Protein 7LV8 (pdb70)

Foldseek 3Di:
DQPQDDPPDDWDDPVVLVVVVVVVVDPDDDPVSSRVSRNVVSVVVVQQVVQLVVVCVVVVHDDRDQVSSCVSCCVVVHDDPDRDDPCPPPPPGPPDD/DPDPPAFQQDDPDDDPVVVVVSVVPGDDADDDLVVLVVVVVVVVCVPDNPDDDDPVNSVVVRVVVRVVVVVLVVQLCVQCVVVVHRDRDPVSSVVSVVVVPD/DCQVVVQVVCCVPPVPDGDDPVRSVVVVVVVVVVVVQLVVQLVVPDDPPDDDRDLVSSLVSVLVVQDDPRNVVVNVVSVVVVVVVVVPD/DDDPDAPCVVLVHDQHLVVQVCVVCVVPPDPDDDSVVSVVVRVVCRVVVVQLCVQLCVQCVVVVHDDRDLVSSVVSQVVDPVSCVPCVVDDGPD/DQPQDDPPDDWDDPVVLVVVVVVVPDDDDDPPSSRVSRNVVSVVVVQQVVQLVVQCVVVVHDDRDQVSSCCSQCVVVHDDDQRDDPCAPPPDHPPDD/DPDDDDFAFDDDCDDDVVVVVRNVVGDDADDDLVVQVVVVQVVCCVPDPDDDDDPVNSRVVRVVVVVVVVVLVVQLCVVCVVVVHRDRDPVSSVVSVVVVPD/DCLPVVQVVCCVPPVPDHDDPVRSVVVVVVVVVVVVQLVVLLVVPDDPPDDDGDLVSSLVSLLVVDDDPRNVVSNVVSVVVVVVVVVVD/DDPPDAPCVVLVHPQHLVVQVCCVCVVPDDPDDDPVVSSVSRVVVRVVVVVLCVQLCVQCVVVVHRDRDLVSSVVSQVVDPVNCVVCVVPDSPD

Structure (mmCIF, N/CA/C/O backbone):
data_7LV8
#
_entry.id   7LV8
#
_cell.length_a   1.00
_cell.length_b   1.00
_cell.length_c   1.00
_cell.angle_alpha   90.00
_cell.angle_beta   90.00
_cell.angle_gamma   90.00
#
_symmetry.space_group_name_H-M   'P 1'
#
loop_
_entity.id
_entity.type
_entity.pdbx_description
1 polymer 'Histone doublet Delta-Gamma (Delta)'
2 polymer 'Histone doublet Delta-Gamma (Gamma)'
3 polymer 'Histone doublet Beta-Alpha (Beta)'
4 polymer 'Histone doublet Beta-Alpha (Alpha)'
5 polymer 'DNA (123-MER)'
6 polymer 'DNA (123-MER)'
#
loop_
_atom_site.group_PDB
_atom_site.id
_atom_site.type_symbol
_atom_site.label_atom_id
_atom_site.label_alt_id
_atom_site.label_comp_id
_atom_site.label_asym_id
_atom_site.label_entity_id
_atom_site.label_seq_id
_atom_site.pdbx_PDB_ins_code
_atom_site.Cartn_x
_atom_site.Cartn_y
_atom_site.Cartn_z
_atom_site.occupancy
_atom_site.B_iso_or_equiv
_atom_site.auth_seq_id
_atom_site.auth_comp_id
_atom_site.auth_asym_id
_atom_site.auth_atom_id
_atom_site.pdbx_PDB_model_num
ATOM 1 N N . LEU A 1 1 ? 128.017 132.053 123.226 1.00 98.55 16 LEU B N 1
ATOM 2 C CA . LEU A 1 1 ? 128.612 130.766 122.887 1.00 98.55 16 LEU B CA 1
ATOM 3 C C . LEU A 1 1 ? 127.557 129.783 122.396 1.00 98.55 16 LEU B C 1
ATOM 4 O O . LEU A 1 1 ? 127.473 129.496 121.202 1.00 98.55 16 LEU B O 1
ATOM 9 N N . ALA A 1 2 ? 126.760 129.264 123.331 1.00 106.86 17 ALA B N 1
ATOM 10 C CA . ALA A 1 2 ? 125.754 128.267 122.978 1.00 106.86 17 ALA B CA 1
ATOM 11 C C . ALA A 1 2 ? 124.623 128.880 122.161 1.00 106.86 17 ALA B C 1
ATOM 12 O O . ALA A 1 2 ? 124.238 128.344 121.115 1.00 106.86 17 ALA B O 1
ATOM 14 N N . ASP A 1 3 ? 124.083 130.009 122.615 1.00 109.09 18 ASP B N 1
ATOM 15 C CA . ASP A 1 3 ? 122.905 130.616 122.007 1.00 109.09 18 ASP B CA 1
ATOM 16 C C . ASP A 1 3 ? 123.105 132.106 121.765 1.00 109.09 18 ASP B C 1
ATOM 17 O O . ASP A 1 3 ? 122.160 132.898 121.831 1.00 109.09 18 ASP B O 1
ATOM 22 N N . HIS A 1 4 ? 124.335 132.513 121.465 1.00 102.64 19 HIS B N 1
ATOM 23 C CA . HIS A 1 4 ? 124.596 133.905 121.126 1.00 102.64 19 HIS B CA 1
ATOM 24 C C . HIS A 1 4 ? 124.466 134.185 119.636 1.00 102.64 19 HIS B C 1
ATOM 25 O O . HIS A 1 4 ? 124.617 135.339 119.220 1.00 102.64 19 HIS B O 1
ATOM 32 N N . VAL A 1 5 ? 124.194 133.165 118.830 1.00 105.20 20 VAL B N 1
ATOM 33 C CA . VAL A 1 5 ? 123.952 133.339 117.403 1.00 105.20 20 VAL B CA 1
ATOM 34 C C . VAL A 1 5 ? 122.445 133.333 117.162 1.00 105.20 20 VAL B C 1
ATOM 35 O O . VAL A 1 5 ? 121.700 132.591 117.815 1.00 105.20 20 VAL B O 1
ATOM 39 N N . SER A 1 6 ? 121.985 134.208 116.272 1.00 111.63 21 SER B N 1
ATOM 40 C CA . SER A 1 6 ? 120.574 134.324 115.938 1.00 111.63 21 SER B CA 1
ATOM 41 C C . SER A 1 6 ? 120.406 134.328 114.426 1.00 111.63 21 SER B C 1
ATOM 42 O O . SER A 1 6 ? 121.223 134.907 113.702 1.00 111.63 21 SER B O 1
ATOM 45 N N . VAL A 1 7 ? 119.341 133.681 113.953 1.00 113.58 22 VAL B N 1
ATOM 46 C CA . VAL A 1 7 ? 119.099 133.579 112.520 1.00 113.58 22 VAL B CA 1
ATOM 47 C C . VAL A 1 7 ? 118.585 134.913 111.997 1.00 113.58 22 VAL B C 1
ATOM 48 O O . VAL A 1 7 ? 117.575 135.442 112.479 1.00 113.58 22 VAL B O 1
ATOM 52 N N . GLY A 1 8 ? 119.280 135.463 111.004 1.00 112.91 23 GLY B N 1
ATOM 53 C CA . GLY A 1 8 ? 118.916 136.748 110.441 1.00 112.91 23 GLY B CA 1
ATOM 54 C C . GLY A 1 8 ? 120.089 137.703 110.375 1.00 112.91 23 GLY B C 1
ATOM 55 O O . GLY A 1 8 ? 120.006 138.763 109.747 1.00 112.91 23 GLY B O 1
ATOM 56 N N . GLU A 1 9 ? 121.189 137.333 111.024 1.00 112.72 24 GLU B N 1
ATOM 57 C CA . GLU A 1 9 ? 122.383 138.159 111.096 1.00 112.72 24 GLU B CA 1
ATOM 58 C C . GLU A 1 9 ? 123.537 137.469 110.382 1.00 112.72 24 GLU B C 1
ATOM 59 O O . GLU A 1 9 ? 123.640 136.238 110.379 1.00 112.72 24 GLU B O 1
ATOM 65 N N . THR A 1 10 ? 124.402 138.275 109.769 1.00 108.62 25 THR B N 1
ATOM 66 C CA . THR A 1 10 ? 125.588 137.740 109.115 1.00 108.62 25 THR B CA 1
ATOM 67 C C . THR A 1 10 ? 126.571 137.214 110.153 1.00 108.62 25 THR B C 1
ATOM 68 O O . THR A 1 10 ? 126.783 137.830 111.200 1.00 108.62 25 THR B O 1
ATOM 72 N N . GLN A 1 11 ? 127.175 136.065 109.857 1.00 103.15 26 GLN B N 1
ATOM 73 C CA . GLN A 1 11 ? 128.048 135.378 110.796 1.00 103.15 26 GLN B CA 1
ATOM 74 C C . GLN A 1 11 ? 129.340 134.965 110.101 1.00 103.15 26 GLN B C 1
ATOM 75 O O . GLN A 1 11 ? 129.500 135.124 108.888 1.00 103.15 26 GLN B O 1
ATOM 81 N N . ILE A 1 12 ? 130.261 134.432 110.895 1.00 100.02 27 ILE B N 1
ATOM 82 C CA . ILE A 1 12 ? 131.568 133.982 110.397 1.00 100.02 27 ILE B CA 1
ATOM 83 C C . ILE A 1 12 ? 131.373 132.766 109.497 1.00 100.02 27 ILE B C 1
ATOM 84 O O . ILE A 1 12 ? 130.601 131.858 109.854 1.00 100.02 27 ILE B O 1
ATOM 89 N N . PRO A 1 13 ? 132.017 132.708 108.330 1.00 103.49 28 PRO B N 1
ATOM 90 C CA . PRO A 1 13 ? 131.868 131.536 107.457 1.00 103.49 28 PRO B CA 1
ATOM 91 C C . PRO A 1 13 ? 132.476 130.284 108.071 1.00 103.49 28 PRO B C 1
ATOM 92 O O . PRO A 1 13 ? 133.357 130.350 108.931 1.00 103.49 28 PRO B O 1
ATOM 96 N N . LYS A 1 14 ? 131.983 129.129 107.610 1.00 102.46 29 LYS B N 1
ATOM 97 C CA . LYS A 1 14 ? 132.343 127.853 108.225 1.00 102.46 29 LYS B CA 1
ATOM 98 C C . LYS A 1 14 ? 133.815 127.508 108.002 1.00 102.46 29 LYS B C 1
ATOM 99 O O . LYS A 1 14 ? 134.469 126.959 108.896 1.00 102.46 29 LYS B O 1
ATOM 105 N N . ALA A 1 15 ? 134.360 127.821 106.824 1.00 105.63 30 ALA B N 1
ATOM 106 C CA . ALA A 1 15 ? 135.775 127.539 106.593 1.00 105.63 30 ALA B CA 1
ATOM 107 C C . ALA A 1 15 ? 136.673 128.443 107.425 1.00 105.63 30 ALA B C 1
ATOM 108 O O . ALA A 1 15 ? 137.787 128.048 107.786 1.00 105.63 30 ALA B O 1
ATOM 110 N N . SER A 1 16 ? 136.212 129.656 107.738 1.00 99.41 31 SER B N 1
ATOM 111 C CA . SER A 1 16 ? 136.981 130.532 108.615 1.00 99.41 31 SER B CA 1
ATOM 112 C C . SER A 1 16 ? 136.935 130.045 110.057 1.00 99.41 31 SER B C 1
ATOM 113 O O . SER A 1 16 ? 137.836 130.345 110.849 1.00 99.41 31 SER B O 1
ATOM 116 N N . THR A 1 17 ? 135.883 129.308 110.424 1.00 96.02 32 THR B N 1
ATOM 117 C CA . THR A 1 17 ? 135.814 128.758 111.773 1.00 96.02 32 THR B CA 1
ATOM 118 C C . THR A 1 17 ? 136.836 127.644 111.940 1.00 96.02 32 THR B C 1
ATOM 119 O O . THR A 1 17 ? 137.408 127.464 113.021 1.00 96.02 32 THR B O 1
ATOM 123 N N . GLN A 1 18 ? 137.069 126.882 110.868 1.00 98.39 33 GLN B N 1
ATOM 124 C CA . GLN A 1 18 ? 138.023 125.780 110.910 1.00 98.39 33 GLN B CA 1
ATOM 125 C C . GLN A 1 18 ? 139.458 126.288 110.914 1.00 98.39 33 GLN B C 1
ATOM 126 O O . GLN A 1 18 ? 140.344 125.658 111.503 1.00 98.39 33 GLN B O 1
ATOM 132 N N . HIS A 1 19 ? 139.710 127.420 110.250 1.00 97.81 34 HIS B N 1
ATOM 133 C CA . HIS A 1 19 ? 141.055 127.987 110.229 1.00 97.81 34 HIS B CA 1
ATOM 134 C C . HIS A 1 19 ? 141.458 128.504 111.604 1.00 97.81 34 HIS B C 1
ATOM 135 O O . HIS A 1 19 ? 142.651 128.586 111.920 1.00 97.81 34 HIS B O 1
ATOM 142 N N . LEU A 1 20 ? 140.474 128.875 112.428 1.00 90.51 35 LEU B N 1
ATOM 143 C CA . LEU A 1 20 ? 140.761 129.281 113.800 1.00 90.51 35 LEU B CA 1
ATOM 144 C C . LEU A 1 20 ? 141.279 128.108 114.620 1.00 90.51 35 LEU B C 1
ATOM 145 O O . LEU A 1 20 ? 142.129 128.281 115.501 1.00 90.51 35 LEU B O 1
ATOM 150 N N . LEU A 1 21 ? 140.775 126.905 114.343 1.00 91.82 36 LEU B N 1
ATOM 151 C CA . LEU A 1 21 ? 141.228 125.725 115.068 1.00 91.82 36 LEU B CA 1
ATOM 152 C C . LEU A 1 21 ? 142.619 125.301 114.617 1.00 91.82 36 LEU B C 1
ATOM 153 O O . LEU A 1 21 ? 143.386 124.728 115.400 1.00 91.82 36 LEU B O 1
ATOM 158 N N . ARG A 1 22 ? 142.959 125.565 113.353 1.00 96.45 37 ARG B N 1
ATOM 159 C CA . ARG A 1 22 ? 144.276 125.197 112.844 1.00 96.45 37 ARG B CA 1
ATOM 160 C C . ARG A 1 22 ? 145.369 126.065 113.452 1.00 96.45 37 ARG B C 1
ATOM 161 O O . ARG A 1 22 ? 146.486 125.592 113.692 1.00 96.45 37 ARG B O 1
ATOM 169 N N . LYS A 1 23 ? 145.069 127.340 113.705 1.00 88.64 38 LYS B N 1
ATOM 170 C CA . LYS A 1 23 ? 146.047 128.217 114.336 1.00 88.64 38 LYS B CA 1
ATOM 171 C C . LYS A 1 23 ? 146.241 127.889 115.811 1.00 88.64 38 LYS B C 1
ATOM 172 O O . LYS A 1 23 ? 147.273 128.252 116.385 1.00 88.64 38 LYS B O 1
ATOM 178 N N . ALA A 1 24 ? 145.281 127.208 116.431 1.00 85.04 39 ALA B N 1
ATOM 179 C CA . ALA A 1 24 ? 145.407 126.760 117.810 1.00 85.04 39 ALA B CA 1
ATOM 180 C C . ALA A 1 24 ? 146.126 125.424 117.933 1.00 85.04 39 ALA B C 1
ATOM 181 O O . ALA A 1 24 ? 146.356 124.963 119.056 1.00 85.04 39 ALA B O 1
ATOM 183 N N . GLY A 1 25 ? 146.482 124.794 116.817 1.00 93.19 40 GLY B N 1
ATOM 184 C CA . GLY A 1 25 ? 147.195 123.536 116.843 1.00 93.19 40 GLY B CA 1
ATOM 185 C C . GLY A 1 25 ? 146.336 122.296 116.934 1.00 93.19 40 GLY B C 1
ATOM 186 O O . GLY A 1 25 ? 146.867 121.219 117.228 1.00 93.19 40 GLY B O 1
ATOM 187 N N . SER A 1 26 ? 145.032 122.405 116.692 1.00 94.72 41 SER B N 1
ATOM 188 C CA . SER A 1 26 ? 144.135 121.260 116.764 1.00 94.72 41 SER B CA 1
ATOM 189 C C . SER A 1 26 ? 144.242 120.438 115.486 1.00 94.72 41 SER B C 1
ATOM 190 O O . SER A 1 26 ? 144.144 120.981 114.381 1.00 94.72 41 SER B O 1
ATOM 193 N N . LEU A 1 27 ? 144.440 119.128 115.643 1.00 99.72 42 LEU B N 1
ATOM 194 C CA . LEU A 1 27 ? 144.610 118.261 114.483 1.00 99.72 42 LEU B CA 1
ATOM 195 C C . LEU A 1 27 ? 143.277 117.739 113.959 1.00 99.72 42 LEU B C 1
ATOM 196 O O . LEU A 1 27 ? 143.165 117.406 112.776 1.00 99.72 42 LEU B O 1
ATOM 201 N N . SER A 1 28 ? 142.266 117.641 114.818 1.00 105.49 43 SER B N 1
ATOM 202 C CA . SER A 1 28 ? 140.957 117.137 114.429 1.00 105.49 43 SER B CA 1
ATOM 203 C C . SER A 1 28 ? 139.877 118.053 114.986 1.00 105.49 43 SER B C 1
ATOM 204 O O . SER A 1 28 ? 139.977 118.514 116.128 1.00 105.49 43 SER B O 1
ATOM 207 N N . ALA A 1 29 ? 138.849 118.310 114.181 1.00 108.84 44 ALA B N 1
ATOM 208 C CA . ALA A 1 29 ? 137.775 119.225 114.542 1.00 108.84 44 ALA B CA 1
ATOM 209 C C . ALA A 1 29 ? 136.435 118.522 114.400 1.00 108.84 44 ALA B C 1
ATOM 210 O O . ALA A 1 29 ? 136.212 117.798 113.425 1.00 108.84 44 ALA B O 1
ATOM 212 N N . ALA A 1 30 ? 135.548 118.737 115.367 1.00 107.09 45 ALA B N 1
ATOM 213 C CA . ALA A 1 30 ? 134.211 118.174 115.285 1.00 107.09 45 ALA B CA 1
ATOM 214 C C . ALA A 1 30 ? 133.327 119.019 114.371 1.00 107.09 45 ALA B C 1
ATOM 215 O O . ALA A 1 30 ? 133.601 120.192 114.103 1.00 107.09 45 ALA B O 1
ATOM 217 N N . GLY A 1 31 ? 132.250 118.401 113.887 1.00 107.57 46 GLY B N 1
ATOM 218 C CA . GLY A 1 31 ? 131.328 119.077 112.995 1.00 107.57 46 GLY B CA 1
ATOM 219 C C . GLY A 1 31 ? 130.351 120.014 113.665 1.00 107.57 46 GLY B C 1
ATOM 220 O O . GLY A 1 31 ? 129.699 120.804 112.976 1.00 107.57 46 GLY B O 1
ATOM 221 N N . ASP A 1 32 ? 130.233 119.948 114.991 1.00 105.23 47 ASP B N 1
ATOM 222 C CA . ASP A 1 32 ? 129.380 120.848 115.752 1.00 105.23 47 ASP B CA 1
ATOM 223 C C . ASP A 1 32 ? 130.168 121.997 116.367 1.00 105.23 47 ASP B C 1
ATOM 224 O O . ASP A 1 32 ? 129.645 122.714 117.225 1.00 105.23 47 ASP B O 1
ATOM 229 N N . THR A 1 33 ? 131.418 122.179 115.945 1.00 102.16 48 THR B N 1
ATOM 230 C CA . THR A 1 33 ? 132.295 123.189 116.517 1.00 102.16 48 THR B CA 1
ATOM 231 C C . THR A 1 33 ? 132.021 124.578 115.946 1.00 102.16 48 THR B C 1
ATOM 232 O O . THR A 1 33 ? 132.399 125.582 116.562 1.00 102.16 48 THR B O 1
ATOM 236 N N . GLU A 1 34 ? 131.313 124.658 114.817 1.00 99.99 49 GLU B N 1
ATOM 237 C CA . GLU A 1 34 ? 131.056 125.950 114.187 1.00 99.99 49 GLU B CA 1
ATOM 238 C C . GLU A 1 34 ? 130.100 126.802 115.015 1.00 99.99 49 GLU B C 1
ATOM 239 O O . GLU A 1 34 ? 130.089 128.031 114.889 1.00 99.99 49 GLU B O 1
ATOM 245 N N . VAL A 1 35 ? 129.289 126.173 115.867 1.00 96.04 50 VAL B N 1
ATOM 246 C CA . VAL A 1 35 ? 128.306 126.929 116.647 1.00 96.04 50 VAL B CA 1
ATOM 247 C C . VAL A 1 35 ? 128.935 127.673 117.826 1.00 96.04 50 VAL B C 1
ATOM 248 O O . VAL A 1 35 ? 128.642 128.868 117.992 1.00 96.04 50 VAL B O 1
ATOM 252 N N . PRO A 1 36 ? 129.785 127.057 118.675 1.00 92.85 51 PRO B N 1
ATOM 253 C CA . PRO A 1 36 ? 130.425 127.877 119.721 1.00 92.85 51 PRO B CA 1
ATOM 254 C C . PRO A 1 36 ? 131.437 128.873 119.185 1.00 92.85 51 PRO B C 1
ATOM 255 O O . PRO A 1 36 ? 131.691 129.894 119.836 1.00 92.85 51 PRO B O 1
ATOM 259 N N . ILE A 1 37 ? 132.043 128.596 118.028 1.00 91.08 52 ILE B N 1
ATOM 260 C CA . ILE A 1 37 ? 132.998 129.536 117.448 1.00 91.08 52 ILE B CA 1
ATOM 261 C C . ILE A 1 37 ? 132.275 130.796 116.990 1.00 91.08 52 ILE B C 1
ATOM 262 O O . ILE A 1 37 ? 132.700 131.922 117.280 1.00 91.08 52 ILE B O 1
ATOM 267 N N . ARG A 1 38 ? 131.153 130.614 116.284 1.00 95.97 53 ARG B N 1
ATOM 268 C CA . ARG A 1 38 ? 130.380 131.745 115.786 1.00 95.97 53 ARG B CA 1
ATOM 269 C C . ARG A 1 38 ? 129.810 132.564 116.933 1.00 95.97 53 ARG B C 1
ATOM 270 O O . ARG A 1 38 ? 129.669 133.784 116.819 1.00 95.97 53 ARG B O 1
ATOM 278 N N . GLY A 1 39 ? 129.459 131.906 118.038 1.00 89.52 54 GLY B N 1
ATOM 279 C CA . GLY A 1 39 ? 128.960 132.634 119.192 1.00 89.52 54 GLY B CA 1
ATOM 280 C C . GLY A 1 39 ? 130.021 133.488 119.859 1.00 89.52 54 GLY B C 1
ATOM 281 O O . GLY A 1 39 ? 129.757 134.627 120.248 1.00 89.52 54 GLY B O 1
ATOM 282 N N . PHE A 1 40 ? 131.240 132.956 119.989 1.00 83.56 55 PHE B N 1
ATOM 283 C CA . PHE A 1 40 ? 132.273 133.652 120.751 1.00 83.56 55 PHE B CA 1
ATOM 284 C C . PHE A 1 40 ? 132.817 134.857 119.996 1.00 83.56 55 PHE B C 1
ATOM 285 O O . PHE A 1 40 ? 133.128 135.886 120.607 1.00 83.56 55 PHE B O 1
ATOM 293 N N . VAL A 1 41 ? 132.969 134.741 118.675 1.00 81.22 56 VAL B N 1
ATOM 294 C CA . VAL A 1 41 ? 133.381 135.888 117.872 1.00 81.22 56 VAL B CA 1
ATOM 295 C C . VAL A 1 41 ? 132.286 136.947 117.883 1.00 81.22 56 VAL B C 1
ATOM 296 O O . VAL A 1 41 ? 132.559 138.153 117.947 1.00 81.22 56 VAL B O 1
ATOM 300 N N . HIS A 1 42 ? 131.027 136.506 117.854 1.00 85.62 57 HIS B N 1
ATOM 301 C CA . HIS A 1 42 ? 129.899 137.427 117.926 1.00 85.62 57 HIS B CA 1
ATOM 302 C C . HIS A 1 42 ? 129.795 138.063 119.307 1.00 85.62 57 HIS B C 1
ATOM 303 O O . HIS A 1 42 ? 129.376 139.219 119.438 1.00 85.62 57 HIS B O 1
ATOM 310 N N . MET A 1 43 ? 130.156 137.316 120.353 1.00 84.74 58 MET B N 1
ATOM 311 C CA . MET A 1 43 ? 130.081 137.844 121.712 1.00 84.74 58 MET B CA 1
ATOM 312 C C . MET A 1 43 ? 131.178 138.867 121.969 1.00 84.74 58 MET B C 1
ATOM 313 O O . MET A 1 43 ? 130.943 139.899 122.608 1.00 84.74 58 MET B O 1
ATOM 318 N N . LYS A 1 44 ? 132.393 138.591 121.488 1.00 82.01 59 LYS B N 1
ATOM 319 C CA . LYS A 1 44 ? 133.509 139.498 121.734 1.00 82.01 59 LYS B CA 1
ATOM 320 C C . LYS A 1 44 ? 133.356 140.789 120.942 1.00 82.01 59 LYS B C 1
ATOM 321 O O . LYS A 1 44 ? 133.766 141.861 121.402 1.00 82.01 59 LYS B O 1
ATOM 327 N N . LEU A 1 45 ? 132.770 140.708 119.745 1.00 80.42 60 LEU B N 1
ATOM 328 C CA . LEU A 1 45 ? 132.534 141.918 118.965 1.00 80.42 60 LEU B CA 1
ATOM 329 C C . LEU A 1 45 ? 131.368 142.717 119.537 1.00 80.42 60 LEU B C 1
ATOM 330 O O . LEU A 1 45 ? 131.370 143.952 119.485 1.00 80.42 60 LEU B O 1
ATOM 335 N N . HIS A 1 46 ? 130.363 142.029 120.089 1.00 82.83 61 HIS B N 1
ATOM 336 C CA . HIS A 1 46 ? 129.282 142.720 120.787 1.00 82.83 61 HIS B CA 1
ATOM 337 C C . HIS A 1 46 ? 129.791 143.434 122.030 1.00 82.83 61 HIS B C 1
ATOM 338 O O . HIS A 1 46 ? 129.328 144.531 122.358 1.00 82.83 61 HIS B O 1
ATOM 345 N N . LYS A 1 47 ? 130.735 142.819 122.743 1.00 79.64 62 LYS B N 1
ATOM 346 C CA . LYS A 1 47 ? 131.325 143.471 123.906 1.00 79.64 62 LYS B CA 1
ATOM 347 C C . LYS A 1 47 ? 132.188 144.655 123.488 1.00 79.64 62 LYS B C 1
ATOM 348 O O . LYS A 1 47 ? 132.151 145.715 124.119 1.00 79.64 62 LYS B O 1
ATOM 354 N N . LEU A 1 48 ? 132.969 144.492 122.416 1.00 82.91 63 LEU B N 1
ATOM 355 C CA . LEU A 1 48 ? 133.890 145.545 121.996 1.00 82.91 63 LEU B CA 1
ATOM 356 C C . LEU A 1 48 ? 133.150 146.758 121.444 1.00 82.91 63 LEU B C 1
ATOM 357 O O . LEU A 1 48 ? 133.545 147.902 121.699 1.00 82.91 63 LEU B O 1
ATOM 362 N N . VAL A 1 49 ? 132.084 146.529 120.674 1.00 81.48 64 VAL B N 1
ATOM 363 C CA . VAL A 1 49 ? 131.337 147.635 120.082 1.00 81.48 64 VAL B CA 1
ATOM 364 C C . VAL A 1 49 ? 130.565 148.399 121.154 1.00 81.48 64 VAL B C 1
ATOM 365 O O . VAL A 1 49 ? 130.506 149.636 121.131 1.00 81.48 64 VAL B O 1
ATOM 369 N N . GLN A 1 50 ? 129.992 147.680 122.126 1.00 87.13 65 GLN B N 1
ATOM 370 C CA . GLN A 1 50 ? 129.168 148.313 123.156 1.00 87.13 65 GLN B CA 1
ATOM 371 C C . GLN A 1 50 ? 129.987 149.256 124.032 1.00 87.13 65 GLN B C 1
ATOM 372 O O . GLN A 1 50 ? 129.522 150.344 124.392 1.00 87.13 65 GLN B O 1
ATOM 378 N N . LYS A 1 51 ? 131.209 148.855 124.389 1.00 86.49 66 LYS B N 1
ATOM 379 C CA . LYS A 1 51 ? 132.081 149.749 125.147 1.00 86.49 66 LYS B CA 1
ATOM 380 C C . LYS A 1 51 ? 132.548 150.918 124.289 1.00 86.49 66 LYS B C 1
ATOM 381 O O . LYS A 1 51 ? 132.698 152.041 124.785 1.00 86.49 66 LYS B O 1
ATOM 387 N N . SER A 1 52 ? 132.787 150.673 122.999 1.00 88.48 67 SER B N 1
ATOM 388 C CA . SER A 1 52 ? 133.334 151.715 122.135 1.00 88.48 67 SER B CA 1
ATOM 389 C C . SER A 1 52 ? 132.277 152.745 121.750 1.00 88.48 67 SER B C 1
ATOM 390 O O . SER A 1 52 ? 132.606 153.912 121.511 1.00 88.48 67 SER B O 1
ATOM 393 N N . LEU A 1 53 ? 131.009 152.330 121.660 1.00 90.05 68 LEU B N 1
ATOM 394 C CA . LEU A 1 53 ? 129.951 153.262 121.278 1.00 90.05 68 LEU B CA 1
ATOM 395 C C . LEU A 1 53 ? 129.720 154.323 122.347 1.00 90.05 68 LEU B C 1
ATOM 396 O O . LEU A 1 53 ? 129.516 155.499 122.026 1.00 90.05 68 LEU B O 1
ATOM 401 N N . LEU A 1 54 ? 129.747 153.931 123.623 1.00 90.75 69 LEU B N 1
ATOM 402 C CA . LEU A 1 54 ? 129.536 154.909 124.685 1.00 90.75 69 LEU B CA 1
ATOM 403 C C . LEU A 1 54 ? 130.770 155.778 124.889 1.00 90.75 69 LEU B C 1
ATOM 404 O O . LEU A 1 54 ? 130.685 156.862 125.477 1.00 90.75 69 LEU B O 1
ATOM 409 N N . ALA A 1 55 ? 131.929 155.322 124.410 1.00 90.15 70 ALA B N 1
ATOM 410 C CA . ALA A 1 55 ? 133.086 156.207 124.342 1.00 90.15 70 ALA B CA 1
ATOM 411 C C . ALA A 1 55 ? 132.906 157.249 123.247 1.00 90.15 70 ALA B C 1
ATOM 412 O O . ALA A 1 55 ? 133.427 158.365 123.346 1.00 90.15 70 ALA B O 1
ATOM 414 N N . MET A 1 56 ? 132.173 156.895 122.188 1.00 96.83 71 MET B N 1
ATOM 415 C CA . MET A 1 56 ? 131.898 157.844 121.115 1.00 96.83 71 MET B CA 1
ATOM 416 C C . MET A 1 56 ? 130.826 158.847 121.524 1.00 96.83 71 MET B C 1
ATOM 417 O O . MET A 1 56 ? 130.895 160.024 121.151 1.00 96.83 71 MET B O 1
ATOM 422 N N . GLN A 1 57 ? 129.823 158.393 122.284 1.00 94.69 72 GLN B N 1
ATOM 423 C CA . GLN A 1 57 ? 128.721 159.265 122.682 1.00 94.69 72 GLN B CA 1
ATOM 424 C C . GLN A 1 57 ? 129.194 160.378 123.607 1.00 94.69 72 GLN B C 1
ATOM 425 O O . GLN A 1 57 ? 128.720 161.517 123.515 1.00 94.69 72 GLN B O 1
ATOM 431 N N . LEU A 1 58 ? 130.123 160.065 124.513 1.00 94.34 73 LEU B N 1
ATOM 432 C CA . LEU A 1 58 ? 130.608 161.065 125.456 1.00 94.34 73 LEU B CA 1
ATOM 433 C C . LEU A 1 58 ? 131.476 162.112 124.768 1.00 94.34 73 LEU B C 1
ATOM 434 O O . LEU A 1 58 ? 131.510 163.270 125.201 1.00 94.34 73 LEU B O 1
ATOM 439 N N . ALA A 1 59 ? 132.162 161.738 123.691 1.00 96.52 74 ALA B N 1
ATOM 440 C CA . ALA A 1 59 ? 132.991 162.667 122.936 1.00 96.52 74 ALA B CA 1
ATOM 441 C C . ALA A 1 59 ? 132.218 163.407 121.852 1.00 96.52 74 ALA B C 1
ATOM 442 O O . ALA A 1 59 ? 132.817 164.223 121.142 1.00 96.52 74 ALA B O 1
ATOM 444 N N . LYS A 1 60 ? 130.915 163.131 121.714 1.00 104.59 75 LYS B N 1
ATOM 445 C CA . LYS A 1 60 ? 130.021 163.801 120.760 1.00 104.59 75 LYS B CA 1
ATOM 446 C C . LYS A 1 60 ? 130.503 163.655 119.317 1.00 104.59 75 LYS B C 1
ATOM 447 O O . LYS A 1 60 ? 130.565 164.627 118.563 1.00 104.59 75 LYS B O 1
ATOM 453 N N . ARG A 1 61 ? 130.847 162.431 118.931 1.00 108.83 76 ARG B N 1
ATOM 454 C CA . ARG A 1 61 ? 131.233 162.113 117.566 1.00 108.83 76 ARG B CA 1
ATOM 455 C C . ARG A 1 61 ? 130.243 161.116 116.975 1.00 108.83 76 ARG B C 1
ATOM 456 O O . ARG A 1 61 ? 129.385 160.567 117.670 1.00 108.83 76 ARG B O 1
ATOM 464 N N . LYS A 1 62 ? 130.367 160.888 115.667 1.00 112.53 77 LYS B N 1
ATOM 465 C CA . LYS A 1 62 ? 129.507 159.947 114.964 1.00 112.53 77 LYS B CA 1
ATOM 466 C C . LYS A 1 62 ? 130.262 158.825 114.269 1.00 112.53 77 LYS B C 1
ATOM 467 O O . LYS A 1 62 ? 129.619 157.918 113.728 1.00 112.53 77 LYS B O 1
ATOM 473 N N . THR A 1 63 ? 131.593 158.850 114.266 1.00 109.52 78 THR B N 1
ATOM 474 C CA . THR A 1 63 ? 132.402 157.796 113.671 1.00 109.52 78 THR B CA 1
ATOM 475 C C . THR A 1 63 ? 133.256 157.164 114.758 1.00 109.52 78 THR B C 1
ATOM 476 O O . THR A 1 63 ? 133.871 157.875 115.559 1.00 109.52 78 THR B O 1
ATOM 480 N N . ILE A 1 64 ? 133.294 155.835 114.787 1.00 103.66 79 ILE B N 1
ATOM 481 C CA . ILE A 1 64 ? 134.148 155.132 115.738 1.00 103.66 79 ILE B CA 1
ATOM 482 C C . ILE A 1 64 ? 135.586 155.228 115.238 1.00 103.66 79 ILE B C 1
ATOM 483 O O . ILE A 1 64 ? 135.943 154.623 114.223 1.00 103.66 79 ILE B O 1
ATOM 488 N N . MET A 1 65 ? 136.408 156.000 115.939 1.00 107.78 80 MET B N 1
ATOM 489 C CA . MET A 1 65 ? 137.808 156.152 115.585 1.00 107.78 80 MET B CA 1
ATOM 490 C C . MET A 1 65 ? 138.650 155.104 116.307 1.00 107.78 80 MET B C 1
ATOM 491 O O . MET A 1 65 ? 138.141 154.261 117.049 1.00 107.78 80 MET B O 1
ATOM 496 N N . LYS A 1 66 ? 139.963 155.163 116.078 1.00 102.58 81 LYS B N 1
ATOM 497 C CA . LYS A 1 66 ? 140.855 154.190 116.699 1.00 102.58 81 LYS B CA 1
ATOM 498 C C . LYS A 1 66 ? 141.051 154.473 118.183 1.00 102.58 81 LYS B C 1
ATOM 499 O O . LYS A 1 66 ? 141.430 153.572 118.940 1.00 102.58 81 LYS B O 1
ATOM 505 N N . SER A 1 67 ? 140.809 155.712 118.617 1.00 100.25 82 SER B N 1
ATOM 506 C CA . SER A 1 67 ? 140.957 156.037 120.031 1.00 100.25 82 SER B CA 1
ATOM 507 C C . SER A 1 67 ? 139.807 155.467 120.852 1.00 100.25 82 SER B C 1
ATOM 508 O O . SER A 1 67 ? 139.994 155.097 122.017 1.00 100.25 82 SER B O 1
ATOM 511 N N . ASP A 1 68 ? 138.610 155.398 120.264 1.00 100.63 83 ASP B N 1
ATOM 512 C CA . ASP A 1 68 ? 137.460 154.854 120.981 1.00 100.63 83 ASP B CA 1
ATOM 513 C C . ASP A 1 68 ? 137.602 153.353 121.201 1.00 100.63 83 ASP B C 1
ATOM 514 O O . ASP A 1 68 ? 137.218 152.834 122.256 1.00 100.63 83 ASP B O 1
ATOM 519 N N . VAL A 1 69 ? 138.142 152.639 120.211 1.00 92.58 84 VAL B N 1
ATOM 520 C CA . VAL A 1 69 ? 138.388 151.209 120.369 1.00 92.58 84 VAL B CA 1
ATOM 521 C C . VAL A 1 69 ? 139.513 150.973 121.372 1.00 92.58 84 VAL B C 1
ATOM 522 O O . VAL A 1 69 ? 139.451 150.045 122.190 1.00 92.58 84 VAL B O 1
ATOM 526 N N . LYS A 1 70 ? 140.545 151.823 121.338 1.00 95.23 85 LYS B N 1
ATOM 527 C CA . LYS A 1 70 ? 141.668 151.691 122.263 1.00 95.23 85 LYS B CA 1
ATOM 528 C C . LYS A 1 70 ? 141.232 151.913 123.707 1.00 95.23 85 LYS B C 1
ATOM 529 O O . LYS A 1 70 ? 141.675 151.198 124.614 1.00 95.23 85 LYS B O 1
ATOM 535 N N . LYS A 1 71 ? 140.358 152.895 123.941 1.00 93.55 86 LYS B N 1
ATOM 536 C CA . LYS A 1 71 ? 139.815 153.095 125.280 1.00 93.55 86 LYS B CA 1
ATOM 537 C C . LYS A 1 71 ? 138.876 151.965 125.677 1.00 93.55 86 LYS B C 1
ATOM 538 O O . LYS A 1 71 ? 138.759 151.647 126.866 1.00 93.55 86 LYS B O 1
ATOM 544 N N . ALA A 1 72 ? 138.195 151.356 124.705 1.00 92.62 87 ALA B N 1
ATOM 545 C CA . ALA A 1 72 ? 137.394 150.175 125.000 1.00 92.62 87 ALA B CA 1
ATOM 546 C C . ALA A 1 72 ? 138.272 148.971 125.309 1.00 92.62 87 ALA B C 1
ATOM 547 O O . ALA A 1 72 ? 137.878 148.107 126.098 1.00 92.62 87 ALA B O 1
ATOM 549 N N . ALA A 1 73 ? 139.457 148.893 124.697 1.00 89.21 88 ALA B N 1
ATOM 550 C CA . ALA A 1 73 ? 140.358 147.776 124.960 1.00 89.21 88 ALA B CA 1
ATOM 551 C C . ALA A 1 73 ? 140.960 147.849 126.356 1.00 89.21 88 ALA B C 1
ATOM 552 O O . ALA A 1 73 ? 141.071 146.822 127.034 1.00 89.21 88 ALA B O 1
ATOM 554 N N . GLU A 1 74 ? 141.353 149.040 126.803 1.00 91.31 89 GLU B N 1
ATOM 555 C CA . GLU A 1 74 ? 141.923 149.206 128.132 1.00 91.31 89 GLU B CA 1
ATOM 556 C C . GLU A 1 74 ? 140.869 149.225 129.231 1.00 91.31 89 GLU B C 1
ATOM 557 O O . GLU A 1 74 ? 141.225 149.125 130.411 1.00 91.31 89 GLU B O 1
ATOM 563 N N . LEU A 1 75 ? 139.588 149.350 128.878 1.00 89.45 90 LEU B N 1
ATOM 564 C CA . LEU A 1 75 ? 138.529 149.278 129.876 1.00 89.45 90 LEU B CA 1
ATOM 565 C C . LEU A 1 75 ? 138.279 147.846 130.335 1.00 89.45 90 LEU B C 1
ATOM 566 O O . LEU A 1 75 ? 137.839 147.639 131.471 1.00 89.45 90 LEU B O 1
ATOM 571 N N . MET A 1 76 ? 138.569 146.858 129.491 1.00 87.69 91 MET B N 1
ATOM 572 C CA . MET A 1 76 ? 138.496 145.452 129.867 1.00 87.69 91 MET B CA 1
ATOM 573 C C . MET A 1 76 ? 139.796 144.942 130.477 1.00 87.69 91 MET B C 1
ATOM 574 O O . MET A 1 76 ? 139.940 143.726 130.653 1.00 87.69 91 MET B O 1
ATOM 579 N N . HIS A 1 77 ? 140.734 145.845 130.789 1.00 89.77 92 HIS B N 1
ATOM 580 C CA . HIS A 1 77 ? 142.052 145.515 131.342 1.00 89.77 92 HIS B CA 1
ATOM 581 C C . HIS A 1 77 ? 142.818 144.557 130.432 1.00 89.77 92 HIS B C 1
ATOM 582 O O . HIS A 1 77 ? 143.494 143.635 130.894 1.00 89.77 92 HIS B O 1
ATOM 589 N N . LEU A 1 78 ? 142.706 144.775 129.124 1.00 87.28 93 LEU B N 1
ATOM 590 C CA . LEU A 1 78 ? 143.401 143.966 128.123 1.00 87.28 93 LEU B CA 1
ATOM 591 C C . LEU A 1 78 ? 144.346 144.862 127.337 1.00 87.28 93 LEU B C 1
ATOM 592 O O . LEU A 1 78 ? 143.893 145.665 126.501 1.00 87.28 93 LEU B O 1
ATOM 597 N N . PRO A 1 79 ? 145.654 144.790 127.584 1.00 88.30 94 PRO B N 1
ATOM 598 C CA . PRO A 1 79 ? 146.593 145.639 126.841 1.00 88.30 94 PRO B CA 1
ATOM 599 C C . PRO A 1 79 ? 146.706 145.206 125.386 1.00 88.30 94 PRO B C 1
ATOM 600 O O . PRO A 1 79 ? 146.713 144.015 125.071 1.00 88.30 94 PRO B O 1
ATOM 604 N N . VAL A 1 80 ? 146.797 146.193 124.497 1.00 89.25 95 VAL B N 1
ATOM 605 C CA . VAL A 1 80 ? 146.885 145.960 123.060 1.00 89.25 95 VAL B CA 1
ATOM 606 C C . VAL A 1 80 ? 148.124 146.672 122.538 1.00 89.25 95 VAL B C 1
ATOM 607 O O . VAL A 1 80 ? 148.223 147.901 122.634 1.00 89.25 95 VAL B O 1
ATOM 611 N N . PHE A 1 81 ? 149.061 145.907 121.982 1.00 92.10 96 PHE B N 1
ATOM 612 C CA . PHE A 1 81 ? 150.268 146.464 121.387 1.00 92.10 96 PHE B CA 1
ATOM 613 C C . PHE A 1 81 ? 150.149 146.671 119.885 1.00 92.10 96 PHE B C 1
ATOM 614 O O . PHE A 1 81 ? 151.118 147.104 119.255 1.00 92.10 96 PHE B O 1
ATOM 622 N N . ALA A 1 82 ? 148.993 146.374 119.297 1.00 93.79 97 ALA B N 1
ATOM 623 C CA . ALA A 1 82 ? 148.771 146.539 117.862 1.00 93.79 97 ALA B CA 1
ATOM 624 C C . ALA A 1 82 ? 148.015 147.845 117.644 1.00 93.79 97 ALA B C 1
ATOM 625 O O . ALA A 1 82 ? 146.785 147.885 117.727 1.00 93.79 97 ALA B O 1
ATOM 627 N N . ILE A 1 83 ? 148.752 148.911 117.365 1.00 94.25 98 ILE B N 1
ATOM 628 C CA . ILE A 1 83 ? 148.185 150.227 117.109 1.00 94.25 98 ILE B CA 1
ATOM 629 C C . ILE A 1 83 ? 148.386 150.556 115.636 1.00 94.25 98 ILE B C 1
ATOM 630 O O . ILE A 1 83 ? 149.506 150.819 115.194 1.00 94.25 98 ILE B O 1
ATOM 635 N N . PRO A 1 84 ? 147.319 150.543 114.837 1.00 100.89 99 PRO B N 1
ATOM 636 C CA . PRO A 1 84 ? 147.456 150.831 113.400 1.00 100.89 99 PRO B CA 1
ATOM 637 C C . PRO A 1 84 ? 147.670 152.317 113.151 1.00 100.89 99 PRO B C 1
ATOM 638 O O . PRO A 1 84 ? 146.811 153.145 113.460 1.00 100.89 99 PRO B O 1
ATOM 642 N N . THR A 1 85 ? 148.829 152.652 112.595 1.00 109.14 100 THR B N 1
ATOM 643 C CA . THR A 1 85 ? 149.150 154.012 112.200 1.00 109.14 100 THR B CA 1
ATOM 644 C C . THR A 1 85 ? 148.878 154.186 110.707 1.00 109.14 100 THR B C 1
ATOM 645 O O . THR A 1 85 ? 148.287 153.321 110.053 1.00 109.14 100 THR B O 1
ATOM 649 N N . LYS A 1 86 ? 149.311 155.320 110.154 1.00 116.96 101 LYS B N 1
ATOM 650 C CA . LYS A 1 86 ? 149.114 155.604 108.736 1.00 116.96 101 LYS B CA 1
ATOM 651 C C . LYS A 1 86 ? 150.002 154.763 107.828 1.00 116.96 101 LYS B C 1
ATOM 652 O O . LYS A 1 86 ? 149.744 154.711 106.620 1.00 116.96 101 LYS B O 1
ATOM 658 N N . ASP A 1 87 ? 151.031 154.110 108.366 1.00 116.76 102 ASP B N 1
ATOM 659 C CA . ASP A 1 87 ? 151.927 153.278 107.579 1.00 116.76 102 ASP B CA 1
ATOM 660 C C . ASP A 1 87 ? 151.458 151.826 107.542 1.00 116.76 102 ASP B C 1
ATOM 661 O O . ASP A 1 87 ? 152.134 150.977 106.949 1.00 116.76 102 ASP B O 1
ATOM 666 N N . SER A 1 88 ? 150.306 151.526 108.139 1.00 117.73 103 SER B N 1
ATOM 667 C CA . SER A 1 88 ? 149.789 150.164 108.160 1.00 117.73 103 SER B CA 1
ATOM 668 C C . SER A 1 88 ? 149.398 149.703 106.760 1.00 117.73 103 SER B C 1
ATOM 669 O O . SER A 1 88 ? 149.064 150.506 105.884 1.00 117.73 103 SER B O 1
ATOM 672 N N . GLY A 1 89 ? 149.438 148.389 106.558 1.00 115.92 104 GLY B N 1
ATOM 673 C CA . GLY A 1 89 ? 149.159 147.807 105.265 1.00 115.92 104 GLY B CA 1
ATOM 674 C C . GLY A 1 89 ? 150.360 147.641 104.364 1.00 115.92 104 GLY B C 1
ATOM 675 O O . GLY A 1 89 ? 150.185 147.540 103.142 1.00 115.92 104 GLY B O 1
ATOM 676 N N . ALA A 1 90 ? 151.573 147.611 104.919 1.00 121.34 105 ALA B N 1
ATOM 677 C CA . ALA A 1 90 ? 152.763 147.677 104.080 1.00 121.34 105 ALA B CA 1
ATOM 678 C C . ALA A 1 90 ? 153.071 146.332 103.428 1.00 121.34 105 ALA B C 1
ATOM 679 O O . ALA A 1 90 ? 152.918 146.172 102.212 1.00 121.34 105 ALA B O 1
ATOM 681 N N . LYS A 1 91 ? 153.458 145.339 104.227 1.00 114.65 106 LYS B N 1
ATOM 682 C CA . LYS A 1 91 ? 153.883 144.047 103.687 1.00 114.65 106 LYS B CA 1
ATOM 683 C C . LYS A 1 91 ? 153.876 143.032 104.819 1.00 114.65 106 LYS B C 1
ATOM 684 O O . LYS A 1 91 ? 154.668 143.153 105.758 1.00 114.65 106 LYS B O 1
ATOM 690 N N . GLY A 1 92 ? 153.010 142.029 104.715 1.00 116.01 107 GLY B N 1
ATOM 691 C CA . GLY A 1 92 ? 152.922 141.018 105.762 1.00 116.01 107 GLY B CA 1
ATOM 692 C C . GLY A 1 92 ? 152.474 141.578 107.091 1.00 116.01 107 GLY B C 1
ATOM 693 O O . GLY A 1 92 ? 152.903 141.102 108.149 1.00 116.01 107 GLY B O 1
ATOM 694 N N . SER A 1 93 ? 151.620 142.598 107.059 1.00 109.98 108 SER B N 1
ATOM 695 C CA . SER A 1 93 ? 151.202 143.262 108.281 1.00 109.98 108 SER B CA 1
ATOM 696 C C . SER A 1 93 ? 150.223 142.390 109.058 1.00 109.98 108 SER B C 1
ATOM 697 O O . SER A 1 93 ? 149.597 141.471 108.523 1.00 109.98 108 SER B O 1
ATOM 700 N N . VAL A 1 94 ? 150.099 142.696 110.349 1.00 100.08 109 VAL B N 1
ATOM 701 C CA . VAL A 1 94 ? 149.245 141.906 111.227 1.00 100.08 109 VAL B CA 1
ATOM 702 C C . VAL A 1 94 ? 147.789 142.331 111.109 1.00 100.08 109 VAL B C 1
ATOM 703 O O . VAL A 1 94 ? 146.893 141.651 111.624 1.00 100.08 109 VAL B O 1
ATOM 707 N N . PHE A 1 95 ? 147.526 143.456 110.454 1.00 100.26 110 PHE B N 1
ATOM 708 C CA . PHE A 1 95 ? 146.171 143.960 110.281 1.00 100.26 110 PHE B CA 1
ATOM 709 C C . PHE A 1 95 ? 145.540 143.538 108.960 1.00 100.26 110 PHE B C 1
ATOM 710 O O . PHE A 1 95 ? 144.417 143.957 108.666 1.00 100.26 110 PHE B O 1
ATOM 718 N N . LEU A 1 96 ? 146.230 142.729 108.161 1.00 103.73 111 LEU B N 1
ATOM 719 C CA . LEU A 1 96 ? 145.698 142.290 106.881 1.00 103.73 111 LEU B CA 1
ATOM 720 C C . LEU A 1 96 ? 144.988 140.946 107.020 1.00 103.73 111 LEU B C 1
ATOM 721 O O . LEU A 1 96 ? 145.063 140.269 108.048 1.00 103.73 111 LEU B O 1
ATOM 726 N N . SER A 1 97 ? 144.292 140.561 105.956 1.00 107.82 112 SER B N 1
ATOM 727 C CA . SER A 1 97 ? 143.578 139.297 105.889 1.00 107.82 112 SER B CA 1
ATOM 728 C C . SER A 1 97 ? 144.297 138.342 104.945 1.00 107.82 112 SER B C 1
ATOM 729 O O . SER A 1 97 ? 145.285 138.695 104.296 1.00 107.82 112 SER B O 1
ATOM 732 N N . CYS B 2 1 ? 143.789 137.107 104.886 1.00 114.52 113 CYS A N 1
ATOM 733 C CA . CYS B 2 1 ? 144.376 136.092 104.018 1.00 114.52 113 CYS A CA 1
ATOM 734 C C . CYS B 2 1 ? 144.226 136.427 102.540 1.00 114.52 113 CYS A C 1
ATOM 735 O O . CYS B 2 1 ? 145.173 136.226 101.773 1.00 114.52 113 CYS A O 1
ATOM 738 N N . ARG B 2 2 ? 143.067 136.935 102.127 1.00 120.00 114 ARG A N 1
ATOM 739 C CA . ARG B 2 2 ? 142.824 137.277 100.734 1.00 120.00 114 ARG A CA 1
ATOM 740 C C . ARG B 2 2 ? 143.287 138.682 100.385 1.00 120.00 114 ARG A C 1
ATOM 741 O O . ARG B 2 2 ? 143.170 139.087 99.223 1.00 120.00 114 ARG A O 1
ATOM 749 N N . GLN B 2 3 ? 143.802 139.434 101.354 1.00 118.75 115 GLN A N 1
ATOM 750 C CA . GLN B 2 3 ? 144.266 140.789 101.105 1.00 118.75 115 GLN A CA 1
ATOM 751 C C . GLN B 2 3 ? 145.545 140.763 100.274 1.00 118.75 115 GLN A C 1
ATOM 752 O O . GLN B 2 3 ? 146.379 139.863 100.404 1.00 118.75 115 GLN A O 1
ATOM 758 N N . LYS B 2 4 ? 145.687 141.758 99.402 1.00 117.53 116 LYS A N 1
ATOM 759 C CA . LYS B 2 4 ? 146.868 141.857 98.557 1.00 117.53 116 LYS A CA 1
ATOM 760 C C . LYS B 2 4 ? 148.096 142.199 99.395 1.00 117.53 116 LYS A C 1
ATOM 761 O O . LYS B 2 4 ? 148.021 142.970 100.357 1.00 117.53 116 LYS A O 1
ATOM 767 N N . GLY B 2 5 ? 149.231 141.591 99.021 1.00 115.33 117 GLY A N 1
ATOM 768 C CA . GLY B 2 5 ? 150.528 141.775 99.683 1.00 115.33 117 GLY A CA 1
ATOM 769 C C . GLY B 2 5 ? 150.467 141.394 101.161 1.00 115.33 117 GLY A C 1
ATOM 770 O O . GLY B 2 5 ? 150.887 142.152 102.037 1.00 115.33 117 GLY A O 1
ATOM 771 N N . ALA B 2 6 ? 149.936 140.208 101.438 1.00 114.36 118 ALA A N 1
ATOM 772 C CA . ALA B 2 6 ? 149.869 139.667 102.786 1.00 114.36 118 ALA A CA 1
ATOM 773 C C . ALA B 2 6 ? 150.646 138.360 102.861 1.00 114.36 118 ALA A C 1
ATOM 774 O O . ALA B 2 6 ? 150.692 137.589 101.898 1.00 114.36 118 ALA A O 1
ATOM 776 N N . GLY B 2 7 ? 151.259 138.117 104.016 1.00 116.31 119 GLY A N 1
ATOM 777 C CA . GLY B 2 7 ? 152.004 136.893 104.229 1.00 116.31 119 GLY A CA 1
ATOM 778 C C . GLY B 2 7 ? 151.108 135.723 104.576 1.00 116.31 119 GLY A C 1
ATOM 779 O O . GLY B 2 7 ? 151.084 135.270 105.723 1.00 116.31 119 GLY A O 1
ATOM 780 N N . SER B 2 8 ? 150.361 135.228 103.586 1.00 118.41 120 SER A N 1
ATOM 781 C CA . SER B 2 8 ? 149.404 134.155 103.843 1.00 118.41 120 SER A CA 1
ATOM 782 C C . SER B 2 8 ? 150.105 132.818 104.045 1.00 118.41 120 SER A C 1
ATOM 783 O O . SER B 2 8 ? 149.675 132.007 104.874 1.00 118.41 120 SER A O 1
ATOM 786 N N . ALA B 2 9 ? 151.150 132.551 103.251 1.00 123.47 121 ALA A N 1
ATOM 787 C CA . ALA B 2 9 ? 151.994 131.355 103.308 1.00 123.47 121 ALA A CA 1
ATOM 788 C C . ALA B 2 9 ? 151.236 130.058 103.029 1.00 123.47 121 ALA A C 1
ATOM 789 O O . ALA B 2 9 ? 151.774 128.967 103.240 1.00 123.47 121 ALA A O 1
ATOM 791 N N . GLY B 2 10 ? 149.994 130.159 102.562 1.00 129.36 122 GLY A N 1
ATOM 792 C CA . GLY B 2 10 ? 149.268 128.967 102.160 1.00 129.36 122 GLY A CA 1
ATOM 793 C C . GLY B 2 10 ? 149.112 128.909 100.651 1.00 129.36 122 GLY A C 1
ATOM 794 O O . GLY B 2 10 ? 148.897 129.927 99.989 1.00 129.36 122 GLY A O 1
ATOM 795 N N . THR B 2 11 ? 149.217 127.703 100.103 1.00 131.92 123 THR A N 1
ATOM 796 C CA . THR B 2 11 ? 149.183 127.490 98.657 1.00 131.92 123 THR A CA 1
ATOM 797 C C . THR B 2 11 ? 147.976 126.621 98.274 1.00 131.92 123 THR A C 1
ATOM 798 O O . THR B 2 11 ? 148.076 125.408 98.080 1.00 131.92 123 THR A O 1
ATOM 800 N N . GLY B 2 12 ? 146.825 127.275 98.135 1.00 132.83 124 GLY A N 1
ATOM 801 C CA . GLY B 2 12 ? 145.629 126.592 97.667 1.00 132.83 124 GLY A CA 1
ATOM 802 C C . GLY B 2 12 ? 145.102 125.592 98.674 1.00 132.83 124 GLY A C 1
ATOM 803 O O . GLY B 2 12 ? 145.096 125.837 99.886 1.00 132.83 124 GLY A O 1
ATOM 804 N N . SER B 2 13 ? 144.647 124.447 98.170 1.00 133.00 125 SER A N 1
ATOM 805 C CA . SER B 2 13 ? 144.119 123.407 99.040 1.00 133.00 125 SER A CA 1
ATOM 806 C C . SER B 2 13 ? 145.253 122.667 99.738 1.00 133.00 125 SER A C 1
ATOM 807 O O . SER B 2 13 ? 146.243 122.277 99.113 1.00 133.00 125 SER A O 1
ATOM 809 N N . GLU B 2 14 ? 145.100 122.474 101.045 1.00 128.35 126 GLU A N 1
ATOM 810 C CA . GLU B 2 14 ? 146.093 121.767 101.840 1.00 128.35 126 GLU A CA 1
ATOM 811 C C . GLU B 2 14 ? 145.375 120.775 102.740 1.00 128.35 126 GLU A C 1
ATOM 812 O O . GLU B 2 14 ? 144.179 120.909 103.013 1.00 128.35 126 GLU A O 1
ATOM 814 N N . THR B 2 15 ? 146.122 119.774 103.197 1.00 123.15 127 THR A N 1
ATOM 815 C CA . THR B 2 15 ? 145.583 118.792 104.123 1.00 123.15 127 THR A CA 1
ATOM 816 C C . THR B 2 15 ? 145.515 119.384 105.530 1.00 123.15 127 THR A C 1
ATOM 817 O O . THR B 2 15 ? 145.916 120.524 105.777 1.00 123.15 127 THR A O 1
ATOM 821 N N . ASN B 2 16 ? 144.999 118.591 106.471 1.00 117.07 128 ASN A N 1
ATOM 822 C CA . ASN B 2 16 ? 144.817 119.083 107.833 1.00 117.07 128 ASN A CA 1
ATOM 823 C C . ASN B 2 16 ? 146.158 119.188 108.554 1.00 117.07 128 ASN A C 1
ATOM 824 O O . ASN B 2 16 ? 146.397 120.148 109.295 1.00 117.07 128 ASN A O 1
ATOM 829 N N . SER B 2 17 ? 147.050 118.217 108.336 1.00 121.24 129 SER A N 1
ATOM 830 C CA . SER B 2 17 ? 148.361 118.249 108.980 1.00 121.24 129 SER A CA 1
ATOM 831 C C . SER B 2 17 ? 149.213 119.401 108.458 1.00 121.24 129 SER A C 1
ATOM 832 O O . SER B 2 17 ? 149.909 120.067 109.233 1.00 121.24 129 SER A O 1
ATOM 835 N N . GLN B 2 18 ? 149.174 119.651 107.147 1.00 121.55 130 GLN A N 1
ATOM 836 C CA . GLN B 2 18 ? 149.945 120.750 106.578 1.00 121.55 130 GLN A CA 1
ATOM 837 C C . GLN B 2 18 ? 149.338 122.111 106.889 1.00 121.55 130 GLN A C 1
ATOM 838 O O . GLN B 2 18 ? 150.037 123.124 106.779 1.00 121.55 130 GLN A O 1
ATOM 844 N N . GLU B 2 19 ? 148.060 122.161 107.270 1.00 116.33 131 GLU A N 1
ATOM 845 C CA . GLU B 2 19 ? 147.438 123.442 107.590 1.00 116.33 131 GLU A CA 1
ATOM 846 C C . GLU B 2 19 ? 147.911 123.963 108.941 1.00 116.33 131 GLU A C 1
ATOM 847 O O . GLU B 2 19 ? 147.940 125.179 109.167 1.00 116.33 131 GLU A O 1
ATOM 853 N N . VAL B 2 20 ? 148.277 123.060 109.854 1.00 111.25 132 VAL A N 1
ATOM 854 C CA . VAL B 2 20 ? 148.758 123.476 111.170 1.00 111.25 132 VAL A CA 1
ATOM 855 C C . VAL B 2 20 ? 150.127 124.135 111.051 1.00 111.25 132 VAL A C 1
ATOM 856 O O . VAL B 2 20 ? 150.397 125.167 111.678 1.00 111.25 132 VAL A O 1
ATOM 860 N N . ARG B 2 21 ? 151.012 123.547 110.243 1.00 113.89 133 ARG A N 1
ATOM 861 C CA . ARG B 2 21 ? 152.345 124.114 110.064 1.00 113.89 133 ARG A CA 1
ATOM 862 C C . ARG B 2 21 ? 152.296 125.407 109.259 1.00 113.89 133 ARG A C 1
ATOM 863 O O . ARG B 2 21 ? 153.096 126.320 109.493 1.00 113.89 133 ARG A O 1
ATOM 871 N N . SER B 2 22 ? 151.370 125.500 108.302 1.00 112.63 134 SER A N 1
ATOM 872 C CA . SER B 2 22 ? 151.258 126.708 107.491 1.00 112.63 134 SER A CA 1
ATOM 873 C C . SER B 2 22 ? 150.700 127.870 108.304 1.00 112.63 134 SER A C 1
ATOM 874 O O . SER B 2 22 ? 151.144 129.014 108.155 1.00 112.63 134 SER A O 1
ATOM 877 N N . GLN B 2 23 ? 149.722 127.598 109.171 1.00 110.63 135 GLN A N 1
ATOM 878 C CA . GLN B 2 23 ? 149.113 128.665 109.957 1.00 110.63 135 GLN A CA 1
ATOM 879 C C . GLN B 2 23 ? 149.995 129.111 111.116 1.00 110.63 135 GLN A C 1
ATOM 880 O O . GLN B 2 23 ? 149.771 130.195 111.665 1.00 110.63 135 GLN A O 1
ATOM 886 N N . MET B 2 24 ? 150.984 128.310 111.499 1.00 111.27 136 MET A N 1
ATOM 887 C CA . MET B 2 24 ? 151.953 128.705 112.512 1.00 111.27 136 MET A CA 1
ATOM 888 C C . MET B 2 24 ? 153.082 129.550 111.940 1.00 111.27 136 MET A C 1
ATOM 889 O O . MET B 2 24 ? 153.934 130.021 112.700 1.00 111.27 136 MET A O 1
ATOM 894 N N . ARG B 2 25 ? 153.108 129.748 110.622 1.00 107.48 137 ARG A N 1
ATOM 895 C CA . ARG B 2 25 ? 154.149 130.523 109.963 1.00 107.48 137 ARG A CA 1
ATOM 896 C C . ARG B 2 25 ? 153.654 131.867 109.448 1.00 107.48 137 ARG A C 1
ATOM 897 O O . ARG B 2 25 ? 154.474 132.760 109.204 1.00 107.48 137 ARG A O 1
ATOM 905 N N . SER B 2 26 ? 152.346 132.036 109.290 1.00 110.03 138 SER A N 1
ATOM 906 C CA . SER B 2 26 ? 151.749 133.249 108.754 1.00 110.03 138 SER A CA 1
ATOM 907 C C . SER B 2 26 ? 151.410 134.213 109.887 1.00 110.03 138 SER A C 1
ATOM 908 O O . SER B 2 26 ? 151.373 133.846 111.064 1.00 110.03 138 SER A O 1
ATOM 911 N N . THR B 2 27 ? 151.160 135.471 109.513 1.00 106.31 139 THR A N 1
ATOM 912 C CA . THR B 2 27 ? 150.820 136.512 110.471 1.00 106.31 139 THR A CA 1
ATOM 913 C C . THR B 2 27 ? 149.529 137.249 110.137 1.00 106.31 139 THR A C 1
ATOM 914 O O . THR B 2 27 ? 149.108 138.105 110.922 1.00 106.31 139 THR A O 1
ATOM 918 N N . CYS B 2 28 ? 148.894 136.948 109.010 1.00 103.40 140 CYS A N 1
ATOM 919 C CA . CYS B 2 28 ? 147.693 137.661 108.602 1.00 103.40 140 CYS A CA 1
ATOM 920 C C . CYS B 2 28 ? 146.464 137.121 109.324 1.00 103.40 140 CYS A C 1
ATOM 921 O O . CYS B 2 28 ? 146.432 135.972 109.772 1.00 103.40 140 CYS A O 1
ATOM 924 N N . LEU B 2 29 ? 145.446 137.971 109.436 1.00 97.74 141 LEU A N 1
ATOM 925 C CA . LEU B 2 29 ? 144.193 137.566 110.055 1.00 97.74 141 LEU A CA 1
ATOM 926 C C . LEU B 2 29 ? 143.397 136.684 109.100 1.00 97.74 141 LEU A C 1
ATOM 927 O O . LEU B 2 29 ? 143.607 136.698 107.885 1.00 97.74 141 LEU A O 1
ATOM 932 N N . ILE B 2 30 ? 142.477 135.901 109.660 1.00 94.33 142 ILE A N 1
ATOM 933 C CA . ILE B 2 30 ? 141.842 134.814 108.926 1.00 94.33 142 ILE A CA 1
ATOM 934 C C . ILE B 2 30 ? 140.330 134.982 108.820 1.00 94.33 142 ILE A C 1
ATOM 935 O O . ILE B 2 30 ? 139.631 134.028 108.463 1.00 94.33 142 ILE A O 1
ATOM 940 N N . ILE B 2 31 ? 139.803 136.161 109.114 1.00 90.19 143 ILE A N 1
ATOM 941 C CA . ILE B 2 31 ? 138.410 136.503 108.824 1.00 90.19 143 ILE A CA 1
ATOM 942 C C . ILE B 2 31 ? 138.400 137.599 107.767 1.00 90.19 143 ILE A C 1
ATOM 943 O O . ILE B 2 31 ? 139.163 138.568 107.894 1.00 90.19 143 ILE A O 1
ATOM 948 N N . PRO B 2 32 ? 137.595 137.473 106.707 1.00 96.66 144 PRO A N 1
ATOM 949 C CA . PRO B 2 32 ? 137.592 138.487 105.644 1.00 96.66 144 PRO A CA 1
ATOM 950 C C . PRO B 2 32 ? 137.136 139.853 106.141 1.00 96.66 144 PRO A C 1
ATOM 951 O O . PRO B 2 32 ? 136.305 139.963 107.044 1.00 96.66 144 PRO A O 1
ATOM 955 N N . LYS B 2 33 ? 137.705 140.899 105.535 1.00 102.61 145 LYS A N 1
ATOM 956 C CA . LYS B 2 33 ? 137.479 142.262 106.007 1.00 102.61 145 LYS A CA 1
ATOM 957 C C . LYS B 2 33 ? 136.057 142.732 105.725 1.00 102.61 145 LYS A C 1
ATOM 958 O O . LYS B 2 33 ? 135.484 143.490 106.516 1.00 102.61 145 LYS A O 1
ATOM 964 N N . GLU B 2 34 ? 135.479 142.312 104.596 1.00 107.75 146 GLU A N 1
ATOM 965 C CA . GLU B 2 34 ? 134.142 142.771 104.231 1.00 107.75 146 GLU A CA 1
ATOM 966 C C . GLU B 2 34 ? 133.085 142.209 105.174 1.00 107.75 146 GLU A C 1
ATOM 967 O O . GLU B 2 34 ? 132.166 142.923 105.590 1.00 107.75 146 GLU A O 1
ATOM 973 N N . ARG B 2 35 ? 133.198 140.926 105.523 1.00 103.96 147 ARG A N 1
ATOM 974 C CA . ARG B 2 35 ? 132.210 140.331 106.414 1.00 103.96 147 ARG A CA 1
ATOM 975 C C . ARG B 2 35 ? 132.419 140.767 107.857 1.00 103.96 147 ARG A C 1
ATOM 976 O O . ARG B 2 35 ? 131.478 140.723 108.656 1.00 103.96 147 ARG A O 1
ATOM 984 N N . PHE B 2 36 ? 133.631 141.197 108.211 1.00 93.47 148 PHE A N 1
ATOM 985 C CA . PHE B 2 36 ? 133.837 141.741 109.548 1.00 93.47 148 PHE A CA 1
ATOM 986 C C . PHE B 2 36 ? 133.279 143.153 109.660 1.00 93.47 148 PHE A C 1
ATOM 987 O O . PHE B 2 36 ? 132.775 143.542 110.719 1.00 93.47 148 PHE A O 1
ATOM 995 N N . ARG B 2 37 ? 133.372 143.939 108.584 1.00 98.09 149 ARG A N 1
ATOM 996 C CA . ARG B 2 37 ? 132.752 145.261 108.582 1.00 98.09 149 ARG A CA 1
ATOM 997 C C . ARG B 2 37 ? 131.233 145.154 108.611 1.00 98.09 149 ARG A C 1
ATOM 998 O O . ARG B 2 37 ? 130.559 145.954 109.273 1.00 98.09 149 ARG A O 1
ATOM 1006 N N . THR B 2 38 ? 130.680 144.172 107.892 1.00 96.07 150 THR A N 1
ATOM 1007 C CA . THR B 2 38 ? 129.235 143.962 107.880 1.00 96.07 150 THR A CA 1
ATOM 1008 C C . THR B 2 38 ? 128.721 143.587 109.265 1.00 96.07 150 THR A C 1
ATOM 1009 O O . THR B 2 38 ? 127.676 144.082 109.703 1.00 96.07 150 THR A O 1
ATOM 1013 N N . MET B 2 39 ? 129.453 142.727 109.978 1.00 97.23 151 MET A N 1
ATOM 1014 C CA . MET B 2 39 ? 129.073 142.402 111.349 1.00 97.23 151 MET A CA 1
ATOM 1015 C C . MET B 2 39 ? 129.268 143.592 112.277 1.00 97.23 151 MET A C 1
ATOM 1016 O O . MET B 2 39 ? 128.475 143.798 113.199 1.00 97.23 151 MET A O 1
ATOM 1021 N N . ALA B 2 40 ? 130.316 144.388 112.050 1.00 95.13 152 ALA A N 1
ATOM 1022 C CA . ALA B 2 40 ? 130.618 145.496 112.954 1.00 95.13 152 ALA A CA 1
ATOM 1023 C C . ALA B 2 40 ? 129.552 146.582 112.876 1.00 95.13 152 ALA A C 1
ATOM 1024 O O . ALA B 2 40 ? 129.190 147.188 113.891 1.00 95.13 152 ALA A O 1
ATOM 1026 N N . LYS B 2 41 ? 129.035 146.842 111.674 1.00 95.97 153 LYS A N 1
ATOM 1027 C CA . LYS B 2 41 ? 127.987 147.845 111.528 1.00 95.97 153 LYS A CA 1
ATOM 1028 C C . LYS B 2 41 ? 126.636 147.314 111.992 1.00 95.97 153 LYS A C 1
ATOM 1029 O O . LYS B 2 41 ? 125.779 148.086 112.436 1.00 95.97 153 LYS A O 1
ATOM 1035 N N . GLU B 2 42 ? 126.423 145.999 111.885 1.00 98.71 154 GLU A N 1
ATOM 1036 C CA . GLU B 2 42 ? 125.115 145.432 112.205 1.00 98.71 154 GLU A CA 1
ATOM 1037 C C . GLU B 2 42 ? 124.830 145.477 113.703 1.00 98.71 154 GLU A C 1
ATOM 1038 O O . GLU B 2 42 ? 123.712 145.808 114.117 1.00 98.71 154 GLU A O 1
ATOM 1044 N N . ILE B 2 43 ? 125.821 145.137 114.530 1.00 95.61 155 ILE A N 1
ATOM 1045 C CA . ILE B 2 43 ? 125.633 145.206 115.978 1.00 95.61 155 ILE A CA 1
ATOM 1046 C C . ILE B 2 43 ? 125.533 146.652 116.440 1.00 95.61 155 ILE A C 1
ATOM 1047 O O . ILE B 2 43 ? 124.765 146.970 117.356 1.00 95.61 155 ILE A O 1
ATOM 1052 N N . SER B 2 44 ? 126.303 147.551 115.822 1.00 96.09 156 SER A N 1
ATOM 1053 C CA . SER B 2 44 ? 126.225 148.961 116.190 1.00 96.09 156 SER A CA 1
ATOM 1054 C C . SER B 2 44 ? 124.903 149.583 115.761 1.00 96.09 156 SER A C 1
ATOM 1055 O O . SER B 2 44 ? 124.523 150.638 116.279 1.00 96.09 156 SER A O 1
ATOM 1058 N N . LYS B 2 45 ? 124.185 148.944 114.834 1.00 97.38 157 LYS A N 1
ATOM 1059 C CA . LYS B 2 45 ? 122.881 149.448 114.421 1.00 97.38 157 LYS A CA 1
ATOM 1060 C C . LYS B 2 45 ? 121.824 149.224 115.497 1.00 97.38 157 LYS A C 1
ATOM 1061 O O . LYS B 2 45 ? 120.806 149.926 115.520 1.00 97.38 157 LYS A O 1
ATOM 1067 N N . LYS B 2 46 ? 122.044 148.260 116.395 1.00 97.21 158 LYS A N 1
ATOM 1068 C CA . LYS B 2 46 ? 121.064 147.993 117.443 1.00 97.21 158 LYS A CA 1
ATOM 1069 C C . LYS B 2 46 ? 121.102 149.045 118.545 1.00 97.21 158 LYS A C 1
ATOM 1070 O O . LYS B 2 46 ? 120.114 149.211 119.269 1.00 97.21 158 LYS A O 1
ATOM 1076 N N . GLU B 2 47 ? 122.218 149.756 118.694 1.00 102.44 159 GLU A N 1
ATOM 1077 C CA . GLU B 2 47 ? 122.334 150.805 119.701 1.00 102.44 159 GLU A CA 1
ATOM 1078 C C . GLU B 2 47 ? 122.264 152.207 119.113 1.00 102.44 159 GLU A C 1
ATOM 1079 O O . GLU B 2 47 ? 121.429 153.010 119.540 1.00 102.44 159 GLU A O 1
ATOM 1085 N N . GLY B 2 48 ? 123.116 152.522 118.142 1.00 106.14 160 GLY A N 1
ATOM 1086 C CA . GLY B 2 48 ? 123.097 153.830 117.518 1.00 106.14 160 GLY A CA 1
ATOM 1087 C C . GLY B 2 48 ? 122.935 153.754 116.015 1.00 106.14 160 GLY A C 1
ATOM 1088 O O . GLY B 2 48 ? 123.790 153.198 115.321 1.00 106.14 160 GLY A O 1
ATOM 1089 N N . HIS B 2 49 ? 121.844 154.308 115.498 1.00 113.20 161 HIS A N 1
ATOM 1090 C CA . HIS B 2 49 ? 121.567 154.241 114.072 1.00 113.20 161 HIS A CA 1
ATOM 1091 C C . HIS B 2 49 ? 122.507 155.152 113.291 1.00 113.20 161 HIS A C 1
ATOM 1092 O O . HIS B 2 49 ? 122.833 156.261 113.727 1.00 113.20 161 HIS A O 1
ATOM 1094 N N . ASP B 2 50 ? 122.939 154.657 112.126 1.00 112.13 162 ASP A N 1
ATOM 1095 C CA . ASP B 2 50 ? 123.787 155.383 111.173 1.00 112.13 162 ASP A CA 1
ATOM 1096 C C . ASP B 2 50 ? 125.105 155.826 111.813 1.00 112.13 162 ASP A C 1
ATOM 1097 O O . ASP B 2 50 ? 125.394 157.016 111.955 1.00 112.13 162 ASP A O 1
ATOM 1099 N N . VAL B 2 51 ? 125.906 154.838 112.203 1.00 107.07 163 VAL A N 1
ATOM 1100 C CA . VAL B 2 51 ? 127.232 155.065 112.765 1.00 107.07 163 VAL A CA 1
ATOM 1101 C C . VAL B 2 51 ? 128.270 154.564 111.772 1.00 107.07 163 VAL A C 1
ATOM 1102 O O . VAL B 2 51 ? 128.260 153.386 111.395 1.00 107.07 163 VAL A O 1
ATOM 1106 N N . HIS B 2 52 ? 129.159 155.456 111.350 1.00 111.13 164 HIS A N 1
ATOM 1107 C CA . HIS B 2 52 ? 130.252 155.100 110.460 1.00 111.13 164 HIS A CA 1
ATOM 1108 C C . HIS B 2 52 ? 131.389 154.476 111.259 1.00 111.13 164 HIS A C 1
ATOM 1109 O O . HIS B 2 52 ? 131.618 154.820 112.421 1.00 111.13 164 HIS A O 1
ATOM 1116 N N . ILE B 2 53 ? 132.100 153.546 110.626 1.00 107.02 165 ILE A N 1
ATOM 1117 C CA . ILE B 2 53 ? 133.226 152.857 111.244 1.00 107.02 165 ILE A CA 1
ATOM 1118 C C . ILE B 2 53 ? 134.478 153.168 110.438 1.00 107.02 165 ILE A C 1
ATOM 1119 O O . ILE B 2 53 ? 134.503 152.965 109.219 1.00 107.02 165 ILE A O 1
ATOM 1124 N N . ALA B 2 54 ? 135.511 153.659 111.117 1.00 106.35 166 ALA A N 1
ATOM 1125 C CA . ALA B 2 54 ? 136.770 153.973 110.459 1.00 106.35 166 ALA A CA 1
ATOM 1126 C C . ALA B 2 54 ? 137.537 152.700 110.128 1.00 106.35 166 ALA A C 1
ATOM 1127 O O . ALA B 2 54 ? 137.368 151.662 110.774 1.00 106.35 166 ALA A O 1
ATOM 1129 N N . GLU B 2 55 ? 138.387 152.788 109.102 1.00 106.01 167 GLU A N 1
ATOM 1130 C CA . GLU B 2 55 ? 139.172 151.629 108.689 1.00 106.01 167 GLU A CA 1
ATOM 1131 C C . GLU B 2 55 ? 140.251 151.295 109.712 1.00 106.01 167 GLU A C 1
ATOM 1132 O O . GLU B 2 55 ? 140.619 150.126 109.873 1.00 106.01 167 GLU A O 1
ATOM 1138 N N . ALA B 2 56 ? 140.776 152.309 110.404 1.00 100.85 168 ALA A N 1
ATOM 1139 C CA . ALA B 2 56 ? 141.756 152.057 111.455 1.00 100.85 168 ALA A CA 1
ATOM 1140 C C . ALA B 2 56 ? 141.114 151.369 112.652 1.00 100.85 168 ALA A C 1
ATOM 1141 O O . ALA B 2 56 ? 141.752 150.549 113.323 1.00 100.85 168 ALA A O 1
ATOM 1143 N N . ALA B 2 57 ? 139.853 151.697 112.941 1.00 97.73 169 ALA A N 1
ATOM 1144 C CA . ALA B 2 57 ? 139.158 151.057 114.052 1.00 97.73 169 ALA A CA 1
ATOM 1145 C C . ALA B 2 57 ? 138.822 149.606 113.734 1.00 97.73 169 ALA A C 1
ATOM 1146 O O . ALA B 2 57 ? 138.790 148.760 114.634 1.00 97.73 169 ALA A O 1
ATOM 1148 N N . LEU B 2 58 ? 138.560 149.302 112.459 1.00 95.69 170 LEU A N 1
ATOM 1149 C CA . LEU B 2 58 ? 138.228 147.933 112.072 1.00 95.69 170 LEU A CA 1
ATOM 1150 C C . LEU B 2 58 ? 139.420 147.001 112.241 1.00 95.69 170 LEU A C 1
ATOM 1151 O O . LEU B 2 58 ? 139.254 145.828 112.595 1.00 95.69 170 LEU A O 1
ATOM 1156 N N . ASP B 2 59 ? 140.629 147.500 111.975 1.00 96.59 171 ASP A N 1
ATOM 1157 C CA . ASP B 2 59 ? 141.820 146.667 112.105 1.00 96.59 171 ASP A CA 1
ATOM 1158 C C . ASP B 2 59 ? 142.108 146.337 113.564 1.00 96.59 171 ASP A C 1
ATOM 1159 O O . ASP B 2 59 ? 142.485 145.208 113.893 1.00 96.59 171 ASP A O 1
ATOM 1164 N N . MET B 2 60 ? 141.931 147.312 114.458 1.00 92.33 172 MET A N 1
ATOM 1165 C CA . MET B 2 60 ? 142.163 147.056 115.876 1.00 92.33 172 MET A CA 1
ATOM 1166 C C . MET B 2 60 ? 141.066 146.179 116.470 1.00 92.33 172 MET A C 1
ATOM 1167 O O . MET B 2 60 ? 141.321 145.397 117.392 1.00 92.33 172 MET A O 1
ATOM 1172 N N . LEU B 2 61 ? 139.836 146.307 115.964 1.00 88.38 173 LEU A N 1
ATOM 1173 C CA . LEU B 2 61 ?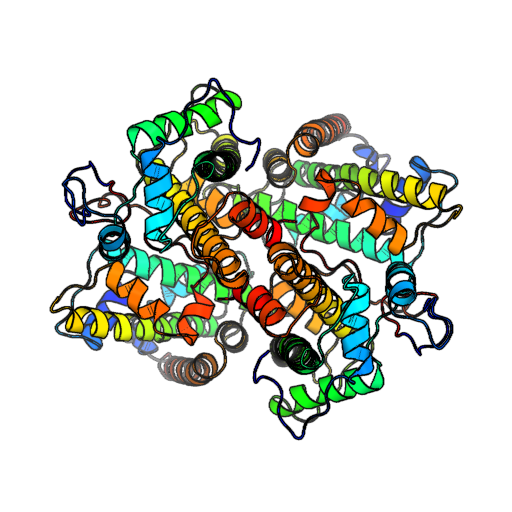 138.752 145.450 116.434 1.00 88.38 173 LEU A CA 1
ATOM 1174 C C . LEU B 2 61 ? 138.977 143.999 116.031 1.00 88.38 173 LEU A C 1
ATOM 1175 O O . LEU B 2 61 ? 138.673 143.082 116.800 1.00 88.38 173 LEU A O 1
ATOM 1180 N N . GLN B 2 62 ? 139.508 143.770 114.829 1.00 87.84 174 GLN A N 1
ATOM 1181 C CA . GLN B 2 62 ? 139.682 142.401 114.355 1.00 87.84 174 GLN A CA 1
ATOM 1182 C C . GLN B 2 62 ? 140.864 141.723 115.039 1.00 87.84 174 GLN A C 1
ATOM 1183 O O . GLN B 2 62 ? 140.830 140.514 115.290 1.00 87.84 174 GLN A O 1
ATOM 1189 N N . VAL B 2 63 ? 141.912 142.489 115.355 1.00 83.28 175 VAL A N 1
ATOM 1190 C CA . VAL B 2 63 ? 143.103 141.920 115.987 1.00 83.28 175 VAL A CA 1
ATOM 1191 C C . VAL B 2 63 ? 142.780 141.434 117.399 1.00 83.28 175 VAL A C 1
ATOM 1192 O O . VAL B 2 63 ? 143.236 140.366 117.827 1.00 83.28 175 VAL A O 1
ATOM 1196 N N . ILE B 2 64 ? 141.961 142.197 118.129 1.00 82.98 176 ILE A N 1
ATOM 1197 C CA . ILE B 2 64 ? 141.566 141.805 119.483 1.00 82.98 176 ILE A CA 1
ATOM 1198 C C . ILE B 2 64 ? 140.711 140.541 119.444 1.00 82.98 176 ILE A C 1
ATOM 1199 O O . ILE B 2 64 ? 140.858 139.644 120.283 1.00 82.98 176 ILE A O 1
ATOM 1204 N N . VAL B 2 65 ? 139.816 140.447 118.456 1.00 83.91 177 VAL A N 1
ATOM 1205 C CA . VAL B 2 65 ? 138.943 139.281 118.335 1.00 83.91 177 VAL A CA 1
ATOM 1206 C C . VAL B 2 65 ? 139.747 138.033 117.975 1.00 83.91 177 VAL A C 1
ATOM 1207 O O . VAL B 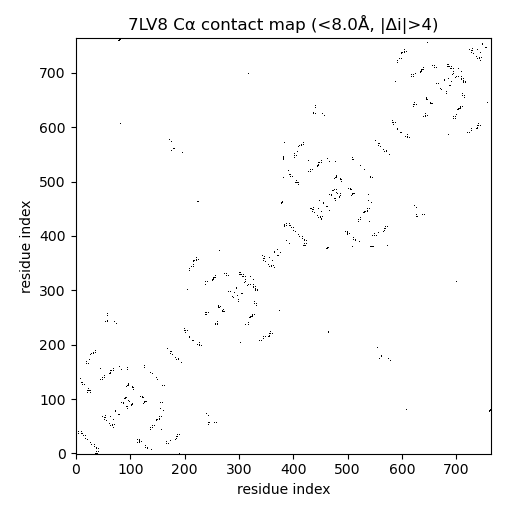2 65 ? 139.509 136.949 118.525 1.00 83.91 177 VAL A O 1
ATOM 1211 N N . GLU B 2 66 ? 140.718 138.164 117.061 1.00 86.53 178 GLU A N 1
ATOM 1212 C CA . GLU B 2 66 ? 141.534 137.015 116.663 1.00 86.53 178 GLU A CA 1
ATOM 1213 C C . GLU B 2 66 ? 142.354 136.477 117.830 1.00 86.53 178 GLU A C 1
ATOM 1214 O O . GLU B 2 66 ? 142.428 135.260 118.036 1.00 86.53 178 GLU A O 1
ATOM 1220 N N . SER B 2 67 ? 142.980 137.371 118.601 1.00 84.79 179 SER A N 1
ATOM 1221 C CA . SER B 2 67 ? 143.849 136.935 119.691 1.00 84.79 179 SER A CA 1
ATOM 1222 C C . SER B 2 67 ? 143.048 136.341 120.841 1.00 84.79 179 SER A C 1
ATOM 1223 O O . SER B 2 67 ? 143.523 135.433 121.530 1.00 84.79 179 SER A O 1
ATOM 1226 N N . CYS B 2 68 ? 141.836 136.850 121.075 1.00 86.20 180 CYS A N 1
ATOM 1227 C CA . CYS B 2 68 ? 141.010 136.305 122.147 1.00 86.20 180 CYS A CA 1
ATOM 1228 C C . CYS B 2 68 ? 140.395 134.968 121.750 1.00 86.20 180 CYS A C 1
ATOM 1229 O O . CYS B 2 68 ? 140.211 134.087 122.598 1.00 86.20 180 CYS A O 1
ATOM 1232 N N . THR B 2 69 ? 140.059 134.801 120.468 1.00 80.73 181 THR A N 1
ATOM 1233 C CA . THR B 2 69 ? 139.469 133.543 120.020 1.00 80.73 181 THR A CA 1
ATOM 1234 C C . THR B 2 69 ? 140.507 132.427 119.987 1.00 80.73 181 THR A C 1
ATOM 1235 O O . THR B 2 69 ? 140.225 131.295 120.396 1.00 80.73 181 THR A O 1
ATOM 1239 N N . VAL B 2 70 ? 141.716 132.731 119.509 1.00 77.48 182 VAL A N 1
ATOM 1240 C CA . VAL B 2 70 ? 142.780 131.732 119.452 1.00 77.48 182 VAL A CA 1
ATOM 1241 C C . VAL B 2 70 ? 143.213 131.330 120.859 1.00 77.48 182 VAL A C 1
ATOM 1242 O O . VAL B 2 70 ? 143.492 130.153 121.126 1.00 77.48 182 VAL A O 1
ATOM 1246 N N . ARG B 2 71 ? 143.238 132.292 121.788 1.00 78.77 183 ARG A N 1
ATOM 1247 C CA . ARG B 2 71 ? 143.602 131.995 123.173 1.00 78.77 183 ARG A CA 1
ATOM 1248 C C . ARG B 2 71 ? 142.588 131.067 123.833 1.00 78.77 183 ARG A C 1
ATOM 1249 O O . ARG B 2 71 ? 142.958 130.200 124.633 1.00 78.77 183 ARG A O 1
ATOM 1257 N N . LEU B 2 72 ? 141.302 131.251 123.525 1.00 79.20 184 LEU A N 1
ATOM 1258 C CA . LEU B 2 72 ? 140.274 130.348 124.032 1.00 79.20 184 LEU A CA 1
ATOM 1259 C C . LEU B 2 72 ? 140.445 128.943 123.467 1.00 79.20 184 LEU A C 1
ATOM 1260 O O . LEU B 2 72 ? 140.296 127.954 124.192 1.00 79.20 184 LEU A O 1
ATOM 1265 N N . LEU B 2 73 ? 140.767 128.837 122.176 1.00 78.47 185 LEU A N 1
ATOM 1266 C CA . LEU B 2 73 ? 140.854 127.531 121.531 1.00 78.47 185 LEU A CA 1
ATOM 1267 C C . LEU B 2 73 ? 142.104 126.784 121.960 1.00 78.47 185 LEU A C 1
ATOM 1268 O O . LEU B 2 73 ? 142.099 125.550 122.041 1.00 78.47 185 LEU A O 1
ATOM 1273 N N . GLU B 2 74 ? 143.192 127.513 122.216 1.00 85.43 186 GLU A N 1
ATOM 1274 C CA . GLU B 2 74 ? 144.376 126.885 122.793 1.00 85.43 186 GLU A CA 1
ATOM 1275 C C . GLU B 2 74 ? 144.075 126.346 124.187 1.00 85.43 186 GLU A C 1
ATOM 1276 O O . GLU B 2 74 ? 144.592 125.295 124.587 1.00 85.43 186 GLU A O 1
ATOM 1282 N N . LYS B 2 75 ? 143.231 127.054 124.938 1.00 83.79 187 LYS A N 1
ATOM 1283 C CA . LYS B 2 75 ? 142.755 126.535 126.213 1.00 83.79 187 LYS A CA 1
ATOM 1284 C C . LYS B 2 75 ? 141.774 125.386 126.013 1.00 83.79 187 LYS A C 1
ATOM 1285 O O . LYS B 2 75 ? 141.721 124.458 126.828 1.00 83.79 187 LYS A O 1
ATOM 1291 N N . ALA B 2 76 ? 140.987 125.430 124.935 1.00 83.33 188 ALA A N 1
ATOM 1292 C CA . ALA B 2 76 ? 140.040 124.353 124.668 1.00 83.33 188 ALA A CA 1
ATOM 1293 C C . ALA B 2 76 ? 140.756 123.090 124.211 1.00 83.33 188 ALA A C 1
ATOM 1294 O O . ALA B 2 76 ? 140.242 121.979 124.385 1.00 83.33 188 ALA A O 1
ATOM 1296 N N . LEU B 2 77 ? 141.938 123.241 123.610 1.00 84.17 189 LEU A N 1
ATOM 1297 C CA . LEU B 2 77 ? 142.712 122.077 123.193 1.00 84.17 189 LEU A CA 1
ATOM 1298 C C . LEU B 2 77 ? 143.316 121.359 124.395 1.00 84.17 189 LEU A C 1
ATOM 1299 O O . LEU B 2 77 ? 143.512 120.138 124.366 1.00 84.17 189 LEU A O 1
ATOM 1304 N N . VAL B 2 78 ? 143.619 122.105 125.462 1.00 84.05 190 VAL A N 1
ATOM 1305 C CA . VAL B 2 78 ? 144.215 121.513 126.658 1.00 84.05 190 VAL A CA 1
ATOM 1306 C C . VAL B 2 78 ? 143.220 120.595 127.358 1.00 84.05 190 VAL A C 1
ATOM 1307 O O . VAL B 2 78 ? 143.578 119.502 127.816 1.00 84.05 190 VAL A O 1
ATOM 1311 N N . ILE B 2 79 ? 141.954 121.017 127.441 1.00 84.15 191 ILE A N 1
ATOM 1312 C CA . ILE B 2 79 ? 140.917 120.187 128.054 1.00 84.15 191 ILE A CA 1
ATOM 1313 C C . ILE B 2 79 ? 140.693 118.921 127.234 1.00 84.15 191 ILE A C 1
ATOM 1314 O O . ILE B 2 79 ? 140.499 117.830 127.788 1.00 84.15 191 ILE A O 1
ATOM 1319 N N . THR B 2 80 ? 140.731 119.045 125.904 1.00 89.99 192 THR A N 1
ATOM 1320 C CA . THR B 2 80 ? 140.608 117.877 125.037 1.00 89.99 192 THR A CA 1
ATOM 1321 C C . THR B 2 80 ? 141.771 116.911 125.238 1.00 89.99 192 THR A C 1
ATOM 1322 O O . THR B 2 80 ? 141.569 115.694 125.331 1.00 89.99 192 THR A O 1
ATOM 1326 N N . TYR B 2 81 ? 142.994 117.436 125.335 1.00 88.62 193 TYR A N 1
ATOM 1327 C CA . TYR B 2 81 ? 144.152 116.572 125.538 1.00 88.62 193 TYR A CA 1
ATOM 1328 C C . TYR B 2 81 ? 144.203 116.020 126.958 1.00 88.62 193 TYR A C 1
ATOM 1329 O O . TYR B 2 81 ? 144.813 114.971 127.190 1.00 88.62 193 TYR A O 1
ATOM 1338 N N . SER B 2 82 ? 143.573 116.706 127.916 1.00 86.27 194 SER A N 1
ATOM 1339 C CA . SER B 2 82 ? 143.548 116.206 129.286 1.00 86.27 194 SER A CA 1
ATOM 1340 C C . SER B 2 82 ? 142.560 115.059 129.451 1.00 86.27 194 SER A C 1
ATOM 1341 O O . SER B 2 82 ? 142.669 114.283 130.407 1.00 86.27 194 SER A O 1
ATOM 1344 N N . GLY B 2 83 ? 141.596 114.937 128.543 1.00 93.99 195 GLY A N 1
ATOM 1345 C CA . GLY B 2 83 ? 140.615 113.873 128.619 1.00 93.99 195 GLY A CA 1
ATOM 1346 C C . GLY B 2 83 ? 140.982 112.670 127.777 1.00 93.99 195 GLY A C 1
ATOM 1347 O O . GLY B 2 83 ? 140.123 111.834 127.479 1.00 93.99 195 GLY A O 1
ATOM 1348 N N . LYS B 2 84 ? 142.262 112.588 127.393 1.00 102.03 196 LYS A N 1
ATOM 1349 C CA . LYS B 2 84 ? 142.811 111.514 126.558 1.00 102.03 196 LYS A CA 1
ATOM 1350 C C . LYS B 2 84 ? 142.075 111.387 125.226 1.00 102.03 196 LYS A C 1
ATOM 1351 O O . LYS B 2 84 ? 141.829 110.280 124.743 1.00 102.03 196 LYS A O 1
ATOM 1357 N N . ARG B 2 85 ? 141.722 112.521 124.626 1.00 101.08 197 ARG A N 1
ATOM 1358 C CA . ARG B 2 85 ? 141.055 112.557 123.334 1.00 101.08 197 ARG A CA 1
ATOM 1359 C C . ARG B 2 85 ? 141.796 113.514 122.413 1.00 101.08 197 ARG A C 1
ATOM 1360 O O . ARG B 2 85 ? 142.467 114.444 122.868 1.00 101.08 197 ARG A O 1
ATOM 1368 N N . THR B 2 86 ? 141.674 113.274 121.109 1.00 106.08 198 THR A N 1
ATOM 1369 C CA . THR B 2 86 ? 142.343 114.088 120.104 1.00 106.08 198 THR A CA 1
ATOM 1370 C C . THR B 2 86 ? 141.380 114.895 119.245 1.00 106.08 198 THR A C 1
ATOM 1371 O O . THR B 2 86 ? 141.812 115.489 118.252 1.00 106.08 198 THR A O 1
ATOM 1375 N N . ARG B 2 87 ? 140.096 114.935 119.592 1.00 107.58 199 ARG A N 1
ATOM 1376 C CA . ARG B 2 87 ? 139.089 115.640 118.804 1.00 107.58 199 ARG A CA 1
ATOM 1377 C C . ARG B 2 87 ? 138.443 116.708 119.675 1.00 107.58 199 ARG A C 1
ATOM 1378 O O . ARG B 2 87 ? 137.812 116.390 120.689 1.00 107.58 199 ARG A O 1
ATOM 1386 N N . VAL B 2 88 ? 138.591 117.971 119.276 1.00 95.98 200 VAL A N 1
ATOM 1387 C CA . VAL B 2 88 ? 137.965 119.066 120.006 1.00 95.98 200 VAL A CA 1
ATOM 1388 C C . VAL B 2 88 ? 136.481 119.105 119.674 1.00 95.98 200 VAL A C 1
ATOM 1389 O O . VAL B 2 88 ? 136.092 119.192 118.503 1.00 95.98 200 VAL A O 1
ATOM 1393 N N . THR B 2 89 ? 135.644 119.049 120.705 1.00 98.83 201 THR A N 1
ATOM 1394 C CA . THR B 2 89 ? 134.198 119.032 120.545 1.00 98.83 201 THR A CA 1
ATOM 1395 C C . THR B 2 89 ? 133.604 120.350 121.026 1.00 98.83 201 THR A C 1
ATOM 1396 O O . THR B 2 89 ? 134.316 121.264 121.449 1.00 98.83 201 THR A O 1
ATOM 1400 N N . SER B 2 90 ? 132.274 120.438 120.950 1.00 99.16 202 SER A N 1
ATOM 1401 C CA . SER B 2 90 ? 131.585 121.650 121.379 1.00 99.16 202 SER A CA 1
ATOM 1402 C C . SER B 2 90 ? 131.610 121.794 122.895 1.00 99.16 202 SER A C 1
ATOM 1403 O O . SER B 2 90 ? 131.592 122.914 123.420 1.00 99.16 202 SER A O 1
ATOM 1406 N N . LYS B 2 91 ? 131.637 120.670 123.615 1.00 99.01 203 LYS A N 1
ATOM 1407 C CA . LYS B 2 91 ? 131.666 120.723 125.073 1.00 99.01 203 LYS A CA 1
ATOM 1408 C C . LYS B 2 91 ? 133.003 121.248 125.580 1.00 99.01 203 LYS A C 1
ATOM 1409 O O . LYS B 2 91 ? 133.061 121.921 126.616 1.00 99.01 203 LYS A O 1
ATOM 1415 N N . ASP B 2 92 ? 134.089 120.952 124.860 1.00 94.63 204 ASP A N 1
ATOM 1416 C CA . ASP B 2 92 ? 135.419 121.374 125.291 1.00 94.63 204 ASP A CA 1
ATOM 1417 C C . ASP B 2 92 ? 135.573 122.890 125.223 1.00 94.63 204 ASP A C 1
ATOM 1418 O O . ASP B 2 92 ? 136.187 123.502 126.105 1.00 94.63 204 ASP A O 1
ATOM 1423 N N . ILE B 2 93 ? 135.033 123.511 124.173 1.00 91.12 205 ILE A N 1
ATOM 1424 C CA . ILE B 2 93 ? 135.127 124.962 124.039 1.00 91.12 205 ILE A CA 1
ATOM 1425 C C . ILE B 2 93 ? 134.251 125.655 125.077 1.00 91.12 205 ILE A C 1
ATOM 1426 O O . ILE B 2 93 ? 134.654 126.659 125.678 1.00 91.12 205 ILE A O 1
ATOM 1431 N N . GLU B 2 94 ? 133.048 125.124 125.315 1.00 97.58 206 GLU A N 1
ATOM 1432 C CA . GLU B 2 94 ? 132.160 125.712 126.314 1.00 97.58 206 GLU A CA 1
ATOM 1433 C C . GLU B 2 94 ? 132.719 125.543 127.722 1.00 97.58 206 GLU A C 1
ATOM 1434 O O . GLU B 2 94 ? 132.508 126.400 128.588 1.00 97.58 206 GLU A O 1
ATOM 1440 N N . THR B 2 95 ? 133.424 124.436 127.973 1.00 88.99 207 THR A N 1
ATOM 1441 C CA . THR B 2 95 ? 134.095 124.258 129.257 1.00 88.99 207 THR A CA 1
ATOM 1442 C C . THR B 2 95 ? 135.241 125.251 129.420 1.00 88.99 207 THR A C 1
ATOM 1443 O O . THR B 2 95 ? 135.450 125.793 130.513 1.00 88.99 207 THR A O 1
ATOM 1447 N N . ALA B 2 96 ? 135.983 125.511 128.340 1.00 88.54 208 ALA A N 1
ATOM 1448 C CA . ALA B 2 96 ? 137.098 126.451 128.406 1.00 88.54 208 ALA A CA 1
ATOM 1449 C C . ALA B 2 96 ? 136.613 127.875 128.644 1.00 88.54 208 ALA A C 1
ATOM 1450 O O . ALA B 2 96 ? 137.270 128.652 129.348 1.00 88.54 208 ALA A O 1
ATOM 1452 N N . PHE B 2 97 ? 135.472 128.241 128.058 1.00 88.17 209 PHE A N 1
ATOM 1453 C CA . PHE B 2 97 ? 134.905 129.562 128.310 1.00 88.17 209 PHE A CA 1
ATOM 1454 C C . PHE B 2 97 ? 134.367 129.671 129.730 1.00 88.17 209 PHE A C 1
ATOM 1455 O O . PHE B 2 97 ? 134.481 130.727 130.364 1.00 88.17 209 PHE A O 1
ATOM 1463 N N . MET B 2 98 ? 133.769 128.594 130.243 1.00 88.07 210 MET A N 1
ATOM 1464 C CA . MET B 2 98 ? 133.197 128.614 131.583 1.00 88.07 210 MET A CA 1
ATOM 1465 C C . MET B 2 98 ? 134.268 128.654 132.667 1.00 88.07 210 MET A C 1
ATOM 1466 O O . MET B 2 98 ? 134.039 129.246 133.727 1.00 88.07 210 MET A O 1
ATOM 1471 N N . LEU B 2 99 ? 135.440 128.073 132.413 1.00 84.97 211 LEU A N 1
ATOM 1472 C CA . LEU B 2 99 ? 136.509 128.020 133.402 1.00 84.97 211 LEU A CA 1
ATOM 1473 C C . LEU B 2 99 ? 137.162 129.372 133.663 1.00 84.97 211 LEU A C 1
ATOM 1474 O O . LEU B 2 99 ? 137.877 129.508 134.661 1.00 84.97 211 LEU A O 1
ATOM 1479 N N . GLU B 2 100 ? 136.943 130.369 132.807 1.00 90.78 212 GLU A N 1
ATOM 1480 C CA . GLU B 2 100 ? 137.460 131.709 133.054 1.00 90.78 212 GLU A CA 1
ATOM 1481 C C . GLU B 2 100 ? 136.384 132.751 133.319 1.00 90.78 212 GLU A C 1
ATOM 1482 O O . GLU B 2 100 ? 136.687 133.762 133.964 1.00 90.78 212 GLU A O 1
ATOM 1488 N N . HIS B 2 101 ? 135.149 132.545 132.863 1.00 88.78 213 HIS A N 1
ATOM 1489 C CA . HIS B 2 101 ? 134.049 133.490 133.060 1.00 88.78 213 HIS A CA 1
ATOM 1490 C C . HIS B 2 101 ? 132.854 132.704 133.592 1.00 88.78 213 HIS A C 1
ATOM 1491 O O . HIS B 2 101 ? 132.042 132.195 132.816 1.00 88.78 213 HIS A O 1
ATOM 1498 N N . GLY B 2 102 ? 132.747 132.608 134.913 1.00 85.59 214 GLY A N 1
ATOM 1499 C CA . GLY B 2 102 ? 131.639 131.902 135.530 1.00 85.59 214 GLY A CA 1
ATOM 1500 C C . GLY B 2 102 ? 131.994 131.230 136.842 1.00 85.59 214 GLY A C 1
ATOM 1501 O O . GLY B 2 102 ? 131.120 130.716 137.540 1.00 85.59 214 GLY A O 1
ATOM 1502 N N . ASN C 3 16 ? 133.424 155.089 154.384 1.00 86.71 16 ASN D N 1
ATOM 1503 C CA . ASN C 3 16 ? 132.444 154.062 154.729 1.00 86.71 16 ASN D CA 1
ATOM 1504 C C . ASN C 3 16 ? 130.990 154.453 154.435 1.00 86.71 16 ASN D C 1
ATOM 1505 O O . ASN C 3 16 ? 130.653 155.630 154.376 1.00 86.71 16 ASN D O 1
ATOM 1510 N N . PHE C 3 17 ? 130.142 153.451 154.204 1.00 81.00 17 PHE D N 1
ATOM 1511 C CA . PHE C 3 17 ? 128.735 153.667 153.884 1.00 81.00 17 PHE D CA 1
ATOM 1512 C C . PHE C 3 17 ? 127.799 152.936 154.838 1.00 81.00 17 PHE D C 1
ATOM 1513 O O . PHE C 3 17 ? 126.751 152.443 154.411 1.00 81.00 17 PHE D O 1
ATOM 1521 N N . ARG C 3 18 ? 128.148 152.862 156.123 1.00 85.40 18 ARG D N 1
ATOM 1522 C CA . ARG C 3 18 ? 127.413 151.994 157.038 1.00 85.40 18 ARG D CA 1
ATOM 1523 C C . ARG C 3 18 ? 126.019 152.537 157.331 1.00 85.40 18 ARG D C 1
ATOM 1524 O O . ARG C 3 18 ? 125.042 151.781 157.352 1.00 85.40 18 ARG D O 1
ATOM 1532 N N . LEU C 3 19 ? 125.906 153.847 157.555 1.00 91.67 19 LEU D N 1
ATOM 1533 C CA . LEU C 3 19 ? 124.610 154.415 157.912 1.00 91.67 19 LEU D CA 1
ATOM 1534 C C . LEU C 3 19 ? 123.691 154.517 156.701 1.00 91.67 19 LEU D C 1
ATOM 1535 O O . LEU C 3 19 ? 122.463 154.481 156.840 1.00 91.67 19 LEU D O 1
ATOM 1540 N N . GLY C 3 20 ? 124.265 154.661 155.505 1.00 92.00 20 GLY D N 1
ATOM 1541 C CA . GLY C 3 20 ? 123.447 154.679 154.303 1.00 92.00 20 GLY D CA 1
ATOM 1542 C C . GLY C 3 20 ? 122.818 153.333 154.001 1.00 92.00 20 GLY D C 1
ATOM 1543 O O . GLY C 3 20 ? 121.664 153.258 153.572 1.00 92.00 20 GLY D O 1
ATOM 1544 N N . LEU C 3 21 ? 123.569 152.252 154.219 1.00 87.70 21 LEU D N 1
ATOM 1545 C CA . LEU C 3 21 ? 123.059 150.916 153.922 1.00 87.70 21 LEU D CA 1
ATOM 1546 C C . LEU C 3 21 ? 122.000 150.484 154.925 1.00 87.70 21 LEU D C 1
ATOM 1547 O O . LEU C 3 21 ? 121.048 149.781 154.568 1.00 87.70 21 LEU D O 1
ATOM 1552 N N . ARG C 3 22 ? 122.155 150.883 156.189 1.00 92.55 22 ARG D N 1
ATOM 1553 C CA . ARG C 3 22 ? 121.211 150.465 157.221 1.00 92.55 22 ARG D CA 1
ATOM 1554 C C . ARG C 3 22 ? 119.856 151.138 157.031 1.00 92.55 22 ARG D C 1
ATOM 1555 O O . ARG C 3 22 ? 118.810 150.539 157.311 1.00 92.55 22 ARG D O 1
ATOM 1563 N N . ASN C 3 23 ? 119.857 152.380 156.539 1.00 95.10 23 ASN D N 1
ATOM 1564 C CA . ASN C 3 23 ? 118.603 153.093 156.316 1.00 95.10 23 ASN D CA 1
ATOM 1565 C C . ASN C 3 23 ? 117.790 152.459 155.193 1.00 95.10 23 ASN D C 1
ATOM 1566 O O . ASN C 3 23 ? 116.557 152.400 155.270 1.00 95.10 23 ASN D O 1
ATOM 1571 N N . MET C 3 24 ? 118.458 151.992 154.134 1.00 95.68 24 MET D N 1
ATOM 1572 C CA . MET C 3 24 ? 117.737 151.337 153.046 1.00 95.68 24 MET D CA 1
ATOM 1573 C C . MET C 3 24 ? 117.180 149.990 153.481 1.00 95.68 24 MET D C 1
ATOM 1574 O O . MET C 3 24 ? 116.117 149.570 153.009 1.00 95.68 24 MET D O 1
ATOM 1579 N N . LEU C 3 25 ? 117.892 149.291 154.367 1.00 92.99 25 LEU D N 1
ATOM 1580 C CA . LEU C 3 25 ? 117.375 148.031 154.889 1.00 92.99 25 LEU D CA 1
ATOM 1581 C C . LEU C 3 25 ? 116.119 148.260 155.719 1.00 92.99 25 LEU D C 1
ATOM 1582 O O . LEU C 3 25 ? 115.181 147.458 155.670 1.00 92.99 25 LEU D O 1
ATOM 1587 N N . ALA C 3 26 ? 116.078 149.361 156.474 1.00 95.87 26 ALA D N 1
ATOM 1588 C CA . ALA C 3 26 ? 114.877 149.695 157.232 1.00 95.87 26 ALA D CA 1
ATOM 1589 C C . ALA C 3 26 ? 113.719 150.050 156.307 1.00 95.87 26 ALA D C 1
ATOM 1590 O O . ALA C 3 26 ? 112.557 149.767 156.618 1.00 95.87 26 ALA D O 1
ATOM 1592 N N . GLN C 3 27 ? 114.016 150.674 155.165 1.00 98.37 27 GLN D N 1
ATOM 1593 C CA . GLN C 3 27 ? 112.959 151.038 154.226 1.00 98.37 27 GLN D CA 1
ATOM 1594 C C . GLN C 3 27 ? 112.453 149.822 153.456 1.00 98.37 27 GLN D C 1
ATOM 1595 O O . GLN C 3 27 ? 111.246 149.690 153.218 1.00 98.37 27 GLN D O 1
ATOM 1601 N N . ILE C 3 28 ? 113.352 148.924 153.065 1.00 96.33 28 ILE D N 1
ATOM 1602 C CA . ILE C 3 28 ? 112.973 147.764 152.260 1.00 96.33 28 ILE D CA 1
ATOM 1603 C C . ILE C 3 28 ? 112.450 146.628 153.130 1.00 96.33 28 ILE D C 1
ATOM 1604 O O . ILE C 3 28 ? 111.364 146.095 152.887 1.00 96.33 28 ILE D O 1
ATOM 1609 N N . HIS C 3 29 ? 113.202 146.239 154.156 1.00 99.66 29 HIS D N 1
ATOM 1610 C CA . HIS C 3 29 ? 112.823 145.127 155.028 1.00 99.66 29 HIS D CA 1
ATOM 1611 C C . HIS C 3 29 ? 112.718 145.624 156.463 1.00 99.66 29 HIS D C 1
ATOM 1612 O O . HIS C 3 29 ? 113.711 145.582 157.210 1.00 99.66 29 HIS D O 1
ATOM 1619 N N . PRO C 3 30 ? 111.543 146.096 156.893 1.00 99.85 30 PRO D N 1
ATOM 1620 C CA . PRO C 3 30 ? 111.428 146.681 158.242 1.00 99.85 30 PRO D CA 1
ATOM 1621 C C . PRO C 3 30 ? 111.658 145.696 159.377 1.00 99.85 30 PRO D C 1
ATOM 1622 O O . PRO C 3 30 ? 111.981 146.123 160.493 1.00 99.85 30 PRO D O 1
ATOM 1626 N N . ASP C 3 31 ? 111.502 144.396 159.136 1.00 105.64 31 ASP D N 1
ATOM 1627 C CA . ASP C 3 31 ? 111.663 143.387 160.173 1.00 105.64 31 ASP D CA 1
ATOM 1628 C C . ASP C 3 31 ? 112.981 142.621 160.081 1.00 105.64 31 ASP D C 1
ATOM 1629 O O . ASP C 3 31 ? 113.136 141.597 160.754 1.00 105.64 31 ASP D O 1
ATOM 1634 N N . ILE C 3 32 ? 113.928 143.087 159.270 1.00 98.68 32 ILE D N 1
ATOM 1635 C CA . ILE C 3 32 ? 115.204 142.410 159.071 1.00 98.68 32 ILE D CA 1
ATOM 1636 C C . ILE C 3 32 ? 116.330 143.373 159.420 1.00 98.68 32 ILE D C 1
ATOM 1637 O O . ILE C 3 32 ? 116.394 144.484 158.881 1.00 98.68 32 ILE D O 1
ATOM 1642 N N . SER C 3 33 ? 117.214 142.946 160.318 1.00 99.45 33 SER D N 1
ATOM 1643 C CA . SER C 3 33 ? 118.393 143.710 160.689 1.00 99.45 33 SER D CA 1
ATOM 1644 C C . SER C 3 33 ? 119.621 143.139 159.983 1.00 99.45 33 SER D C 1
ATOM 1645 O O . SER C 3 33 ? 119.532 142.211 159.176 1.00 99.45 33 SER D O 1
ATOM 1648 N N . VAL C 3 34 ? 120.786 143.702 160.295 1.00 92.10 34 VAL D N 1
ATOM 1649 C CA . VAL C 3 34 ? 122.038 143.313 159.656 1.00 92.10 34 VAL D CA 1
ATOM 1650 C C . VAL C 3 34 ? 123.113 143.161 160.727 1.00 92.10 34 VAL D C 1
ATOM 1651 O O . VAL C 3 34 ? 123.169 143.938 161.686 1.00 92.10 34 VAL D O 1
ATOM 1655 N N . GLN C 3 35 ? 123.935 142.123 160.589 1.00 93.52 35 GLN D N 1
ATOM 1656 C CA . GLN C 3 35 ? 125.083 141.946 161.464 1.00 93.52 35 GLN D CA 1
ATOM 1657 C C . GLN C 3 35 ? 126.129 143.021 161.186 1.00 93.52 35 GLN D C 1
ATOM 1658 O O . GLN C 3 35 ? 126.197 143.591 160.094 1.00 93.52 35 GLN D O 1
ATOM 1664 N N . THR C 3 36 ? 126.947 143.305 162.204 1.00 94.33 36 THR D N 1
ATOM 1665 C CA . THR C 3 36 ? 128.007 144.299 162.048 1.00 94.33 36 THR D CA 1
ATOM 1666 C C . THR C 3 36 ? 129.072 143.821 161.067 1.00 94.33 36 THR D C 1
ATOM 1667 O O . THR C 3 36 ? 129.583 144.609 160.261 1.00 94.33 36 THR D O 1
ATOM 1671 N N . GLU C 3 37 ? 129.415 142.531 161.116 1.00 91.89 37 GLU D N 1
ATOM 1672 C CA . GLU C 3 37 ? 130.364 141.979 160.154 1.00 91.89 37 GLU D CA 1
ATOM 1673 C C . GLU C 3 37 ? 129.783 141.977 158.745 1.00 91.89 37 GLU D C 1
ATOM 1674 O O . GLU C 3 37 ? 130.495 142.246 157.770 1.00 91.89 37 GLU D O 1
ATOM 1680 N N . ALA C 3 38 ? 128.487 141.682 158.618 1.00 87.85 38 ALA D N 1
ATOM 1681 C CA . ALA C 3 38 ? 127.850 141.698 157.305 1.00 87.85 38 ALA D CA 1
ATOM 1682 C C . ALA C 3 38 ? 127.699 143.119 156.779 1.00 87.85 38 ALA D C 1
ATOM 1683 O O . ALA C 3 38 ? 127.718 143.344 155.563 1.00 87.85 38 ALA D O 1
ATOM 1685 N N . LEU C 3 39 ? 127.537 144.093 157.679 1.00 83.55 39 LEU D N 1
ATOM 1686 C CA . LEU C 3 39 ? 127.418 145.483 157.249 1.00 83.55 39 LEU D CA 1
ATOM 1687 C C . LEU C 3 39 ? 128.750 146.018 156.740 1.00 83.55 39 LEU D C 1
ATOM 1688 O O . LEU C 3 39 ? 128.785 146.854 155.829 1.00 83.55 39 LEU D O 1
ATOM 1693 N N . SER C 3 40 ? 129.859 145.550 157.318 1.00 86.10 40 SER D N 1
ATOM 1694 C CA . SER C 3 40 ? 131.174 145.979 156.853 1.00 86.10 40 SER D CA 1
ATOM 1695 C C . SER C 3 40 ? 131.478 145.428 155.466 1.00 86.10 40 SER D C 1
ATOM 1696 O O . SER C 3 40 ? 132.133 146.094 154.656 1.00 86.10 40 SER D O 1
ATOM 1699 N N . GLU C 3 41 ? 131.017 144.208 155.177 1.00 85.91 41 GLU D N 1
ATOM 1700 C CA . GLU C 3 41 ? 131.215 143.641 153.847 1.00 85.91 41 GLU D CA 1
ATOM 1701 C C . GLU C 3 41 ? 130.354 144.353 152.812 1.00 85.91 41 GLU D C 1
ATOM 1702 O O . GLU C 3 41 ? 130.776 144.538 151.665 1.00 85.91 41 GLU D O 1
ATOM 1708 N N . LEU C 3 42 ? 129.138 144.750 153.196 1.00 82.17 42 LEU D N 1
ATOM 1709 C CA . LEU C 3 42 ? 128.281 145.502 152.285 1.00 82.17 42 LEU D CA 1
ATOM 1710 C C . LEU C 3 42 ? 128.836 146.897 152.027 1.00 82.17 42 LEU D C 1
ATOM 1711 O O . LEU C 3 42 ? 128.742 147.410 150.905 1.00 82.17 42 LEU D O 1
ATOM 1716 N N . SER C 3 43 ? 129.403 147.534 153.055 1.00 81.43 43 SER D N 1
ATOM 1717 C CA . SER C 3 43 ? 130.019 148.844 152.865 1.00 81.43 43 SER D CA 1
ATOM 1718 C C . SER C 3 43 ? 131.276 148.740 152.015 1.00 81.43 43 SER D C 1
ATOM 1719 O O . SER C 3 43 ? 131.595 149.655 151.249 1.00 81.43 43 SER D O 1
ATOM 1722 N N . ASN C 3 44 ? 132.004 147.630 152.142 1.00 83.78 44 ASN D N 1
ATOM 1723 C CA . ASN C 3 44 ? 133.201 147.431 151.335 1.00 83.78 44 ASN D CA 1
ATOM 1724 C C . ASN C 3 44 ? 132.840 147.166 149.880 1.00 83.78 44 ASN D C 1
ATOM 1725 O O . ASN C 3 44 ? 133.603 147.510 148.969 1.00 83.78 44 ASN D O 1
ATOM 1730 N N . ILE C 3 45 ? 131.683 146.542 149.644 1.00 80.68 45 ILE D N 1
ATOM 1731 C CA . ILE C 3 45 ? 131.170 146.403 148.284 1.00 80.68 45 ILE D CA 1
ATOM 1732 C C . ILE C 3 45 ? 130.790 147.767 147.725 1.00 80.68 45 ILE D C 1
ATOM 1733 O O . ILE C 3 45 ? 131.098 148.092 146.572 1.00 80.68 45 ILE D O 1
ATOM 1738 N N . ALA C 3 46 ? 130.140 148.596 148.547 1.00 82.25 46 ALA D N 1
ATOM 1739 C CA . ALA C 3 46 ? 129.671 149.902 148.091 1.00 82.25 46 ALA D CA 1
ATOM 1740 C C . ALA C 3 46 ? 130.831 150.841 147.783 1.00 82.25 46 ALA D C 1
ATOM 1741 O O . ALA C 3 46 ? 130.745 151.659 146.859 1.00 82.25 46 ALA D O 1
ATOM 1743 N N . VAL C 3 47 ? 131.918 150.750 148.552 1.00 81.63 47 VAL D N 1
ATOM 1744 C CA . VAL C 3 47 ? 133.095 151.571 148.275 1.00 81.63 47 VAL D CA 1
ATOM 1745 C C . VAL C 3 47 ? 133.757 151.131 146.974 1.00 81.63 47 VAL D C 1
ATOM 1746 O O . VAL C 3 47 ? 134.090 151.960 146.117 1.00 81.63 47 VAL D O 1
ATOM 1750 N N . PHE C 3 48 ? 133.934 149.821 146.795 1.00 87.04 48 PHE D N 1
ATOM 1751 C CA . PHE C 3 48 ? 134.588 149.321 145.590 1.00 87.04 48 PHE D CA 1
ATOM 1752 C C . PHE C 3 48 ? 133.691 149.438 144.364 1.00 87.04 48 PHE D C 1
ATOM 1753 O O . PHE C 3 48 ? 134.197 149.487 143.237 1.00 87.04 48 PHE D O 1
ATOM 1761 N N . LEU C 3 49 ? 132.369 149.474 144.554 1.00 81.74 49 LEU D N 1
ATOM 1762 C CA . LEU C 3 49 ? 131.475 149.745 143.432 1.00 81.74 49 LEU D CA 1
ATOM 1763 C C . LEU C 3 49 ? 131.653 151.167 142.919 1.00 81.74 49 LEU D C 1
ATOM 1764 O O . LEU C 3 49 ? 131.609 151.408 141.708 1.00 81.74 49 LEU D O 1
ATOM 1769 N N . GLY C 3 50 ? 131.851 152.122 143.828 1.00 88.43 50 GLY D N 1
ATOM 1770 C CA . GLY C 3 50 ? 132.090 153.490 143.402 1.00 88.43 50 GLY D CA 1
ATOM 1771 C C . GLY C 3 50 ? 133.461 153.675 142.782 1.00 88.43 50 GLY D C 1
ATOM 1772 O O . GLY C 3 50 ? 133.673 154.589 141.982 1.00 88.43 50 GLY D O 1
ATOM 1773 N N . LYS C 3 51 ? 134.413 152.812 143.144 1.00 87.42 51 LYS D N 1
ATOM 1774 C CA . LYS C 3 51 ? 135.758 152.928 142.593 1.00 87.42 51 LYS D CA 1
ATOM 1775 C C . LYS C 3 51 ? 135.821 152.409 141.161 1.00 87.42 51 LYS D C 1
ATOM 1776 O O . LYS C 3 51 ? 136.507 152.991 140.314 1.00 87.42 51 LYS D O 1
ATOM 1782 N N . LYS C 3 52 ? 135.115 151.312 140.873 1.00 82.91 52 LYS D N 1
ATOM 1783 C CA . LYS C 3 52 ? 135.121 150.764 139.519 1.00 82.91 52 LYS D CA 1
ATOM 1784 C C . LYS C 3 52 ? 134.376 151.673 138.550 1.00 82.91 52 LYS D C 1
ATOM 1785 O O . LYS C 3 52 ? 134.749 151.776 137.375 1.00 82.91 52 LYS D O 1
ATOM 1791 N N . ILE C 3 53 ? 133.315 152.331 139.020 1.00 84.35 53 ILE D N 1
ATOM 1792 C CA . ILE C 3 53 ? 132.597 153.293 138.188 1.00 84.35 53 ILE D CA 1
ATOM 1793 C C . ILE C 3 53 ? 133.455 154.531 137.948 1.00 84.35 53 ILE D C 1
ATOM 1794 O O . ILE C 3 53 ? 133.466 155.094 136.846 1.00 84.35 53 ILE D O 1
ATOM 1799 N N . SER C 3 54 ? 134.203 154.958 138.971 1.00 87.40 54 SER D N 1
ATOM 1800 C CA . SER C 3 54 ? 135.071 156.125 138.832 1.00 87.40 54 SER D CA 1
ATOM 1801 C C . SER C 3 54 ? 136.195 155.875 137.833 1.00 87.40 54 SER D C 1
ATOM 1802 O O . SER C 3 54 ? 136.572 156.778 137.077 1.00 87.40 54 SER D O 1
ATOM 1805 N N . HIS C 3 55 ? 136.754 154.661 137.825 1.00 89.58 55 HIS D N 1
ATOM 1806 C CA . HIS C 3 55 ? 137.743 154.308 136.810 1.00 89.58 55 HIS D CA 1
ATOM 1807 C C . HIS C 3 55 ? 137.123 154.283 135.419 1.00 89.58 55 HIS D C 1
ATOM 1808 O O . HIS C 3 55 ? 137.771 154.664 134.437 1.00 89.58 55 HIS D O 1
ATOM 1815 N N . GLY C 3 56 ? 135.875 153.823 135.315 1.00 91.32 56 GLY D N 1
ATOM 1816 C CA . GLY C 3 56 ? 135.196 153.829 134.029 1.00 91.32 56 GLY D CA 1
ATOM 1817 C C . GLY C 3 56 ? 134.901 155.229 133.524 1.00 91.32 56 GLY D C 1
ATOM 1818 O O . GLY C 3 56 ? 134.953 155.487 132.320 1.00 91.32 56 GLY D O 1
ATOM 1819 N N . ALA C 3 57 ? 134.574 156.148 134.437 1.00 92.73 57 ALA D N 1
ATOM 1820 C CA . ALA C 3 57 ? 134.270 157.519 134.038 1.00 92.73 57 ALA D CA 1
ATOM 1821 C C . ALA C 3 57 ? 135.507 158.234 133.507 1.00 92.73 57 ALA D C 1
ATOM 1822 O O . ALA C 3 57 ? 135.420 159.010 132.549 1.00 92.73 57 ALA D O 1
ATOM 1824 N N . VAL C 3 58 ? 136.665 157.995 134.126 1.00 92.47 58 VAL D N 1
ATOM 1825 C CA . VAL C 3 58 ? 137.902 158.622 133.669 1.00 92.47 58 VAL D CA 1
ATOM 1826 C C . VAL C 3 58 ? 138.347 158.037 132.333 1.00 92.47 58 VAL D C 1
ATOM 1827 O O . VAL C 3 58 ? 138.810 158.771 131.449 1.00 92.47 58 VAL D O 1
ATOM 1831 N N . THR C 3 59 ? 138.201 156.719 132.155 1.00 91.66 59 THR D N 1
ATOM 1832 C CA . THR C 3 59 ? 138.679 156.060 130.941 1.00 91.66 59 THR D CA 1
ATOM 1833 C C . THR C 3 59 ? 137.897 156.505 129.709 1.00 91.66 59 THR D C 1
ATOM 1834 O O . THR C 3 59 ? 138.492 156.804 128.667 1.00 91.66 59 THR D O 1
ATOM 1838 N N . LEU C 3 60 ? 136.568 156.569 129.808 1.00 90.74 60 LEU D N 1
ATOM 1839 C CA . LEU C 3 60 ? 135.759 157.024 128.682 1.00 90.74 60 LEU D CA 1
ATOM 1840 C C . LEU C 3 60 ? 135.854 158.526 128.456 1.00 90.74 60 LEU D C 1
ATOM 1841 O O . LEU C 3 60 ? 135.467 159.000 127.382 1.00 90.74 60 LEU D O 1
ATOM 1846 N N . LEU C 3 61 ? 136.345 159.277 129.435 1.00 102.94 61 LEU D N 1
ATOM 1847 C CA . LEU C 3 61 ? 136.489 160.716 129.280 1.00 102.94 61 LEU D CA 1
ATOM 1848 C C . LEU C 3 61 ? 137.578 161.026 128.257 1.00 102.94 61 LEU D C 1
ATOM 1849 O O . LEU C 3 61 ? 138.642 160.390 128.281 1.00 102.94 61 LEU D O 1
ATOM 1854 N N . PRO C 3 62 ? 137.351 161.963 127.339 1.00 112.66 62 PRO D N 1
ATOM 1855 C CA . PRO C 3 62 ? 138.401 162.338 126.385 1.00 112.66 62 PRO D CA 1
ATOM 1856 C C . PRO C 3 62 ? 139.576 163.014 127.077 1.00 112.66 62 PRO D C 1
ATOM 1857 O O . PRO C 3 62 ? 139.444 163.636 128.133 1.00 112.66 62 PRO D O 1
ATOM 1861 N N . GLU C 3 63 ? 140.751 162.868 126.454 1.00 122.71 63 GLU D N 1
ATOM 1862 C CA . GLU C 3 63 ? 141.987 163.349 127.066 1.00 122.71 63 GLU D CA 1
ATOM 1863 C C . GLU C 3 63 ? 142.045 164.872 127.096 1.00 122.71 63 GLU D C 1
ATOM 1864 O O . GLU C 3 63 ? 142.747 165.456 127.930 1.00 122.71 63 GLU D O 1
ATOM 1870 N N . GLY C 3 64 ? 141.317 165.532 126.199 1.00 122.50 64 GLY D N 1
ATOM 1871 C CA . GLY C 3 64 ? 141.308 166.981 126.165 1.00 122.50 64 GLY D CA 1
ATOM 1872 C C . GLY C 3 64 ? 140.244 167.604 127.046 1.00 122.50 64 GLY D C 1
ATOM 1873 O O . GLY C 3 64 ? 139.784 168.718 126.779 1.00 122.50 64 GLY D O 1
ATOM 1874 N N . THR C 3 65 ? 139.846 166.896 128.101 1.00 123.07 65 THR D N 1
ATOM 1875 C CA . THR C 3 65 ? 138.853 167.395 129.041 1.00 123.07 65 THR D CA 1
ATOM 1876 C C . THR C 3 65 ? 139.358 167.160 130.456 1.00 123.07 65 THR D C 1
ATOM 1877 O O . THR C 3 65 ? 140.150 166.250 130.711 1.00 123.07 65 THR D O 1
ATOM 1881 N N . LYS C 3 66 ? 138.883 167.995 131.381 1.00 124.59 66 LYS D N 1
ATOM 1882 C CA . LYS C 3 66 ? 139.309 167.900 132.769 1.00 124.59 66 LYS D CA 1
ATOM 1883 C C . LYS C 3 66 ? 138.162 167.918 133.769 1.00 124.59 66 LYS D C 1
ATOM 1884 O O . LYS C 3 66 ? 138.408 168.181 134.950 1.00 124.59 66 LYS D O 1
ATOM 1890 N N . THR C 3 67 ? 136.925 167.667 133.344 1.00 117.84 67 THR D N 1
ATOM 1891 C CA . THR C 3 67 ? 135.773 167.627 134.236 1.00 117.84 67 THR D CA 1
ATOM 1892 C C . THR C 3 67 ? 134.987 166.347 133.994 1.00 117.84 67 THR D C 1
ATOM 1893 O O . THR C 3 67 ? 134.789 165.947 132.843 1.00 117.84 67 THR D O 1
ATOM 1897 N N . ILE C 3 68 ? 134.538 165.714 135.075 1.00 103.61 68 ILE D N 1
ATOM 1898 C CA . ILE C 3 68 ? 133.610 164.592 135.000 1.00 103.61 68 ILE D CA 1
ATOM 1899 C C . ILE C 3 68 ? 132.199 165.131 135.171 1.00 103.61 68 ILE D C 1
ATOM 1900 O O . ILE C 3 68 ? 131.819 165.558 136.268 1.00 103.61 68 ILE D O 1
ATOM 1905 N N . LYS C 3 69 ? 131.423 165.108 134.096 1.00 100.35 69 LYS D N 1
ATOM 1906 C CA . LYS C 3 69 ? 130.043 165.563 134.119 1.00 100.35 69 LYS D CA 1
ATOM 1907 C C . LYS C 3 69 ? 129.133 164.425 134.560 1.00 100.35 69 LYS D C 1
ATOM 1908 O O . LYS C 3 69 ? 129.579 163.308 134.834 1.00 100.35 69 LYS D O 1
ATOM 1914 N N . SER C 3 70 ? 127.836 164.727 134.635 1.00 93.48 70 SER D N 1
ATOM 1915 C CA . SER C 3 70 ? 126.864 163.700 134.993 1.00 93.48 70 SER D CA 1
ATOM 1916 C C . SER C 3 70 ? 126.681 162.690 133.870 1.00 93.48 70 SER D C 1
ATOM 1917 O O . SER C 3 70 ? 126.319 161.537 134.126 1.00 93.48 70 SER D O 1
ATOM 1920 N N . SER C 3 71 ? 126.929 163.100 132.623 1.00 91.71 71 SER D N 1
ATOM 1921 C CA . SER C 3 71 ? 126.745 162.195 131.493 1.00 91.71 71 SER D CA 1
ATOM 1922 C C . SER C 3 71 ? 127.842 161.139 131.442 1.00 91.71 71 SER D C 1
ATOM 1923 O O . SER C 3 71 ? 127.629 160.039 130.919 1.00 91.71 71 SER D O 1
ATOM 1926 N N . ALA C 3 72 ? 129.028 161.459 131.965 1.00 91.10 72 ALA D N 1
ATOM 1927 C CA . ALA C 3 72 ? 130.121 160.490 131.971 1.00 91.10 72 ALA D CA 1
ATOM 1928 C C . ALA C 3 72 ? 129.840 159.343 132.934 1.00 91.10 72 ALA D C 1
ATOM 1929 O O . ALA C 3 72 ? 130.166 158.187 132.644 1.00 91.10 72 ALA D O 1
ATOM 1931 N N . VAL C 3 73 ? 129.242 159.645 134.088 1.00 89.29 73 VAL D N 1
ATOM 1932 C CA . VAL C 3 73 ? 128.899 158.602 135.050 1.00 89.29 73 VAL D CA 1
ATOM 1933 C C . VAL C 3 73 ? 127.749 157.748 134.523 1.00 89.29 73 VAL D C 1
ATOM 1934 O O . VAL C 3 73 ? 127.650 156.554 134.834 1.00 89.29 73 VAL D O 1
ATOM 1938 N N . LEU C 3 74 ? 126.865 158.346 133.717 1.00 89.99 74 LEU D N 1
ATOM 1939 C CA . LEU C 3 74 ? 125.773 157.596 133.099 1.00 89.99 74 LEU D CA 1
ATOM 1940 C C . LEU C 3 74 ? 126.300 156.513 132.165 1.00 89.99 74 LEU D C 1
ATOM 1941 O O . LEU C 3 74 ? 125.862 155.358 132.222 1.00 89.99 74 LEU D O 1
ATOM 1946 N N . LEU C 3 75 ? 127.246 156.870 131.298 1.00 86.89 75 LEU D N 1
ATOM 1947 C CA . LEU C 3 75 ? 127.735 155.921 130.304 1.00 86.89 75 LEU D CA 1
ATOM 1948 C C . LEU C 3 75 ? 128.706 154.921 130.919 1.00 86.89 75 LEU D C 1
ATOM 1949 O O . LEU C 3 75 ? 128.826 153.789 130.435 1.00 86.89 75 LEU D O 1
ATOM 1954 N N . ALA C 3 76 ? 129.416 155.322 131.977 1.00 91.41 76 ALA D N 1
ATOM 1955 C CA . ALA C 3 76 ? 130.362 154.415 132.620 1.00 91.41 76 ALA D CA 1
ATOM 1956 C C . ALA C 3 76 ? 129.643 153.295 133.360 1.00 91.41 76 ALA D C 1
ATOM 1957 O O . ALA C 3 76 ? 130.128 152.159 133.405 1.00 91.41 76 ALA D O 1
ATOM 1959 N N . ALA C 3 77 ? 128.487 153.598 133.954 1.00 89.72 77 ALA D N 1
ATOM 1960 C CA . ALA C 3 77 ? 127.733 152.570 134.663 1.00 89.72 77 ALA D CA 1
ATOM 1961 C C . ALA C 3 77 ? 127.066 151.604 133.692 1.00 89.72 77 ALA D C 1
ATOM 1962 O O . ALA C 3 77 ? 126.794 150.451 134.043 1.00 89.72 77 ALA D O 1
ATOM 1964 N N . GLY C 3 78 ? 126.788 152.059 132.468 1.00 94.50 78 GLY D N 1
ATOM 1965 C CA . GLY C 3 78 ? 126.178 151.180 131.484 1.00 94.50 78 GLY D CA 1
ATOM 1966 C C . GLY C 3 78 ? 127.118 150.089 131.005 1.00 94.50 78 GLY D C 1
ATOM 1967 O O . GLY C 3 78 ? 126.678 149.016 130.587 1.00 94.50 78 GLY D O 1
ATOM 1968 N N . ASP C 3 79 ? 128.426 150.352 131.048 1.00 96.50 79 ASP D N 1
ATOM 1969 C CA . ASP C 3 79 ? 129.397 149.323 130.691 1.00 96.50 79 ASP D CA 1
ATOM 1970 C C . ASP C 3 79 ? 129.532 148.280 131.793 1.00 96.50 79 ASP D C 1
ATOM 1971 O O . ASP C 3 79 ? 129.633 147.081 131.512 1.00 96.50 79 ASP D O 1
ATOM 1976 N N . LEU C 3 80 ? 129.542 148.719 133.054 1.00 92.42 80 LEU D N 1
ATOM 1977 C CA . LEU C 3 80 ? 129.710 147.785 134.162 1.00 92.42 80 LEU D CA 1
ATOM 1978 C C . LEU C 3 80 ? 128.451 146.955 134.380 1.00 92.42 80 LEU D C 1
ATOM 1979 O O . LEU C 3 80 ? 128.527 145.787 134.780 1.00 92.42 80 LEU D O 1
ATOM 1984 N N . TYR C 3 81 ? 127.287 147.534 134.109 1.00 97.21 81 TYR D N 1
ATOM 1985 C CA . TYR C 3 81 ? 126.002 146.897 134.356 1.00 97.21 81 TYR D CA 1
ATOM 1986 C C . TYR C 3 81 ? 125.384 146.487 133.027 1.00 97.21 81 TYR D C 1
ATOM 1987 O O . TYR C 3 81 ? 124.998 147.345 132.228 1.00 97.21 81 TYR D O 1
ATOM 1996 N N . GLY C 3 82 ? 125.287 145.179 132.795 1.00 105.69 82 GLY D N 1
ATOM 1997 C CA . GLY C 3 82 ? 124.851 144.686 131.509 1.00 105.69 82 GLY D CA 1
ATOM 1998 C C . GLY C 3 82 ? 123.359 144.414 131.427 1.00 105.69 82 GLY D C 1
ATOM 1999 O O . GLY C 3 82 ? 122.739 143.976 132.396 1.00 105.69 82 GLY D O 1
ATOM 2000 N N . LYS C 3 83 ? 122.812 144.687 130.238 1.00 114.39 83 LYS D N 1
ATOM 2001 C CA . LYS C 3 83 ? 121.431 144.390 129.863 1.00 114.39 83 LYS D CA 1
ATOM 2002 C C . LYS C 3 83 ? 120.399 145.002 130.804 1.00 114.39 83 LYS D C 1
ATOM 2003 O O . LYS C 3 83 ? 120.184 146.218 130.791 1.00 114.39 83 LYS D O 1
ATOM 2005 N N . ASP C 3 84 ? 119.745 144.156 131.608 1.00 115.06 84 ASP D N 1
ATOM 2006 C CA . ASP C 3 84 ? 118.607 144.597 132.410 1.00 115.06 84 ASP D CA 1
ATOM 2007 C C . ASP C 3 84 ? 119.028 145.561 133.514 1.00 115.06 84 ASP D C 1
ATOM 2008 O O . ASP C 3 84 ? 118.319 146.533 133.801 1.00 115.06 84 ASP D O 1
ATOM 2013 N N . LEU C 3 85 ? 120.170 145.300 134.157 1.00 103.18 85 LEU D N 1
ATOM 2014 C CA . LEU C 3 85 ? 120.628 146.187 135.223 1.00 103.18 85 LEU D CA 1
ATOM 2015 C C . LEU C 3 85 ? 121.050 147.545 134.677 1.00 103.18 85 LEU D C 1
ATOM 2016 O O . LEU C 3 85 ? 120.795 148.578 135.304 1.00 103.18 85 LEU D O 1
ATOM 2021 N N . GLY C 3 86 ? 121.707 147.561 133.515 1.00 107.91 86 GLY D N 1
ATOM 2022 C CA . GLY C 3 86 ? 122.116 148.826 132.924 1.00 107.91 86 GLY D CA 1
ATOM 2023 C C . GLY C 3 86 ? 120.941 149.672 132.471 1.00 107.91 86 GLY D C 1
ATOM 2024 O O . GLY C 3 86 ? 120.981 150.901 132.557 1.00 107.91 86 GLY D O 1
ATOM 2025 N N . ARG C 3 87 ? 119.885 149.025 131.973 1.00 110.56 87 ARG D N 1
ATOM 2026 C CA . ARG C 3 87 ? 118.702 149.759 131.532 1.00 110.56 87 ARG D CA 1
ATOM 2027 C C . ARG C 3 87 ? 117.947 150.348 132.716 1.00 110.56 87 ARG D C 1
ATOM 2028 O O . ARG C 3 87 ? 117.469 151.487 132.661 1.00 110.56 87 ARG D O 1
ATOM 2036 N N . HIS C 3 88 ? 117.824 149.579 133.799 1.00 107.45 88 HIS D N 1
ATOM 2037 C CA . HIS C 3 88 ? 117.138 150.080 134.985 1.00 107.45 88 HIS D CA 1
ATOM 2038 C C . HIS C 3 88 ? 117.987 151.098 135.733 1.00 107.45 88 HIS D C 1
ATOM 2039 O O . HIS C 3 88 ? 117.456 151.902 136.507 1.00 107.45 88 HIS D O 1
ATOM 2046 N N . ALA C 3 89 ? 119.307 151.066 135.535 1.00 100.22 89 ALA D N 1
ATOM 2047 C CA . ALA C 3 89 ? 120.167 152.039 136.201 1.00 100.22 89 ALA D CA 1
ATOM 2048 C C . ALA C 3 89 ? 119.945 153.441 135.653 1.00 100.22 89 ALA D C 1
ATOM 2049 O O . ALA C 3 89 ? 119.726 154.382 136.424 1.00 100.22 89 ALA D O 1
ATOM 2051 N N . VAL C 3 90 ? 119.940 153.582 134.322 1.00 99.54 90 VAL D N 1
ATOM 2052 C CA . VAL C 3 90 ? 119.952 154.894 133.673 1.00 99.54 90 VAL D CA 1
ATOM 2053 C C . VAL C 3 90 ? 118.671 155.662 133.983 1.00 99.54 90 VAL D C 1
ATOM 2054 O O . VAL C 3 90 ? 118.693 156.886 134.176 1.00 99.54 90 VAL D O 1
ATOM 2058 N N . GLY C 3 91 ? 117.544 154.954 134.074 1.00 99.33 91 GLY D N 1
ATOM 2059 C CA . GLY C 3 91 ? 116.305 155.604 134.470 1.00 99.33 91 GLY D CA 1
ATOM 2060 C C . GLY C 3 91 ? 116.345 156.114 135.898 1.00 99.33 91 GLY D C 1
ATOM 2061 O O . GLY C 3 91 ? 115.769 157.158 136.216 1.00 99.33 91 GLY D O 1
ATOM 2062 N N . GLU C 3 92 ? 117.027 155.381 136.782 1.00 97.00 92 GLU D N 1
ATOM 2063 C CA . GLU C 3 92 ? 117.073 155.777 138.187 1.00 97.00 92 GLU D CA 1
ATOM 2064 C C . GLU C 3 92 ? 118.051 156.924 138.422 1.00 97.00 92 GLU D C 1
ATOM 2065 O O . GLU C 3 92 ? 117.868 157.721 139.351 1.00 97.00 92 GLU D O 1
ATOM 2071 N N . MET C 3 93 ? 119.111 157.012 137.611 1.00 96.52 93 MET D N 1
ATOM 2072 C CA . MET C 3 93 ? 120.062 158.110 137.775 1.00 96.52 93 MET D CA 1
ATOM 2073 C C . MET C 3 93 ? 119.450 159.431 137.343 1.00 96.52 93 MET D C 1
ATOM 2074 O O . MET C 3 93 ? 119.558 160.436 138.056 1.00 96.52 93 MET D O 1
ATOM 2079 N N . THR C 3 94 ? 118.816 159.446 136.167 1.00 91.79 94 THR D N 1
ATOM 2080 C CA . THR C 3 94 ? 118.299 160.688 135.603 1.00 91.79 94 THR D CA 1
ATOM 2081 C C . THR C 3 94 ? 117.154 161.237 136.444 1.00 91.79 94 THR D C 1
ATOM 2082 O O . THR C 3 94 ? 117.022 162.456 136.605 1.00 91.79 94 THR D O 1
ATOM 2086 N N . LYS C 3 95 ? 116.326 160.348 136.999 1.00 92.43 95 LYS D N 1
ATOM 2087 C CA . LYS C 3 95 ? 115.262 160.780 137.899 1.00 92.43 95 LYS D CA 1
ATOM 2088 C C . LYS C 3 95 ? 115.833 161.397 139.171 1.00 92.43 95 LYS D C 1
ATOM 2089 O O . LYS C 3 95 ? 115.286 162.372 139.697 1.00 92.43 95 LYS D O 1
ATOM 2095 N N . ALA C 3 96 ? 116.936 160.841 139.677 1.00 94.06 96 ALA D N 1
ATOM 2096 C CA . ALA C 3 96 ? 117.568 161.404 140.865 1.00 94.06 96 ALA D CA 1
ATOM 2097 C C . ALA C 3 96 ? 118.251 162.730 140.555 1.00 94.06 96 ALA D C 1
ATOM 2098 O O . ALA C 3 96 ? 118.285 163.628 141.404 1.00 94.06 96 ALA D O 1
ATOM 2100 N N . VAL C 3 97 ? 118.809 162.869 139.349 1.00 93.32 97 VAL D N 1
ATOM 2101 C CA . VAL C 3 97 ? 119.500 164.104 138.984 1.00 93.32 97 VAL D CA 1
ATOM 2102 C C . VAL C 3 97 ? 118.506 165.247 138.798 1.00 93.32 97 VAL D C 1
ATOM 2103 O O . VAL C 3 97 ? 118.726 166.363 139.288 1.00 93.32 97 VAL D O 1
ATOM 2107 N N . THR C 3 98 ? 117.386 164.986 138.114 1.00 95.46 98 THR D N 1
ATOM 2108 C CA . THR C 3 98 ? 116.431 166.058 137.840 1.00 95.46 98 THR D CA 1
ATOM 2109 C C . THR C 3 98 ? 115.679 166.471 139.102 1.00 95.46 98 THR D C 1
ATOM 2110 O O . THR C 3 98 ? 115.126 167.575 139.169 1.00 95.46 98 THR D O 1
ATOM 2114 N N . ARG C 3 99 ? 115.643 165.598 140.112 1.00 96.88 99 ARG D N 1
ATOM 2115 C CA . ARG C 3 99 ? 115.137 166.009 141.417 1.00 96.88 99 ARG D CA 1
ATOM 2116 C C . ARG C 3 99 ? 116.108 166.966 142.094 1.00 96.88 99 ARG D C 1
ATOM 2117 O O . ARG C 3 99 ? 115.692 167.910 142.776 1.00 96.88 99 ARG D O 1
ATOM 2125 N N . TYR C 3 100 ? 117.410 166.734 141.915 1.00 99.07 100 TYR D N 1
ATOM 2126 C CA . TYR C 3 100 ? 118.416 167.617 142.496 1.00 99.07 100 TYR D CA 1
ATOM 2127 C C . TYR C 3 100 ? 118.475 168.949 141.758 1.00 99.07 100 TYR D C 1
A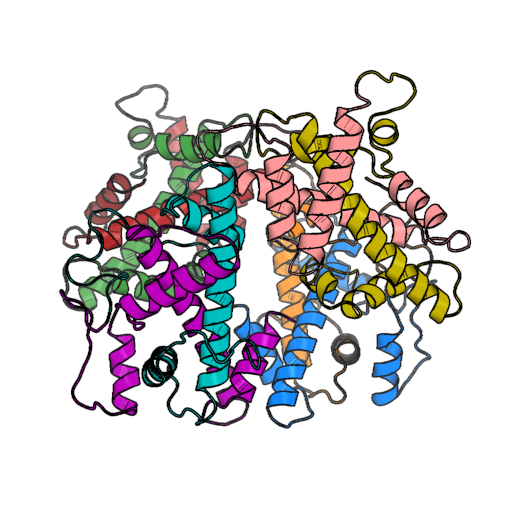TOM 2128 O O . TYR C 3 100 ? 118.822 169.978 142.349 1.00 99.07 100 TYR D O 1
ATOM 2137 N N . GLY C 3 101 ? 118.142 168.949 140.465 1.00 102.95 101 GLY D N 1
ATOM 2138 C CA . GLY C 3 101 ? 118.222 170.165 139.676 1.00 102.95 101 GLY D CA 1
ATOM 2139 C C . GLY C 3 101 ? 117.117 171.164 139.949 1.00 102.95 101 GLY D C 1
ATOM 2140 O O . GLY C 3 101 ? 117.320 172.365 139.744 1.00 102.95 101 GLY D O 1
ATOM 2141 N N . SER C 3 102 ? 115.956 170.700 140.405 1.00 109.98 102 SER D N 1
ATOM 2142 C CA . SER C 3 102 ? 114.822 171.575 140.670 1.00 109.98 102 SER D CA 1
ATOM 2143 C C . SER C 3 102 ? 114.622 171.859 142.152 1.00 109.98 102 SER D C 1
ATOM 2144 O O . SER C 3 102 ? 113.758 172.670 142.500 1.00 109.98 102 SER D O 1
ATOM 2147 N N . ALA C 3 103 ? 115.394 171.218 143.029 1.00 113.22 103 ALA D N 1
ATOM 2148 C CA . ALA C 3 103 ? 115.279 171.434 144.466 1.00 113.22 103 ALA D CA 1
ATOM 2149 C C . ALA C 3 103 ? 116.521 172.081 145.062 1.00 113.22 103 ALA D C 1
ATOM 2150 O O . ALA C 3 103 ? 116.636 172.162 146.291 1.00 113.22 103 ALA D O 1
ATOM 2152 N N . LYS C 3 104 ? 117.455 172.542 144.230 1.00 115.84 104 LYS D N 1
ATOM 2153 C CA . LYS C 3 104 ? 118.669 173.178 144.722 1.00 115.84 104 LYS D CA 1
ATOM 2154 C C . LYS C 3 104 ? 118.482 174.667 144.991 1.00 115.84 104 LYS D C 1
ATOM 2155 O O . LYS C 3 104 ? 119.393 175.304 145.532 1.00 115.84 104 LYS D O 1
ATOM 2161 N N . GLU D 4 1 ? 117.326 175.233 144.630 1.00 123.64 105 GLU C N 1
ATOM 2162 C CA . GLU D 4 1 ? 117.069 176.645 144.905 1.00 123.64 105 GLU C CA 1
ATOM 2163 C C . GLU D 4 1 ? 116.976 176.905 146.403 1.00 123.64 105 GLU C C 1
ATOM 2164 O O . GLU D 4 1 ? 117.598 177.840 146.920 1.00 123.64 105 GLU C O 1
ATOM 2170 N N . SER D 4 2 ? 116.205 176.089 147.115 1.00 122.50 106 SER C N 1
ATOM 2171 C CA . SER D 4 2 ? 116.225 176.077 148.568 1.00 122.50 106 SER C CA 1
ATOM 2172 C C . SER D 4 2 ? 117.116 174.935 149.052 1.00 122.50 106 SER C C 1
ATOM 2173 O O . SER D 4 2 ? 117.592 174.114 148.267 1.00 122.50 106 SER C O 1
ATOM 2176 N N . LYS D 4 3 ? 117.348 174.882 150.364 1.00 123.01 107 LYS C N 1
ATOM 2177 C CA . LYS D 4 3 ? 118.325 173.949 150.914 1.00 123.01 107 LYS C CA 1
ATOM 2178 C C . LYS D 4 3 ? 117.686 172.814 151.709 1.00 123.01 107 LYS C C 1
ATOM 2179 O O . LYS D 4 3 ? 117.954 171.649 151.403 1.00 123.01 107 LYS C O 1
ATOM 2185 N N . GLU D 4 4 ? 116.816 173.122 152.684 1.00 121.75 108 GLU C N 1
ATOM 2186 C CA . GLU D 4 4 ? 116.089 172.197 153.563 1.00 121.75 108 GLU C CA 1
ATOM 2187 C C . GLU D 4 4 ? 116.869 170.957 154.018 1.00 121.75 108 GLU C C 1
ATOM 2188 O O . GLU D 4 4 ? 116.297 169.870 154.153 1.00 121.75 108 GLU C O 1
ATOM 2190 N N . GLY D 4 5 ? 118.154 171.113 154.309 1.00 116.16 109 GLY C N 1
ATOM 2191 C CA . GLY D 4 5 ? 118.947 170.016 154.816 1.00 116.16 109 GLY C CA 1
ATOM 2192 C C . GLY D 4 5 ? 120.133 169.733 153.921 1.00 116.16 109 GLY C C 1
ATOM 2193 O O . GLY D 4 5 ? 120.712 170.632 153.314 1.00 116.16 109 GLY C O 1
ATOM 2194 N N . SER D 4 6 ? 120.491 168.455 153.845 1.00 111.16 110 SER C N 1
ATOM 2195 C CA . SER D 4 6 ? 121.692 168.000 153.159 1.00 111.16 110 SER C CA 1
ATOM 2196 C C . SER D 4 6 ? 121.414 167.721 151.685 1.00 111.16 110 SER C C 1
ATOM 2197 O O . SER D 4 6 ? 120.282 167.813 151.205 1.00 111.16 110 SER C O 1
ATOM 2200 N N . ARG D 4 7 ? 122.485 167.378 150.964 1.00 104.60 111 ARG C N 1
ATOM 2201 C CA . ARG D 4 7 ? 122.377 167.102 149.535 1.00 104.60 111 ARG C CA 1
ATOM 2202 C C . ARG D 4 7 ? 121.619 165.807 149.270 1.00 104.60 111 ARG C C 1
ATOM 2203 O O . ARG D 4 7 ? 120.857 165.708 148.302 1.00 104.60 111 ARG C O 1
ATOM 2211 N N . SER D 4 8 ? 121.833 164.795 150.115 1.00 100.48 112 SER C N 1
ATOM 2212 C CA . SER D 4 8 ? 121.168 163.509 149.922 1.00 100.48 112 SER C CA 1
ATOM 2213 C C . SER D 4 8 ? 119.667 163.627 150.152 1.00 100.48 112 SER C C 1
ATOM 2214 O O . SER D 4 8 ? 118.872 162.923 149.519 1.00 100.48 112 SER C O 1
ATOM 2217 N N . SER D 4 9 ? 119.259 164.514 151.062 1.00 100.52 113 SER C N 1
ATOM 2218 C CA . SER D 4 9 ? 117.835 164.761 151.259 1.00 100.52 113 SER C CA 1
ATOM 2219 C C . SER D 4 9 ? 117.255 165.573 150.108 1.00 100.52 113 SER C C 1
ATOM 2220 O O . SER D 4 9 ? 116.071 165.436 149.778 1.00 100.52 113 SER C O 1
ATOM 2223 N N . LYS D 4 10 ? 118.071 166.435 149.493 1.00 103.20 114 LYS C N 1
ATOM 2224 C CA . LYS D 4 10 ? 117.608 167.215 148.349 1.00 103.20 114 LYS C CA 1
ATOM 2225 C C . LYS D 4 10 ? 117.360 166.330 147.134 1.00 103.20 114 LYS C C 1
ATOM 2226 O O . LYS D 4 10 ? 116.375 166.517 146.411 1.00 103.20 114 LYS C O 1
ATOM 2232 N N . ALA D 4 11 ? 118.243 165.362 146.893 1.00 97.84 115 ALA C N 1
ATOM 2233 C CA . ALA D 4 11 ? 118.091 164.455 145.764 1.00 97.84 115 ALA C CA 1
ATOM 2234 C C . ALA D 4 11 ? 117.240 163.238 146.095 1.00 97.84 115 ALA C C 1
ATOM 2235 O O . ALA D 4 11 ? 117.079 162.370 145.229 1.00 97.84 115 ALA C O 1
ATOM 2237 N N . LYS D 4 12 ? 116.706 163.166 147.320 1.00 93.92 116 LYS C N 1
ATOM 2238 C CA . LYS D 4 12 ? 115.878 162.062 147.809 1.00 93.92 116 LYS C CA 1
ATOM 2239 C C . LYS D 4 12 ? 116.620 160.725 147.714 1.00 93.92 116 LYS C C 1
ATOM 2240 O O . LYS D 4 12 ? 116.142 159.768 147.100 1.00 93.92 116 LYS C O 1
ATOM 2246 N N . LEU D 4 13 ? 117.820 160.671 148.281 1.00 97.91 117 LEU C N 1
ATOM 2247 C CA . LEU D 4 13 ? 118.640 159.471 148.315 1.00 97.91 117 LEU C CA 1
ATOM 2248 C C . LEU D 4 13 ? 119.024 159.145 149.751 1.00 97.91 117 LEU C C 1
ATOM 2249 O O . LEU D 4 13 ? 118.938 159.985 150.651 1.00 97.91 117 LEU C O 1
ATOM 2254 N N . GLN D 4 14 ? 119.456 157.904 149.956 1.00 97.83 118 GLN C N 1
ATOM 2255 C CA . GLN D 4 14 ? 119.846 157.462 151.287 1.00 97.83 118 GLN C CA 1
ATOM 2256 C C . GLN D 4 14 ? 121.354 157.267 151.406 1.00 97.83 118 GLN C C 1
ATOM 2257 O O . GLN D 4 14 ? 121.909 157.388 152.503 1.00 97.83 118 GLN C O 1
ATOM 2263 N N . ILE D 4 15 ? 122.029 156.964 150.298 1.00 94.00 119 ILE C N 1
ATOM 2264 C CA . ILE D 4 15 ? 123.487 157.004 150.266 1.00 94.00 119 ILE C CA 1
ATOM 2265 C C . ILE D 4 15 ? 123.938 158.458 150.249 1.00 94.00 119 ILE C C 1
ATOM 2266 O O . ILE D 4 15 ? 123.399 159.279 149.496 1.00 94.00 119 ILE C O 1
ATOM 2271 N N . SER D 4 16 ? 124.911 158.788 151.100 1.00 95.83 120 SER C N 1
ATOM 2272 C CA . SER D 4 16 ? 125.377 160.164 151.228 1.00 95.83 120 SER C CA 1
ATOM 2273 C C . SER D 4 16 ? 126.050 160.633 149.944 1.00 95.83 120 SER C C 1
ATOM 2274 O O . SER D 4 16 ? 127.012 160.018 149.473 1.00 95.83 120 SER C O 1
ATOM 2277 N N . VAL D 4 17 ? 125.530 161.725 149.377 1.00 95.65 121 VAL C N 1
ATOM 2278 C CA . VAL D 4 17 ? 126.068 162.257 148.129 1.00 95.65 121 VAL C CA 1
ATOM 2279 C C . VAL D 4 17 ? 127.439 162.881 148.357 1.00 95.65 121 VAL C C 1
ATOM 2280 O O . VAL D 4 17 ? 128.352 162.724 147.537 1.00 95.65 121 VAL C O 1
ATOM 2284 N N . ALA D 4 18 ? 127.606 163.594 149.475 1.00 98.67 122 ALA C N 1
ATOM 2285 C CA . ALA D 4 18 ? 128.876 164.256 149.759 1.00 98.67 122 ALA C CA 1
ATOM 2286 C C . ALA D 4 18 ? 129.991 163.254 150.020 1.00 98.67 122 ALA C C 1
ATOM 2287 O O . ALA D 4 18 ? 131.166 163.562 149.793 1.00 98.67 122 ALA C O 1
ATOM 2289 N N . ARG D 4 19 ? 129.648 162.058 150.500 1.00 97.93 123 ARG C N 1
ATOM 2290 C CA . ARG D 4 19 ? 130.663 161.029 150.687 1.00 97.93 123 ARG C CA 1
ATOM 2291 C C . ARG D 4 19 ? 131.106 160.446 149.352 1.00 97.93 123 ARG C C 1
ATOM 2292 O O . ARG D 4 19 ? 132.285 160.121 149.170 1.00 97.93 123 ARG C O 1
ATOM 2300 N N . SER D 4 20 ? 130.174 160.304 148.405 1.00 97.39 124 SER C N 1
ATOM 2301 C CA . SER D 4 20 ? 130.535 159.827 147.074 1.00 97.39 124 SER C CA 1
ATOM 2302 C C . SER D 4 20 ? 131.309 160.880 146.292 1.00 97.39 124 SER C C 1
ATOM 2303 O O . SER D 4 20 ? 132.078 160.535 145.388 1.00 97.39 124 SER C O 1
ATOM 2306 N N . GLU D 4 21 ? 131.109 162.162 146.608 1.00 101.22 125 GLU C N 1
ATOM 2307 C CA . GLU D 4 21 ? 131.924 163.207 145.999 1.00 101.22 125 GLU C CA 1
ATOM 2308 C C . GLU D 4 21 ? 133.363 163.123 146.485 1.00 101.22 125 GLU C C 1
ATOM 2309 O O . GLU D 4 21 ? 134.302 163.410 145.731 1.00 101.22 125 GLU C O 1
ATOM 2315 N N . ARG D 4 22 ? 133.556 162.728 147.746 1.00 99.57 126 ARG C N 1
ATOM 2316 C CA . ARG D 4 22 ? 134.905 162.536 148.267 1.00 99.57 126 ARG C CA 1
ATOM 2317 C C . ARG D 4 22 ? 135.577 161.340 147.602 1.00 99.57 126 ARG C C 1
ATOM 2318 O O . ARG D 4 22 ? 136.807 161.296 147.479 1.00 99.57 126 ARG C O 1
ATOM 2326 N N . LEU D 4 23 ? 134.782 160.361 147.165 1.00 96.10 127 LEU C N 1
ATOM 2327 C CA . LEU D 4 23 ? 135.329 159.223 146.434 1.00 96.10 127 LEU C CA 1
ATOM 2328 C C . LEU D 4 23 ? 135.885 159.651 145.082 1.00 96.10 127 LEU C C 1
ATOM 2329 O O . LEU D 4 23 ? 136.941 159.175 144.657 1.00 96.10 127 LEU C O 1
ATOM 2334 N N . LEU D 4 24 ? 135.179 160.544 144.383 1.00 97.80 128 LEU C N 1
ATOM 2335 C CA . LEU D 4 24 ? 135.631 160.974 143.062 1.00 97.80 128 LEU C CA 1
ATOM 2336 C C . LEU D 4 24 ? 136.824 161.919 143.154 1.00 97.80 128 LEU C C 1
ATOM 2337 O O . LEU D 4 24 ? 137.805 161.766 142.417 1.00 97.80 128 LEU C O 1
ATOM 2342 N N . ARG D 4 25 ? 136.758 162.906 144.051 1.00 107.79 129 ARG C N 1
ATOM 2343 C CA . ARG D 4 25 ? 137.769 163.960 144.062 1.00 107.79 129 ARG C CA 1
ATOM 2344 C C . ARG D 4 25 ? 139.091 163.473 144.645 1.00 107.79 129 ARG C C 1
ATOM 2345 O O . ARG D 4 25 ? 140.161 163.779 144.105 1.00 107.79 129 ARG C O 1
ATOM 2353 N N . GLU D 4 26 ? 139.045 162.711 145.736 1.00 114.39 130 GLU C N 1
ATOM 2354 C CA . GLU D 4 26 ? 140.269 162.213 146.351 1.00 114.39 130 GLU C CA 1
ATOM 2355 C C . GLU D 4 26 ? 140.785 160.938 145.697 1.00 114.39 130 GLU C C 1
ATOM 2356 O O . GLU D 4 26 ? 141.811 160.408 146.138 1.00 114.39 130 GLU C O 1
ATOM 2362 N N . HIS D 4 27 ? 140.097 160.431 144.673 1.00 109.00 131 HIS C N 1
ATOM 2363 C CA . HIS D 4 27 ? 140.632 159.336 143.874 1.00 109.00 131 HIS C CA 1
ATOM 2364 C C . HIS D 4 27 ? 141.876 159.743 143.100 1.00 109.00 131 HIS C C 1
ATOM 2365 O O . HIS D 4 27 ? 142.755 158.905 142.875 1.00 109.00 131 HIS C O 1
ATOM 2372 N N . GLY D 4 28 ? 141.970 161.008 142.694 1.00 119.53 132 GLY C N 1
ATOM 2373 C CA . GLY D 4 28 ? 143.054 161.445 141.841 1.00 119.53 132 GLY C CA 1
ATOM 2374 C C . GLY D 4 28 ? 142.835 161.172 140.373 1.00 119.53 132 GLY C C 1
ATOM 2375 O O . GLY D 4 28 ? 143.701 161.496 139.556 1.00 119.53 132 GLY C O 1
ATOM 2376 N N . GLY D 4 29 ? 141.688 160.591 140.010 1.00 116.80 133 GLY C N 1
ATOM 2377 C CA . GLY D 4 29 ? 141.423 160.265 138.621 1.00 116.80 133 GLY C CA 1
ATOM 2378 C C . GLY D 4 29 ? 141.128 161.455 137.738 1.00 116.80 133 GLY C C 1
ATOM 2379 O O . GLY D 4 29 ? 141.277 161.356 136.516 1.00 116.80 133 GLY C O 1
ATOM 2380 N N . CYS D 4 30 ? 140.715 162.577 138.321 1.00 116.58 134 CYS C N 1
ATOM 2381 C CA . CYS D 4 30 ? 140.417 163.765 137.536 1.00 116.58 134 CYS C CA 1
ATOM 2382 C C . CYS D 4 30 ? 140.647 164.999 138.395 1.00 116.58 134 CYS C C 1
ATOM 2383 O O . CYS D 4 30 ? 140.575 164.946 139.625 1.00 116.58 134 CYS C O 1
ATOM 2386 N N . SER D 4 31 ? 140.929 166.114 137.721 1.00 119.62 135 SER C N 1
ATOM 2387 C CA . SER D 4 31 ? 141.195 167.364 138.424 1.00 119.62 135 SER C CA 1
ATOM 2388 C C . SER D 4 31 ? 139.918 167.992 138.972 1.00 119.62 135 SER C C 1
ATOM 2389 O O . SER D 4 31 ? 139.904 168.480 140.107 1.00 119.62 135 SER C O 1
ATOM 2392 N N . ARG D 4 32 ? 138.842 167.990 138.187 1.00 120.94 136 ARG C N 1
ATOM 2393 C CA . ARG D 4 32 ? 137.603 168.659 138.558 1.00 120.94 136 ARG C CA 1
ATOM 2394 C C . ARG D 4 32 ? 136.437 167.686 138.466 1.00 120.94 136 ARG C C 1
ATOM 2395 O O . ARG D 4 32 ? 136.337 166.911 137.511 1.00 120.94 136 ARG C O 1
ATOM 2403 N N . VAL D 4 33 ? 135.557 167.736 139.463 1.00 112.06 137 VAL C N 1
ATOM 2404 C CA . VAL D 4 33 ? 134.368 166.894 139.527 1.00 112.06 137 VAL C CA 1
ATOM 2405 C C . VAL D 4 33 ? 133.145 167.795 139.604 1.00 112.06 137 VAL C C 1
ATOM 2406 O O . VAL D 4 33 ? 133.059 168.657 140.486 1.00 112.06 137 VAL C O 1
ATOM 2410 N N . SER D 4 34 ? 132.203 167.595 138.686 1.00 109.71 138 SER C N 1
ATOM 2411 C CA . SER D 4 34 ? 130.972 168.367 138.704 1.00 109.71 138 SER C CA 1
ATOM 2412 C C . SER D 4 34 ? 130.052 167.887 139.823 1.00 109.71 138 SER C C 1
ATOM 2413 O O . SER D 4 34 ? 130.147 166.754 140.303 1.00 109.71 138 SER C O 1
ATOM 2416 N N . GLU D 4 35 ? 129.152 168.780 140.245 1.00 108.35 139 GLU C N 1
ATOM 2417 C CA . GLU D 4 35 ? 128.208 168.437 141.304 1.00 108.35 139 GLU C CA 1
ATOM 2418 C C . GLU D 4 35 ? 127.175 167.422 140.835 1.00 108.35 139 GLU C C 1
ATOM 2419 O O . GLU D 4 35 ? 126.697 166.612 141.637 1.00 108.35 139 GLU C O 1
ATOM 2425 N N . GLY D 4 36 ? 126.815 167.450 139.550 1.00 106.42 140 GLY C N 1
ATOM 2426 C CA . GLY D 4 36 ? 125.858 166.485 139.039 1.00 106.42 140 GLY C CA 1
ATOM 2427 C C . GLY D 4 36 ? 126.420 165.082 138.935 1.00 106.42 140 GLY C C 1
ATOM 2428 O O . GLY D 4 36 ? 125.665 164.106 138.960 1.00 106.42 140 GLY C O 1
ATOM 2429 N N . ALA D 4 37 ? 127.744 164.958 138.815 1.00 101.37 141 ALA C N 1
ATOM 2430 C CA . ALA D 4 37 ? 128.358 163.636 138.748 1.00 101.37 141 ALA C CA 1
ATOM 2431 C C . ALA D 4 37 ? 128.356 162.958 140.112 1.00 101.37 141 ALA C C 1
ATOM 2432 O O . ALA D 4 37 ? 128.276 161.727 140.200 1.00 101.37 141 ALA C O 1
ATOM 2434 N N . ALA D 4 38 ? 128.460 163.745 141.185 1.00 100.12 142 ALA C N 1
ATOM 2435 C CA . ALA D 4 38 ? 128.437 163.178 142.530 1.00 100.12 142 ALA C CA 1
ATOM 2436 C C . ALA D 4 38 ? 127.068 162.602 142.866 1.00 100.12 142 ALA C C 1
ATOM 2437 O O . ALA D 4 38 ? 126.968 161.565 143.531 1.00 100.12 142 ALA C O 1
ATOM 2439 N N . VAL D 4 39 ? 126.000 163.271 142.425 1.00 96.27 143 VAL C N 1
ATOM 2440 C CA . VAL D 4 39 ? 124.649 162.768 142.663 1.00 96.27 143 VAL C CA 1
ATOM 2441 C C . VAL D 4 39 ? 124.400 161.505 141.849 1.00 96.27 143 VAL C C 1
ATOM 2442 O O . VAL D 4 39 ? 123.734 160.570 142.312 1.00 96.27 143 VAL C O 1
ATOM 2446 N N . ALA D 4 40 ? 124.933 161.456 140.625 1.00 93.59 144 ALA C N 1
ATOM 2447 C CA . ALA D 4 40 ? 124.738 160.289 139.769 1.00 93.59 144 ALA C CA 1
ATOM 2448 C C . ALA D 4 40 ? 125.444 159.059 140.326 1.00 93.59 144 ALA C C 1
ATOM 2449 O O . ALA D 4 40 ? 124.909 157.946 140.260 1.00 93.59 144 ALA C O 1
ATOM 2451 N N . LEU D 4 41 ? 126.649 159.235 140.875 1.00 93.97 145 LEU C N 1
ATOM 2452 C CA . LEU D 4 41 ? 127.352 158.108 141.482 1.00 93.97 145 LEU C CA 1
ATOM 2453 C C . LEU D 4 41 ? 126.683 157.685 142.784 1.00 93.97 145 LEU C C 1
ATOM 2454 O O . LEU D 4 41 ? 126.719 156.507 143.158 1.00 93.97 145 LEU C O 1
ATOM 2459 N N . ALA D 4 42 ? 126.071 158.637 143.494 1.00 91.61 146 ALA C N 1
ATOM 2460 C CA . ALA D 4 42 ? 125.306 158.291 144.687 1.00 91.61 146 ALA C CA 1
ATOM 2461 C C . ALA D 4 42 ? 124.094 157.441 144.334 1.00 91.61 146 ALA C C 1
ATOM 2462 O O . ALA D 4 42 ? 123.739 156.515 145.072 1.00 91.61 146 ALA C O 1
ATOM 2464 N N . ALA D 4 43 ? 123.443 157.742 143.208 1.00 89.91 147 ALA C N 1
ATOM 2465 C CA . ALA D 4 43 ? 122.320 156.923 142.764 1.00 89.91 147 ALA C CA 1
ATOM 2466 C C . ALA D 4 43 ? 122.799 155.596 142.188 1.00 89.91 147 ALA C C 1
ATOM 2467 O O . ALA D 4 43 ? 122.035 154.626 142.126 1.00 89.91 147 ALA C O 1
ATOM 2469 N N . ALA D 4 44 ? 124.058 155.541 141.746 1.00 92.45 148 ALA C N 1
ATOM 2470 C CA . ALA D 4 44 ? 124.633 154.289 141.262 1.00 92.45 148 ALA C CA 1
ATOM 2471 C C . ALA D 4 44 ? 124.745 153.268 142.385 1.00 92.45 148 ALA C C 1
ATOM 2472 O O . ALA D 4 44 ? 124.330 152.113 142.238 1.00 92.45 148 ALA C O 1
ATOM 2474 N N . ILE D 4 45 ? 125.307 153.685 143.520 1.00 89.54 149 ILE C N 1
ATOM 2475 C CA . ILE D 4 45 ? 125.492 152.784 144.652 1.00 89.54 149 ILE C CA 1
ATOM 2476 C C . ILE D 4 45 ? 124.150 152.452 145.293 1.00 89.54 149 ILE C C 1
ATOM 2477 O O . ILE D 4 45 ? 123.900 151.306 145.685 1.00 89.54 149 ILE C O 1
ATOM 2482 N N . GLU D 4 46 ? 123.257 153.445 145.381 1.00 96.74 150 GLU C N 1
ATOM 2483 C CA . GLU D 4 46 ? 122.011 153.289 146.129 1.00 96.74 150 GLU C CA 1
ATOM 2484 C C . GLU D 4 46 ? 121.090 152.255 145.491 1.00 96.74 150 GLU C C 1
ATOM 2485 O O . GLU D 4 46 ? 120.418 151.495 146.197 1.00 96.74 150 GLU C O 1
ATOM 2491 N N . TYR D 4 47 ? 121.043 152.213 144.159 1.00 97.79 151 TYR C N 1
ATOM 2492 C CA . TYR D 4 47 ? 120.150 151.273 143.489 1.00 97.79 151 TYR C CA 1
ATOM 2493 C C . TYR D 4 47 ? 120.665 149.842 143.587 1.00 97.79 151 TYR C C 1
ATOM 2494 O O . TYR D 4 47 ? 119.888 148.911 143.829 1.00 97.79 151 TYR C O 1
ATOM 2503 N N . PHE D 4 48 ? 121.971 149.645 143.406 1.00 103.18 152 PHE C N 1
ATOM 2504 C CA . PHE D 4 48 ? 122.494 148.288 143.284 1.00 103.18 152 PHE C CA 1
ATOM 2505 C C . PHE D 4 48 ? 122.860 147.700 144.640 1.00 103.18 152 PHE C C 1
ATOM 2506 O O . PHE D 4 48 ? 123.002 146.480 144.771 1.00 103.18 152 PHE C O 1
ATOM 2514 N N . MET D 4 49 ? 123.020 148.545 145.659 1.00 91.86 153 MET C N 1
ATOM 2515 C CA . MET D 4 49 ? 122.997 148.028 147.022 1.00 91.86 153 MET C CA 1
ATOM 2516 C C . MET D 4 49 ? 121.575 147.716 147.459 1.00 91.86 153 MET C C 1
ATOM 2517 O O . MET D 4 49 ? 121.365 146.874 148.340 1.00 91.86 153 MET C O 1
ATOM 2522 N N . GLY D 4 50 ? 120.589 148.390 146.865 1.00 92.35 154 GLY C N 1
ATOM 2523 C CA . GLY D 4 50 ? 119.204 148.025 147.107 1.00 92.35 154 GLY C CA 1
ATOM 2524 C C . GLY D 4 50 ? 118.855 146.664 146.538 1.00 92.35 154 GLY C C 1
ATOM 2525 O O . GLY D 4 50 ? 118.048 145.929 147.114 1.00 92.35 154 GLY C O 1
ATOM 2526 N N . GLU D 4 51 ? 119.450 146.312 145.396 1.00 92.43 155 GLU C N 1
ATOM 2527 C CA . GLU D 4 51 ? 119.200 145.005 144.796 1.00 92.43 155 GLU C CA 1
ATOM 2528 C C . GLU D 4 51 ? 119.835 143.891 145.620 1.00 92.43 155 GLU C C 1
ATOM 2529 O O . GLU D 4 51 ? 119.273 142.797 145.744 1.00 92.43 155 GLU C O 1
ATOM 2535 N N . VAL D 4 52 ? 121.018 144.150 146.182 1.00 87.00 156 VAL C N 1
ATOM 2536 C CA . VAL D 4 52 ? 121.675 143.158 147.029 1.00 87.00 156 VAL C CA 1
ATOM 2537 C C . VAL D 4 52 ? 120.919 142.994 148.342 1.00 87.00 156 VAL C C 1
ATOM 2538 O O . VAL D 4 52 ? 120.704 141.871 148.815 1.00 87.00 156 VAL C O 1
ATOM 2542 N N . LEU D 4 53 ? 120.485 144.109 148.937 1.00 86.73 157 LEU C N 1
ATOM 2543 C CA . LEU D 4 53 ? 119.774 144.054 150.213 1.00 86.73 157 LEU C CA 1
ATOM 2544 C C . LEU D 4 53 ? 118.405 143.400 150.067 1.00 86.73 157 LEU C C 1
ATOM 2545 O O . LEU D 4 53 ? 117.923 142.747 151.001 1.00 86.73 157 LEU C O 1
ATOM 2550 N N . GLU D 4 54 ? 117.758 143.575 148.913 1.00 91.61 158 GLU C N 1
ATOM 2551 C CA . GLU D 4 54 ? 116.458 142.949 148.689 1.00 91.61 158 GLU C CA 1
ATOM 2552 C C . GLU D 4 54 ? 116.591 141.435 148.571 1.00 91.61 158 GLU C C 1
ATOM 2553 O O . GLU D 4 54 ? 115.773 140.683 149.112 1.00 91.61 158 GLU C O 1
ATOM 2559 N N . LEU D 4 55 ? 117.625 140.969 147.867 1.00 93.19 159 LEU C N 1
ATOM 2560 C CA . LEU D 4 55 ? 117.811 139.532 147.697 1.00 93.19 159 LEU C CA 1
ATOM 2561 C C . LEU D 4 55 ? 118.358 138.889 148.966 1.00 93.19 159 LEU C C 1
ATOM 2562 O O . LEU D 4 55 ? 118.021 137.741 149.282 1.00 93.19 159 LEU C O 1
ATOM 2567 N N . ALA D 4 56 ? 119.209 139.608 149.703 1.00 94.22 160 ALA C N 1
ATOM 2568 C CA . ALA D 4 56 ? 119.733 139.072 150.956 1.00 94.22 160 ALA C CA 1
ATOM 2569 C C . ALA D 4 56 ? 118.656 139.026 152.032 1.00 94.22 160 ALA C C 1
ATOM 2570 O O . ALA D 4 56 ? 118.658 138.126 152.879 1.00 94.22 160 ALA C O 1
ATOM 2572 N N . GLY D 4 57 ? 117.739 139.995 152.022 1.00 96.02 161 GLY C N 1
ATOM 2573 C CA . GLY D 4 57 ? 116.643 139.974 152.977 1.00 96.02 161 GLY C CA 1
ATOM 2574 C C . GLY D 4 57 ? 115.687 138.820 152.746 1.00 96.02 161 GLY C C 1
ATOM 2575 O O . GLY D 4 57 ? 115.180 138.220 153.697 1.00 96.02 161 GLY C O 1
ATOM 2576 N N . ASN D 4 58 ? 115.422 138.498 151.478 1.00 98.28 162 ASN C N 1
ATOM 2577 C CA . ASN D 4 58 ? 114.569 137.355 151.167 1.00 98.28 162 ASN C CA 1
ATOM 2578 C C . ASN D 4 58 ? 115.263 136.042 151.508 1.00 98.28 162 ASN C C 1
ATOM 2579 O O . ASN D 4 58 ? 114.612 135.078 151.926 1.00 98.28 162 ASN C O 1
ATOM 2584 N N . ALA D 4 59 ? 116.585 135.984 151.326 1.00 98.10 163 ALA C N 1
ATOM 2585 C CA . ALA D 4 59 ? 117.327 134.773 151.662 1.00 98.10 163 ALA C CA 1
ATOM 2586 C C . ALA D 4 59 ? 117.411 134.577 153.170 1.00 98.10 163 ALA C C 1
ATOM 2587 O O . ALA D 4 59 ? 117.407 133.441 153.657 1.00 98.10 163 ALA C O 1
ATOM 2589 N N . ALA D 4 60 ? 117.498 135.674 153.926 1.00 98.03 164 ALA C N 1
ATOM 2590 C CA . ALA D 4 60 ? 117.547 135.570 155.381 1.00 98.03 164 ALA C CA 1
ATOM 2591 C C . ALA D 4 60 ? 116.202 135.139 155.952 1.00 98.03 164 ALA C C 1
ATOM 2592 O O . ALA D 4 60 ? 116.151 134.391 156.935 1.00 98.03 164 ALA C O 1
ATOM 2594 N N . ARG D 4 61 ? 115.103 135.606 155.355 1.00 100.36 165 ARG C N 1
ATOM 2595 C CA . ARG D 4 61 ? 113.781 135.238 155.851 1.00 100.36 165 ARG C CA 1
ATOM 2596 C C . ARG D 4 61 ? 113.443 133.792 155.510 1.00 100.36 165 ARG C C 1
ATOM 2597 O O . ARG D 4 61 ? 112.679 133.142 156.233 1.00 100.36 165 ARG C O 1
ATOM 2605 N N . ASP D 4 62 ? 113.994 133.276 154.408 1.00 101.30 166 ASP C N 1
ATOM 2606 C CA . ASP D 4 62 ? 113.729 131.892 154.026 1.00 101.30 166 ASP C CA 1
ATOM 2607 C C . ASP D 4 62 ? 114.397 130.908 154.976 1.00 101.30 166 ASP C C 1
ATOM 2608 O O . ASP D 4 62 ? 113.904 129.789 155.156 1.00 101.30 166 ASP C O 1
ATOM 2613 N N . SER D 4 63 ? 115.511 131.301 155.592 1.00 101.62 167 SER C N 1
ATOM 2614 C CA . SER D 4 63 ? 116.213 130.461 156.550 1.00 101.62 167 SER C CA 1
ATOM 2615 C C . SER D 4 63 ? 115.748 130.692 157.983 1.00 101.62 167 SER C C 1
ATOM 2616 O O . SER D 4 63 ? 116.444 130.279 158.919 1.00 101.62 167 SER C O 1
ATOM 2619 N N . LYS D 4 64 ? 114.592 131.345 158.160 1.00 103.92 168 LYS C N 1
ATOM 2620 C CA . LYS D 4 64 ? 113.975 131.602 159.468 1.00 103.92 168 LYS C CA 1
ATOM 2621 C C . LYS D 4 64 ? 114.902 132.389 160.393 1.00 103.92 168 LYS C C 1
ATOM 2622 O O . LYS D 4 64 ? 115.005 132.107 161.589 1.00 103.92 168 LYS C O 1
ATOM 2628 N N . LYS D 4 65 ? 115.585 133.385 159.833 1.00 105.02 169 LYS C N 1
ATOM 2629 C CA . LYS D 4 65 ? 116.456 134.270 160.590 1.00 105.02 169 LYS C CA 1
ATOM 2630 C C . LYS D 4 65 ? 116.030 135.712 160.355 1.00 105.02 169 LYS C C 1
ATOM 2631 O O . LYS D 4 65 ? 115.537 136.061 159.280 1.00 105.02 169 LYS C O 1
ATOM 2637 N N . VAL D 4 66 ? 116.224 136.549 161.373 1.00 103.58 170 VAL C N 1
ATOM 2638 C CA . VAL D 4 66 ? 115.867 137.960 161.300 1.00 103.58 170 VAL C CA 1
ATOM 2639 C C . VAL D 4 66 ? 117.081 138.863 161.190 1.00 103.58 170 VAL C C 1
ATOM 2640 O O . VAL D 4 66 ? 116.929 140.093 161.220 1.00 103.58 170 VAL C O 1
ATOM 2644 N N . ARG D 4 67 ? 118.280 138.302 161.056 1.00 103.58 171 ARG C N 1
ATOM 2645 C CA . ARG D 4 67 ? 119.505 139.083 160.934 1.00 103.58 171 ARG C CA 1
ATOM 2646 C C . ARG D 4 67 ? 120.278 138.591 159.720 1.00 103.58 171 ARG C C 1
ATOM 2647 O O . ARG D 4 67 ? 120.504 137.386 159.574 1.00 103.58 171 ARG C O 1
ATOM 2655 N N . ILE D 4 68 ? 120.683 139.521 158.855 1.00 94.93 172 ILE C N 1
ATOM 2656 C CA . ILE D 4 68 ? 121.414 139.158 157.647 1.00 94.93 172 ILE C CA 1
ATOM 2657 C C . ILE D 4 68 ? 122.866 138.871 158.003 1.00 94.93 172 ILE C C 1
ATOM 2658 O O . ILE D 4 68 ? 123.546 139.698 158.625 1.00 94.93 172 ILE C O 1
ATOM 2663 N N . SER D 4 69 ? 123.346 137.695 157.617 1.00 95.93 173 SER C N 1
ATOM 2664 C CA . SER D 4 69 ? 124.722 137.279 157.845 1.00 95.93 173 SER C CA 1
ATOM 2665 C C . SER D 4 69 ? 125.505 137.368 156.539 1.00 95.93 173 SER C C 1
ATOM 2666 O O . SER D 4 69 ? 124.971 137.739 155.491 1.00 95.93 173 SER C O 1
ATOM 2669 N N . VAL D 4 70 ? 126.792 137.022 156.611 1.00 91.60 174 VAL C N 1
ATOM 2670 C CA . VAL D 4 70 ? 127.638 137.060 155.422 1.00 91.60 174 VAL C CA 1
ATOM 2671 C C . VAL D 4 70 ? 127.304 135.906 154.485 1.00 91.60 174 VAL C C 1
ATOM 2672 O O . VAL D 4 70 ? 127.565 135.975 153.278 1.00 91.60 174 VAL C O 1
ATOM 2676 N N . LYS D 4 71 ? 126.732 134.824 155.020 1.00 89.80 175 LYS C N 1
ATOM 2677 C CA . LYS D 4 71 ? 126.330 133.705 154.174 1.00 89.80 175 LYS C CA 1
ATOM 2678 C C . LYS D 4 71 ? 125.123 134.066 153.319 1.00 89.80 175 LYS C C 1
ATOM 2679 O O . LYS D 4 71 ? 125.015 133.627 152.168 1.00 89.80 175 LYS C O 1
ATOM 2685 N N . HIS D 4 72 ? 124.202 134.862 153.866 1.00 94.47 176 HIS C N 1
ATOM 2686 C CA . HIS D 4 72 ? 123.021 135.261 153.107 1.00 94.47 176 HIS C CA 1
ATOM 2687 C C . HIS D 4 72 ? 123.381 136.242 151.999 1.00 94.47 176 HIS C C 1
ATOM 2688 O O . HIS D 4 72 ? 122.719 136.281 150.956 1.00 94.47 176 HIS C O 1
ATOM 2695 N N . ILE D 4 73 ? 124.420 137.052 152.215 1.00 89.47 177 ILE C N 1
ATOM 2696 C CA . ILE D 4 73 ? 124.895 137.958 151.173 1.00 89.47 177 ILE C CA 1
ATOM 2697 C C . ILE D 4 73 ? 125.506 137.170 150.021 1.00 89.47 177 ILE C C 1
ATOM 2698 O O . ILE D 4 73 ? 125.273 137.475 148.845 1.00 89.47 177 ILE C O 1
ATOM 2703 N N . THR D 4 74 ? 126.296 136.142 150.344 1.00 87.80 178 THR C N 1
ATOM 2704 C CA . THR D 4 74 ? 126.936 135.331 149.313 1.00 87.80 178 THR C CA 1
ATOM 2705 C C . THR D 4 74 ? 125.911 134.522 148.523 1.00 87.80 178 THR C C 1
ATOM 2706 O O . THR D 4 74 ? 126.027 134.385 147.300 1.00 87.80 178 THR C O 1
ATOM 2710 N N . LEU D 4 75 ? 124.894 133.988 149.206 1.00 86.98 179 LEU C N 1
ATOM 2711 C CA . LEU D 4 75 ? 123.867 133.210 148.518 1.00 86.98 179 LEU C CA 1
ATOM 2712 C C . LEU D 4 75 ? 122.997 134.093 147.633 1.00 86.98 179 LEU C C 1
ATOM 2713 O O . LEU D 4 75 ? 122.513 133.648 146.585 1.00 86.98 179 LEU C O 1
ATOM 2718 N N . ALA D 4 76 ? 122.776 135.343 148.042 1.00 86.88 180 ALA C N 1
ATOM 2719 C CA . ALA D 4 76 ? 121.952 136.248 147.246 1.00 86.88 180 ALA C CA 1
ATOM 2720 C C . ALA D 4 76 ? 122.669 136.676 145.972 1.00 86.88 180 ALA C C 1
ATOM 2721 O O . ALA D 4 76 ? 122.045 136.803 144.912 1.00 86.88 180 ALA C O 1
ATOM 2723 N N . ILE D 4 77 ? 123.978 136.918 146.060 1.00 86.66 181 ILE C N 1
ATOM 2724 C CA . ILE D 4 77 ? 124.739 137.355 144.895 1.00 86.66 181 ILE C CA 1
ATOM 2725 C C . ILE D 4 77 ? 124.903 136.212 143.898 1.00 86.66 181 ILE C C 1
ATOM 2726 O O . ILE D 4 77 ? 124.764 136.405 142.684 1.00 86.66 181 ILE C O 1
ATOM 2731 N N . GLN D 4 78 ? 125.176 135.000 144.393 1.00 87.10 182 GLN C N 1
ATOM 2732 C CA . GLN D 4 78 ? 125.387 133.860 143.504 1.00 87.10 182 GLN C CA 1
ATOM 2733 C C . GLN D 4 78 ? 124.108 133.441 142.790 1.00 87.10 182 GLN C C 1
ATOM 2734 O O . GLN D 4 78 ? 124.166 132.975 141.647 1.00 87.10 182 GLN C O 1
ATOM 2740 N N . ASN D 4 79 ? 122.952 133.593 143.436 1.00 90.87 183 ASN C N 1
ATOM 2741 C CA . ASN D 4 79 ? 121.688 133.212 142.818 1.00 90.87 183 ASN C CA 1
ATOM 2742 C C . ASN D 4 79 ? 121.249 134.164 141.714 1.00 90.87 183 ASN C C 1
ATOM 2743 O O . ASN D 4 79 ? 120.365 133.806 140.929 1.00 90.87 183 ASN C O 1
ATOM 2748 N N . ASP D 4 80 ? 121.833 135.355 141.632 1.00 91.87 184 ASP C N 1
ATOM 2749 C CA . ASP D 4 80 ? 121.529 136.312 140.577 1.00 91.87 184 ASP C CA 1
ATOM 2750 C C . ASP D 4 80 ? 122.674 136.327 139.576 1.00 91.87 184 ASP C C 1
ATOM 2751 O O . ASP D 4 80 ? 123.819 136.610 139.941 1.00 91.87 184 ASP C O 1
ATOM 2756 N N . ALA D 4 81 ? 122.362 136.018 138.316 1.00 89.18 185 ALA C N 1
ATOM 2757 C CA . ALA D 4 81 ? 123.399 135.938 137.292 1.00 89.18 185 ALA C CA 1
ATOM 2758 C C . ALA D 4 81 ? 123.936 137.319 136.939 1.00 89.18 185 ALA C C 1
ATOM 2759 O O . ALA D 4 81 ? 125.129 137.480 136.661 1.00 89.18 185 ALA C O 1
ATOM 2761 N N . ALA D 4 82 ? 123.065 138.330 136.939 1.00 90.65 186 ALA C N 1
ATOM 2762 C CA . ALA D 4 82 ? 123.492 139.672 136.558 1.00 90.65 186 ALA C CA 1
ATOM 2763 C C . ALA D 4 82 ? 124.304 140.335 137.664 1.00 90.65 186 ALA C C 1
ATOM 2764 O O . ALA D 4 82 ? 125.215 141.122 137.384 1.00 90.65 186 ALA C O 1
ATOM 2766 N N . LEU D 4 83 ? 123.987 140.037 138.926 1.00 87.00 187 LEU C N 1
ATOM 2767 C CA . LEU D 4 83 ? 124.750 140.606 140.033 1.00 87.00 187 LEU C CA 1
ATOM 2768 C C . LEU D 4 83 ? 126.114 139.941 140.165 1.00 87.00 187 LEU C C 1
ATOM 2769 O O . LEU D 4 83 ? 127.072 140.561 140.641 1.00 87.00 187 LEU C O 1
ATOM 2774 N N . PHE D 4 84 ? 126.218 138.674 139.757 1.00 83.73 188 PHE C N 1
ATOM 2775 C CA . PHE D 4 84 ? 127.475 137.947 139.897 1.00 83.73 188 PHE C CA 1
ATOM 2776 C C . PHE D 4 84 ? 128.521 138.446 138.908 1.00 83.73 188 PHE C C 1
ATOM 2777 O O . PHE D 4 84 ? 129.722 138.314 139.161 1.00 83.73 188 PHE C O 1
ATOM 2785 N N . ALA D 4 85 ? 128.092 139.046 137.795 1.00 83.96 189 ALA C N 1
ATOM 2786 C CA . ALA D 4 85 ? 129.044 139.516 136.792 1.00 83.96 189 ALA C CA 1
ATOM 2787 C C . ALA D 4 85 ? 129.828 140.728 137.283 1.00 83.96 189 ALA C C 1
ATOM 2788 O O . ALA D 4 85 ? 130.900 141.038 136.751 1.00 83.96 189 ALA C O 1
ATOM 2790 N N . VAL D 4 86 ? 129.312 141.428 138.295 1.00 80.88 190 VAL C N 1
ATOM 2791 C CA . VAL D 4 86 ? 129.968 142.647 138.756 1.00 80.88 190 VAL C CA 1
ATOM 2792 C C . VAL D 4 86 ? 130.944 142.349 139.890 1.00 80.88 190 VAL C C 1
ATOM 2793 O O . VAL D 4 86 ? 132.103 142.779 139.856 1.00 80.88 190 VAL C O 1
ATOM 2797 N N . VAL D 4 87 ? 130.499 141.612 140.908 1.00 76.25 191 VAL C N 1
ATOM 2798 C CA . VAL D 4 87 ? 131.290 141.426 142.122 1.00 76.25 191 VAL C CA 1
ATOM 2799 C C . VAL D 4 87 ? 131.704 139.970 142.298 1.00 76.25 191 VAL C C 1
ATOM 2800 O O . VAL D 4 87 ? 132.061 139.544 143.403 1.00 76.25 191 VAL C O 1
ATOM 2804 N N . GLY D 4 88 ? 131.689 139.201 141.211 1.00 81.41 192 GLY C N 1
ATOM 2805 C CA . GLY D 4 88 ? 132.088 137.809 141.278 1.00 81.41 192 GLY C CA 1
ATOM 2806 C C . GLY D 4 88 ? 133.566 137.562 141.442 1.00 81.41 192 GLY C C 1
ATOM 2807 O O . GLY D 4 88 ? 133.961 136.474 141.869 1.00 81.41 192 GLY C O 1
ATOM 2808 N N . LYS D 4 89 ? 134.400 138.546 141.118 1.00 82.14 193 LYS C N 1
ATOM 2809 C CA . LYS D 4 89 ? 135.838 138.455 141.322 1.00 82.14 193 LYS C CA 1
ATOM 2810 C C . LYS D 4 89 ? 136.243 138.774 142.753 1.00 82.14 193 LYS C C 1
ATOM 2811 O O . LYS D 4 89 ? 137.423 138.651 143.094 1.00 82.14 193 LYS C O 1
ATOM 2817 N N . GLY D 4 90 ? 135.294 139.176 143.593 1.00 80.30 194 GLY C N 1
ATOM 2818 C CA . GLY D 4 90 ? 135.600 139.554 144.955 1.00 80.30 194 GLY C CA 1
ATOM 2819 C C . GLY D 4 90 ? 135.755 138.359 145.877 1.00 80.30 194 GLY C C 1
ATOM 2820 O O . GLY D 4 90 ? 135.381 137.238 145.547 1.00 80.30 194 GLY C O 1
ATOM 2821 N N . VAL D 4 91 ? 136.324 138.622 147.051 1.00 77.94 195 VAL C N 1
ATOM 2822 C CA . VAL D 4 91 ? 136.615 137.571 148.020 1.00 77.94 195 VAL C CA 1
ATOM 2823 C C . VAL D 4 91 ? 135.518 137.575 149.082 1.00 77.94 195 VAL C C 1
ATOM 2824 O O . VAL D 4 91 ? 135.340 138.561 149.801 1.00 77.94 195 VAL C O 1
ATOM 2828 N N . PHE D 4 92 ? 134.784 136.469 149.186 1.00 82.41 196 PHE C N 1
ATOM 2829 C CA . PHE D 4 92 ? 133.701 136.311 150.149 1.00 82.41 196 PHE C CA 1
ATOM 2830 C C . PHE D 4 92 ? 133.999 135.133 151.065 1.00 82.41 196 PHE C C 1
ATOM 2831 O O . PHE D 4 92 ? 133.999 133.982 150.613 1.00 82.41 196 PHE C O 1
ATOM 2839 N N . SER D 4 93 ? 134.261 135.430 152.342 1.00 86.00 197 SER C N 1
ATOM 2840 C CA . SER D 4 93 ? 134.308 134.438 153.425 1.00 86.00 197 SER C CA 1
ATOM 2841 C C . SER D 4 93 ? 135.385 133.377 153.204 1.00 86.00 197 SER C C 1
ATOM 2842 O O . SER D 4 93 ? 135.295 132.257 153.711 1.00 86.00 197 SER C O 1
ATOM 2845 N N . GLY D 4 94 ? 136.421 133.733 152.454 1.00 80.89 198 GLY C N 1
ATOM 2846 C CA . GLY D 4 94 ? 137.477 132.792 152.136 1.00 80.89 198 GLY C CA 1
ATOM 2847 C C . GLY D 4 94 ? 137.042 131.724 151.152 1.00 80.89 198 GLY C C 1
ATOM 2848 O O . GLY D 4 94 ? 136.385 130.750 151.520 1.00 80.89 198 GLY C O 1
ATOM 2849 N N . LEU E 1 1 ? 153.816 124.735 142.135 1.00 90.81 16 LEU F N 1
ATOM 2850 C CA . LEU E 1 1 ? 152.811 123.687 142.269 1.00 90.81 16 LEU F CA 1
ATOM 2851 C C . LEU E 1 1 ? 153.460 122.324 142.469 1.00 90.81 16 LEU F C 1
ATOM 2852 O O . LEU E 1 1 ? 153.429 121.770 143.567 1.00 90.81 16 LEU F O 1
ATOM 2857 N N . ALA E 1 2 ? 154.041 121.784 141.396 1.00 98.63 17 ALA F N 1
ATOM 2858 C CA . ALA E 1 2 ? 154.674 120.473 141.483 1.00 98.63 17 ALA F CA 1
ATOM 2859 C C . ALA E 1 2 ? 155.946 120.521 142.320 1.00 98.63 17 ALA F C 1
ATOM 2860 O O . ALA E 1 2 ? 156.200 119.616 143.123 1.00 98.63 17 ALA F O 1
ATOM 2862 N N . ASP E 1 3 ? 156.755 121.567 142.153 1.00 102.58 18 ASP F N 1
ATOM 2863 C CA . ASP E 1 3 ? 158.044 121.673 142.825 1.00 102.58 18 ASP F CA 1
ATOM 2864 C C . ASP E 1 3 ? 158.151 122.935 143.679 1.00 102.58 18 ASP F C 1
ATOM 2865 O O . ASP E 1 3 ? 159.254 123.412 143.952 1.00 102.58 18 ASP F O 1
ATOM 2870 N N . HIS E 1 4 ? 157.017 123.488 144.106 1.00 95.96 19 HIS F N 1
ATOM 2871 C CA . HIS E 1 4 ? 157.039 124.634 145.004 1.00 95.96 19 HIS F CA 1
ATOM 2872 C C . HIS E 1 4 ? 157.079 124.236 146.471 1.00 95.96 19 HIS F C 1
ATOM 2873 O O . HIS E 1 4 ? 157.231 125.109 147.331 1.00 95.96 19 HIS F O 1
ATOM 2880 N N . VAL E 1 5 ? 156.945 122.950 146.774 1.00 97.38 20 VAL F N 1
ATOM 2881 C CA . VAL E 1 5 ? 157.103 122.453 148.134 1.00 97.38 20 VAL F CA 1
ATOM 2882 C C . VAL E 1 5 ? 158.544 121.983 148.313 1.00 97.38 20 VAL F C 1
ATOM 2883 O O . VAL E 1 5 ? 159.137 121.388 147.404 1.00 97.38 20 VAL F O 1
ATOM 2887 N N . SER E 1 6 ? 159.134 122.316 149.457 1.00 100.52 21 SER F N 1
ATOM 2888 C CA . SER E 1 6 ? 160.514 121.965 149.750 1.00 100.52 21 SER F CA 1
ATOM 2889 C C . SER E 1 6 ? 160.609 121.394 151.156 1.00 100.52 21 SER F C 1
ATOM 2890 O O . SER E 1 6 ? 159.865 121.791 152.057 1.00 100.52 21 SER F O 1
ATOM 2893 N N . VAL E 1 7 ? 161.535 120.454 151.336 1.00 102.12 22 VAL F N 1
ATOM 2894 C CA . VAL E 1 7 ? 161.746 119.858 152.649 1.00 102.12 22 VAL F CA 1
ATOM 2895 C C . VAL E 1 7 ? 162.564 120.816 153.508 1.00 102.12 22 VAL F C 1
ATOM 2896 O O . VAL E 1 7 ? 163.471 121.504 153.018 1.00 102.12 22 VAL F O 1
ATOM 2900 N N . GLY E 1 8 ? 162.200 120.920 154.783 1.00 101.41 23 GLY F N 1
ATOM 2901 C CA . GLY E 1 8 ? 162.904 121.798 155.696 1.00 101.41 23 GLY F CA 1
ATOM 2902 C C . GLY E 1 8 ? 162.059 122.949 156.200 1.00 101.41 23 GLY F C 1
ATOM 2903 O O . GLY E 1 8 ? 162.361 123.539 157.241 1.00 101.41 23 GLY F O 1
ATOM 2904 N N . GLU E 1 9 ? 160.997 123.278 155.470 1.00 98.70 24 GLU F N 1
ATOM 2905 C CA . GLU E 1 9 ? 160.111 124.378 155.820 1.00 98.70 24 GLU F CA 1
ATOM 2906 C C . GLU E 1 9 ? 158.716 123.847 156.126 1.00 98.70 24 GLU F C 1
ATOM 2907 O O . GLU E 1 9 ? 158.304 122.811 155.594 1.00 98.70 24 GLU F O 1
ATOM 2913 N N . THR E 1 10 ? 158.004 124.552 157.004 1.00 94.89 25 THR F N 1
ATOM 2914 C CA . THR E 1 10 ? 156.699 124.092 157.460 1.00 94.89 25 THR F CA 1
ATOM 2915 C C . THR E 1 10 ? 155.657 124.220 156.357 1.00 94.89 25 THR F C 1
ATOM 2916 O O . THR E 1 10 ? 155.685 125.160 155.557 1.00 94.89 25 THR F O 1
ATOM 2920 N N . GLN E 1 11 ? 154.731 123.264 156.318 1.00 90.51 26 GLN F N 1
ATOM 2921 C CA . GLN E 1 11 ? 153.677 123.220 155.315 1.00 90.51 26 GLN F CA 1
ATOM 2922 C C . GLN E 1 11 ? 152.338 122.937 155.984 1.00 90.51 26 GLN F C 1
ATOM 2923 O O . GLN E 1 11 ? 152.250 122.744 157.200 1.00 90.51 26 GLN F O 1
ATOM 2929 N N . ILE E 1 12 ? 151.291 122.933 155.167 1.00 90.04 27 ILE F N 1
ATOM 2930 C CA . ILE E 1 12 ? 149.933 122.619 155.631 1.00 90.04 27 ILE F CA 1
ATOM 2931 C C . ILE E 1 12 ? 149.884 121.161 156.073 1.00 90.04 27 ILE F C 1
ATOM 2932 O O . ILE E 1 12 ? 150.538 120.310 155.443 1.00 90.04 27 ILE F O 1
ATOM 2937 N N . PRO E 1 13 ? 149.167 120.824 157.145 1.00 96.53 28 PRO F N 1
ATOM 2938 C CA . PRO E 1 13 ? 148.930 119.410 157.454 1.00 96.53 28 PRO F CA 1
ATOM 2939 C C . PRO E 1 13 ? 148.129 118.721 156.358 1.00 96.53 28 PRO F C 1
ATOM 2940 O O . PRO E 1 13 ? 147.381 119.354 155.610 1.00 96.53 28 PRO F O 1
ATOM 2944 N N . LYS E 1 14 ? 148.318 117.400 156.266 1.00 96.11 29 LYS F N 1
ATOM 2945 C CA . LYS E 1 14 ? 147.732 116.614 155.180 1.00 96.11 29 LYS F CA 1
ATOM 2946 C C . LYS E 1 14 ? 146.208 116.637 155.221 1.00 96.11 29 LYS F C 1
ATOM 2947 O O . LYS E 1 14 ? 145.554 116.679 154.172 1.00 96.11 29 LYS F O 1
ATOM 2953 N N . ALA E 1 15 ? 145.624 116.621 156.421 1.00 101.49 30 ALA F N 1
ATOM 2954 C CA . ALA E 1 15 ? 144.170 116.595 156.537 1.00 101.49 30 ALA F CA 1
ATOM 2955 C C . ALA E 1 15 ? 143.536 117.911 156.104 1.00 101.49 30 ALA F C 1
ATOM 2956 O O . ALA E 1 15 ? 142.411 117.915 155.591 1.00 101.49 30 ALA F O 1
ATOM 2958 N N . SER E 1 16 ? 144.232 119.034 156.299 1.00 92.54 31 SER F N 1
ATOM 2959 C CA . SER E 1 16 ? 143.648 120.327 155.955 1.00 92.54 31 SER F CA 1
ATOM 2960 C C . SER E 1 16 ? 143.627 120.549 154.447 1.00 92.54 31 SER F C 1
ATOM 2961 O O . SER E 1 16 ? 142.824 121.343 153.944 1.00 92.54 31 SER F O 1
ATOM 2964 N N . THR E 1 17 ? 144.508 119.869 153.711 1.00 87.72 32 THR F N 1
ATOM 2965 C CA . THR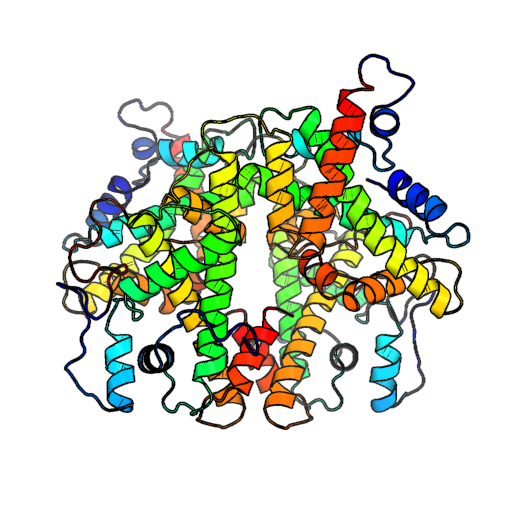 E 1 17 ? 144.456 119.939 152.254 1.00 87.72 32 THR F CA 1
ATOM 2966 C C . THR E 1 17 ? 143.229 119.217 151.716 1.00 87.72 32 THR F C 1
ATOM 2967 O O . THR E 1 17 ? 142.642 119.636 150.712 1.00 87.72 32 THR F O 1
ATOM 2971 N N . GLN E 1 18 ? 142.832 118.122 152.368 1.00 90.36 33 GLN F N 1
ATOM 2972 C CA . GLN E 1 18 ? 141.630 117.408 151.952 1.00 90.36 33 GLN F CA 1
ATOM 2973 C C . GLN E 1 18 ? 140.375 118.200 152.294 1.00 90.36 33 GLN F C 1
ATOM 2974 O O . GLN E 1 18 ? 139.352 118.083 151.609 1.00 90.36 33 GLN F O 1
ATOM 2980 N N . HIS E 1 19 ? 140.432 119.008 153.357 1.00 87.27 34 HIS F N 1
ATOM 2981 C CA . HIS E 1 19 ? 139.303 119.868 153.700 1.00 87.27 34 HIS F CA 1
ATOM 2982 C C . HIS E 1 19 ? 139.096 120.952 152.651 1.00 87.27 34 HIS F C 1
ATOM 2983 O O . HIS E 1 19 ? 137.961 121.376 152.402 1.00 87.27 34 HIS F O 1
ATOM 2990 N N . LEU E 1 20 ? 140.185 121.426 152.038 1.00 80.11 35 LEU F N 1
ATOM 2991 C CA . LEU E 1 20 ? 140.071 122.425 150.980 1.00 80.11 35 LEU F CA 1
ATOM 2992 C C . LEU E 1 20 ? 139.390 121.846 149.747 1.00 80.11 35 LEU F C 1
ATOM 2993 O O . LEU E 1 20 ? 138.707 122.566 149.010 1.00 80.11 35 LEU F O 1
ATOM 2998 N N . LEU E 1 21 ? 139.567 120.546 149.508 1.00 83.75 36 LEU F N 1
ATOM 2999 C CA . LEU E 1 21 ? 138.899 119.902 148.384 1.00 83.75 36 LEU F CA 1
ATOM 3000 C C . LEU E 1 21 ? 137.409 119.736 148.649 1.00 83.75 36 LEU F C 1
ATOM 3001 O O . LEU E 1 21 ? 136.588 119.883 147.736 1.00 83.75 36 LEU F O 1
ATOM 3006 N N . ARG E 1 22 ? 137.042 119.424 149.894 1.00 84.68 37 ARG F N 1
ATOM 3007 C CA . ARG E 1 22 ? 135.640 119.177 150.213 1.00 84.68 37 ARG F CA 1
ATOM 3008 C C . ARG E 1 22 ? 134.833 120.469 150.207 1.00 84.68 37 ARG F C 1
ATOM 3009 O O . ARG E 1 22 ? 133.617 120.446 149.989 1.00 84.68 37 ARG F O 1
ATOM 3017 N N . LYS E 1 23 ? 135.490 121.604 150.455 1.00 75.86 38 LYS F N 1
ATOM 3018 C CA . LYS E 1 23 ? 134.825 122.890 150.295 1.00 75.86 38 LYS F CA 1
ATOM 3019 C C . LYS E 1 23 ? 134.524 123.184 148.832 1.00 75.86 38 LYS F C 1
ATOM 3020 O O . LYS E 1 23 ? 133.559 123.898 148.536 1.00 75.86 38 LYS F O 1
ATOM 3026 N N . ALA E 1 24 ? 135.315 122.636 147.914 1.00 75.47 39 ALA F N 1
ATOM 3027 C CA . ALA E 1 24 ? 135.089 122.794 146.485 1.00 75.47 39 ALA F CA 1
ATOM 3028 C C . ALA E 1 24 ? 134.047 121.829 145.938 1.00 75.47 39 ALA F C 1
ATOM 3029 O O . ALA E 1 24 ? 133.589 122.013 144.805 1.00 75.47 39 ALA F O 1
ATOM 3031 N N . GLY E 1 25 ? 133.659 120.815 146.705 1.00 82.98 40 GLY F N 1
ATOM 3032 C CA . GLY E 1 25 ? 132.638 119.883 146.276 1.00 82.98 40 GLY F CA 1
ATOM 3033 C C . GLY E 1 25 ? 133.136 118.580 145.695 1.00 82.98 40 GLY F C 1
ATOM 3034 O O . GLY E 1 25 ? 132.326 117.813 145.161 1.00 82.98 40 GLY F O 1
ATOM 3035 N N . SER E 1 26 ? 134.434 118.302 145.779 1.00 83.71 41 SER F N 1
ATOM 3036 C CA . SER E 1 26 ? 134.982 117.060 145.252 1.00 83.71 41 SER F CA 1
ATOM 3037 C C . SER E 1 26 ? 134.618 115.893 146.160 1.00 83.71 41 SER F C 1
ATOM 3038 O O . SER E 1 26 ? 134.580 116.036 147.385 1.00 83.71 41 SER F O 1
ATOM 3041 N N . LEU E 1 27 ? 134.343 114.739 145.555 1.00 86.88 42 LEU F N 1
ATOM 3042 C CA . LEU E 1 27 ? 133.974 113.544 146.303 1.00 86.88 42 LEU F CA 1
ATOM 3043 C C . LEU E 1 27 ? 135.156 112.602 146.509 1.00 86.88 42 LEU F C 1
ATOM 3044 O O . LEU E 1 27 ? 135.334 112.060 147.603 1.00 86.88 42 LEU F O 1
ATOM 3049 N N . SER E 1 28 ? 135.957 112.380 145.474 1.00 92.79 43 SER F N 1
ATOM 3050 C CA . SER E 1 28 ? 137.099 111.482 145.557 1.00 92.79 43 SER F CA 1
ATOM 3051 C C . SER E 1 28 ? 138.375 112.255 145.258 1.00 92.79 43 SER F C 1
ATOM 3052 O O . SER E 1 28 ? 138.427 113.027 144.296 1.00 92.79 43 SER F O 1
ATOM 3055 N N . ALA E 1 29 ? 139.397 112.049 146.086 1.00 94.44 44 ALA F N 1
ATOM 3056 C CA . ALA E 1 29 ? 140.679 112.720 145.933 1.00 94.44 44 ALA F CA 1
ATOM 3057 C C . ALA E 1 29 ? 141.796 111.690 145.872 1.00 94.44 44 ALA F C 1
ATOM 3058 O O . ALA E 1 29 ? 141.802 110.721 146.637 1.00 94.44 44 ALA F O 1
ATOM 3060 N N . ALA E 1 30 ? 142.744 111.909 144.966 1.00 93.87 45 ALA F N 1
ATOM 3061 C CA . ALA E 1 30 ? 143.867 110.997 144.826 1.00 93.87 45 ALA F CA 1
ATOM 3062 C C . ALA E 1 30 ? 144.850 111.166 145.982 1.00 93.87 45 ALA F C 1
ATOM 3063 O O . ALA E 1 30 ? 144.824 112.153 146.722 1.00 93.87 45 ALA F O 1
ATOM 3065 N N . GLY E 1 31 ? 145.728 110.174 146.130 1.00 96.12 46 GLY F N 1
ATOM 3066 C CA . GLY E 1 31 ? 146.722 110.201 147.187 1.00 96.12 46 GLY F CA 1
ATOM 3067 C C . GLY E 1 31 ? 147.861 111.168 146.953 1.00 96.12 46 GLY F C 1
ATOM 3068 O O . GLY E 1 31 ? 148.527 111.556 147.919 1.00 96.12 46 GLY F O 1
ATOM 3069 N N . ASP E 1 32 ? 148.102 111.564 145.704 1.00 91.32 47 ASP F N 1
ATOM 3070 C CA . ASP E 1 32 ? 149.151 112.520 145.380 1.00 91.32 47 ASP F CA 1
ATOM 3071 C C . ASP E 1 32 ? 148.504 113.882 145.095 1.00 91.32 47 ASP F C 1
ATOM 3072 O O . ASP E 1 32 ? 148.698 114.470 144.029 1.00 91.32 47 ASP F O 1
ATOM 3077 N N . THR E 1 33 ? 147.568 114.285 145.947 1.00 90.20 48 THR F N 1
ATOM 3078 C CA . THR E 1 33 ? 146.901 115.570 145.817 1.00 90.20 48 THR F CA 1
ATOM 3079 C C . THR E 1 33 ? 147.467 116.601 146.786 1.00 90.20 48 THR F C 1
ATOM 3080 O O . THR E 1 33 ? 147.328 117.808 146.554 1.00 90.20 48 THR F O 1
ATOM 3084 N N . GLU E 1 34 ? 148.142 116.142 147.843 1.00 92.47 49 GLU F N 1
ATOM 3085 C CA . GLU E 1 34 ? 148.679 117.054 148.847 1.00 92.47 49 GLU F CA 1
ATOM 3086 C C . GLU E 1 34 ? 149.811 117.903 148.285 1.00 92.47 49 GLU F C 1
ATOM 3087 O O . GLU E 1 34 ? 149.947 119.078 148.642 1.00 92.47 49 GLU F O 1
ATOM 3093 N N . VAL E 1 35 ? 150.637 117.321 147.412 1.00 87.45 50 VAL F N 1
ATOM 3094 C CA . VAL E 1 35 ? 151.786 118.052 146.867 1.00 87.45 50 VAL F CA 1
ATOM 3095 C C . VAL E 1 35 ? 151.379 119.254 146.011 1.00 87.45 50 VAL F C 1
ATOM 3096 O O . VAL E 1 35 ? 151.954 120.338 146.206 1.00 87.45 50 VAL F O 1
ATOM 3100 N N . PRO E 1 36 ? 150.419 119.154 145.069 1.00 84.39 51 PRO F N 1
ATOM 3101 C CA . PRO E 1 36 ? 150.008 120.387 144.369 1.00 84.39 51 PRO F CA 1
ATOM 3102 C C . PRO E 1 36 ? 149.270 121.384 145.248 1.00 84.39 51 PRO F C 1
ATOM 3103 O O . PRO E 1 36 ? 149.403 122.596 145.037 1.00 84.39 51 PRO F O 1
ATOM 3107 N N . ILE E 1 37 ? 148.487 120.915 146.222 1.00 84.31 52 ILE F N 1
ATOM 3108 C CA . ILE E 1 37 ? 147.723 121.828 147.068 1.00 84.31 52 ILE F CA 1
ATOM 3109 C C . ILE E 1 37 ? 148.651 122.592 148.008 1.00 84.31 52 ILE F C 1
ATOM 3110 O O . ILE E 1 37 ? 148.499 123.803 148.208 1.00 84.31 52 ILE F O 1
ATOM 3115 N N . ARG E 1 38 ? 149.637 121.897 148.585 1.00 86.34 53 ARG F N 1
ATOM 3116 C CA . ARG E 1 38 ? 150.635 122.567 149.415 1.00 86.34 53 ARG F CA 1
ATOM 3117 C C . ARG E 1 38 ? 151.468 123.544 148.596 1.00 86.34 53 ARG F C 1
ATOM 3118 O O . ARG E 1 38 ? 151.908 124.579 149.109 1.00 86.34 53 ARG F O 1
ATOM 3126 N N . GLY E 1 39 ? 151.705 123.223 147.323 1.00 82.01 54 GLY F N 1
ATOM 3127 C CA . GLY E 1 39 ? 152.485 124.110 146.475 1.00 82.01 54 GLY F CA 1
ATOM 3128 C C . GLY E 1 39 ? 151.767 125.407 146.155 1.00 82.01 54 GLY F C 1
ATOM 3129 O O . GLY E 1 39 ? 152.383 126.473 146.099 1.00 82.01 54 GLY F O 1
ATOM 3130 N N . PHE E 1 40 ? 150.452 125.332 145.931 1.00 76.31 55 PHE F N 1
ATOM 3131 C CA . PHE E 1 40 ? 149.710 126.519 145.511 1.00 76.31 55 PHE F CA 1
ATOM 3132 C C . PHE E 1 40 ? 149.552 127.515 146.652 1.00 76.31 55 PHE F C 1
ATOM 3133 O O . PHE E 1 40 ? 149.649 128.729 146.439 1.00 76.31 55 PHE F O 1
ATOM 3141 N N . VAL E 1 41 ? 149.285 127.023 147.864 1.00 75.37 56 VAL F N 1
ATOM 3142 C CA . VAL E 1 41 ? 149.168 127.909 149.020 1.00 75.37 56 VAL F CA 1
ATOM 3143 C C . VAL E 1 41 ? 150.516 128.537 149.344 1.00 75.37 56 VAL F C 1
ATOM 3144 O O . VAL E 1 41 ? 150.605 129.735 149.644 1.00 75.37 56 VAL F O 1
ATOM 3148 N N . HIS E 1 42 ? 151.590 127.746 149.262 1.00 77.83 57 HIS F N 1
ATOM 3149 C CA . HIS E 1 42 ? 152.925 128.280 149.504 1.00 77.83 57 HIS F CA 1
ATOM 3150 C C . HIS E 1 42 ? 153.329 129.277 148.425 1.00 77.83 57 HIS F C 1
ATOM 3151 O O . HIS E 1 42 ? 154.128 130.184 148.679 1.00 77.83 57 HIS F O 1
ATOM 3158 N N . MET E 1 43 ? 152.795 129.122 147.212 1.00 79.57 58 MET F N 1
ATOM 3159 C CA . MET E 1 43 ? 153.027 130.124 146.178 1.00 79.57 58 MET F CA 1
ATOM 3160 C C . MET E 1 43 ? 152.215 131.384 146.442 1.00 79.57 58 MET F C 1
ATOM 3161 O O . MET E 1 43 ? 152.723 132.502 146.293 1.00 79.57 58 MET F O 1
ATOM 3166 N N . LYS E 1 44 ? 150.946 131.222 146.827 1.00 76.68 59 LYS F N 1
ATOM 3167 C CA . LYS E 1 44 ? 150.079 132.377 147.039 1.00 76.68 59 LYS F CA 1
ATOM 3168 C C . LYS E 1 44 ? 150.498 133.164 148.272 1.00 76.68 59 LYS F C 1
ATOM 3169 O O . LYS E 1 44 ? 150.381 134.395 148.301 1.00 76.68 59 LYS F O 1
ATOM 3175 N N . LEU E 1 45 ? 150.981 132.472 149.305 1.00 75.12 60 LEU F N 1
ATOM 3176 C CA . LEU E 1 45 ? 151.495 133.171 150.478 1.00 75.12 60 LEU F CA 1
ATOM 3177 C C . LEU E 1 45 ? 152.816 133.861 150.170 1.00 75.12 60 LEU F C 1
ATOM 3178 O O . LEU E 1 45 ? 153.098 134.940 150.702 1.00 75.12 60 LEU F O 1
ATOM 3183 N N . HIS E 1 46 ? 153.642 133.252 149.315 1.00 78.05 61 HIS F N 1
ATOM 3184 C CA . HIS E 1 46 ? 154.883 133.899 148.898 1.00 78.05 61 HIS F CA 1
ATOM 3185 C C . HIS E 1 46 ? 154.600 135.118 148.032 1.00 78.05 61 HIS F C 1
ATOM 3186 O O . HIS E 1 46 ? 155.341 136.106 148.078 1.00 78.05 61 HIS F O 1
ATOM 3193 N N . LYS E 1 47 ? 153.539 135.061 147.225 1.00 76.28 62 LYS F N 1
ATOM 3194 C CA . LYS E 1 47 ? 153.157 136.214 146.418 1.00 76.28 62 LYS F CA 1
ATOM 3195 C C . LYS E 1 47 ? 152.624 137.343 147.291 1.00 76.28 62 LYS F C 1
ATOM 3196 O O . LYS E 1 47 ? 152.957 138.513 147.080 1.00 76.28 62 LYS F O 1
ATOM 3202 N N . LEU E 1 48 ? 151.797 137.008 148.284 1.00 77.28 63 LEU F N 1
ATOM 3203 C CA . LEU E 1 48 ? 151.162 138.039 149.101 1.00 77.28 63 LEU F CA 1
ATOM 3204 C C . LEU E 1 48 ? 152.155 138.697 150.052 1.00 77.28 63 LEU F C 1
ATOM 3205 O O . LEU E 1 48 ? 152.077 139.906 150.299 1.00 77.28 63 LEU F O 1
ATOM 3210 N N . VAL E 1 49 ? 153.086 137.917 150.604 1.00 78.21 64 VAL F N 1
ATOM 3211 C CA . VAL E 1 49 ? 154.061 138.467 151.542 1.00 78.21 64 VAL F CA 1
ATOM 3212 C C . VAL E 1 49 ? 155.053 139.372 150.818 1.00 78.21 64 VAL F C 1
ATOM 3213 O O . VAL E 1 49 ? 155.425 140.438 151.326 1.00 78.21 64 VAL F O 1
ATOM 3217 N N . GLN E 1 50 ? 155.468 138.981 149.608 1.00 83.94 65 GLN F N 1
ATOM 3218 C CA . GLN E 1 50 ? 156.456 139.753 148.856 1.00 83.94 65 GLN F CA 1
ATOM 3219 C C . GLN E 1 50 ? 155.922 141.131 148.480 1.00 83.94 65 GLN F C 1
ATOM 3220 O O . GLN E 1 50 ? 156.654 142.126 148.526 1.00 83.94 65 GLN F O 1
ATOM 3226 N N . LYS E 1 51 ? 154.644 141.210 148.100 1.00 82.57 66 LYS F N 1
ATOM 3227 C CA . LYS E 1 51 ? 154.032 142.512 147.854 1.00 82.57 66 LYS F CA 1
ATOM 3228 C C . LYS E 1 51 ? 153.859 143.293 149.153 1.00 82.57 66 LYS F C 1
ATOM 3229 O O . LYS E 1 51 ? 154.027 144.517 149.177 1.00 82.57 66 LYS F O 1
ATOM 3235 N N . SER E 1 52 ? 153.516 142.599 150.243 1.00 81.48 67 SER F N 1
ATOM 3236 C CA . SER E 1 52 ? 153.272 143.276 151.514 1.00 81.48 67 SER F CA 1
ATOM 3237 C C . SER E 1 52 ? 154.564 143.784 152.140 1.00 81.48 67 SER F C 1
ATOM 3238 O O . SER E 1 52 ? 154.558 144.804 152.839 1.00 81.48 67 SER F O 1
ATOM 3241 N N . LEU E 1 53 ? 155.674 143.072 151.926 1.00 83.66 68 LEU F N 1
ATOM 3242 C CA . LEU E 1 53 ? 156.951 143.489 152.500 1.00 83.66 68 LEU F CA 1
ATOM 3243 C C . LEU E 1 53 ? 157.425 144.811 151.911 1.00 83.66 68 LEU F C 1
ATOM 3244 O O . LEU E 1 53 ? 157.951 145.666 152.633 1.00 83.66 68 LEU F O 1
ATOM 3249 N N . LEU E 1 54 ? 157.247 145.000 150.602 1.00 85.85 69 LEU F N 1
ATOM 3250 C CA . LEU E 1 54 ? 157.745 146.215 149.967 1.00 85.85 69 LEU F CA 1
ATOM 3251 C C . LEU E 1 54 ? 156.872 147.417 150.307 1.00 85.85 69 LEU F C 1
ATOM 3252 O O . LEU E 1 54 ? 157.360 148.553 150.349 1.00 85.85 69 LEU F O 1
ATOM 3257 N N . ALA E 1 55 ? 155.578 147.191 150.542 1.00 83.91 70 ALA F N 1
ATOM 3258 C CA . ALA E 1 55 ? 154.721 148.270 151.024 1.00 83.91 70 ALA F CA 1
ATOM 3259 C C . ALA E 1 55 ? 155.107 148.685 152.438 1.00 83.91 70 ALA F C 1
ATOM 3260 O O . ALA E 1 55 ? 155.084 149.875 152.774 1.00 83.91 70 ALA F O 1
ATOM 3262 N N . MET E 1 56 ? 155.457 147.712 153.283 1.00 86.23 71 MET F N 1
ATOM 3263 C CA . MET E 1 56 ? 155.917 148.020 154.633 1.00 86.23 71 MET F CA 1
ATOM 3264 C C . MET E 1 56 ? 157.293 148.677 154.615 1.00 86.23 71 MET F C 1
ATOM 3265 O O . MET E 1 56 ? 157.550 149.612 155.382 1.00 86.23 71 MET F O 1
ATOM 3270 N N . GLN E 1 57 ? 158.188 148.196 153.747 1.00 87.22 72 GLN F N 1
ATOM 3271 C CA . GLN E 1 57 ? 159.549 148.721 153.699 1.00 87.22 72 GLN F CA 1
ATOM 3272 C C . GLN E 1 57 ? 159.575 150.159 153.197 1.00 87.22 72 GLN F C 1
ATOM 3273 O O . GLN E 1 57 ? 160.390 150.970 153.652 1.00 87.22 72 GLN F O 1
ATOM 3279 N N . LEU E 1 58 ? 158.683 150.495 152.263 1.00 88.09 73 LEU F N 1
ATOM 3280 C CA . LEU E 1 58 ? 158.681 151.837 151.692 1.00 88.09 73 LEU F CA 1
ATOM 3281 C C . LEU E 1 58 ? 158.131 152.857 152.681 1.00 88.09 73 LEU F C 1
ATOM 3282 O O . LEU E 1 58 ? 158.466 154.044 152.601 1.00 88.09 73 LEU F O 1
ATOM 3287 N N . ALA E 1 59 ? 157.302 152.415 153.624 1.00 88.37 74 ALA F N 1
ATOM 3288 C CA . ALA E 1 59 ? 156.740 153.282 154.650 1.00 88.37 74 ALA F CA 1
ATOM 3289 C C . ALA E 1 59 ? 157.613 153.371 155.894 1.00 88.37 74 ALA F C 1
ATOM 3290 O O . ALA E 1 59 ? 157.187 153.977 156.884 1.00 88.37 74 ALA F O 1
ATOM 3292 N N . LYS E 1 60 ? 158.803 152.760 155.865 1.00 94.77 75 LYS F N 1
ATOM 3293 C CA . LYS E 1 60 ? 159.791 152.793 156.951 1.00 94.77 75 LYS F CA 1
ATOM 3294 C C . LYS E 1 60 ? 159.250 152.206 158.251 1.00 94.77 75 LYS F C 1
ATOM 3295 O O . LYS E 1 60 ? 159.658 152.610 159.342 1.00 94.77 75 LYS F O 1
ATOM 3301 N N . ARG E 1 61 ? 158.335 151.249 158.154 1.00 93.11 76 ARG F N 1
ATOM 3302 C CA . ARG E 1 61 ? 157.833 150.532 159.314 1.00 93.11 76 ARG F CA 1
ATOM 3303 C C . ARG E 1 61 ? 158.539 149.187 159.429 1.00 93.11 76 ARG F C 1
ATOM 3304 O O . ARG E 1 61 ? 159.404 148.841 158.622 1.00 93.11 76 ARG F O 1
ATOM 3312 N N . LYS E 1 62 ? 158.177 148.437 160.469 1.00 100.28 77 LYS F N 1
ATOM 3313 C CA . LYS E 1 62 ? 158.727 147.107 160.694 1.00 100.28 77 LYS F CA 1
ATOM 3314 C C . LYS E 1 62 ? 157.658 146.058 160.960 1.00 100.28 77 LYS F C 1
ATOM 3315 O O . LYS E 1 62 ? 158.003 144.904 161.240 1.00 100.28 77 LYS F O 1
ATOM 3321 N N . THR E 1 63 ? 156.378 146.417 160.883 1.00 98.78 78 THR F N 1
ATOM 3322 C CA . THR E 1 63 ? 155.283 145.492 161.141 1.00 98.78 78 THR F CA 1
ATOM 3323 C C . THR E 1 63 ? 154.299 145.547 159.982 1.00 98.78 78 THR F C 1
ATOM 3324 O O . THR E 1 63 ? 153.855 146.632 159.594 1.00 98.78 78 THR F O 1
ATOM 3328 N N . ILE E 1 64 ? 153.959 144.383 159.436 1.00 95.91 79 ILE F N 1
ATOM 3329 C CA . ILE E 1 64 ? 152.993 144.292 158.345 1.00 95.91 79 ILE F CA 1
ATOM 3330 C C . ILE E 1 64 ? 151.597 144.436 158.940 1.00 95.91 79 ILE F C 1
ATOM 3331 O O . ILE E 1 64 ? 151.093 143.518 159.590 1.00 95.91 79 ILE F O 1
ATOM 3336 N N . MET E 1 65 ? 150.971 145.589 158.724 1.00 98.30 80 MET F N 1
ATOM 3337 C CA . MET E 1 65 ? 149.640 145.841 159.246 1.00 98.30 80 MET F CA 1
ATOM 3338 C C . MET E 1 65 ? 148.593 145.590 158.162 1.00 98.30 80 MET F C 1
ATOM 3339 O O . MET E 1 65 ? 148.890 145.076 157.081 1.00 98.30 80 MET F O 1
ATOM 3344 N N . LYS E 1 66 ? 147.344 145.957 158.457 1.00 91.47 81 LYS F N 1
ATOM 3345 C CA . LYS E 1 66 ? 146.251 145.663 157.535 1.00 91.47 81 LYS F CA 1
ATOM 3346 C C . LYS E 1 66 ? 146.283 146.562 156.305 1.00 91.47 81 LYS F C 1
ATOM 3347 O O . LYS E 1 66 ? 145.726 146.199 155.263 1.00 91.47 81 LYS F O 1
ATOM 3353 N N . SER E 1 67 ? 146.923 147.729 156.399 1.00 89.35 82 SER F N 1
ATOM 3354 C CA . SER E 1 67 ? 146.998 148.617 155.244 1.00 89.35 82 SER F CA 1
ATOM 3355 C C . SER E 1 67 ? 148.008 148.110 154.224 1.00 89.35 82 SER F C 1
ATOM 3356 O O . SER E 1 67 ? 147.852 148.343 153.020 1.00 89.35 82 SER F O 1
ATOM 3359 N N . ASP E 1 68 ? 149.053 147.419 154.686 1.00 93.14 83 ASP F N 1
ATOM 3360 C CA . ASP E 1 68 ? 150.075 146.919 153.773 1.00 93.14 83 ASP F CA 1
ATOM 3361 C C . ASP E 1 68 ? 149.552 145.761 152.932 1.00 93.14 83 ASP F C 1
ATOM 3362 O O . ASP E 1 68 ? 149.851 145.669 151.736 1.00 93.14 83 ASP F O 1
ATOM 3367 N N . VAL E 1 69 ? 148.782 144.859 153.544 1.00 86.60 84 VAL F N 1
ATOM 3368 C CA . VAL E 1 69 ? 148.215 143.740 152.798 1.00 86.60 84 VAL F CA 1
ATOM 3369 C C . VAL E 1 69 ? 147.108 144.228 151.867 1.00 86.60 84 VAL F C 1
ATOM 3370 O O . VAL E 1 69 ? 146.922 143.695 150.766 1.00 86.60 84 VAL F O 1
ATOM 3374 N N . LYS E 1 70 ? 146.364 145.258 152.288 1.00 87.91 85 LYS F N 1
ATOM 3375 C CA . LYS E 1 70 ? 145.302 145.814 151.452 1.00 87.91 85 LYS F CA 1
ATOM 3376 C C . LYS E 1 70 ? 145.862 146.445 150.185 1.00 87.91 85 LYS F C 1
ATOM 3377 O O . LYS E 1 70 ? 145.268 146.324 149.107 1.00 87.91 85 LYS F O 1
ATOM 3383 N N . LYS E 1 71 ? 147.002 147.131 150.296 1.00 88.92 86 LYS F N 1
ATOM 3384 C CA . LYS E 1 71 ? 147.685 147.620 149.104 1.00 88.92 86 LYS F CA 1
ATOM 3385 C C . LYS E 1 71 ? 148.278 146.466 148.308 1.00 88.92 86 LYS F C 1
ATOM 3386 O O . LYS E 1 71 ? 148.423 146.554 147.084 1.00 88.92 86 LYS F O 1
ATOM 3392 N N . ALA E 1 72 ? 148.633 145.377 148.991 1.00 87.17 87 ALA F N 1
ATOM 3393 C CA . ALA E 1 72 ? 149.152 144.201 148.302 1.00 87.17 87 ALA F CA 1
ATOM 3394 C C . ALA E 1 72 ? 148.039 143.426 147.610 1.00 87.17 87 ALA F C 1
ATOM 3395 O O . ALA E 1 72 ? 148.258 142.823 146.553 1.00 87.17 87 ALA F O 1
ATOM 3397 N N . ALA E 1 73 ? 146.840 143.417 148.199 1.00 86.19 88 ALA F N 1
ATOM 3398 C CA . ALA E 1 73 ? 145.748 142.621 147.650 1.00 86.19 88 ALA F CA 1
ATOM 3399 C C . ALA E 1 73 ? 145.217 143.197 146.345 1.00 86.19 88 ALA F C 1
ATOM 3400 O O . ALA E 1 73 ? 145.012 142.452 145.381 1.00 86.19 88 ALA F O 1
ATOM 3402 N N . GLU E 1 74 ? 144.989 144.509 146.288 1.00 89.42 89 GLU F N 1
ATOM 3403 C CA . GLU E 1 74 ? 144.459 145.117 145.076 1.00 89.42 89 GLU F CA 1
ATOM 3404 C C . GLU E 1 74 ? 145.543 145.491 144.073 1.00 89.42 89 GLU F C 1
ATOM 3405 O O . GLU E 1 74 ? 145.213 145.945 142.973 1.00 89.42 89 GLU F O 1
ATOM 3411 N N . LEU E 1 75 ? 146.821 145.303 144.416 1.00 87.13 90 LEU F N 1
ATOM 3412 C CA . LEU E 1 75 ? 147.876 145.435 143.416 1.00 87.13 90 LEU F CA 1
ATOM 3413 C C . LEU E 1 75 ? 147.821 144.284 142.419 1.00 87.13 90 LEU F C 1
ATOM 3414 O O . LEU E 1 75 ? 148.234 144.434 141.263 1.00 87.13 90 LEU F O 1
ATOM 3419 N N . MET E 1 76 ? 147.309 143.130 142.847 1.00 87.69 91 MET F N 1
ATOM 3420 C CA . MET E 1 76 ? 147.111 141.975 141.982 1.00 87.69 91 MET F CA 1
ATOM 3421 C C . MET E 1 76 ? 145.745 141.972 141.306 1.00 87.69 91 MET F C 1
ATOM 3422 O O . MET E 1 76 ? 145.350 140.929 140.768 1.00 87.69 91 MET F O 1
ATOM 3427 N N . HIS E 1 77 ? 145.041 143.109 141.342 1.00 83.22 92 HIS F N 1
ATOM 3428 C CA . HIS E 1 77 ? 143.704 143.273 140.759 1.00 83.22 92 HIS F CA 1
ATOM 3429 C C . HIS E 1 77 ? 142.711 142.266 141.335 1.00 83.22 92 HIS F C 1
ATOM 3430 O O . HIS E 1 77 ? 141.884 141.700 140.619 1.00 83.22 92 HIS F O 1
ATOM 3437 N N . LEU E 1 78 ? 142.796 142.043 142.643 1.00 77.46 93 LEU F N 1
ATOM 3438 C CA . LEU E 1 78 ? 141.897 141.132 143.353 1.00 77.46 93 LEU F CA 1
ATOM 3439 C C . LEU E 1 78 ? 141.112 141.917 144.393 1.00 77.46 93 LEU F C 1
ATOM 3440 O O . LEU E 1 78 ? 141.666 142.281 145.446 1.00 77.46 93 LEU F O 1
ATOM 3445 N N . PRO E 1 79 ? 139.837 142.218 144.145 1.00 78.37 94 PRO F N 1
ATOM 3446 C CA . PRO E 1 79 ? 139.052 142.968 145.133 1.00 78.37 94 PRO F CA 1
ATOM 3447 C C . PRO E 1 79 ? 138.766 142.132 146.371 1.00 78.37 94 PRO F C 1
ATOM 3448 O O . PRO E 1 79 ? 138.395 140.960 146.283 1.00 78.37 94 PRO F O 1
ATOM 3452 N N . VAL E 1 80 ? 138.945 142.750 147.535 1.00 81.63 95 VAL F N 1
ATOM 3453 C CA . VAL E 1 80 ? 138.757 142.093 148.823 1.00 81.63 95 VAL F CA 1
ATOM 3454 C C . VAL E 1 80 ? 137.712 142.876 149.602 1.00 81.63 95 VAL F C 1
ATOM 3455 O O . VAL E 1 80 ? 137.862 144.087 149.808 1.00 81.63 95 VAL F O 1
ATOM 3459 N N . PHE E 1 81 ? 136.657 142.190 150.035 1.00 80.88 96 PHE F N 1
ATOM 3460 C CA . PHE E 1 81 ? 135.606 142.799 150.836 1.00 80.88 96 PHE F CA 1
ATOM 3461 C C . PHE E 1 81 ? 135.616 142.331 152.284 1.00 80.88 96 PHE F C 1
ATOM 3462 O O . PHE E 1 81 ? 134.802 142.809 153.080 1.00 80.88 96 PHE F O 1
ATOM 3470 N N . ALA E 1 82 ? 136.505 141.412 152.644 1.00 85.46 97 ALA F N 1
ATOM 3471 C CA . ALA E 1 82 ? 136.606 140.924 154.018 1.00 85.46 97 ALA F CA 1
ATOM 3472 C C . ALA E 1 82 ? 137.723 141.649 154.766 1.00 85.46 97 ALA F C 1
ATOM 3473 O O . ALA E 1 82 ? 138.719 141.060 155.183 1.00 85.46 97 ALA F O 1
ATOM 3475 N N . ILE E 1 83 ? 137.544 142.956 154.931 1.00 85.81 98 ILE F N 1
ATOM 3476 C CA . ILE E 1 83 ? 138.507 143.781 155.656 1.00 85.81 98 ILE F CA 1
ATOM 3477 C C . ILE E 1 83 ? 138.226 143.665 157.150 1.00 85.81 98 ILE F C 1
ATOM 3478 O O . ILE E 1 83 ? 137.113 143.977 157.596 1.00 85.81 98 ILE F O 1
ATOM 3483 N N . PRO E 1 84 ? 139.191 143.222 157.955 1.00 90.25 99 PRO F N 1
ATOM 3484 C CA . PRO E 1 84 ? 138.939 143.056 159.390 1.00 90.25 99 PRO F CA 1
ATOM 3485 C C . PRO E 1 84 ? 138.944 144.379 160.138 1.00 90.25 99 PRO F C 1
ATOM 3486 O O . PRO E 1 84 ? 139.652 145.323 159.778 1.00 90.25 99 PRO F O 1
ATOM 3490 N N . THR E 1 85 ? 138.138 144.437 161.191 1.00 104.05 100 THR F N 1
ATOM 3491 C CA . THR E 1 85 ? 138.069 145.573 162.098 1.00 104.05 100 THR F CA 1
ATOM 3492 C C . THR E 1 85 ? 138.382 145.097 163.517 1.00 104.05 100 THR F C 1
ATOM 3493 O O . THR E 1 85 ? 138.772 143.948 163.738 1.00 104.05 100 THR F O 1
ATOM 3497 N N . LYS E 1 86 ? 138.205 145.996 164.486 1.00 113.18 101 LYS F N 1
ATOM 3498 C CA . LYS E 1 86 ? 138.442 145.656 165.885 1.00 113.18 101 LYS F CA 1
ATOM 3499 C C . LYS E 1 86 ? 137.356 144.766 166.477 1.00 113.18 101 LYS F C 1
ATOM 3500 O O . LYS E 1 86 ? 137.551 144.233 167.575 1.00 113.18 101 LYS F O 1
ATOM 3506 N N . ASP E 1 87 ? 136.228 144.593 165.789 1.00 113.06 102 ASP F N 1
ATOM 3507 C CA . ASP E 1 87 ? 135.134 143.752 166.257 1.00 113.06 102 ASP F CA 1
ATOM 3508 C C . ASP E 1 87 ? 135.135 142.403 165.539 1.00 113.06 102 ASP F C 1
ATOM 3509 O O . ASP E 1 87 ? 134.193 141.621 165.686 1.00 113.06 102 ASP F O 1
ATOM 3514 N N . SER E 1 88 ? 136.192 142.107 164.786 1.00 110.87 103 SER F N 1
ATOM 3515 C CA . SER E 1 88 ? 136.233 140.904 163.965 1.00 110.87 103 SER F CA 1
ATOM 3516 C C . SER E 1 88 ? 136.351 139.647 164.820 1.00 110.87 103 SER F C 1
ATOM 3517 O O . SER E 1 88 ? 137.021 139.638 165.856 1.00 110.87 103 SER F O 1
ATOM 3520 N N . GLY E 1 89 ? 135.691 138.579 164.374 1.00 113.61 104 GLY F N 1
ATOM 3521 C CA . GLY E 1 89 ? 135.709 137.320 165.090 1.00 113.61 104 GLY F CA 1
ATOM 3522 C C . GLY E 1 89 ? 134.815 137.340 166.310 1.00 113.61 104 GLY F C 1
ATOM 3523 O O . GLY E 1 89 ? 135.286 137.135 167.432 1.00 113.61 104 GLY F O 1
ATOM 3524 N N . ALA E 1 90 ? 133.520 137.589 166.111 1.00 116.80 105 ALA F N 1
ATOM 3525 C CA . ALA E 1 90 ? 132.627 137.854 167.244 1.00 116.80 105 ALA F CA 1
ATOM 3526 C C . ALA E 1 90 ? 131.916 136.594 167.731 1.00 116.80 105 ALA F C 1
ATOM 3527 O O . ALA E 1 90 ? 132.184 136.111 168.835 1.00 116.80 105 ALA F O 1
ATOM 3529 N N . LYS E 1 91 ? 131.018 136.041 166.915 1.00 113.24 106 LYS F N 1
ATOM 3530 C CA . LYS E 1 91 ? 130.392 134.760 167.229 1.00 113.24 106 LYS F CA 1
ATOM 3531 C C . LYS E 1 91 ? 130.670 133.719 166.155 1.00 113.24 106 LYS F C 1
ATOM 3532 O O . LYS E 1 91 ? 131.259 132.674 166.447 1.00 113.24 106 LYS F O 1
ATOM 3538 N N . GLY E 1 92 ? 130.261 133.982 164.919 1.00 108.14 107 GLY F N 1
ATOM 3539 C CA . GLY E 1 92 ? 130.690 133.216 163.771 1.00 108.14 107 GLY F CA 1
ATOM 3540 C C . GLY E 1 92 ? 131.101 134.183 162.685 1.00 108.14 107 GLY F C 1
ATOM 3541 O O . GLY E 1 92 ? 130.266 134.934 162.174 1.00 108.14 107 GLY F O 1
ATOM 3542 N N . SER E 1 93 ? 132.374 134.181 162.321 1.00 102.04 108 SER F N 1
ATOM 3543 C CA . SER E 1 93 ? 132.896 135.194 161.424 1.00 102.04 108 SER F CA 1
ATOM 3544 C C . SER E 1 93 ? 133.629 134.551 160.255 1.00 102.04 108 SER F C 1
ATOM 3545 O O . SER E 1 93 ? 133.754 133.328 160.151 1.00 102.04 108 SER F O 1
ATOM 3548 N N . VAL E 1 94 ? 134.121 135.402 159.362 1.00 95.08 109 VAL F N 1
ATOM 3549 C CA . VAL E 1 94 ? 134.874 134.934 158.210 1.00 95.08 109 VAL F CA 1
ATOM 3550 C C . VAL E 1 94 ? 136.362 134.827 158.527 1.00 95.08 109 VAL F C 1
ATOM 3551 O O . VAL E 1 94 ? 137.157 134.479 157.649 1.00 95.08 109 VAL F O 1
ATOM 3555 N N . PHE E 1 95 ? 136.752 135.119 159.764 1.00 94.28 110 PHE F N 1
ATOM 3556 C CA . PHE E 1 95 ? 138.148 135.164 160.171 1.00 94.28 110 PHE F CA 1
ATOM 3557 C C . PHE E 1 95 ? 138.507 134.084 161.182 1.00 94.28 110 PHE F C 1
ATOM 3558 O O . PHE E 1 95 ? 139.692 133.899 161.476 1.00 94.28 110 PHE F O 1
ATOM 3566 N N . LEU E 1 96 ? 137.519 133.375 161.718 1.00 99.15 111 LEU F N 1
ATOM 3567 C CA . LEU E 1 96 ? 137.778 132.345 162.708 1.00 99.15 111 LEU F CA 1
ATOM 3568 C C . LEU E 1 96 ? 138.189 131.041 162.026 1.00 99.15 111 LEU F C 1
ATOM 3569 O O . LEU E 1 96 ? 138.064 130.871 160.810 1.00 99.15 111 LEU F O 1
ATOM 3574 N N . SER E 1 97 ? 138.690 130.111 162.830 1.00 100.38 112 SER F N 1
ATOM 3575 C CA . SER E 1 97 ? 139.098 128.796 162.360 1.00 100.38 112 SER F CA 1
ATOM 3576 C C . SER E 1 97 ? 138.179 127.725 162.932 1.00 100.38 112 SER F C 1
ATOM 3577 O O . SER E 1 97 ? 137.270 128.003 163.718 1.00 100.38 112 SER F O 1
ATOM 3580 N N . CYS F 2 1 ? 138.427 126.481 162.516 1.00 111.44 113 CYS E N 1
ATOM 3581 C CA . CYS F 2 1 ? 137.619 125.363 162.988 1.00 111.44 113 CYS E CA 1
ATOM 3582 C C . CYS F 2 1 ? 137.862 125.048 164.457 1.00 111.44 113 CYS E C 1
ATOM 3583 O O . CYS F 2 1 ? 136.928 124.631 165.151 1.00 111.44 113 CYS E O 1
ATOM 3586 N N . ARG F 2 2 ? 139.086 125.237 164.947 1.00 116.26 114 ARG E N 1
ATOM 3587 C CA . ARG F 2 2 ? 139.429 124.904 166.321 1.00 116.26 114 ARG E CA 1
ATOM 3588 C C . ARG F 2 2 ? 139.369 126.095 167.265 1.00 116.26 114 ARG E C 1
ATOM 3589 O O . ARG F 2 2 ? 139.623 125.927 168.463 1.00 116.26 114 ARG E O 1
ATOM 3597 N N . GLN F 2 3 ? 139.040 127.286 166.771 1.00 113.84 115 GLN E N 1
ATOM 3598 C CA . GLN F 2 3 ? 138.994 128.468 167.615 1.00 113.84 115 GLN E CA 1
ATOM 3599 C C . GLN F 2 3 ? 137.687 128.507 168.403 1.00 113.84 115 GLN E C 1
ATOM 3600 O O . GLN F 2 3 ? 136.839 127.615 168.307 1.00 113.84 115 GLN E O 1
ATOM 3606 N N . LYS F 2 4 ? 137.518 129.563 169.194 1.00 115.73 116 LYS E N 1
ATOM 3607 C CA . LYS F 2 4 ? 136.333 129.722 170.025 1.00 115.73 116 LYS E CA 1
ATOM 3608 C C . LYS F 2 4 ? 135.184 130.266 169.176 1.00 115.73 116 LYS E C 1
ATOM 3609 O O . LYS F 2 4 ? 135.262 130.341 167.947 1.00 115.73 116 LYS E O 1
ATOM 3615 N N . GLY F 2 5 ? 134.095 130.658 169.830 1.00 113.85 117 GLY E N 1
ATOM 3616 C CA . GLY F 2 5 ? 132.941 131.172 169.124 1.00 113.85 117 GLY E CA 1
ATOM 3617 C C . GLY F 2 5 ? 132.152 130.091 168.417 1.00 113.85 117 GLY E C 1
ATOM 3618 O O . GLY F 2 5 ? 131.587 129.204 169.063 1.00 113.85 117 GLY E O 1
ATOM 3619 N N . ALA F 2 6 ? 132.114 130.150 167.090 1.00 110.73 118 ALA E N 1
ATOM 3620 C CA . ALA F 2 6 ? 131.336 129.202 166.303 1.00 110.73 118 ALA E CA 1
ATOM 3621 C C . ALA F 2 6 ? 131.963 129.107 164.914 1.00 110.73 118 ALA E C 1
ATOM 3622 O O . ALA F 2 6 ? 133.092 129.562 164.700 1.00 110.73 118 ALA E O 1
ATOM 3624 N N . GLY F 2 7 ? 131.234 128.516 163.980 1.00 109.35 119 GLY E N 1
ATOM 3625 C CA . GLY F 2 7 ? 131.699 128.325 162.629 1.00 109.35 119 GLY E CA 1
ATOM 3626 C C . GLY F 2 7 ? 131.966 126.889 162.224 1.00 109.35 119 GLY E C 1
ATOM 3627 O O . GLY F 2 7 ? 132.336 126.656 161.067 1.00 109.35 119 GLY E O 1
ATOM 3628 N N . SER F 2 8 ? 131.779 125.927 163.122 1.00 116.05 120 SER E N 1
ATOM 3629 C CA . SER F 2 8 ? 132.012 124.520 162.835 1.00 116.05 120 SER E CA 1
ATOM 3630 C C . SER F 2 8 ? 130.706 123.858 162.420 1.00 116.05 120 SER E C 1
ATOM 3631 O O . SER F 2 8 ? 129.645 124.153 162.977 1.00 116.05 120 SER E O 1
ATOM 3634 N N . ALA F 2 9 ? 130.790 122.964 161.436 1.00 110.95 121 ALA E N 1
ATOM 3635 C CA . ALA F 2 9 ? 129.605 122.297 160.905 1.00 110.95 121 ALA E CA 1
ATOM 3636 C C . ALA F 2 9 ? 129.357 120.955 161.587 1.00 110.95 121 ALA E C 1
ATOM 3637 O O . ALA F 2 9 ? 128.293 120.738 162.177 1.00 110.95 121 ALA E O 1
ATOM 3639 N N . GLY F 2 10 ? 130.327 120.048 161.513 1.00 114.82 122 GLY E N 1
ATOM 3640 C CA . GLY F 2 10 ? 130.166 118.726 162.085 1.00 114.82 122 GLY E CA 1
ATOM 3641 C C . GLY F 2 10 ? 131.481 118.029 162.363 1.00 114.82 122 GLY E C 1
ATOM 3642 O O . GLY F 2 10 ? 132.434 118.150 161.588 1.00 114.82 122 GLY E O 1
ATOM 3643 N N . THR F 2 11 ? 131.544 117.299 163.471 1.00 121.65 123 THR E N 1
ATOM 3644 C CA . THR F 2 11 ? 132.754 116.613 163.892 1.00 121.65 123 THR E CA 1
ATOM 3645 C C . THR F 2 11 ? 132.465 115.138 164.174 1.00 121.65 123 THR E C 1
ATOM 3646 O O . THR F 2 11 ? 131.343 114.652 163.999 1.00 121.65 123 THR E O 1
ATOM 3650 N N . GLY F 2 12 ? 133.491 114.415 164.620 1.00 118.80 124 GLY E N 1
ATOM 3651 C CA . GLY F 2 12 ? 133.333 113.036 165.043 1.00 118.80 124 GLY E CA 1
ATOM 3652 C C . GLY F 2 12 ? 133.533 111.998 163.957 1.00 118.80 124 GLY E C 1
ATOM 3653 O O . GLY F 2 12 ? 132.694 111.105 163.796 1.00 118.80 124 GLY E O 1
ATOM 3654 N N . SER F 2 13 ? 134.651 112.100 163.233 1.00 119.06 125 SER E N 1
ATOM 3655 C CA . SER F 2 13 ? 135.026 111.204 162.130 1.00 119.06 125 SER E CA 1
ATOM 3656 C C . SER F 2 13 ? 133.916 111.129 161.084 1.00 119.06 125 SER E C 1
ATOM 3657 O O . SER F 2 13 ? 133.538 110.062 160.599 1.00 119.06 125 SER E O 1
ATOM 3659 N N . GLU F 2 14 ? 133.402 112.305 160.748 1.00 110.09 126 GLU E N 1
ATOM 3660 C CA . GLU F 2 14 ? 132.251 112.411 159.865 1.00 110.09 126 GLU E CA 1
ATOM 3661 C C . GLU F 2 14 ? 132.634 112.022 158.439 1.00 110.09 126 GLU E C 1
ATOM 3662 O O . GLU F 2 14 ? 133.726 112.341 157.961 1.00 110.09 126 GLU E O 1
ATOM 3664 N N . THR F 2 15 ? 131.731 111.303 157.772 1.00 105.26 127 THR E N 1
ATOM 3665 C CA . THR F 2 15 ? 132.038 110.654 156.505 1.00 105.26 127 THR E CA 1
ATOM 3666 C C . THR F 2 15 ? 132.229 111.671 155.382 1.00 105.26 127 THR E C 1
ATOM 3667 O O . THR F 2 15 ? 131.927 112.860 155.515 1.00 105.26 127 THR E O 1
ATOM 3671 N N . ASN F 2 16 ? 132.744 111.171 154.255 1.00 97.91 128 ASN E N 1
ATOM 3672 C CA . ASN F 2 16 ? 133.183 112.049 153.176 1.00 97.91 128 ASN E CA 1
ATOM 3673 C C . ASN F 2 16 ? 132.001 112.631 152.415 1.00 97.91 128 ASN E C 1
ATOM 3674 O O . ASN F 2 16 ? 132.036 113.794 151.994 1.00 97.91 128 ASN E O 1
ATOM 3679 N N . SER F 2 17 ? 130.962 111.821 152.193 1.00 100.15 129 SER E N 1
ATOM 3680 C CA . SER F 2 17 ? 129.768 112.305 151.508 1.00 100.15 129 SER E CA 1
ATOM 3681 C C . SER F 2 17 ? 129.055 113.366 152.332 1.00 100.15 129 SER E C 1
ATOM 3682 O O . SER F 2 17 ? 128.531 114.343 151.785 1.00 100.15 129 SER E O 1
ATOM 3685 N N . GLN F 2 18 ? 129.021 113.188 153.654 1.00 100.00 130 GLN E N 1
ATOM 3686 C CA . GLN F 2 18 ? 128.470 114.210 154.533 1.00 100.00 130 GLN E CA 1
ATOM 3687 C C . GLN F 2 18 ? 129.369 115.436 154.630 1.00 100.00 130 GLN E C 1
ATOM 3688 O O . GLN F 2 18 ? 128.891 116.508 155.014 1.00 100.00 130 GLN E O 1
ATOM 3694 N N . GLU F 2 19 ? 130.656 115.300 154.297 1.00 97.76 131 GLU E N 1
ATOM 3695 C CA . GLU F 2 19 ? 131.593 116.405 154.475 1.00 97.76 131 GLU E CA 1
ATOM 3696 C C . GLU F 2 19 ? 131.344 117.510 153.455 1.00 97.76 131 GLU E C 1
ATOM 3697 O O . GLU F 2 19 ? 131.506 118.697 153.763 1.00 97.76 131 GLU E O 1
ATOM 3703 N N . VAL F 2 20 ? 130.947 117.138 152.234 1.00 91.29 132 VAL E N 1
ATOM 3704 C CA . VAL F 2 20 ? 130.621 118.134 151.216 1.00 91.29 132 VAL E CA 1
ATOM 3705 C C . VAL F 2 20 ? 129.374 118.911 151.617 1.00 91.29 132 VAL E C 1
ATOM 3706 O O . VAL F 2 20 ? 129.295 120.130 151.424 1.00 91.29 132 VAL E O 1
ATOM 3710 N N . ARG F 2 21 ? 128.386 118.220 152.193 1.00 94.07 133 ARG E N 1
ATOM 3711 C CA . ARG F 2 21 ? 127.164 118.889 152.629 1.00 94.07 133 ARG E CA 1
ATOM 3712 C C . ARG F 2 21 ? 127.424 119.789 153.832 1.00 94.07 133 ARG E C 1
ATOM 3713 O O . ARG F 2 21 ? 126.810 120.854 153.966 1.00 94.07 133 ARG E O 1
ATOM 3721 N N . SER F 2 22 ? 128.325 119.372 154.723 1.00 96.34 134 SER E N 1
ATOM 3722 C CA . SER F 2 22 ? 128.601 120.158 155.921 1.00 96.34 134 SER E CA 1
ATOM 3723 C C . SER F 2 22 ? 129.453 121.382 155.607 1.00 96.34 134 SER E C 1
ATOM 3724 O O . SER F 2 22 ? 129.206 122.467 156.144 1.00 96.34 134 SER E O 1
ATOM 3727 N N . GLN F 2 23 ? 130.457 121.231 154.738 1.00 95.26 135 GLN E N 1
ATOM 3728 C CA . GLN F 2 23 ? 131.400 122.318 154.492 1.00 95.26 135 GLN E CA 1
ATOM 3729 C C . GLN F 2 23 ? 130.785 123.472 153.712 1.00 95.26 135 GLN E C 1
ATOM 3730 O O . GLN F 2 23 ? 131.334 124.578 153.737 1.00 95.26 135 GLN E O 1
ATOM 3736 N N . MET F 2 24 ? 129.668 123.249 153.024 1.00 95.61 136 MET E N 1
ATOM 3737 C CA . MET F 2 24 ? 128.951 124.339 152.375 1.00 95.61 136 MET E CA 1
ATOM 3738 C C . MET F 2 24 ? 128.061 125.108 153.341 1.00 95.61 136 MET E C 1
ATOM 3739 O O . MET F 2 24 ? 127.481 126.127 152.951 1.00 95.61 136 MET E O 1
ATOM 3744 N N . ARG F 2 25 ? 127.946 124.649 154.588 1.00 93.42 137 ARG E N 1
ATOM 3745 C CA . ARG F 2 25 ? 127.121 125.301 155.594 1.00 93.42 137 ARG E CA 1
ATOM 3746 C C . ARG F 2 25 ? 127.924 126.124 156.591 1.00 93.42 137 ARG E C 1
ATOM 3747 O O . ARG F 2 25 ? 127.334 126.931 157.319 1.00 93.42 137 ARG E O 1
ATOM 3755 N N . SER F 2 26 ? 129.239 125.944 156.645 1.00 95.92 138 SER E N 1
ATOM 3756 C CA . SER F 2 26 ? 130.096 126.663 157.576 1.00 95.92 138 SER E CA 1
ATOM 3757 C C . SER F 2 26 ? 130.697 127.896 156.909 1.00 95.92 138 SER E C 1
ATOM 3758 O O . SER F 2 26 ? 130.701 128.038 155.685 1.00 95.92 138 SER E O 1
ATOM 3761 N N . THR F 2 27 ? 131.217 128.800 157.744 1.00 96.49 139 THR E N 1
ATOM 3762 C CA . THR F 2 27 ? 131.782 130.056 157.269 1.00 96.49 139 THR E CA 1
ATOM 3763 C C . THR F 2 27 ? 133.195 130.338 157.761 1.00 96.49 139 THR E C 1
ATOM 3764 O O . THR F 2 27 ? 133.744 131.388 157.409 1.00 96.49 139 THR E O 1
ATOM 3768 N N . CYS F 2 28 ? 133.798 129.455 158.548 1.00 92.84 140 CYS E N 1
ATOM 3769 C CA . CYS F 2 28 ? 135.100 129.722 159.138 1.00 92.84 140 CYS E CA 1
ATOM 3770 C C . CYS F 2 28 ? 136.218 129.199 158.246 1.00 92.84 140 CYS E C 1
ATOM 3771 O O . CYS F 2 28 ? 136.002 128.362 157.367 1.00 92.84 140 CYS E O 1
ATOM 3774 N N . LEU F 2 29 ? 137.423 129.709 158.485 1.00 87.87 141 LEU E N 1
ATOM 3775 C CA . LEU F 2 29 ? 138.596 129.239 157.764 1.00 87.87 141 LEU E CA 1
ATOM 3776 C C . LEU F 2 29 ? 138.982 127.843 158.241 1.00 87.87 141 LEU E C 1
ATOM 3777 O O . LEU F 2 29 ? 138.670 127.435 159.362 1.00 87.87 141 LEU E O 1
ATOM 3782 N N . ILE F 2 30 ? 139.664 127.103 157.369 1.00 82.61 142 ILE E N 1
ATOM 3783 C CA . ILE F 2 30 ? 139.979 125.702 157.611 1.00 82.61 142 ILE E CA 1
ATOM 3784 C C . ILE F 2 30 ? 141.482 125.448 157.637 1.00 82.61 142 ILE E C 1
ATOM 3785 O O . ILE F 2 30 ? 141.916 124.301 157.490 1.00 82.61 142 ILE E O 1
ATOM 3790 N N . ILE F 2 31 ? 142.283 126.484 157.828 1.00 82.12 143 ILE E N 1
ATOM 3791 C CA . ILE F 2 31 ? 143.722 126.352 158.050 1.00 82.12 143 ILE E CA 1
ATOM 3792 C C . ILE F 2 31 ? 144.024 126.870 159.451 1.00 82.12 143 ILE E C 1
ATOM 3793 O O . ILE F 2 31 ? 143.550 127.959 159.805 1.00 82.12 143 ILE E O 1
ATOM 3798 N N . PRO F 2 32 ? 144.758 126.121 160.279 1.00 87.69 144 PRO E N 1
ATOM 3799 C CA . PRO F 2 32 ? 145.015 126.567 161.656 1.00 87.69 144 PRO E CA 1
ATOM 3800 C C . PRO F 2 32 ? 145.826 127.855 161.706 1.00 87.69 144 PRO E C 1
ATOM 3801 O O . PRO F 2 32 ? 146.684 128.106 160.858 1.00 87.69 144 PRO E O 1
ATOM 3805 N N . LYS F 2 33 ? 145.536 128.675 162.720 1.00 93.73 145 LYS E N 1
ATOM 3806 C CA . LYS F 2 33 ? 146.139 130.001 162.808 1.00 93.73 145 LYS E CA 1
ATOM 3807 C C . LYS F 2 33 ? 147.616 129.929 163.172 1.00 93.73 145 LYS E C 1
ATOM 3808 O O . LYS F 2 33 ? 148.429 130.684 162.627 1.00 93.73 145 LYS E O 1
ATOM 3814 N N . GLU F 2 34 ? 147.977 129.044 164.105 1.00 99.12 146 GLU E N 1
ATOM 3815 C CA . GLU F 2 34 ? 149.364 128.948 164.552 1.00 99.12 146 GLU E CA 1
ATOM 3816 C C . GLU F 2 34 ? 150.270 128.443 163.435 1.00 99.12 146 GLU E C 1
ATOM 3817 O O . GLU F 2 34 ? 151.388 128.940 163.252 1.00 99.12 146 GLU E O 1
ATOM 3823 N N . ARG F 2 35 ? 149.799 127.454 162.670 1.00 92.99 147 ARG E N 1
ATOM 3824 C CA . ARG F 2 35 ? 150.578 126.962 161.540 1.00 92.99 147 ARG E CA 1
ATOM 3825 C C . ARG F 2 35 ? 150.646 127.990 160.417 1.00 92.99 147 ARG E C 1
ATOM 3826 O O . ARG F 2 35 ? 151.634 128.033 159.677 1.00 92.99 147 ARG E O 1
ATOM 3834 N N . PHE F 2 36 ? 149.617 128.829 160.281 1.00 83.41 148 PHE E N 1
ATOM 3835 C CA . PHE F 2 36 ? 149.652 129.866 159.257 1.00 83.41 148 PHE E CA 1
ATOM 3836 C C . PHE F 2 36 ? 150.557 131.021 159.669 1.00 83.41 148 PHE E C 1
ATOM 3837 O O . PHE F 2 36 ? 151.203 131.642 158.818 1.00 83.41 148 PHE E O 1
ATOM 3845 N N . ARG F 2 37 ? 150.605 131.335 160.968 1.00 87.21 149 ARG E N 1
ATOM 3846 C CA . ARG F 2 37 ? 151.509 132.380 161.441 1.00 87.21 149 ARG E CA 1
ATOM 3847 C C . ARG F 2 37 ? 152.963 131.943 161.326 1.00 87.21 149 ARG E C 1
ATOM 3848 O O . ARG F 2 37 ? 153.835 132.747 160.975 1.00 87.21 149 ARG E O 1
ATOM 3856 N N . THR F 2 38 ? 153.242 130.672 161.630 1.00 83.62 150 THR E N 1
ATOM 3857 C CA . THR F 2 38 ? 154.585 130.134 161.438 1.00 83.62 150 THR E CA 1
ATOM 3858 C C . THR F 2 38 ? 154.962 130.135 159.961 1.00 83.62 150 THR E C 1
ATOM 3859 O O . THR F 2 38 ? 156.104 130.446 159.602 1.00 83.62 150 THR E O 1
ATOM 3863 N N . MET F 2 39 ? 154.003 129.809 159.091 1.00 86.42 151 MET E N 1
ATOM 3864 C CA . M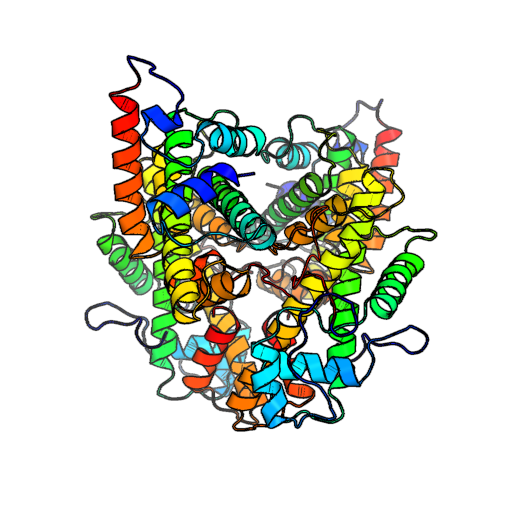ET F 2 39 ? 154.242 129.864 157.652 1.00 86.42 151 MET E CA 1
ATOM 3865 C C . MET F 2 39 ? 154.495 131.289 157.179 1.00 86.42 151 MET E C 1
ATOM 3866 O O . MET F 2 39 ? 155.403 131.529 156.376 1.00 86.42 151 MET E O 1
ATOM 3871 N N . ALA F 2 40 ? 153.702 132.248 157.666 1.00 83.95 152 ALA E N 1
ATOM 3872 C CA . ALA F 2 40 ? 153.787 133.617 157.163 1.00 83.95 152 ALA E CA 1
ATOM 3873 C C . ALA F 2 40 ? 155.086 134.288 157.590 1.00 83.95 152 ALA E C 1
ATOM 3874 O O . ALA F 2 40 ? 155.667 135.078 156.837 1.00 83.95 152 ALA E O 1
ATOM 3876 N N . LYS F 2 41 ? 155.557 133.990 158.801 1.00 85.48 153 LYS E N 1
ATOM 3877 C CA . LYS F 2 41 ? 156.815 134.568 159.259 1.00 85.48 153 LYS E CA 1
ATOM 3878 C C . LYS F 2 41 ? 158.009 133.893 158.594 1.00 85.48 153 LYS E C 1
ATOM 3879 O O . LYS F 2 41 ? 159.091 134.485 158.503 1.00 85.48 153 LYS E O 1
ATOM 3885 N N . GLU F 2 42 ? 157.836 132.654 158.128 1.00 92.03 154 GLU E N 1
ATOM 3886 C CA . GLU F 2 42 ? 158.944 131.938 157.505 1.00 92.03 154 GLU E CA 1
ATOM 3887 C C . GLU F 2 42 ? 159.235 132.463 156.103 1.00 92.03 154 GLU E C 1
ATOM 3888 O O . GLU F 2 42 ? 160.395 132.488 155.675 1.00 92.03 154 GLU E O 1
ATOM 3894 N N . ILE F 2 43 ? 158.196 132.867 155.366 1.00 88.35 155 ILE E N 1
ATOM 3895 C CA . ILE F 2 43 ? 158.407 133.469 154.051 1.00 88.35 155 ILE E CA 1
ATOM 3896 C C . ILE F 2 43 ? 159.093 134.821 154.184 1.00 88.35 155 ILE E C 1
ATOM 3897 O O . ILE F 2 43 ? 159.971 135.168 153.385 1.00 88.35 155 ILE E O 1
ATOM 3902 N N . SER F 2 44 ? 158.702 135.608 155.188 1.00 91.64 156 SER E N 1
ATOM 3903 C CA . SER F 2 44 ? 159.334 136.905 155.400 1.00 91.64 156 SER E CA 1
ATOM 3904 C C . SER F 2 44 ? 160.777 136.760 155.866 1.00 91.64 156 SER E C 1
ATOM 3905 O O . SER F 2 44 ? 161.627 137.575 155.492 1.00 91.64 156 SER E O 1
ATOM 3908 N N . LYS F 2 45 ? 161.073 135.724 156.659 1.00 91.85 157 LYS E N 1
ATOM 3909 C CA . LYS F 2 45 ? 162.419 135.542 157.196 1.00 91.85 157 LYS E CA 1
ATOM 3910 C C . LYS F 2 45 ? 163.433 135.220 156.104 1.00 91.85 157 LYS E C 1
ATOM 3911 O O . LYS F 2 45 ? 164.622 135.523 156.255 1.00 91.85 157 LYS E O 1
ATOM 3917 N N . LYS F 2 46 ? 162.987 134.614 155.000 1.00 93.79 158 LYS E N 1
ATOM 3918 C CA . LYS F 2 46 ? 163.895 134.337 153.892 1.00 93.79 158 LYS E CA 1
ATOM 3919 C C . LYS F 2 46 ? 164.330 135.613 153.183 1.00 93.79 158 LYS E C 1
ATOM 3920 O O . LYS F 2 46 ? 165.411 135.648 152.584 1.00 93.79 158 LYS E O 1
ATOM 3926 N N . GLU F 2 47 ? 163.514 136.662 153.235 1.00 97.08 159 GLU E N 1
ATOM 3927 C CA . GLU F 2 47 ? 163.796 137.913 152.540 1.00 97.08 159 GLU E CA 1
ATOM 3928 C C . GLU F 2 47 ? 164.151 139.061 153.472 1.00 97.08 159 GLU E C 1
ATOM 3929 O O . GLU F 2 47 ? 165.070 139.826 153.171 1.00 97.08 159 GLU E O 1
ATOM 3935 N N . GLY F 2 48 ? 163.452 139.208 154.596 1.00 100.77 160 GLY E N 1
ATOM 3936 C CA . GLY F 2 48 ? 163.783 140.247 155.552 1.00 100.77 160 GLY E CA 1
ATOM 3937 C C . GLY F 2 48 ? 163.628 139.802 156.992 1.00 100.77 160 GLY E C 1
ATOM 3938 O O . GLY F 2 48 ? 162.541 139.401 157.414 1.00 100.77 160 GLY E O 1
ATOM 3939 N N . HIS F 2 49 ? 164.706 139.891 157.764 1.00 107.24 161 HIS E N 1
ATOM 3940 C CA . HIS F 2 49 ? 164.705 139.379 159.125 1.00 107.24 161 HIS E CA 1
ATOM 3941 C C . HIS F 2 49 ? 163.962 140.319 160.067 1.00 107.24 161 HIS E C 1
ATOM 3942 O O . HIS F 2 49 ? 163.884 141.530 159.836 1.00 107.24 161 HIS E O 1
ATOM 3944 N N . ASP F 2 50 ? 163.413 139.734 161.137 1.00 106.20 162 ASP E N 1
ATOM 3945 C CA . ASP F 2 50 ? 162.754 140.441 162.240 1.00 106.20 162 ASP E CA 1
ATOM 3946 C C . ASP F 2 50 ? 161.574 141.282 161.739 1.00 106.20 162 ASP E C 1
ATOM 3947 O O . ASP F 2 50 ? 161.560 142.512 161.819 1.00 106.20 162 ASP E O 1
ATOM 3949 N N . VAL F 2 51 ? 160.579 140.574 161.212 1.00 97.70 163 VAL E N 1
ATOM 3950 C CA . VAL F 2 51 ? 159.344 141.178 160.729 1.00 97.70 163 VAL E CA 1
ATOM 3951 C C . VAL F 2 51 ? 158.199 140.725 161.622 1.00 97.70 163 VAL E C 1
ATOM 3952 O O . VAL F 2 51 ? 157.956 139.521 161.769 1.00 97.70 163 VAL E O 1
ATOM 3956 N N . HIS F 2 52 ? 157.500 141.686 162.216 1.00 99.04 164 HIS E N 1
ATOM 3957 C CA . HIS F 2 52 ? 156.310 141.409 163.002 1.00 99.04 164 HIS E CA 1
ATOM 3958 C C . HIS F 2 52 ? 155.080 141.418 162.103 1.00 99.04 164 HIS E C 1
ATOM 3959 O O . HIS F 2 52 ? 154.984 142.204 161.158 1.00 99.04 164 HIS E O 1
ATOM 3966 N N . ILE F 2 53 ? 154.139 140.527 162.401 1.00 95.53 165 ILE E N 1
ATOM 3967 C CA . ILE F 2 53 ? 152.910 140.391 161.629 1.00 95.53 165 ILE E CA 1
ATOM 3968 C C . ILE F 2 53 ? 151.739 140.758 162.527 1.00 95.53 165 ILE E C 1
ATOM 3969 O O . ILE F 2 53 ? 151.598 140.210 163.626 1.00 95.53 165 ILE E O 1
ATOM 3974 N N . ALA F 2 54 ? 150.906 141.683 162.061 1.00 95.01 166 ALA E N 1
ATOM 3975 C CA . ALA F 2 54 ? 149.739 142.104 162.819 1.00 95.01 166 ALA E CA 1
ATOM 3976 C C . ALA F 2 54 ? 148.683 141.007 162.840 1.00 95.01 166 ALA E C 1
ATOM 3977 O O . ALA F 2 54 ? 148.595 140.181 161.927 1.00 95.01 166 ALA E O 1
ATOM 3979 N N . GLU F 2 55 ? 147.884 140.998 163.910 1.00 93.22 167 GLU E N 1
ATOM 3980 C CA . GLU F 2 55 ? 146.819 140.008 164.030 1.00 93.22 167 GLU E CA 1
ATOM 3981 C C . GLU F 2 55 ? 145.715 140.267 163.011 1.00 93.22 167 GLU E C 1
ATOM 3982 O O . GLU F 2 55 ? 145.106 139.323 162.496 1.00 93.22 167 GLU E O 1
ATOM 3988 N N . ALA F 2 56 ? 145.441 141.539 162.713 1.00 90.36 168 ALA E N 1
ATOM 3989 C CA . ALA F 2 56 ? 144.449 141.859 161.693 1.00 90.36 168 ALA E CA 1
ATOM 3990 C C . ALA F 2 56 ? 144.959 141.511 160.300 1.00 90.36 168 ALA E C 1
ATOM 3991 O O . ALA F 2 56 ? 144.177 141.130 159.422 1.00 90.36 168 ALA E O 1
ATOM 3993 N N . ALA F 2 57 ? 146.268 141.640 160.078 1.00 86.95 169 ALA E N 1
ATOM 3994 C CA . ALA F 2 57 ? 146.831 141.297 158.777 1.00 86.95 169 ALA E CA 1
ATOM 3995 C C . ALA F 2 57 ? 146.860 139.788 158.569 1.00 86.95 169 ALA E C 1
ATOM 3996 O O . ALA F 2 57 ? 146.790 139.312 157.431 1.00 86.95 169 ALA E O 1
ATOM 3998 N N . LEU F 2 58 ? 146.973 139.022 159.657 1.00 86.69 170 LEU E N 1
ATOM 3999 C CA . LEU F 2 58 ? 146.999 137.567 159.546 1.00 86.69 170 LEU E CA 1
ATOM 4000 C C . LEU F 2 58 ? 145.654 137.014 159.094 1.00 86.69 170 LEU E C 1
ATOM 4001 O O . LEU F 2 58 ? 145.601 136.062 158.308 1.00 86.69 170 LEU E O 1
ATOM 4006 N N . ASP F 2 59 ? 144.558 137.585 159.600 1.00 91.71 171 ASP E N 1
ATOM 4007 C CA . ASP F 2 59 ? 143.230 137.098 159.240 1.00 91.71 171 ASP E CA 1
ATOM 4008 C C . ASP F 2 59 ? 142.927 137.350 157.770 1.00 91.71 171 ASP E C 1
ATOM 4009 O O . ASP F 2 59 ? 142.368 136.487 157.085 1.00 91.71 171 ASP E O 1
ATOM 4014 N N . MET F 2 60 ? 143.301 138.525 157.266 1.00 86.61 172 MET E N 1
ATOM 4015 C CA . MET F 2 60 ? 142.932 138.889 155.904 1.00 86.61 172 MET E CA 1
ATOM 4016 C C . MET F 2 60 ? 143.869 138.237 154.890 1.00 86.61 172 MET E C 1
ATOM 4017 O O . MET F 2 60 ? 143.482 137.995 153.740 1.00 86.61 172 MET E O 1
ATOM 4022 N N . LEU F 2 61 ? 145.101 137.921 155.304 1.00 81.07 173 LEU E N 1
ATOM 4023 C CA . LEU F 2 61 ? 145.976 137.100 154.471 1.00 81.07 173 LEU E CA 1
ATOM 4024 C C . LEU F 2 61 ? 145.413 135.697 154.286 1.00 81.07 173 LEU E C 1
ATOM 4025 O O . LEU F 2 61 ? 145.485 135.131 153.190 1.00 81.07 173 LEU E O 1
ATOM 4030 N N . GLN F 2 62 ? 144.846 135.121 155.347 1.00 81.07 174 GLN E N 1
ATOM 4031 C CA . GLN F 2 62 ? 144.343 133.753 155.274 1.00 81.07 174 GLN E CA 1
ATOM 4032 C C . GLN F 2 62 ? 143.057 133.670 154.462 1.00 81.07 174 GLN E C 1
ATOM 4033 O O . GLN F 2 62 ? 142.791 132.653 153.811 1.00 81.07 174 GLN E O 1
ATOM 4039 N N . VAL F 2 63 ? 142.239 134.724 154.501 1.00 75.96 175 VAL E N 1
ATOM 4040 C CA . VAL F 2 63 ? 140.974 134.724 153.772 1.00 75.96 175 VAL E CA 1
ATOM 4041 C C . VAL F 2 63 ? 141.225 134.773 152.268 1.00 75.96 175 VAL E C 1
ATOM 4042 O O . VAL F 2 63 ? 140.547 134.094 151.485 1.00 75.96 175 VAL E O 1
ATOM 4046 N N . ILE F 2 64 ? 142.226 135.549 151.845 1.00 72.03 176 ILE E N 1
ATOM 4047 C CA . ILE F 2 64 ? 142.568 135.644 150.427 1.00 72.03 176 ILE E CA 1
ATOM 4048 C C . ILE F 2 64 ? 143.120 134.315 149.922 1.00 72.03 176 ILE E C 1
ATOM 4049 O O . ILE F 2 64 ? 142.819 133.880 148.803 1.00 72.03 176 ILE E O 1
ATOM 4054 N N . VAL F 2 65 ? 143.916 133.637 150.756 1.00 75.91 177 VAL E N 1
ATOM 4055 C CA . VAL F 2 65 ? 144.586 132.406 150.338 1.00 75.91 177 VAL E CA 1
ATOM 4056 C C . VAL F 2 65 ? 143.580 131.286 150.092 1.00 75.91 177 VAL E C 1
ATOM 4057 O O . VAL F 2 65 ? 143.626 130.615 149.054 1.00 75.91 177 VAL E O 1
ATOM 4061 N N . GLU F 2 66 ? 142.650 131.072 151.028 1.00 80.55 178 GLU E N 1
ATOM 4062 C CA . GLU F 2 66 ? 141.680 129.993 150.858 1.00 80.55 178 GLU E CA 1
ATOM 4063 C C . GLU F 2 66 ? 140.705 130.288 149.725 1.00 80.55 178 GLU E C 1
ATOM 4064 O O . GLU F 2 66 ? 140.287 129.373 149.007 1.00 80.55 178 GLU E O 1
ATOM 4070 N N . SER F 2 67 ? 140.326 131.558 149.553 1.00 75.92 179 SER E N 1
ATOM 4071 C CA . SER F 2 67 ? 139.396 131.913 148.485 1.00 75.92 179 SER E CA 1
ATOM 4072 C C . SER F 2 67 ? 140.022 131.705 147.113 1.00 75.92 179 SER E C 1
ATOM 4073 O O . SER F 2 67 ? 139.321 131.396 146.144 1.00 75.92 179 SER E O 1
ATOM 4076 N N . CYS F 2 68 ? 141.340 131.880 147.008 1.00 76.41 180 CYS E N 1
ATOM 4077 C CA . CYS F 2 68 ? 142.025 131.556 145.762 1.00 76.41 180 CYS E CA 1
ATOM 4078 C C . CYS F 2 68 ? 142.265 130.056 145.639 1.00 76.41 180 CYS E C 1
ATOM 4079 O O . CYS F 2 68 ? 142.271 129.510 144.529 1.00 76.41 180 CYS E O 1
ATOM 4082 N N . THR F 2 69 ? 142.471 129.372 146.768 1.00 71.96 181 THR E N 1
ATOM 4083 C CA . THR F 2 69 ? 142.734 127.936 146.725 1.00 71.96 181 THR E CA 1
ATOM 4084 C C . THR F 2 69 ? 141.467 127.148 146.414 1.00 71.96 181 THR E C 1
ATOM 4085 O O . THR F 2 69 ? 141.503 126.185 145.638 1.00 71.96 181 THR E O 1
ATOM 4089 N N . VAL F 2 70 ? 140.340 127.535 147.015 1.00 71.05 182 VAL E N 1
ATOM 4090 C CA . VAL F 2 70 ? 139.074 126.864 146.735 1.00 71.05 182 VAL E CA 1
ATOM 4091 C C . VAL F 2 70 ? 138.637 127.130 145.298 1.00 71.05 182 VAL E C 1
ATOM 4092 O O . VAL F 2 70 ? 138.117 126.237 144.617 1.00 71.05 182 VAL E O 1
ATOM 4096 N N . ARG F 2 71 ? 138.884 128.347 144.800 1.00 71.65 183 ARG E N 1
ATOM 4097 C CA . ARG F 2 71 ? 138.536 128.681 143.421 1.00 71.65 183 ARG E CA 1
ATOM 4098 C C . ARG F 2 71 ? 139.340 127.852 142.427 1.00 71.65 183 ARG E C 1
ATOM 4099 O O . ARG F 2 71 ? 138.833 127.490 141.359 1.00 71.65 183 ARG E O 1
ATOM 4107 N N . LEU F 2 72 ? 140.598 127.551 142.755 1.00 71.84 184 LEU E N 1
ATOM 4108 C CA . LEU F 2 72 ? 141.392 126.668 141.906 1.00 71.84 184 LEU E CA 1
ATOM 4109 C C . LEU F 2 72 ? 140.860 125.241 141.946 1.00 71.84 184 LEU E C 1
ATOM 4110 O O . LEU F 2 72 ? 140.802 124.562 140.914 1.00 71.84 184 LEU E O 1
ATOM 4115 N N . LEU F 2 73 ? 140.455 124.772 143.129 1.00 71.73 185 LEU E N 1
ATOM 4116 C CA . LEU F 2 73 ? 139.996 123.393 143.261 1.00 71.73 185 LEU E CA 1
ATOM 4117 C C . LEU F 2 73 ? 138.616 123.200 142.643 1.00 71.73 185 LEU E C 1
ATOM 4118 O O . LEU F 2 73 ? 138.284 122.097 142.193 1.00 71.73 185 LEU E O 1
ATOM 4123 N N . GLU F 2 74 ? 137.792 124.252 142.624 1.00 76.75 186 GLU E N 1
ATOM 4124 C CA . GLU F 2 74 ? 136.528 124.181 141.895 1.00 76.75 186 GLU E CA 1
ATOM 4125 C C . GLU F 2 74 ? 136.767 124.083 140.394 1.00 76.75 186 GLU E C 1
ATOM 4126 O O . GLU F 2 74 ? 136.044 123.371 139.688 1.00 76.75 186 GLU E O 1
ATOM 4132 N N . LYS F 2 75 ? 137.774 124.799 139.889 1.00 75.54 187 LYS E N 1
ATOM 4133 C CA . LYS F 2 75 ? 138.121 124.697 138.475 1.00 75.54 187 LYS E CA 1
ATOM 4134 C C . LYS F 2 75 ? 138.753 123.347 138.160 1.00 75.54 187 LYS E C 1
ATOM 4135 O O . LYS F 2 75 ? 138.622 122.839 137.040 1.00 75.54 187 LYS E O 1
ATOM 4141 N N . ALA F 2 76 ? 139.449 122.754 139.132 1.00 75.75 188 ALA E N 1
ATOM 4142 C CA . ALA F 2 76 ? 140.040 121.437 138.919 1.00 75.75 188 ALA E CA 1
ATOM 4143 C C . ALA F 2 76 ? 138.973 120.352 138.885 1.00 75.75 188 ALA E C 1
ATOM 4144 O O . ALA F 2 76 ? 139.152 119.316 138.235 1.00 75.75 188 ALA E O 1
ATOM 4146 N N . LEU F 2 77 ? 137.859 120.570 139.585 1.00 76.89 189 LEU E N 1
ATOM 4147 C CA . LEU F 2 77 ? 136.783 119.584 139.592 1.00 76.89 189 LEU E CA 1
ATOM 4148 C C . LEU F 2 77 ? 136.050 119.559 138.256 1.00 76.89 189 LEU E C 1
ATOM 4149 O O . LEU F 2 77 ? 135.532 118.514 137.842 1.00 76.89 189 LEU E O 1
ATOM 4154 N N . VAL F 2 78 ? 135.998 120.703 137.567 1.00 78.94 190 VAL E N 1
ATOM 4155 C CA . VAL F 2 78 ? 135.302 120.786 136.284 1.00 78.94 190 VAL E CA 1
ATOM 4156 C C . VAL F 2 78 ? 136.022 119.959 135.226 1.00 78.94 190 VAL E C 1
ATOM 4157 O O . VAL F 2 78 ? 135.389 119.240 134.442 1.00 78.94 190 VAL E O 1
ATOM 4161 N N . ILE F 2 79 ? 137.355 120.039 135.193 1.00 79.58 191 ILE E N 1
ATOM 4162 C CA . ILE F 2 79 ? 138.136 119.265 134.230 1.00 79.58 191 ILE E CA 1
ATOM 4163 C C . ILE F 2 79 ? 138.033 117.774 134.534 1.00 79.58 191 ILE E C 1
ATOM 4164 O O . ILE F 2 79 ? 137.998 116.939 133.620 1.00 79.58 191 ILE E O 1
ATOM 4169 N N . THR F 2 80 ? 137.967 117.420 135.821 1.00 83.44 192 THR E N 1
ATOM 4170 C CA . THR F 2 80 ? 137.790 116.023 136.210 1.00 83.44 192 THR E CA 1
ATOM 4171 C C . THR F 2 80 ? 136.455 115.474 135.720 1.00 83.44 192 THR E C 1
ATOM 4172 O O . THR F 2 80 ? 136.393 114.366 135.174 1.00 83.44 192 THR E O 1
ATOM 4176 N N . TYR F 2 81 ? 135.377 116.246 135.881 1.00 88.58 193 TYR E N 1
ATOM 4177 C CA . TYR F 2 81 ? 134.082 115.814 135.364 1.00 88.58 193 TYR E CA 1
ATOM 4178 C C . TYR F 2 81 ? 134.018 115.912 133.845 1.00 88.58 193 TYR E C 1
ATOM 4179 O O . TYR F 2 81 ? 133.198 115.233 133.218 1.00 88.58 193 TYR E O 1
ATOM 4188 N N . SER F 2 82 ? 134.864 116.749 133.239 1.00 85.54 194 SER E N 1
ATOM 4189 C CA . SER F 2 82 ? 134.896 116.835 131.783 1.00 85.54 194 SER E CA 1
ATOM 4190 C C . SER F 2 82 ? 135.548 115.607 131.162 1.00 85.54 194 SER E C 1
ATOM 4191 O O . SER F 2 82 ? 135.297 115.299 129.992 1.00 85.54 194 SER E O 1
ATOM 4194 N N . GLY F 2 83 ? 136.380 114.900 131.922 1.00 93.51 195 GLY E N 1
ATOM 4195 C CA . GLY F 2 83 ? 137.011 113.690 131.436 1.00 93.51 195 GLY E CA 1
ATOM 4196 C C . GLY F 2 83 ? 136.256 112.438 131.829 1.00 93.51 195 GLY E C 1
ATOM 4197 O O . GLY F 2 83 ? 136.811 111.335 131.780 1.00 93.51 195 GLY E O 1
ATOM 4198 N N . LYS F 2 84 ? 134.984 112.612 132.211 1.00 97.46 196 LYS E N 1
ATOM 4199 C CA . LYS F 2 84 ? 134.101 111.532 132.670 1.00 97.46 196 LYS E CA 1
ATOM 4200 C C . LYS F 2 84 ? 134.710 110.760 133.840 1.00 97.46 196 LYS E C 1
ATOM 4201 O O . LYS F 2 84 ? 134.665 109.530 133.889 1.00 97.46 196 LYS E O 1
ATOM 4207 N N . ARG F 2 85 ? 135.286 111.493 134.789 1.00 95.72 197 ARG E N 1
ATOM 4208 C CA . ARG F 2 85 ? 135.880 110.911 135.982 1.00 95.72 197 ARG E CA 1
ATOM 4209 C C . ARG F 2 85 ? 135.343 111.626 137.213 1.00 95.72 197 ARG E C 1
ATOM 4210 O O . ARG F 2 85 ? 134.950 112.794 137.151 1.00 95.72 197 ARG E O 1
ATOM 4218 N N . THR F 2 86 ? 135.319 110.909 138.335 1.00 98.79 198 THR E N 1
ATOM 4219 C CA . THR F 2 86 ? 134.802 111.443 139.587 1.00 98.79 198 THR E CA 1
ATOM 4220 C C . THR F 2 86 ? 135.884 111.674 140.632 1.00 98.79 198 THR E C 1
ATOM 4221 O O . THR F 2 86 ? 135.582 112.205 141.706 1.00 98.79 198 THR E O 1
ATOM 4225 N N . ARG F 2 87 ? 137.128 111.297 140.354 1.00 97.22 199 ARG E N 1
ATOM 4226 C CA . ARG F 2 87 ? 138.221 111.405 141.314 1.00 97.22 199 ARG E CA 1
ATOM 4227 C C . ARG F 2 87 ? 139.194 112.475 140.836 1.00 97.22 199 ARG E C 1
ATOM 4228 O O . ARG F 2 87 ? 139.745 112.374 139.735 1.00 97.22 199 ARG E O 1
ATOM 4236 N N . VAL F 2 88 ? 139.413 113.491 141.670 1.00 86.85 200 VAL E N 1
ATOM 4237 C CA . VAL F 2 88 ? 140.358 114.548 141.333 1.00 86.85 200 VAL E CA 1
ATOM 4238 C C . VAL F 2 88 ? 141.776 114.018 141.486 1.00 86.85 200 VAL E C 1
ATOM 4239 O O . VAL F 2 88 ? 142.169 113.551 142.563 1.00 86.85 200 VAL E O 1
ATOM 4243 N N . THR F 2 89 ? 142.550 114.090 140.410 1.00 88.10 201 THR E N 1
ATOM 4244 C CA . THR F 2 89 ? 143.913 113.583 140.387 1.00 88.10 201 THR E CA 1
ATOM 4245 C C . THR F 2 89 ? 144.898 114.744 140.421 1.00 88.10 201 THR E C 1
ATOM 4246 O O . THR F 2 89 ? 144.516 115.917 140.458 1.00 88.10 201 THR E O 1
ATOM 4250 N N . SER F 2 90 ? 146.187 114.397 140.418 1.00 85.52 202 SER E N 1
ATOM 4251 C CA . SER F 2 90 ? 147.231 115.416 140.446 1.00 85.52 202 SER E CA 1
ATOM 4252 C C . SER F 2 90 ? 147.299 116.178 139.129 1.00 85.52 202 SER E C 1
ATOM 4253 O O . SER F 2 90 ? 147.609 117.374 139.112 1.00 85.52 202 SER E O 1
ATOM 4256 N N . LYS F 2 91 ? 147.017 115.500 138.015 1.00 85.59 203 LYS E N 1
ATOM 4257 C CA . LYS F 2 91 ? 147.132 116.141 136.709 1.00 85.59 203 LYS E CA 1
ATOM 4258 C C . LYS F 2 91 ? 145.992 117.122 136.467 1.00 85.59 203 LYS E C 1
ATOM 4259 O O . LYS F 2 91 ? 146.137 118.070 135.686 1.00 85.59 203 LYS E O 1
ATOM 4265 N N . ASP F 2 92 ? 144.846 116.906 137.117 1.00 87.40 204 ASP E N 1
ATOM 4266 C CA . ASP F 2 92 ? 143.705 117.796 136.924 1.00 87.40 204 ASP E CA 1
ATOM 4267 C C . ASP F 2 92 ? 143.952 119.165 137.548 1.00 87.40 204 ASP E C 1
ATOM 4268 O O . ASP F 2 92 ? 143.554 120.191 136.986 1.00 87.40 204 ASP E O 1
ATOM 4273 N N . ILE F 2 93 ? 144.596 119.200 138.717 1.00 84.85 205 ILE E N 1
ATOM 4274 C CA . ILE F 2 93 ? 144.911 120.474 139.354 1.00 84.85 205 ILE E CA 1
ATOM 4275 C C . ILE F 2 93 ? 145.994 121.209 138.572 1.00 84.85 205 ILE E C 1
ATOM 4276 O O . ILE F 2 93 ? 145.937 122.435 138.408 1.00 84.85 205 ILE E O 1
ATOM 4281 N N . GLU F 2 94 ? 146.987 120.472 138.066 1.00 87.07 206 GLU E N 1
ATOM 4282 C CA . GLU F 2 94 ? 148.039 121.082 137.257 1.00 87.07 206 GLU E CA 1
ATOM 4283 C C . GLU F 2 94 ? 147.480 121.645 135.956 1.00 87.07 206 GLU E C 1
ATOM 4284 O O . GLU F 2 94 ? 147.912 122.706 135.493 1.00 87.07 206 GLU E O 1
ATOM 4290 N N . THR F 2 95 ? 146.526 120.937 135.346 1.00 81.81 207 THR E N 1
ATOM 4291 C CA . THR F 2 95 ? 145.871 121.441 134.143 1.00 81.81 207 THR E CA 1
ATOM 4292 C C . THR F 2 95 ? 145.030 122.676 134.451 1.00 81.81 207 THR E C 1
ATOM 4293 O O . THR F 2 95 ? 145.012 123.635 133.670 1.00 81.81 207 THR E O 1
ATOM 4297 N N . ALA F 2 96 ? 144.344 122.675 135.598 1.00 81.16 208 ALA E N 1
ATOM 4298 C CA . ALA F 2 96 ? 143.500 123.808 135.971 1.00 81.16 208 ALA E CA 1
ATOM 4299 C C . ALA F 2 96 ? 144.324 125.063 136.225 1.00 81.16 208 ALA E C 1
ATOM 4300 O O . ALA F 2 96 ? 143.905 126.171 135.869 1.00 81.16 208 ALA E O 1
ATOM 4302 N N . PHE F 2 97 ? 145.493 124.914 136.850 1.00 79.05 209 PHE E N 1
ATOM 4303 C CA . PHE F 2 97 ? 146.365 126.064 137.058 1.00 79.05 209 PHE E CA 1
ATOM 4304 C C . PHE F 2 97 ? 146.987 126.533 135.748 1.00 79.05 209 PHE E C 1
ATOM 4305 O O . PHE F 2 97 ? 147.171 127.738 135.540 1.00 79.05 209 PHE E O 1
ATOM 4313 N N . MET F 2 98 ? 147.325 125.595 134.860 1.00 82.16 210 MET E N 1
ATOM 4314 C CA . MET F 2 98 ? 147.940 125.945 133.585 1.00 82.16 210 MET E CA 1
ATOM 4315 C C . MET F 2 98 ? 146.981 126.693 132.668 1.00 82.16 210 MET E C 1
ATOM 4316 O O . MET F 2 98 ? 147.428 127.509 131.855 1.00 82.16 210 MET E O 1
ATOM 4321 N N . LEU F 2 99 ? 145.679 126.452 132.798 1.00 82.20 211 LEU E N 1
ATOM 4322 C CA . LEU F 2 99 ? 144.690 127.056 131.917 1.00 82.20 211 LEU E CA 1
ATOM 4323 C C . LEU F 2 99 ? 144.500 128.548 132.155 1.00 82.20 211 LEU E C 1
ATOM 4324 O O . LEU F 2 99 ? 143.956 129.230 131.282 1.00 82.20 211 LEU E O 1
ATOM 4329 N N . GLU F 2 100 ? 144.933 129.077 133.298 1.00 84.74 212 GLU E N 1
ATOM 4330 C CA . GLU F 2 100 ? 144.812 130.503 133.570 1.00 84.74 212 GLU E CA 1
ATOM 4331 C C . GLU F 2 100 ? 146.141 131.239 133.640 1.00 84.74 212 GLU E C 1
ATOM 4332 O O . GLU F 2 100 ? 146.151 132.460 133.448 1.00 84.74 212 GLU E O 1
ATOM 4338 N N . HIS F 2 101 ? 147.255 130.552 133.897 1.00 77.85 213 HIS E N 1
ATOM 4339 C CA . HIS F 2 101 ? 148.581 131.167 133.962 1.00 77.85 213 HIS E CA 1
ATOM 4340 C C . HIS F 2 101 ? 149.523 130.326 133.106 1.00 77.85 213 HIS E C 1
ATOM 4341 O O . HIS F 2 101 ? 150.184 129.414 133.609 1.00 77.85 213 HIS E O 1
ATOM 4348 N N . GLY F 2 102 ? 149.586 130.635 131.815 1.00 72.77 214 GLY E N 1
ATOM 4349 C CA . GLY F 2 102 ? 150.449 129.906 130.904 1.00 72.77 214 GLY E CA 1
ATOM 4350 C C . GLY F 2 102 ? 149.982 129.941 129.462 1.00 72.77 214 GLY E C 1
ATOM 4351 O O . GLY F 2 102 ? 150.724 129.573 128.552 1.00 72.77 214 GLY E O 1
ATOM 4352 N N . ASN G 3 16 ? 155.813 158.487 122.599 1.00 100.38 16 ASN H N 1
ATOM 4353 C CA . ASN G 3 16 ? 156.386 157.294 121.986 1.00 100.38 16 ASN H CA 1
ATOM 4354 C C . ASN G 3 16 ? 157.902 157.232 122.158 1.00 100.38 16 ASN H C 1
ATOM 4355 O O . ASN G 3 16 ? 158.549 158.244 122.419 1.00 100.38 16 ASN H O 1
ATOM 4360 N N . PHE G 3 17 ? 158.462 156.031 122.008 1.00 95.90 17 PHE H N 1
ATOM 4361 C CA . PHE G 3 17 ? 159.891 155.795 122.171 1.00 95.90 17 PHE H CA 1
ATOM 4362 C C . PHE G 3 17 ? 160.527 155.208 120.916 1.00 95.90 17 PHE H C 1
ATOM 4363 O O . PHE G 3 17 ? 161.300 154.249 121.006 1.00 95.90 17 PHE H O 1
ATOM 4371 N N . ARG G 3 18 ? 160.207 155.759 119.742 1.00 102.02 18 ARG H N 1
ATOM 4372 C CA . ARG G 3 18 ? 160.684 155.176 118.491 1.00 102.02 18 ARG H CA 1
ATOM 4373 C C . ARG G 3 18 ? 162.185 155.371 118.316 1.00 102.02 18 ARG H C 1
ATOM 4374 O O . ARG G 3 18 ? 162.905 154.429 117.967 1.00 102.02 18 ARG H O 1
ATOM 4382 N N . LEU G 3 19 ? 162.677 156.590 118.548 1.00 103.58 19 LEU H N 1
ATOM 4383 C CA . LEU G 3 19 ? 164.089 156.869 118.303 1.00 103.58 19 LEU H CA 1
ATOM 4384 C C . LEU G 3 19 ? 164.973 156.249 119.378 1.00 103.58 19 LEU H C 1
ATOM 4385 O O . LEU G 3 19 ? 166.087 155.797 119.088 1.00 103.58 19 LEU H O 1
ATOM 4390 N N . GLY G 3 20 ? 164.494 156.220 120.623 1.00 100.88 20 GLY H N 1
ATOM 4391 C CA . GLY G 3 20 ? 165.280 155.632 121.696 1.00 100.88 20 GLY H CA 1
ATOM 4392 C C . GLY G 3 20 ? 165.464 154.135 121.542 1.00 100.88 20 GLY H C 1
ATOM 4393 O O . GLY G 3 20 ? 166.541 153.601 121.816 1.00 100.88 20 GLY H O 1
ATOM 4394 N N . LEU G 3 21 ? 164.416 153.437 121.099 1.00 97.75 21 LEU H N 1
ATOM 4395 C CA . LEU G 3 21 ? 164.507 151.988 120.943 1.00 97.75 21 LEU H CA 1
ATOM 4396 C C . LEU G 3 21 ? 165.311 151.608 119.706 1.00 97.75 21 LEU H C 1
ATOM 4397 O O . LEU G 3 21 ? 165.931 150.539 119.666 1.00 97.75 21 LEU H O 1
ATOM 4402 N N . ARG G 3 22 ? 165.305 152.463 118.679 1.00 98.92 22 ARG H N 1
ATOM 4403 C CA . ARG G 3 22 ? 166.122 152.197 117.499 1.00 98.92 22 ARG H CA 1
ATOM 4404 C C . ARG G 3 22 ? 167.606 152.346 117.808 1.00 98.92 22 ARG H C 1
ATOM 4405 O O . ARG G 3 22 ? 168.436 151.592 117.286 1.00 98.92 22 ARG H O 1
ATOM 4413 N N . ASN G 3 23 ? 167.960 153.316 118.657 1.00 100.94 23 ASN H N 1
ATOM 4414 C CA . ASN G 3 23 ? 169.363 153.531 118.997 1.00 100.94 23 ASN H CA 1
ATOM 4415 C C . ASN G 3 23 ? 169.900 152.403 119.869 1.00 100.94 23 ASN H C 1
ATOM 4416 O O . ASN G 3 23 ? 171.100 152.108 119.843 1.00 100.94 23 ASN H O 1
ATOM 4421 N N . MET G 3 24 ? 169.028 151.773 120.660 1.00 102.93 24 MET H N 1
ATOM 4422 C CA . MET G 3 24 ? 169.443 150.622 121.453 1.00 102.93 24 MET H CA 1
ATOM 4423 C C . MET G 3 24 ? 169.803 149.436 120.571 1.00 102.93 24 MET H C 1
ATOM 4424 O O . MET G 3 24 ? 170.746 148.695 120.871 1.00 102.93 24 MET H O 1
ATOM 4429 N N . LEU G 3 25 ? 169.049 149.231 119.488 1.00 99.59 25 LEU H N 1
ATOM 4430 C CA . LEU G 3 25 ? 169.308 148.100 118.604 1.00 99.59 25 LEU H CA 1
ATOM 4431 C C . LEU G 3 25 ? 170.646 148.253 117.894 1.00 99.59 25 LEU H C 1
ATOM 4432 O O . LEU G 3 25 ? 171.324 147.259 117.612 1.00 99.59 25 LEU H O 1
ATOM 4437 N N . ALA G 3 26 ? 171.049 149.494 117.611 1.00 102.05 26 ALA H N 1
ATOM 4438 C CA . ALA G 3 26 ? 172.352 149.730 116.998 1.00 102.05 26 ALA H CA 1
ATOM 4439 C C . ALA G 3 26 ? 173.485 149.420 117.970 1.00 102.05 26 ALA H C 1
ATOM 4440 O O . ALA G 3 26 ? 174.559 148.967 117.557 1.00 102.05 26 ALA H O 1
ATOM 4442 N N . GLN G 3 27 ? 173.267 149.660 119.265 1.00 104.14 27 GLN H N 1
ATOM 4443 C CA . GLN G 3 27 ? 174.305 149.378 120.252 1.00 104.14 27 GLN H CA 1
ATOM 4444 C C . GLN G 3 27 ? 174.458 147.880 120.491 1.00 104.14 27 GLN H C 1
ATOM 4445 O O . GLN G 3 27 ? 175.577 147.388 120.673 1.00 104.14 27 GLN H O 1
ATOM 4451 N N . ILE G 3 28 ? 173.350 147.141 120.500 1.00 102.58 28 ILE H N 1
ATOM 4452 C CA . ILE G 3 28 ? 173.412 145.710 120.787 1.00 102.58 28 ILE H CA 1
ATOM 4453 C C . ILE G 3 28 ? 173.814 144.926 119.543 1.00 102.58 28 ILE H C 1
ATOM 4454 O O . ILE G 3 28 ? 174.841 144.238 119.527 1.00 102.58 28 ILE H O 1
ATOM 4459 N N . HIS G 3 29 ? 173.015 145.020 118.484 1.00 102.89 29 HIS H N 1
ATOM 4460 C CA . HIS G 3 29 ? 173.280 144.307 117.234 1.00 102.89 29 HIS H CA 1
ATOM 4461 C C . HIS G 3 29 ? 173.524 145.313 116.119 1.00 102.89 29 HIS H C 1
ATOM 4462 O O . HIS G 3 29 ? 172.561 145.834 115.528 1.00 102.89 29 HIS H O 1
ATOM 4469 N N . PRO G 3 30 ? 174.784 145.610 115.786 1.00 107.47 30 PRO H N 1
ATOM 4470 C CA . PRO G 3 30 ? 175.057 146.668 114.796 1.00 107.47 30 PRO H CA 1
ATOM 4471 C C . PRO G 3 30 ? 174.600 146.343 113.383 1.00 107.47 30 PRO H C 1
ATOM 4472 O O . PRO G 3 30 ? 174.438 147.264 112.573 1.00 107.47 30 PRO H O 1
ATOM 4476 N N . ASP G 3 31 ? 174.383 145.069 113.057 1.00 111.02 31 ASP H N 1
ATOM 4477 C CA . ASP G 3 31 ? 174.040 144.655 111.702 1.00 111.02 31 ASP H CA 1
ATOM 4478 C C . ASP G 3 31 ? 172.588 144.199 111.578 1.00 111.02 31 ASP H C 1
ATOM 4479 O O . ASP G 3 31 ? 172.244 143.457 110.654 1.00 111.02 31 ASP H O 1
ATOM 4484 N N . ILE G 3 32 ? 171.726 144.630 112.495 1.00 105.08 32 ILE H N 1
ATOM 4485 C CA . ILE G 3 32 ? 170.329 144.213 112.517 1.00 105.08 32 ILE H CA 1
ATOM 4486 C C . ILE G 3 32 ? 169.445 145.452 112.493 1.00 105.08 32 ILE H C 1
ATOM 4487 O O . ILE G 3 32 ? 169.600 146.348 113.330 1.00 105.08 32 ILE H O 1
ATOM 4492 N N . SER G 3 33 ? 168.520 145.501 111.536 1.00 110.24 33 SER H N 1
ATOM 4493 C CA . SER G 3 33 ? 167.538 146.567 111.438 1.00 110.24 33 SER H CA 1
ATOM 4494 C C . SER G 3 33 ? 166.211 146.102 112.036 1.00 110.24 33 SER H C 1
ATOM 4495 O O . SER G 3 33 ? 166.090 144.992 112.559 1.00 110.24 33 SER H O 1
ATOM 4498 N N . VAL G 3 34 ? 165.200 146.963 111.954 1.00 106.01 34 VAL H N 1
ATOM 4499 C CA . VAL G 3 34 ? 163.897 146.691 112.550 1.00 106.01 34 VAL H CA 1
ATOM 4500 C C . VAL G 3 34 ? 162.806 147.149 111.587 1.00 106.01 34 VAL H C 1
ATOM 4501 O O . VAL G 3 34 ? 162.939 148.182 110.922 1.00 106.01 34 VAL H O 1
ATOM 4505 N N . GLN G 3 35 ? 161.749 146.345 111.474 1.00 109.70 35 GLN H N 1
ATOM 4506 C CA . GLN G 3 35 ? 160.563 146.739 110.728 1.00 109.70 35 GLN H CA 1
ATOM 4507 C C . GLN G 3 35 ? 159.913 147.958 111.372 1.00 109.70 35 GLN H C 1
ATOM 4508 O O . GLN G 3 35 ? 159.962 148.143 112.591 1.00 109.70 35 GLN H O 1
ATOM 4514 N N . THR G 3 36 ? 159.313 148.806 110.531 1.00 109.01 36 THR H N 1
ATOM 4515 C CA . THR G 3 36 ? 158.609 149.982 111.038 1.00 109.01 36 THR H CA 1
ATOM 4516 C C . THR G 3 36 ? 157.400 149.578 111.872 1.00 109.01 36 THR H C 1
ATOM 4517 O O . THR G 3 36 ? 157.097 150.209 112.892 1.00 109.01 36 THR H O 1
ATOM 4521 N N . GLU G 3 37 ? 156.702 148.520 111.455 1.00 109.18 37 GLU H N 1
ATOM 4522 C CA . GLU G 3 37 ? 155.586 148.005 112.240 1.00 109.18 37 GLU H CA 1
ATOM 4523 C C . GLU G 3 37 ? 156.074 147.383 113.541 1.00 109.18 37 GLU H C 1
ATOM 4524 O O . GLU G 3 37 ? 155.395 147.462 114.572 1.00 109.18 37 GLU H O 1
ATOM 4530 N N . ALA G 3 38 ? 157.249 146.749 113.508 1.00 103.70 38 ALA H N 1
ATOM 4531 C CA . ALA G 3 38 ? 157.821 146.173 114.719 1.00 103.70 38 ALA H CA 1
ATOM 4532 C C . ALA G 3 38 ? 158.271 147.259 115.688 1.00 103.70 38 ALA H C 1
ATOM 4533 O O . ALA G 3 38 ? 158.233 147.066 116.908 1.00 103.70 38 ALA H O 1
ATOM 4535 N N . LEU G 3 39 ? 158.711 148.404 115.161 1.00 99.86 39 LEU H N 1
ATOM 4536 C CA . LEU G 3 39 ? 159.136 149.503 116.022 1.00 99.86 39 LEU H CA 1
ATOM 4537 C C . LEU G 3 39 ? 157.953 150.122 116.755 1.00 99.86 39 LEU H C 1
ATOM 4538 O O . LEU G 3 39 ? 158.085 150.556 117.906 1.00 99.86 39 LEU H O 1
ATOM 4543 N N . SER G 3 40 ? 156.791 150.182 116.100 1.00 101.36 40 SER H N 1
ATOM 4544 C CA . SER G 3 40 ? 155.604 150.732 116.747 1.00 101.36 40 SER H CA 1
ATOM 4545 C C . SER G 3 40 ? 155.098 149.812 117.850 1.00 101.36 40 SER H C 1
ATOM 4546 O O . SER G 3 40 ? 154.595 150.282 118.878 1.00 101.36 40 SER H O 1
ATOM 4549 N N . GLU G 3 41 ? 155.210 148.495 117.653 1.00 100.56 41 GLU H N 1
ATOM 4550 C CA . GLU G 3 41 ? 154.808 147.558 118.696 1.00 100.56 41 GLU H CA 1
ATOM 4551 C C . GLU G 3 41 ? 155.753 147.619 119.889 1.00 100.56 41 GLU H C 1
ATOM 4552 O O . GLU G 3 41 ? 155.314 147.526 121.041 1.00 100.56 41 GLU H O 1
ATOM 4558 N N . LEU G 3 42 ? 157.055 147.772 119.633 1.00 94.60 42 LEU H N 1
ATOM 4559 C CA . LEU G 3 42 ? 158.018 147.881 120.725 1.00 94.60 42 LEU H CA 1
ATOM 4560 C C . LEU G 3 42 ? 157.840 149.184 121.494 1.00 94.60 42 LEU H C 1
ATOM 4561 O O . LEU G 3 42 ? 158.075 149.231 122.707 1.00 94.60 42 LEU H O 1
ATOM 4566 N N . SER G 3 43 ? 157.439 150.253 120.803 1.00 94.21 43 SER H N 1
ATOM 4567 C CA . SER G 3 43 ? 157.148 151.509 121.486 1.00 94.21 43 SER H CA 1
ATOM 4568 C C . SER G 3 43 ? 155.917 151.380 122.374 1.00 94.21 43 SER H C 1
ATOM 4569 O O . SER G 3 43 ? 155.871 151.952 123.469 1.00 94.21 43 SER H O 1
ATOM 4572 N N . ASN G 3 44 ? 154.908 150.633 121.919 1.00 96.68 44 ASN H N 1
ATOM 4573 C CA . ASN G 3 44 ? 153.699 150.458 122.719 1.00 96.68 44 ASN H CA 1
ATOM 4574 C C . ASN G 3 44 ? 153.947 149.534 123.905 1.00 96.68 44 ASN H C 1
ATOM 4575 O O . ASN G 3 44 ? 153.212 149.580 124.899 1.00 96.68 44 ASN H O 1
ATOM 4580 N N . ILE G 3 45 ? 154.964 148.676 123.813 1.00 92.60 45 ILE H N 1
ATOM 4581 C CA . ILE G 3 45 ? 155.403 147.925 124.986 1.00 92.60 45 ILE H CA 1
ATOM 4582 C C . ILE G 3 45 ? 156.003 148.873 126.016 1.00 92.60 45 ILE H C 1
ATOM 4583 O O . ILE G 3 45 ? 155.755 148.746 127.221 1.00 92.60 45 ILE H O 1
ATOM 4588 N N . ALA G 3 46 ? 156.776 149.859 125.551 1.00 94.08 46 ALA H N 1
ATOM 4589 C CA . ALA G 3 46 ? 157.448 150.789 126.456 1.00 94.08 46 ALA H CA 1
ATOM 4590 C C . ALA G 3 46 ? 156.454 151.690 127.176 1.00 94.08 46 ALA H C 1
ATOM 4591 O O . ALA G 3 46 ? 156.636 152.012 128.356 1.00 94.08 46 ALA H O 1
ATOM 4593 N N . VAL G 3 47 ? 155.407 152.125 126.474 1.00 92.47 47 VAL H N 1
ATOM 4594 C CA . VAL G 3 47 ? 154.376 152.943 127.107 1.00 92.47 47 VAL H CA 1
ATOM 4595 C C . VAL G 3 47 ? 153.613 152.127 128.142 1.00 92.47 47 VAL H C 1
ATOM 4596 O O . VAL G 3 47 ? 153.365 152.591 129.262 1.00 92.47 47 VAL H O 1
ATOM 4600 N N . PHE G 3 48 ? 153.252 150.890 127.796 1.00 95.76 48 PHE H N 1
ATOM 4601 C CA . PHE G 3 48 ? 152.477 150.065 128.716 1.00 95.76 48 PHE H CA 1
ATOM 4602 C C . PHE G 3 48 ? 153.333 149.521 129.852 1.00 95.76 48 PHE H C 1
ATOM 4603 O O . PHE G 3 48 ? 152.805 149.215 130.927 1.00 95.76 48 PHE H O 1
ATOM 4611 N N . LEU G 3 49 ? 154.645 149.384 129.642 1.00 91.21 49 LEU H N 1
ATOM 4612 C CA . LEU G 3 49 ? 155.530 149.069 130.759 1.00 91.21 49 LEU H CA 1
ATOM 4613 C C . LEU G 3 49 ? 155.668 150.263 131.691 1.00 91.21 49 LEU H C 1
ATOM 4614 O O . LEU G 3 49 ? 155.795 150.100 132.910 1.00 91.21 49 LEU H O 1
ATOM 4619 N N . GLY G 3 50 ? 155.662 151.473 131.130 1.00 93.45 50 GLY H N 1
ATOM 4620 C CA . GLY G 3 50 ? 155.675 152.665 131.960 1.00 93.45 50 GLY H CA 1
ATOM 4621 C C . GLY G 3 50 ? 154.395 152.838 132.753 1.00 93.45 50 GLY H C 1
ATOM 4622 O O . GLY G 3 50 ? 154.416 153.335 133.880 1.00 93.45 50 GLY H O 1
ATOM 4623 N N . LYS G 3 51 ? 153.262 152.437 132.172 1.00 94.63 51 LYS H N 1
ATOM 4624 C CA . LYS G 3 51 ? 151.981 152.582 132.858 1.00 94.63 51 LYS H CA 1
ATOM 4625 C C . LYS G 3 51 ? 151.864 151.613 134.028 1.00 94.63 51 LYS H C 1
ATOM 4626 O O . LYS G 3 51 ? 151.330 151.963 135.085 1.00 94.63 51 LYS H O 1
ATOM 4632 N N . LYS G 3 52 ? 152.355 150.383 133.854 1.00 91.98 52 LYS H N 1
ATOM 4633 C CA . LYS G 3 52 ? 152.209 149.377 134.902 1.00 91.98 52 LYS H CA 1
ATOM 4634 C C . LYS G 3 52 ? 153.126 149.665 136.085 1.00 91.98 52 LYS H C 1
ATOM 4635 O O . LYS G 3 52 ? 152.753 149.429 137.240 1.00 91.98 52 LYS H O 1
ATOM 4641 N N . ILE G 3 53 ? 154.336 150.161 135.817 1.00 90.35 53 ILE H N 1
ATOM 4642 C CA . ILE G 3 53 ? 155.261 150.492 136.898 1.00 90.35 53 ILE H CA 1
ATOM 4643 C C . ILE G 3 53 ? 154.777 151.725 137.654 1.00 90.35 53 ILE H C 1
ATOM 4644 O O . ILE G 3 53 ? 154.803 151.763 138.891 1.00 90.35 53 ILE H O 1
ATOM 4649 N N . SER G 3 54 ? 154.313 152.744 136.923 1.00 94.24 54 SER H N 1
ATOM 4650 C CA . SER G 3 54 ? 153.834 153.969 137.560 1.00 94.24 54 SER H CA 1
ATOM 4651 C C . SER G 3 54 ? 152.577 153.719 138.384 1.00 94.24 54 SER H C 1
ATOM 4652 O O . SER G 3 54 ? 152.421 154.281 139.474 1.00 94.24 54 SER H O 1
ATOM 4655 N N . HIS G 3 55 ? 151.665 152.886 137.876 1.00 94.16 55 HIS H N 1
ATOM 4656 C CA . HIS G 3 55 ? 150.478 152.536 138.649 1.00 94.16 55 HIS H CA 1
ATOM 4657 C C . HIS G 3 55 ? 150.842 151.673 139.849 1.00 94.16 55 HIS H C 1
ATOM 4658 O O . HIS G 3 55 ? 150.199 151.756 140.902 1.00 94.16 55 HIS H O 1
ATOM 4665 N N . GLY G 3 56 ? 151.864 150.828 139.704 1.00 92.86 56 GLY H N 1
ATOM 4666 C CA . GLY G 3 56 ? 152.358 150.077 140.846 1.00 92.86 56 GLY H CA 1
ATOM 4667 C C . GLY G 3 56 ? 153.015 150.963 141.887 1.00 92.86 56 GLY H C 1
ATOM 4668 O O . GLY G 3 56 ? 152.932 150.693 143.087 1.00 92.86 56 GLY H O 1
ATOM 4669 N N . ALA G 3 57 ? 153.685 152.028 141.441 1.00 94.58 57 ALA H N 1
ATOM 4670 C CA . ALA G 3 57 ? 154.347 152.932 142.377 1.00 94.58 57 ALA H CA 1
ATOM 4671 C C . ALA G 3 57 ? 153.337 153.782 143.136 1.00 94.58 57 ALA H C 1
ATOM 4672 O O . ALA G 3 57 ? 153.555 154.118 144.306 1.00 94.58 57 ALA H O 1
ATOM 4674 N N . VAL G 3 58 ? 152.231 154.150 142.484 1.00 95.79 58 VAL H N 1
ATOM 4675 C CA . VAL G 3 58 ? 151.184 154.919 143.154 1.00 95.79 58 VAL H CA 1
ATOM 4676 C C . VAL G 3 58 ? 150.492 154.064 144.209 1.00 95.79 58 VAL H C 1
ATOM 4677 O O . VAL G 3 58 ? 150.187 154.534 145.314 1.00 95.79 58 VAL H O 1
ATOM 4681 N N . THR G 3 59 ? 150.256 152.787 143.891 1.00 91.40 59 THR H N 1
ATOM 4682 C CA . THR G 3 59 ? 149.617 151.868 144.830 1.00 91.40 59 THR H CA 1
ATOM 4683 C C . THR G 3 59 ? 150.474 151.646 146.073 1.00 91.40 59 THR H C 1
ATOM 4684 O O . THR G 3 59 ? 149.966 151.685 147.200 1.00 91.40 59 THR H O 1
ATOM 4688 N N . LEU G 3 60 ? 151.782 151.451 145.893 1.00 92.56 60 LEU H N 1
ATOM 4689 C CA . LEU G 3 60 ? 152.659 151.122 147.010 1.00 92.56 60 LEU H CA 1
ATOM 4690 C C . LEU G 3 60 ? 152.954 152.309 147.919 1.00 92.56 60 LEU H C 1
ATOM 4691 O O . LEU G 3 60 ? 153.528 152.114 148.996 1.00 92.56 60 LEU H O 1
ATOM 4696 N N . LEU G 3 61 ? 152.593 153.522 147.515 1.00 104.45 61 LEU H N 1
ATOM 4697 C CA . LEU G 3 61 ? 152.815 154.689 148.355 1.00 104.45 61 LEU H CA 1
ATOM 4698 C C . LEU G 3 61 ? 151.879 154.659 149.561 1.00 104.45 61 LEU H C 1
ATOM 4699 O O . LEU G 3 61 ? 150.740 154.187 149.444 1.00 104.45 61 LEU H O 1
ATOM 4704 N N . PRO G 3 62 ? 152.315 155.143 150.724 1.00 112.62 62 PRO H N 1
ATOM 4705 C CA . PRO G 3 62 ? 151.391 155.288 151.853 1.00 112.62 62 PRO H CA 1
ATOM 4706 C C . PRO G 3 62 ? 150.393 156.407 151.601 1.00 112.62 62 PRO H C 1
ATOM 4707 O O . PRO G 3 62 ? 150.569 157.238 150.707 1.00 112.62 62 PRO H O 1
ATOM 4711 N N . GLU G 3 63 ? 149.328 156.418 152.406 1.00 118.39 63 GLU H N 1
ATOM 4712 C CA . GLU G 3 63 ? 148.302 157.445 152.259 1.00 118.39 63 GLU H CA 1
ATOM 4713 C C . GLU G 3 63 ? 148.821 158.815 152.681 1.00 118.39 63 GLU H C 1
ATOM 4714 O O . GLU G 3 63 ? 148.370 159.843 152.162 1.00 118.39 63 GLU H O 1
ATOM 4720 N N . GLY G 3 64 ? 149.756 158.849 153.634 1.00 121.98 64 GLY H N 1
ATOM 4721 C CA . GLY G 3 64 ? 150.302 160.122 154.082 1.00 121.98 64 GLY H CA 1
ATOM 4722 C C . GLY G 3 64 ? 151.129 160.827 153.023 1.00 121.98 64 GLY H C 1
ATOM 4723 O O . GLY G 3 64 ? 150.995 162.036 152.821 1.00 121.98 64 GLY H O 1
ATOM 4724 N N . THR G 3 65 ? 151.992 160.086 152.334 1.0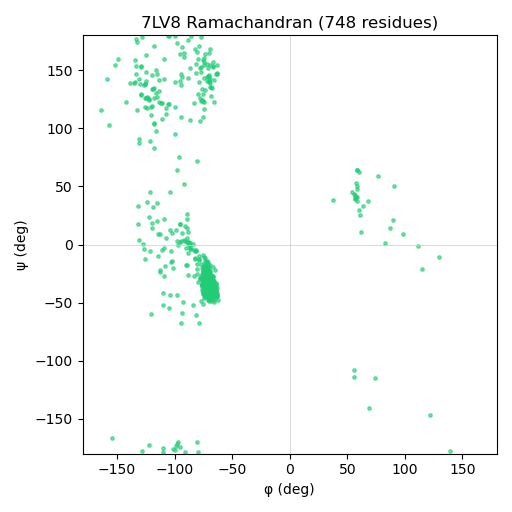0 124.52 65 THR H N 1
ATOM 4725 C CA . THR G 3 65 ? 152.862 160.687 151.333 1.00 124.52 65 THR H CA 1
ATOM 4726 C C . THR G 3 65 ? 152.099 160.950 150.039 1.00 124.52 65 THR H C 1
ATOM 4727 O O . THR G 3 65 ? 151.131 160.260 149.710 1.00 124.52 65 THR H O 1
ATOM 4731 N N . LYS G 3 66 ? 152.551 161.965 149.299 1.00 124.87 66 LYS H N 1
ATOM 4732 C CA . LYS G 3 66 ? 151.900 162.360 148.057 1.00 124.87 66 LYS H CA 1
ATOM 4733 C C . LYS G 3 66 ? 152.820 162.400 146.846 1.00 124.87 66 LYS H C 1
ATOM 4734 O O . LYS G 3 66 ? 152.313 162.492 145.722 1.00 124.87 66 LYS H O 1
ATOM 4740 N N . THR G 3 67 ? 154.135 162.340 147.023 1.00 119.65 67 THR H N 1
ATOM 4741 C CA . THR G 3 67 ? 155.066 162.384 145.906 1.00 119.65 67 THR H CA 1
ATOM 4742 C C . THR G 3 67 ? 155.721 161.023 145.700 1.00 119.65 67 THR H C 1
ATOM 4743 O O . THR G 3 67 ? 155.737 160.176 146.596 1.00 119.65 67 THR H O 1
ATOM 4747 N N . ILE G 3 68 ? 156.249 160.818 144.497 1.00 108.73 68 ILE H N 1
ATOM 4748 C CA . ILE G 3 68 ? 156.913 159.575 144.121 1.00 108.73 68 ILE H CA 1
ATOM 4749 C C . ILE G 3 68 ? 158.407 159.855 144.054 1.00 108.73 68 ILE H C 1
ATOM 4750 O O . ILE G 3 68 ? 158.861 160.667 143.238 1.00 108.73 68 ILE H O 1
ATOM 4755 N N . LYS G 3 69 ? 159.173 159.185 144.907 1.00 108.62 69 LYS H N 1
ATOM 4756 C CA . LYS G 3 69 ? 160.621 159.289 144.896 1.00 108.62 69 LYS H CA 1
ATOM 4757 C C . LYS G 3 69 ? 161.212 158.145 144.076 1.00 108.62 69 LYS H C 1
ATOM 4758 O O . LYS G 3 69 ? 160.498 157.364 143.443 1.00 108.62 69 LYS H O 1
ATOM 4764 N N . SER G 3 70 ? 162.544 158.056 144.083 1.00 101.86 70 SER H N 1
ATOM 4765 C CA . SER G 3 70 ? 163.213 156.974 143.368 1.00 101.86 70 SER H CA 1
ATOM 4766 C C . SER G 3 70 ? 162.979 155.629 144.041 1.00 101.86 70 SER H C 1
ATOM 4767 O O . SER G 3 70 ? 162.968 154.593 143.368 1.00 101.86 70 SER H O 1
ATOM 4770 N N . SER G 3 71 ? 162.787 155.626 145.363 1.00 98.32 71 SER H N 1
ATOM 4771 C CA . SER G 3 71 ? 162.579 154.373 146.082 1.00 98.32 71 SER H CA 1
ATOM 4772 C C . SER G 3 71 ? 161.223 153.760 145.754 1.00 98.32 71 SER H C 1
ATOM 4773 O O . SER G 3 71 ? 161.039 152.543 145.875 1.00 98.32 71 SER H O 1
ATOM 4776 N N . ALA G 3 72 ? 160.257 154.588 145.350 1.00 95.98 72 ALA H N 1
ATOM 4777 C CA . ALA G 3 72 ? 158.947 154.064 144.978 1.00 95.98 72 ALA H CA 1
ATOM 4778 C C . ALA G 3 72 ? 159.008 153.302 143.661 1.00 95.98 72 ALA H C 1
ATOM 4779 O O . ALA G 3 72 ? 158.372 152.253 143.512 1.00 95.98 72 ALA H O 1
ATOM 4781 N N . VAL G 3 73 ? 159.763 153.819 142.690 1.00 94.64 73 VAL H N 1
ATOM 4782 C CA . VAL G 3 73 ? 159.884 153.147 141.400 1.00 94.64 73 VAL H CA 1
ATOM 4783 C C . VAL G 3 73 ? 160.753 151.899 141.525 1.00 94.64 73 VAL H C 1
ATOM 4784 O O . VAL G 3 73 ? 160.538 150.905 140.819 1.00 94.64 73 VAL H O 1
ATOM 4788 N N . LEU G 3 74 ? 161.747 151.932 142.419 1.00 96.20 74 LEU H N 1
ATOM 4789 C CA . LEU G 3 74 ? 162.621 150.777 142.620 1.00 96.20 74 LEU H CA 1
ATOM 4790 C C . LEU G 3 74 ? 161.851 149.582 143.171 1.00 96.20 74 LEU H C 1
ATOM 4791 O O . LEU G 3 74 ? 162.036 148.447 142.718 1.00 96.20 74 LEU H O 1
ATOM 4796 N N . LEU G 3 75 ? 160.981 149.818 144.153 1.00 88.61 75 LEU H N 1
ATOM 4797 C CA . LEU G 3 75 ? 160.227 148.716 144.741 1.00 88.61 75 LEU H CA 1
ATOM 4798 C C . LEU G 3 75 ? 159.086 148.279 143.832 1.00 88.61 75 LEU H C 1
ATOM 4799 O O . LEU G 3 75 ? 158.657 147.121 143.881 1.00 88.61 75 LEU H O 1
ATOM 4804 N N . ALA G 3 76 ? 158.574 149.193 143.004 1.00 92.75 76 ALA H N 1
ATOM 4805 C CA . ALA G 3 76 ? 157.520 148.828 142.063 1.00 92.75 76 ALA H CA 1
ATOM 4806 C C . ALA G 3 76 ? 158.054 147.918 140.966 1.00 92.75 76 ALA H C 1
ATOM 4807 O O . ALA G 3 76 ? 157.342 147.029 140.485 1.00 92.75 76 ALA H O 1
ATOM 4809 N N . ALA G 3 77 ? 159.305 148.129 140.552 1.00 90.33 77 ALA H N 1
ATOM 4810 C CA . ALA G 3 77 ? 159.907 147.262 139.545 1.00 90.33 77 ALA H CA 1
ATOM 4811 C C . ALA G 3 77 ? 160.201 145.879 140.110 1.00 90.33 77 ALA H C 1
ATOM 4812 O O . ALA G 3 77 ? 160.177 144.886 139.376 1.00 90.33 77 ALA H O 1
ATOM 4814 N N . GLY G 3 78 ? 160.493 145.796 141.409 1.00 95.10 78 GLY H N 1
ATOM 4815 C CA . GLY G 3 78 ? 160.734 144.500 142.024 1.00 95.10 78 GLY H CA 1
ATOM 4816 C C . GLY G 3 78 ? 159.486 143.639 142.099 1.00 95.10 78 GLY H C 1
ATOM 4817 O O . GLY G 3 78 ? 159.560 142.413 141.997 1.00 95.10 78 GLY H O 1
ATOM 4818 N N . ASP G 3 79 ? 158.325 144.268 142.294 1.00 96.81 79 ASP H N 1
ATOM 4819 C CA . ASP G 3 79 ? 157.083 143.510 142.404 1.00 96.81 79 ASP H CA 1
ATOM 4820 C C . ASP G 3 79 ? 156.622 142.984 141.050 1.00 96.81 79 ASP H C 1
ATOM 4821 O O . ASP G 3 79 ? 156.179 141.835 140.944 1.00 96.81 79 ASP H O 1
ATOM 4826 N N . LEU G 3 80 ? 156.713 143.811 140.007 1.00 95.25 80 LEU H N 1
ATOM 4827 C CA . LEU G 3 80 ? 156.207 143.411 138.697 1.00 95.25 80 LEU H CA 1
ATOM 4828 C C . LEU G 3 80 ? 157.124 142.386 138.039 1.00 95.25 80 LEU H C 1
ATOM 4829 O O . LEU G 3 80 ? 156.661 141.509 137.300 1.00 95.25 80 LEU H O 1
ATOM 4834 N N . TYR G 3 81 ? 158.420 142.463 138.317 1.00 99.07 81 TYR H N 1
ATOM 4835 C CA . TYR G 3 81 ? 159.426 141.636 137.664 1.00 99.07 81 TYR H CA 1
ATOM 4836 C C . TYR G 3 81 ? 159.885 140.559 138.636 1.00 99.07 81 TYR H C 1
ATOM 4837 O O . TYR G 3 81 ? 160.398 140.870 139.715 1.00 99.07 81 TYR H O 1
ATOM 4846 N N . GLY G 3 82 ? 159.710 139.298 138.250 1.00 109.69 82 GLY H N 1
ATOM 4847 C CA . GLY G 3 82 ? 159.909 138.207 139.178 1.00 109.69 82 GLY H CA 1
ATOM 4848 C C . GLY G 3 82 ? 161.298 137.594 139.130 1.00 109.69 82 GLY H C 1
ATOM 4849 O O . GLY G 3 82 ? 161.926 137.519 138.075 1.00 109.69 82 GLY H O 1
ATOM 4850 N N . LYS G 3 83 ? 161.745 137.154 140.311 1.00 112.59 83 LYS H N 1
ATOM 4851 C CA . LYS G 3 83 ? 162.977 136.394 140.514 1.00 112.59 83 LYS H CA 1
ATOM 4852 C C . LYS G 3 83 ? 164.223 137.084 139.968 1.00 112.59 83 LYS H C 1
ATOM 4853 O O . LYS G 3 83 ? 164.627 138.137 140.471 1.00 112.59 83 LYS H O 1
ATOM 4855 N N . ASP G 3 84 ? 164.841 136.482 138.946 1.00 117.18 84 ASP H N 1
ATOM 4856 C CA . ASP G 3 84 ? 166.142 136.948 138.472 1.00 117.18 84 ASP H CA 1
ATOM 4857 C C . ASP G 3 84 ? 166.042 138.303 137.782 1.00 117.18 84 ASP H C 1
ATOM 4858 O O . ASP G 3 84 ? 166.986 139.100 137.837 1.00 117.18 84 ASP H O 1
ATOM 4863 N N . LEU G 3 85 ? 164.920 138.576 137.114 1.00 107.62 85 LEU H N 1
ATOM 4864 C CA . LEU G 3 85 ? 164.756 139.870 136.458 1.00 107.62 85 LEU H CA 1
ATOM 4865 C C . LEU G 3 85 ? 164.601 140.993 137.476 1.00 107.62 85 LEU H C 1
ATOM 4866 O O . LEU G 3 85 ? 165.100 142.104 137.264 1.00 107.62 85 LEU H O 1
ATOM 4871 N N . GLY G 3 86 ? 163.903 140.723 138.581 1.00 112.10 86 GLY H N 1
ATOM 4872 C CA . GLY G 3 86 ? 163.693 141.754 139.586 1.00 112.10 86 GLY H CA 1
ATOM 4873 C C . GLY G 3 86 ? 164.969 142.156 140.301 1.00 112.10 86 GLY H C 1
ATOM 4874 O O . GLY G 3 86 ? 165.175 143.333 140.606 1.00 112.10 86 GLY H O 1
ATOM 4875 N N . ARG G 3 87 ? 165.836 141.182 140.588 1.00 111.64 87 ARG H N 1
ATOM 4876 C CA . ARG G 3 87 ? 167.091 141.480 141.271 1.00 111.64 87 ARG H CA 1
ATOM 4877 C C . ARG G 3 87 ? 168.038 142.262 140.368 1.00 111.64 87 ARG H C 1
ATOM 4878 O O . ARG G 3 87 ? 168.738 143.174 140.822 1.00 111.64 87 ARG H O 1
ATOM 4886 N N . HIS G 3 88 ? 168.076 141.914 139.080 1.00 110.03 88 HIS H N 1
ATOM 4887 C CA . HIS G 3 88 ? 168.931 142.639 138.145 1.00 110.03 88 HIS H CA 1
ATOM 4888 C C . HIS G 3 88 ? 168.354 144.011 137.818 1.00 110.03 88 HIS H C 1
ATOM 4889 O O . HIS G 3 88 ? 169.086 144.909 137.387 1.00 110.03 88 HIS H O 1
ATOM 4896 N N . ALA G 3 89 ? 167.041 144.182 137.996 1.00 104.56 89 ALA H N 1
ATOM 4897 C CA . ALA G 3 89 ? 166.420 145.482 137.765 1.00 104.56 89 ALA H CA 1
ATOM 4898 C C . ALA G 3 89 ? 166.908 146.516 138.769 1.00 104.56 89 ALA H C 1
ATOM 4899 O O . ALA G 3 89 ? 167.249 147.642 138.392 1.00 104.56 89 ALA H O 1
ATOM 4901 N N . VAL G 3 90 ? 166.960 146.144 140.051 1.00 104.33 90 VAL H N 1
ATOM 4902 C CA . VAL G 3 90 ? 167.333 147.086 141.103 1.00 104.33 90 VAL H CA 1
ATOM 4903 C C . VAL G 3 90 ? 168.791 147.507 140.953 1.00 104.33 90 VAL H C 1
ATOM 4904 O O . VAL G 3 90 ? 169.149 148.661 141.218 1.00 104.33 90 VAL H O 1
ATOM 4908 N N . GLY G 3 91 ? 169.649 146.587 140.507 1.00 104.60 91 GLY H N 1
ATOM 4909 C CA . GLY G 3 91 ? 171.050 146.927 140.305 1.00 104.60 91 GLY H CA 1
ATOM 4910 C C . GLY G 3 91 ? 171.258 147.929 139.185 1.00 104.60 91 GLY H C 1
ATOM 4911 O O . GLY G 3 91 ? 172.107 148.818 139.280 1.00 104.60 91 GLY H O 1
ATOM 4912 N N . GLU G 3 92 ? 170.485 147.796 138.104 1.00 103.16 92 GLU H N 1
ATOM 4913 C CA . GLU G 3 92 ? 170.614 148.728 136.987 1.00 103.16 92 GLU H CA 1
ATOM 4914 C C . GLU G 3 92 ? 169.989 150.079 137.315 1.00 103.16 92 GLU H C 1
ATOM 4915 O O . GLU G 3 92 ? 170.537 151.129 136.958 1.00 103.16 92 GLU H O 1
ATOM 4921 N N . MET G 3 93 ? 168.833 150.072 137.987 1.00 101.32 93 MET H N 1
ATOM 4922 C CA . MET G 3 93 ? 168.158 151.318 138.344 1.00 101.32 93 MET H CA 1
ATOM 4923 C C . MET G 3 93 ? 168.965 152.129 139.351 1.00 101.32 93 MET H C 1
ATOM 4924 O O . MET G 3 93 ? 169.044 153.358 139.243 1.00 101.32 93 MET H O 1
ATOM 4929 N N . THR G 3 94 ? 169.562 151.462 140.344 1.00 102.68 94 THR H N 1
ATOM 4930 C CA . THR G 3 94 ? 170.356 152.171 141.346 1.00 102.68 94 THR H CA 1
ATOM 4931 C C . THR G 3 94 ? 171.622 152.757 140.732 1.00 102.68 94 THR H C 1
ATOM 4932 O O . THR G 3 94 ? 172.026 153.877 141.071 1.00 102.68 94 THR H O 1
ATOM 4936 N N . LYS G 3 95 ? 172.253 152.019 139.815 1.00 105.61 95 LYS H N 1
ATOM 4937 C CA . LYS G 3 95 ? 173.463 152.512 139.163 1.00 105.61 95 LYS H CA 1
ATOM 4938 C C . LYS G 3 95 ? 173.160 15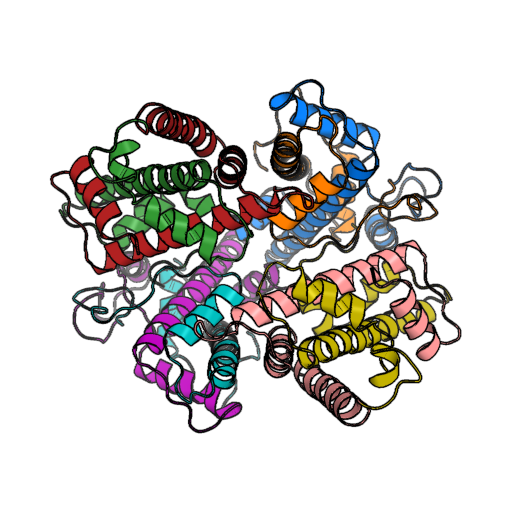3.703 138.260 1.00 105.61 95 LYS H C 1
ATOM 4939 O O . LYS G 3 95 ? 174.007 154.584 138.076 1.00 105.61 95 LYS H O 1
ATOM 4945 N N . ALA G 3 96 ? 171.953 153.748 137.690 1.00 106.10 96 ALA H N 1
ATOM 4946 C CA . ALA G 3 96 ? 171.572 154.888 136.862 1.00 106.10 96 ALA H CA 1
ATOM 4947 C C . ALA G 3 96 ? 171.297 156.124 137.710 1.00 106.10 96 ALA H C 1
ATOM 4948 O O . ALA G 3 96 ? 171.603 157.248 137.296 1.00 106.10 96 ALA H O 1
ATOM 4950 N N . VAL G 3 97 ? 170.709 155.937 138.894 1.00 106.37 97 VAL H N 1
ATOM 4951 C CA . VAL G 3 97 ? 170.413 157.067 139.770 1.00 106.37 97 VAL H CA 1
ATOM 4952 C C . VAL G 3 97 ? 171.698 157.649 140.349 1.00 106.37 97 VAL H C 1
ATOM 4953 O O . VAL G 3 97 ? 171.875 158.874 140.395 1.00 106.37 97 VAL H O 1
ATOM 4957 N N . THR G 3 98 ? 172.621 156.785 140.784 1.00 108.20 98 THR H N 1
ATOM 4958 C CA . THR G 3 98 ? 173.869 157.258 141.378 1.00 108.20 98 THR H CA 1
ATOM 4959 C C . THR G 3 98 ? 174.749 157.957 140.348 1.00 108.20 98 THR H C 1
ATOM 4960 O O . THR G 3 98 ? 175.482 158.894 140.683 1.00 108.20 98 THR H O 1
ATOM 4964 N N . ARG G 3 99 ? 174.701 157.505 139.093 1.00 110.23 99 ARG H N 1
ATOM 4965 C CA . ARG G 3 99 ? 175.404 158.214 138.028 1.00 110.23 99 ARG H CA 1
ATOM 4966 C C . ARG G 3 99 ? 174.774 159.576 137.765 1.00 110.23 99 ARG H C 1
ATOM 4967 O O . ARG G 3 99 ? 175.483 160.555 137.507 1.00 110.23 99 ARG H O 1
ATOM 4975 N N . TYR G 3 100 ? 173.443 159.655 137.822 1.00 112.70 100 TYR H N 1
ATOM 4976 C CA . TYR G 3 100 ? 172.766 160.934 137.632 1.00 112.70 100 TYR H CA 1
ATOM 4977 C C . TYR G 3 100 ? 172.967 161.844 138.838 1.00 112.70 100 TYR H C 1
ATOM 4978 O O . TYR G 3 100 ? 173.014 163.071 138.695 1.00 112.70 100 TYR H O 1
ATOM 4987 N N . GLY G 3 101 ? 173.087 161.264 140.032 1.00 113.82 101 GLY H N 1
ATOM 4988 C CA . GLY G 3 101 ? 173.269 162.058 141.234 1.00 113.82 101 GLY H CA 1
ATOM 4989 C C . GLY G 3 101 ? 174.644 162.673 141.382 1.00 113.82 101 GLY H C 1
ATOM 4990 O O . GLY G 3 101 ? 174.813 163.568 142.217 1.00 113.82 101 GLY H O 1
ATOM 4991 N N . SER G 3 102 ? 175.624 162.219 140.600 1.00 118.52 102 SER H N 1
ATOM 4992 C CA . SER G 3 102 ? 176.963 162.788 140.633 1.00 118.52 102 SER H CA 1
ATOM 4993 C C . SER G 3 102 ? 177.252 163.710 139.459 1.00 118.52 102 SER H C 1
ATOM 4994 O O . SER G 3 102 ? 178.234 164.459 139.507 1.00 118.52 102 SER H O 1
ATOM 4997 N N . ALA G 3 103 ? 176.429 163.674 138.412 1.00 123.32 103 ALA H N 1
ATOM 4998 C CA . ALA G 3 103 ? 176.604 164.520 137.239 1.00 123.32 103 ALA H CA 1
ATOM 4999 C C . ALA G 3 103 ? 175.450 165.503 137.068 1.00 123.32 103 ALA H C 1
ATOM 5000 O O . ALA G 3 103 ? 175.041 165.797 135.942 1.00 123.32 103 ALA H O 1
ATOM 5002 N N . LYS G 3 104 ? 174.905 166.002 138.182 1.00 125.61 104 LYS H N 1
ATOM 5003 C CA . LYS G 3 104 ? 173.836 166.993 138.108 1.00 125.61 104 LYS H CA 1
ATOM 5004 C C . LYS G 3 104 ? 174.340 168.309 137.530 1.00 125.61 104 LYS H C 1
ATOM 5005 O O . LYS G 3 104 ? 173.675 168.919 136.683 1.00 125.61 104 LYS H O 1
ATOM 5011 N N . GLU H 4 1 ? 175.518 168.760 137.963 1.00 135.65 105 GLU G N 1
ATOM 5012 C CA . GLU H 4 1 ? 176.119 169.977 137.416 1.00 135.65 105 GLU G CA 1
ATOM 5013 C C . GLU H 4 1 ? 176.920 169.575 136.172 1.00 135.65 105 GLU G C 1
ATOM 5014 O O . GLU H 4 1 ? 178.129 169.344 136.189 1.00 135.65 105 GLU G O 1
ATOM 5020 N N . SER H 4 2 ? 176.175 169.397 135.080 1.00 136.73 106 SER G N 1
ATOM 5021 C CA . SER H 4 2 ? 176.760 169.058 133.780 1.00 136.73 106 SER G CA 1
ATOM 5022 C C . SER H 4 2 ? 175.747 169.499 132.717 1.00 136.73 106 SER G C 1
ATOM 5023 O O . SER H 4 2 ? 174.745 168.821 132.488 1.00 136.73 106 SER G O 1
ATOM 5026 N N . LYS H 4 3 ? 176.027 170.632 132.081 1.00 144.80 107 LYS G N 1
ATOM 5027 C CA . LYS H 4 3 ? 175.103 171.233 131.129 1.00 144.80 107 LYS G CA 1
ATOM 5028 C C . LYS H 4 3 ? 175.332 170.768 129.697 1.00 144.80 107 LYS G C 1
ATOM 5029 O O . LYS H 4 3 ? 174.647 171.249 128.789 1.00 144.80 107 LYS G O 1
ATOM 5031 N N . GLU H 4 4 ? 176.272 169.848 129.475 1.00 142.87 108 GLU G N 1
ATOM 5032 C CA . GLU H 4 4 ? 176.596 169.373 128.130 1.00 142.87 108 GLU G CA 1
ATOM 5033 C C . GLU H 4 4 ? 175.830 168.080 127.846 1.00 142.87 108 GLU G C 1
ATOM 5034 O O . GLU H 4 4 ? 176.369 166.972 127.861 1.00 142.87 108 GLU G O 1
ATOM 5036 N N . GLY H 4 5 ? 174.538 168.242 127.584 1.00 130.81 109 GLY G N 1
ATOM 5037 C CA . GLY H 4 5 ? 173.671 167.139 127.233 1.00 130.81 109 GLY G CA 1
ATOM 5038 C C . GLY H 4 5 ? 172.316 167.256 127.894 1.00 130.81 109 GLY G C 1
ATOM 5039 O O . GLY H 4 5 ? 172.011 168.216 128.599 1.00 130.81 109 GLY G O 1
ATOM 5040 N N . SER H 4 6 ? 171.493 166.241 127.653 1.00 124.04 110 SER G N 1
ATOM 5041 C CA . SER H 4 6 ? 170.145 166.167 128.193 1.00 124.04 110 SER G CA 1
ATOM 5042 C C . SER H 4 6 ? 170.117 165.284 129.435 1.00 124.04 110 SER G C 1
ATOM 5043 O O . SER H 4 6 ? 171.152 164.849 129.945 1.00 124.04 110 SER G O 1
ATOM 5046 N N . ARG H 4 7 ? 168.902 165.029 129.927 1.00 115.31 111 ARG G N 1
ATOM 5047 C CA . ARG H 4 7 ? 168.732 164.177 131.100 1.00 115.31 111 ARG G CA 1
ATOM 5048 C C . ARG H 4 7 ? 169.118 162.734 130.795 1.00 115.31 111 ARG G C 1
ATOM 5049 O O . ARG H 4 7 ? 169.677 162.034 131.646 1.00 115.31 111 ARG G O 1
ATOM 5057 N N . SER H 4 8 ? 168.812 162.271 129.581 1.00 112.93 112 SER G N 1
ATOM 5058 C CA . SER H 4 8 ? 169.190 160.918 129.184 1.00 112.93 112 SER G CA 1
ATOM 5059 C C . SER H 4 8 ? 170.699 160.801 129.005 1.00 112.93 112 SER G C 1
ATOM 5060 O O . SER H 4 8 ? 171.295 159.762 129.312 1.00 112.93 112 SER G O 1
ATOM 5063 N N . SER H 4 9 ? 171.335 161.862 128.502 1.00 115.18 113 SER G N 1
ATOM 5064 C CA . SER H 4 9 ? 172.781 161.834 128.307 1.00 115.18 113 SER G CA 1
ATOM 5065 C C . SER H 4 9 ? 173.521 161.931 129.635 1.00 115.18 113 SER G C 1
ATOM 5066 O O . SER H 4 9 ? 174.623 161.387 129.779 1.00 115.18 113 SER G O 1
ATOM 5069 N N . LYS H 4 10 ? 172.942 162.635 130.611 1.00 117.71 114 LYS G N 1
ATOM 5070 C CA . LYS H 4 10 ? 173.555 162.717 131.934 1.00 117.71 114 LYS G CA 1
ATOM 5071 C C . LYS H 4 10 ? 173.535 161.366 132.637 1.00 117.71 114 LYS G C 1
ATOM 5072 O O . LYS H 4 10 ? 174.505 160.989 133.304 1.00 117.71 114 LYS G O 1
ATOM 5078 N N . ALA H 4 11 ? 172.437 160.623 132.500 1.00 111.51 115 ALA G N 1
ATOM 5079 C CA . ALA H 4 11 ? 172.325 159.308 133.116 1.00 111.51 115 ALA G CA 1
ATOM 5080 C C . ALA H 4 11 ? 172.835 158.187 132.221 1.00 111.51 115 ALA G C 1
ATOM 5081 O O . ALA H 4 11 ? 172.756 157.022 132.626 1.00 111.51 115 ALA G O 1
ATOM 5083 N N . LYS H 4 12 ? 173.349 158.522 131.030 1.00 107.12 116 LYS G N 1
ATOM 5084 C CA . LYS H 4 12 ? 173.857 157.556 130.047 1.00 107.12 116 LYS G CA 1
ATOM 5085 C C . LYS H 4 12 ? 172.797 156.522 129.672 1.00 107.12 116 LYS G C 1
ATOM 5086 O O . LYS H 4 12 ? 173.077 155.327 129.566 1.00 107.12 116 LYS G O 1
ATOM 5092 N N . LEU H 4 13 ? 171.569 156.989 129.470 1.00 103.42 117 LEU G N 1
ATOM 5093 C CA . LEU H 4 13 ? 170.449 156.138 129.104 1.00 103.42 117 LEU G CA 1
ATOM 5094 C C . LEU H 4 13 ? 169.981 156.481 127.697 1.00 103.42 117 LEU G C 1
ATOM 5095 O O . LEU H 4 13 ? 169.965 157.649 127.299 1.00 103.42 117 LEU G O 1
ATOM 5100 N N . GLN H 4 14 ? 169.605 155.449 126.942 1.00 102.67 118 GLN G N 1
ATOM 5101 C CA . GLN H 4 14 ? 169.082 155.677 125.600 1.00 102.67 118 GLN G CA 1
ATOM 5102 C C . GLN H 4 14 ? 167.599 156.020 125.621 1.00 102.67 118 GLN G C 1
ATOM 5103 O O . GLN H 4 14 ? 167.113 156.705 124.714 1.00 102.67 118 GLN G O 1
ATOM 5109 N N . ILE H 4 15 ? 166.870 155.555 126.635 1.00 101.93 119 ILE G N 1
ATOM 5110 C CA . ILE H 4 15 ? 165.480 155.956 126.811 1.00 101.93 119 ILE G CA 1
ATOM 5111 C C . ILE H 4 15 ? 165.441 157.375 127.359 1.00 101.93 119 ILE G C 1
ATOM 5112 O O . ILE H 4 15 ? 166.118 157.693 128.345 1.00 101.93 119 ILE G O 1
ATOM 5117 N N . SER H 4 16 ? 164.660 158.239 126.712 1.00 104.05 120 SER G N 1
ATOM 5118 C CA . SER H 4 16 ? 164.591 159.638 127.113 1.00 104.05 120 SER G CA 1
ATOM 5119 C C . SER H 4 16 ? 163.907 159.774 128.467 1.00 104.05 120 SER G C 1
ATOM 5120 O O . SER H 4 16 ? 162.809 159.249 128.675 1.00 104.05 120 SER G O 1
ATOM 5123 N N . VAL H 4 17 ? 164.571 160.473 129.390 1.00 104.58 121 VAL G N 1
ATOM 5124 C CA . VAL H 4 17 ? 164.022 160.667 130.728 1.00 104.58 121 VAL G CA 1
ATOM 5125 C C . VAL H 4 17 ? 162.814 161.596 130.683 1.00 104.58 121 VAL G C 1
ATOM 5126 O O . VAL H 4 17 ? 161.858 161.430 131.451 1.00 104.58 121 VAL G O 1
ATOM 5130 N N . ALA H 4 18 ? 162.839 162.586 129.784 1.00 106.98 122 ALA G N 1
ATOM 5131 C CA . ALA H 4 18 ? 161.758 163.565 129.708 1.00 106.98 122 ALA G CA 1
ATOM 5132 C C . ALA H 4 18 ? 160.443 162.924 129.281 1.00 106.98 122 ALA G C 1
ATOM 5133 O O . ALA H 4 18 ? 159.375 163.284 129.790 1.00 106.98 122 ALA G O 1
ATOM 5135 N N . ARG H 4 19 ? 160.496 161.975 128.344 1.00 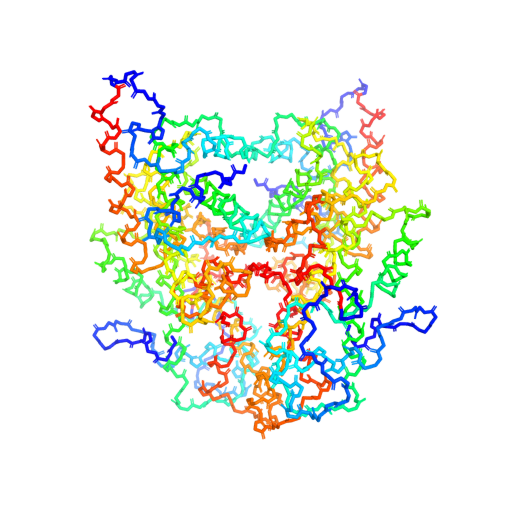107.67 123 ARG G N 1
ATOM 5136 C CA . ARG H 4 19 ? 159.275 161.297 127.921 1.00 107.67 123 ARG G CA 1
ATOM 5137 C C . ARG H 4 19 ? 158.786 160.320 128.983 1.00 107.67 123 ARG G C 1
ATOM 5138 O O . ARG H 4 19 ? 157.576 160.109 129.127 1.00 107.67 123 ARG G O 1
ATOM 5146 N N . SER H 4 20 ? 159.707 159.708 129.731 1.00 105.59 124 SER G N 1
ATOM 5147 C CA . SER H 4 20 ? 159.300 158.807 130.805 1.00 105.59 124 SER G CA 1
ATOM 5148 C C . SER H 4 20 ? 158.705 159.582 131.974 1.00 105.59 124 SER G C 1
ATOM 5149 O O . SER H 4 20 ? 157.808 159.085 132.665 1.00 105.59 124 SER G O 1
ATOM 5152 N N . GLU H 4 21 ? 159.202 160.797 132.219 1.00 106.46 125 GLU G N 1
ATOM 5153 C CA . GLU H 4 21 ? 158.620 161.642 133.256 1.00 106.46 125 GLU G CA 1
ATOM 5154 C C . GLU H 4 21 ? 157.222 162.102 132.865 1.00 106.46 125 GLU G C 1
ATOM 5155 O O . GLU H 4 21 ? 156.343 162.244 133.723 1.00 106.46 125 GLU G O 1
ATOM 5161 N N . ARG H 4 22 ? 157.003 162.344 131.569 1.00 106.69 126 ARG G N 1
ATOM 5162 C CA . ARG H 4 22 ? 155.685 162.751 131.091 1.00 106.69 126 ARG G CA 1
ATOM 5163 C C . ARG H 4 22 ? 154.662 161.638 131.284 1.00 106.69 126 ARG G C 1
ATOM 5164 O O . ARG H 4 22 ? 153.501 161.903 131.619 1.00 106.69 126 ARG G O 1
ATOM 5172 N N . LEU H 4 23 ? 155.076 160.385 131.080 1.00 107.12 127 LEU G N 1
ATOM 5173 C CA . LEU H 4 23 ? 154.191 159.256 131.352 1.00 107.12 127 LEU G CA 1
ATOM 5174 C C . LEU H 4 23 ? 153.872 159.146 132.838 1.00 107.12 127 LEU G C 1
ATOM 5175 O O . LEU H 4 23 ? 152.733 158.854 133.216 1.00 107.12 127 LEU G O 1
ATOM 5180 N N . LEU H 4 24 ? 154.870 159.369 133.694 1.00 104.91 128 LEU G N 1
ATOM 5181 C CA . LEU H 4 24 ? 154.667 159.226 135.133 1.00 104.91 128 LEU G CA 1
ATOM 5182 C C . LEU H 4 24 ? 153.845 160.379 135.700 1.00 104.91 128 LEU G C 1
ATOM 5183 O O . LEU H 4 24 ? 152.926 160.163 136.498 1.00 104.91 128 LEU G O 1
ATOM 5188 N N . ARG H 4 25 ? 154.164 161.613 135.304 1.00 111.14 129 ARG G N 1
ATOM 5189 C CA . ARG H 4 25 ? 153.498 162.774 135.889 1.00 111.14 129 ARG G CA 1
ATOM 5190 C C . ARG H 4 25 ? 152.070 162.920 135.376 1.00 111.14 129 ARG G C 1
ATOM 5191 O O . ARG H 4 25 ? 151.143 163.169 136.156 1.00 111.14 129 ARG G O 1
ATOM 5199 N N . GLU H 4 26 ? 151.869 162.763 134.070 1.00 116.57 130 GLU G N 1
ATOM 5200 C CA . GLU H 4 26 ? 150.554 162.955 133.469 1.00 116.57 130 GLU G CA 1
ATOM 5201 C C . GLU H 4 26 ? 149.715 161.683 133.449 1.00 116.57 130 GLU G C 1
ATOM 5202 O O . GLU H 4 26 ? 148.792 161.580 132.635 1.00 116.57 130 GLU G O 1
ATOM 5208 N N . HIS H 4 27 ? 150.014 160.718 134.319 1.00 112.36 131 HIS G N 1
ATOM 5209 C CA . HIS H 4 27 ? 149.191 159.522 134.437 1.00 112.36 131 HIS G CA 1
ATOM 5210 C C . HIS H 4 27 ? 147.974 159.736 135.325 1.00 112.36 131 HIS G C 1
ATOM 5211 O O . HIS H 4 27 ? 147.133 158.835 135.420 1.00 112.36 131 HIS G O 1
ATOM 5218 N N . GLY H 4 28 ? 147.855 160.896 135.961 1.00 123.77 132 GLY G N 1
ATOM 5219 C CA . GLY H 4 28 ? 146.787 161.130 136.917 1.00 123.77 132 GLY G CA 1
ATOM 5220 C C . GLY H 4 28 ? 146.911 160.298 138.175 1.00 123.77 132 GLY G C 1
ATOM 5221 O O . GLY H 4 28 ? 145.897 159.827 138.705 1.00 123.77 132 GLY G O 1
ATOM 5222 N N . GLY H 4 29 ? 148.133 160.097 138.662 1.00 119.40 133 GLY G N 1
ATOM 5223 C CA . GLY H 4 29 ? 148.345 159.316 139.863 1.00 119.40 133 GLY G CA 1
ATOM 5224 C C . GLY H 4 29 ? 148.642 160.153 141.089 1.00 119.40 133 GLY G C 1
ATOM 5225 O O . GLY H 4 29 ? 148.105 159.894 142.170 1.00 119.40 133 GLY G O 1
ATOM 5226 N N . CYS H 4 30 ? 149.492 161.166 140.935 1.00 123.61 134 CYS G N 1
ATOM 5227 C CA . CYS H 4 30 ? 149.910 161.985 142.063 1.00 123.61 134 CYS G CA 1
ATOM 5228 C C . CYS H 4 30 ? 150.206 163.397 141.581 1.00 123.61 134 CYS G C 1
ATOM 5229 O O . CYS H 4 30 ? 150.440 163.635 140.394 1.00 123.61 134 CYS G O 1
ATOM 5232 N N . SER H 4 31 ? 150.191 164.335 142.529 1.00 126.68 135 SER G N 1
ATOM 5233 C CA . SER H 4 31 ? 150.418 165.738 142.199 1.00 126.68 135 SER G CA 1
ATOM 5234 C C . SER H 4 31 ? 151.888 166.032 141.919 1.00 126.68 135 SER G C 1
ATOM 5235 O O . SER H 4 31 ? 152.204 166.782 140.988 1.00 126.68 135 SER G O 1
ATOM 5238 N N . ARG H 4 32 ? 152.797 165.456 142.703 1.00 127.22 136 ARG G N 1
ATOM 5239 C CA . ARG H 4 32 ? 154.211 165.804 142.654 1.00 127.22 136 ARG G CA 1
ATOM 5240 C C . ARG H 4 32 ? 155.038 164.591 142.254 1.00 127.22 136 ARG G C 1
ATOM 5241 O O . ARG H 4 32 ? 154.831 163.492 142.778 1.00 127.22 136 ARG G O 1
ATOM 5249 N N . VAL H 4 33 ? 155.976 164.798 141.331 1.00 118.49 137 VAL G N 1
ATOM 5250 C CA . VAL H 4 33 ? 156.889 163.761 140.863 1.00 118.49 137 VAL G CA 1
ATOM 5251 C C . VAL H 4 33 ? 158.312 164.275 141.027 1.00 118.49 137 VAL G C 1
ATOM 5252 O O . VAL H 4 33 ? 158.644 165.358 140.532 1.00 118.49 137 VAL G O 1
ATOM 5256 N N . SER H 4 34 ? 159.147 163.501 141.714 1.00 115.01 138 SER G N 1
ATOM 5257 C CA . SER H 4 34 ? 160.514 163.917 141.981 1.00 115.01 138 SER G CA 1
ATOM 5258 C C . SER H 4 34 ? 161.399 163.692 140.756 1.00 115.01 138 SER G C 1
ATOM 5259 O O . SER H 4 34 ? 161.005 163.064 139.771 1.00 115.01 138 SER G O 1
ATOM 5262 N N . GLU H 4 35 ? 162.621 164.225 140.833 1.00 115.65 139 GLU G N 1
ATOM 5263 C CA . GLU H 4 35 ? 163.569 164.080 139.733 1.00 115.65 139 GLU G CA 1
ATOM 5264 C C . GLU H 4 35 ? 164.124 162.663 139.659 1.00 115.65 139 GLU G C 1
ATOM 5265 O O . GLU H 4 35 ? 164.353 162.137 138.563 1.00 115.65 139 GLU G O 1
ATOM 5271 N N . GLY H 4 36 ? 164.354 162.032 140.812 1.00 109.97 140 GLY G N 1
ATOM 5272 C CA . GLY H 4 36 ? 164.918 160.694 140.833 1.00 109.97 140 GLY G CA 1
ATOM 5273 C C . GLY H 4 36 ? 163.973 159.614 140.353 1.00 109.97 140 GLY G C 1
ATOM 5274 O O . GLY H 4 36 ? 164.433 158.559 139.906 1.00 109.97 140 GLY G O 1
ATOM 5275 N N . ALA H 4 37 ? 162.663 159.850 140.440 1.00 107.70 141 ALA G N 1
ATOM 5276 C CA . ALA H 4 37 ? 161.704 158.870 139.943 1.00 107.70 141 ALA G CA 1
ATOM 5277 C C . ALA H 4 37 ? 161.666 158.860 138.421 1.00 107.70 141 ALA G C 1
ATOM 5278 O O . ALA H 4 37 ? 161.356 157.833 137.807 1.00 107.70 141 ALA G O 1
ATOM 5280 N N . ALA H 4 38 ? 161.967 160.000 137.795 1.00 105.52 142 ALA G N 1
ATOM 5281 C CA . ALA H 4 38 ? 161.984 160.065 136.338 1.00 105.52 142 ALA G CA 1
ATOM 5282 C C . ALA H 4 38 ? 163.157 159.286 135.760 1.00 105.52 142 ALA G C 1
ATOM 5283 O O . ALA H 4 38 ? 163.015 158.598 134.743 1.00 105.52 142 ALA G O 1
ATOM 5285 N N . VAL H 4 39 ? 164.329 159.392 136.390 1.00 104.27 143 VAL G N 1
ATOM 5286 C CA . VAL H 4 39 ? 165.507 158.675 135.910 1.00 104.27 143 VAL G CA 1
ATOM 5287 C C . VAL H 4 39 ? 165.355 157.179 136.154 1.00 104.27 143 VAL G C 1
ATOM 5288 O O . VAL H 4 39 ? 165.741 156.353 135.316 1.00 104.27 143 VAL G O 1
ATOM 5292 N N . ALA H 4 40 ? 164.784 156.808 137.303 1.00 99.20 144 ALA G N 1
ATOM 5293 C CA . ALA H 4 40 ? 164.629 155.397 137.644 1.00 99.20 144 ALA G CA 1
ATOM 5294 C C . ALA H 4 40 ? 163.640 154.700 136.717 1.00 99.20 144 ALA G C 1
ATOM 5295 O O . ALA H 4 40 ? 163.856 153.546 136.327 1.00 99.20 144 ALA G O 1
ATOM 5297 N N . LEU H 4 41 ? 162.550 155.382 136.354 1.00 99.52 145 LEU G N 1
ATOM 5298 C CA . LEU H 4 41 ? 161.559 154.781 135.464 1.00 99.52 145 LEU G CA 1
ATOM 5299 C C . LEU H 4 41 ? 162.124 154.573 134.064 1.00 99.52 145 LEU G C 1
ATOM 5300 O O . LEU H 4 41 ? 161.811 153.577 133.402 1.00 99.52 145 LEU G O 1
ATOM 5305 N N . ALA H 4 42 ? 162.960 155.504 133.598 1.00 98.67 146 ALA G N 1
ATOM 5306 C CA . ALA H 4 42 ? 163.570 155.362 132.280 1.00 98.67 146 ALA G CA 1
ATOM 5307 C C . ALA H 4 42 ? 164.556 154.201 132.247 1.00 98.67 146 ALA G C 1
ATOM 5308 O O . ALA H 4 42 ? 164.679 153.512 131.228 1.00 98.67 146 ALA G O 1
ATOM 5310 N N . ALA H 4 43 ? 165.273 153.973 133.350 1.00 98.08 147 ALA G N 1
ATOM 5311 C CA . ALA H 4 43 ? 166.244 152.884 133.391 1.00 98.08 147 ALA G CA 1
ATOM 5312 C C . ALA H 4 43 ? 165.558 151.524 133.434 1.00 98.08 147 ALA G C 1
ATOM 5313 O O . ALA H 4 43 ? 166.077 150.543 132.890 1.00 98.08 147 ALA G O 1
ATOM 5315 N N . ALA H 4 44 ? 164.397 151.443 134.091 1.00 99.86 148 ALA G N 1
ATOM 5316 C CA . ALA H 4 44 ? 163.670 150.179 134.169 1.00 99.86 148 ALA G CA 1
ATOM 5317 C C . ALA H 4 44 ? 163.126 149.772 132.805 1.00 99.86 148 ALA G C 1
ATOM 5318 O O . ALA H 4 44 ? 163.130 148.589 132.449 1.00 99.86 148 ALA G O 1
ATOM 5320 N N . ILE H 4 45 ? 162.643 150.745 132.032 1.00 96.44 149 ILE G N 1
ATOM 5321 C CA . ILE H 4 45 ? 162.184 150.463 130.675 1.00 96.44 149 ILE G CA 1
ATOM 5322 C C . ILE H 4 45 ? 163.366 150.108 129.780 1.00 96.44 149 ILE G C 1
ATOM 5323 O O . ILE H 4 45 ? 163.274 149.217 128.926 1.00 96.44 149 ILE G O 1
ATOM 5328 N N . GLU H 4 46 ? 164.504 150.780 129.984 1.00 100.89 150 GLU G N 1
ATOM 5329 C CA . GLU H 4 46 ? 165.652 150.602 129.097 1.00 100.89 150 GLU G CA 1
ATOM 5330 C C . GLU H 4 46 ? 166.278 149.221 129.246 1.00 100.89 150 GLU G C 1
ATOM 5331 O O . GLU H 4 46 ? 166.685 148.613 128.251 1.00 100.89 150 GLU G O 1
ATOM 5337 N N . TYR H 4 47 ? 166.374 148.710 130.475 1.00 104.02 151 TYR G N 1
ATOM 5338 C CA . TYR H 4 47 ? 167.078 147.447 130.688 1.00 104.02 151 TYR G CA 1
ATOM 5339 C C . TYR H 4 47 ? 166.321 146.276 130.076 1.00 104.02 151 TYR G C 1
ATOM 5340 O O . TYR H 4 47 ? 166.923 145.365 129.497 1.00 104.02 151 TYR G O 1
ATOM 5349 N N . PHE H 4 48 ? 164.994 146.284 130.195 1.00 110.23 152 PHE G N 1
ATOM 5350 C CA . PHE H 4 48 ? 164.223 145.108 129.816 1.00 110.23 152 PHE G CA 1
ATOM 5351 C C . PHE H 4 48 ? 163.805 145.145 128.355 1.00 110.23 152 PHE G C 1
ATOM 5352 O O . PHE H 4 48 ? 163.443 144.107 127.791 1.00 110.23 152 PHE G O 1
ATOM 5360 N N . MET H 4 49 ? 163.840 146.318 127.724 1.00 101.04 153 MET G N 1
ATOM 5361 C CA . MET H 4 49 ? 163.718 146.352 126.273 1.00 101.04 153 MET G CA 1
ATOM 5362 C C . MET H 4 49 ? 165.042 146.023 125.603 1.00 101.04 153 MET G C 1
ATOM 5363 O O . MET H 4 49 ? 165.061 145.626 124.433 1.00 101.04 153 MET G O 1
ATOM 5368 N N . GLY H 4 50 ? 166.153 146.189 126.320 1.00 100.33 154 GLY G N 1
ATOM 5369 C CA . GLY H 4 50 ? 167.402 145.604 125.866 1.00 100.33 154 GLY G CA 1
ATOM 5370 C C . GLY H 4 50 ? 167.368 144.090 125.927 1.00 100.33 154 GLY G C 1
ATOM 5371 O O . GLY H 4 50 ? 168.017 143.412 125.128 1.00 100.33 154 GLY G O 1
ATOM 5372 N N . GLU H 4 51 ? 166.614 143.541 126.883 1.00 101.28 155 GLU G N 1
ATOM 5373 C CA . GLU H 4 51 ? 166.439 142.095 126.965 1.00 101.28 155 GLU G CA 1
ATOM 5374 C C . GLU H 4 51 ? 165.595 141.577 125.806 1.00 101.28 155 GLU G C 1
ATOM 5375 O O . GLU H 4 51 ? 165.876 140.512 125.244 1.00 101.28 155 GLU G O 1
ATOM 5381 N N . VAL H 4 52 ? 164.544 142.317 125.443 1.00 96.51 156 VAL G N 1
ATOM 5382 C CA . VAL H 4 52 ? 163.681 141.906 124.338 1.00 96.51 156 VAL G CA 1
ATOM 5383 C C . VAL H 4 52 ? 164.416 142.036 123.010 1.00 96.51 156 VAL G C 1
ATOM 5384 O O . VAL H 4 52 ? 164.340 141.148 122.151 1.00 96.51 156 VAL G O 1
ATOM 5388 N N . LEU H 4 53 ? 165.158 143.133 122.829 1.00 95.05 157 LEU G N 1
ATOM 5389 C CA . LEU H 4 53 ? 165.876 143.350 121.576 1.00 95.05 157 LEU G CA 1
ATOM 5390 C C . LEU H 4 53 ? 167.025 142.361 121.411 1.00 95.05 157 LEU G C 1
ATOM 5391 O O . LEU H 4 53 ? 167.403 142.022 120.284 1.00 95.05 157 LEU G O 1
ATOM 5396 N N . GLU H 4 54 ? 167.600 141.896 122.522 1.00 101.47 158 GLU G N 1
ATOM 5397 C CA . GLU H 4 54 ? 168.660 140.895 122.442 1.00 101.47 158 GLU G CA 1
ATOM 5398 C C . GLU H 4 54 ? 168.103 139.540 122.026 1.00 101.47 158 GLU G C 1
ATOM 5399 O O . GLU H 4 54 ? 168.732 138.806 121.255 1.00 101.47 158 GLU G O 1
ATOM 5401 N N . LEU H 4 55 ? 166.921 139.187 122.534 1.00 101.56 159 LEU G N 1
ATOM 5402 C CA . LEU H 4 55 ? 166.319 137.907 122.175 1.00 101.56 159 LEU G CA 1
ATOM 5403 C C . LEU H 4 55 ? 165.713 137.952 120.778 1.00 101.56 159 LEU G C 1
ATOM 5404 O O . LEU H 4 55 ? 165.737 136.952 120.051 1.00 101.56 159 LEU G O 1
ATOM 5409 N N . ALA H 4 56 ? 165.153 139.101 120.388 1.00 103.91 160 ALA G N 1
ATOM 5410 C CA . ALA H 4 56 ? 164.581 139.231 119.051 1.00 103.91 160 ALA G CA 1
ATOM 5411 C C . ALA H 4 56 ? 165.666 139.236 117.982 1.00 103.91 160 ALA G C 1
ATOM 5412 O O . ALA H 4 56 ? 165.473 138.680 116.894 1.00 103.91 160 ALA G O 1
ATOM 5414 N N . GLY H 4 57 ? 166.805 139.870 118.267 1.00 108.32 161 GLY G N 1
ATOM 5415 C CA . GLY H 4 57 ? 167.900 139.876 117.309 1.00 108.32 161 GLY G CA 1
ATOM 5416 C C . GLY H 4 57 ? 168.508 138.503 117.104 1.00 108.32 161 GLY G C 1
ATOM 5417 O O . GLY H 4 57 ? 168.878 138.138 115.985 1.00 108.32 161 GLY G O 1
ATOM 5418 N N . ASN H 4 58 ? 168.629 137.725 118.183 1.00 111.87 162 ASN G N 1
ATOM 5419 C CA . ASN H 4 58 ? 169.122 136.358 118.061 1.00 111.87 162 ASN G CA 1
ATOM 5420 C C . ASN H 4 58 ? 168.126 135.477 117.318 1.00 111.87 162 ASN G C 1
ATOM 5421 O O . ASN H 4 58 ? 168.520 134.591 116.551 1.00 111.87 162 ASN G O 1
ATOM 5426 N N . ALA H 4 59 ? 166.828 135.700 117.543 1.00 112.82 163 ALA G N 1
ATOM 5427 C CA . ALA H 4 59 ? 165.809 134.949 116.818 1.00 112.82 163 ALA G CA 1
ATOM 5428 C C . ALA H 4 59 ? 165.796 135.318 115.340 1.00 112.82 163 ALA G C 1
ATOM 5429 O O . ALA H 4 59 ? 165.592 134.455 114.479 1.00 112.82 163 ALA G O 1
ATOM 5431 N N . ALA H 4 60 ? 166.003 136.600 115.028 1.00 113.18 164 ALA G N 1
ATOM 5432 C CA . ALA H 4 60 ? 166.041 137.026 113.633 1.00 113.18 164 ALA G CA 1
ATOM 5433 C C . ALA H 4 60 ? 167.300 136.527 112.935 1.00 113.18 164 ALA G C 1
ATOM 5434 O O . ALA H 4 60 ? 167.259 136.169 111.752 1.00 113.18 164 ALA G O 1
ATOM 5436 N N . ARG H 4 61 ? 168.429 136.503 113.649 1.00 113.87 165 ARG G N 1
ATOM 5437 C CA . ARG H 4 61 ? 169.672 136.019 113.057 1.00 113.87 165 ARG G CA 1
ATOM 5438 C C . ARG H 4 61 ? 169.619 134.517 112.808 1.00 113.87 165 ARG G C 1
ATOM 5439 O O . ARG H 4 61 ? 170.189 134.024 111.828 1.00 113.87 165 ARG G O 1
ATOM 5447 N N . ASP H 4 62 ? 168.940 133.773 113.685 1.00 116.74 166 ASP G N 1
ATOM 5448 C CA . ASP H 4 62 ? 168.784 132.337 113.488 1.00 116.74 166 ASP G CA 1
ATOM 5449 C C . ASP H 4 62 ? 167.859 132.009 112.323 1.00 116.74 166 ASP G C 1
ATOM 5450 O O . ASP H 4 62 ? 167.926 130.897 111.790 1.00 116.74 166 ASP G O 1
ATOM 5455 N N . SER H 4 63 ? 167.002 132.944 111.921 1.00 117.11 167 SER G N 1
ATOM 5456 C CA . SER H 4 63 ? 166.108 132.758 110.788 1.00 117.11 167 SER G CA 1
ATOM 5457 C C . SER H 4 63 ? 166.694 133.289 109.486 1.00 117.11 167 SER G C 1
ATOM 5458 O O . SER H 4 63 ? 165.971 133.367 108.487 1.00 117.11 167 SER G O 1
ATOM 5461 N N . LYS H 4 64 ? 167.981 133.662 109.493 1.00 118.71 168 LYS G N 1
ATOM 5462 C CA . LYS H 4 64 ? 168.706 134.173 108.322 1.00 118.71 168 LYS G CA 1
ATOM 5463 C C . LYS H 4 64 ? 168.050 135.428 107.749 1.00 118.71 168 LYS G C 1
ATOM 5464 O O . LYS H 4 64 ? 168.001 135.628 106.534 1.00 118.71 168 LYS G O 1
ATOM 5470 N N . LYS H 4 65 ? 167.543 136.284 108.635 1.00 119.47 169 LYS G N 1
ATOM 5471 C CA . LYS H 4 65 ? 166.948 137.558 108.258 1.00 119.47 169 LYS G CA 1
ATOM 5472 C C . LYS H 4 65 ? 167.646 138.675 109.019 1.00 119.47 169 LYS G C 1
ATOM 5473 O O . LYS H 4 65 ? 167.973 138.522 110.200 1.00 119.47 169 LYS G O 1
ATOM 5479 N N . VAL H 4 66 ? 167.874 139.802 108.340 1.00 116.61 170 VAL G N 1
ATOM 5480 C CA . VAL H 4 66 ? 168.580 140.929 108.939 1.00 116.61 170 VAL G CA 1
ATOM 5481 C C . VAL H 4 66 ? 167.635 141.998 109.465 1.00 116.61 170 VAL G C 1
ATOM 5482 O O . VAL H 4 66 ? 168.101 143.033 109.963 1.00 116.61 170 VAL G O 1
ATOM 5486 N N . ARG H 4 67 ? 166.325 141.781 109.381 1.00 116.28 171 ARG G N 1
ATOM 5487 C CA . ARG H 4 67 ? 165.340 142.749 109.841 1.00 116.28 171 ARG G CA 1
ATOM 5488 C C . ARG H 4 67 ? 164.427 142.089 110.863 1.00 116.28 171 ARG G C 1
ATOM 5489 O O . ARG H 4 67 ? 163.856 141.027 110.595 1.00 116.28 171 ARG G O 1
ATOM 5497 N N . ILE H 4 68 ? 164.292 142.717 112.027 1.00 107.48 172 ILE G N 1
ATOM 5498 C CA . ILE H 4 68 ? 163.427 142.199 113.081 1.00 107.48 172 ILE G CA 1
ATOM 5499 C C . ILE H 4 68 ? 161.980 142.519 112.734 1.00 107.48 172 ILE G C 1
ATOM 5500 O O . ILE H 4 68 ? 161.622 143.683 112.523 1.00 107.48 172 ILE G O 1
ATOM 5505 N N . SER H 4 69 ? 161.146 141.488 112.676 1.00 105.99 173 SER G N 1
ATOM 5506 C CA . SER H 4 69 ? 159.742 141.613 112.315 1.00 105.99 173 SER G CA 1
ATOM 5507 C C . SER H 4 69 ? 158.871 141.363 113.542 1.00 105.99 173 SER G C 1
ATOM 5508 O O . SER H 4 69 ? 159.364 141.203 114.660 1.00 105.99 173 SER G O 1
ATOM 5511 N N . VAL H 4 70 ? 157.556 141.341 113.316 1.00 101.39 174 VAL G N 1
ATOM 5512 C CA . VAL H 4 70 ? 156.609 141.132 114.407 1.00 101.39 174 VAL G CA 1
ATOM 5513 C C . VAL H 4 70 ? 156.692 139.699 114.920 1.00 101.39 174 VAL G C 1
ATOM 5514 O O . VAL H 4 70 ? 156.644 139.454 116.133 1.00 101.39 174 VAL G O 1
ATOM 5518 N N . LYS H 4 71 ? 156.840 138.733 114.009 1.00 100.78 175 LYS G N 1
ATOM 5519 C CA . LYS H 4 71 ? 156.904 137.330 114.407 1.00 100.78 175 LYS G CA 1
ATOM 5520 C C . LYS H 4 71 ? 158.169 137.034 115.208 1.00 100.78 175 LYS G C 1
ATOM 5521 O O . LYS H 4 71 ? 158.147 136.212 116.131 1.00 100.78 175 LYS G O 1
ATOM 5527 N N . HIS H 4 72 ? 159.280 137.696 114.871 1.00 102.63 176 HIS G N 1
ATOM 5528 C CA . HIS H 4 72 ? 160.516 137.499 115.624 1.00 102.63 176 HIS G CA 1
ATOM 5529 C C . HIS H 4 72 ? 160.403 138.067 117.034 1.00 102.63 176 HIS G C 1
ATOM 5530 O O . HIS H 4 72 ? 160.947 137.497 117.987 1.00 102.63 176 HIS G O 1
ATOM 5537 N N . ILE H 4 73 ? 159.709 139.198 117.184 1.00 98.15 177 ILE G N 1
ATOM 5538 C CA . ILE H 4 73 ? 159.440 139.741 118.513 1.00 98.15 177 ILE G CA 1
ATOM 5539 C C . ILE H 4 73 ? 158.520 138.810 119.289 1.00 98.15 177 ILE G C 1
ATOM 5540 O O . ILE H 4 73 ? 158.726 138.563 120.483 1.00 98.15 177 ILE G O 1
ATOM 5545 N N . THR H 4 74 ? 157.500 138.269 118.619 1.00 97.34 178 THR G N 1
ATOM 5546 C CA . THR H 4 74 ? 156.588 137.340 119.279 1.00 97.34 178 THR G CA 1
ATOM 5547 C C . THR H 4 74 ? 157.299 136.055 119.689 1.00 97.34 178 THR G C 1
ATOM 5548 O O . THR H 4 74 ? 157.133 135.581 120.819 1.00 97.34 178 THR G O 1
ATOM 5552 N N . LEU H 4 75 ? 158.140 135.508 118.803 1.00 96.80 179 LEU G N 1
ATOM 5553 C CA . LEU H 4 75 ? 158.782 134.224 119.079 1.00 96.80 179 LEU G CA 1
ATOM 5554 C C . LEU H 4 75 ? 159.816 134.345 120.196 1.00 96.80 179 LEU G C 1
ATOM 5555 O O . LEU H 4 75 ? 160.136 133.359 120.871 1.00 96.80 179 LEU G O 1
ATOM 5560 N N . ALA H 4 76 ? 160.343 135.551 120.413 1.00 99.16 180 ALA G N 1
ATOM 5561 C CA . ALA H 4 76 ? 161.316 135.746 121.483 1.00 99.16 180 ALA G CA 1
ATOM 5562 C C . ALA H 4 76 ? 160.648 135.748 122.855 1.00 99.16 180 ALA G C 1
ATOM 5563 O O . ALA H 4 76 ? 161.304 135.489 123.872 1.00 99.16 180 ALA G O 1
ATOM 5565 N N . ILE H 4 77 ? 159.349 136.053 122.908 1.00 97.78 181 ILE G N 1
ATOM 5566 C CA . ILE H 4 77 ? 158.678 136.210 124.195 1.00 97.78 181 ILE G CA 1
ATOM 5567 C C . ILE H 4 77 ? 158.421 134.859 124.854 1.00 97.78 181 ILE G C 1
ATOM 5568 O O . ILE H 4 77 ? 158.780 134.655 126.018 1.00 97.78 181 ILE G O 1
ATOM 5573 N N . GLN H 4 78 ? 157.811 133.908 124.136 1.00 99.31 182 GLN G N 1
ATOM 5574 C CA . GLN H 4 78 ? 157.548 132.616 124.765 1.00 99.31 182 GLN G CA 1
ATOM 5575 C C . GLN H 4 78 ? 158.798 131.756 124.900 1.00 99.31 182 GLN G C 1
ATOM 5576 O O . GLN H 4 78 ? 158.743 130.724 125.573 1.00 99.31 182 GLN G O 1
ATOM 5582 N N . ASN H 4 79 ? 159.915 132.145 124.292 1.00 102.43 183 ASN G N 1
ATOM 5583 C CA . ASN H 4 79 ? 161.173 131.444 124.504 1.00 102.43 183 ASN G CA 1
ATOM 5584 C C . ASN H 4 79 ? 161.840 131.822 125.817 1.00 102.43 183 ASN G C 1
ATOM 5585 O O . ASN H 4 79 ? 162.810 131.168 126.212 1.00 102.43 183 ASN G O 1
ATOM 5590 N N . ASP H 4 80 ? 161.346 132.854 126.496 1.00 100.45 184 ASP G N 1
ATOM 5591 C CA . ASP H 4 80 ? 161.810 133.235 127.822 1.00 100.45 184 ASP G CA 1
ATOM 5592 C C . ASP H 4 80 ? 160.637 133.160 128.787 1.00 100.45 184 ASP G C 1
ATOM 5593 O O . ASP H 4 80 ? 159.640 133.867 128.612 1.00 100.45 184 ASP G O 1
ATOM 5598 N N . ALA H 4 81 ? 160.758 132.304 129.802 1.00 98.91 185 ALA G N 1
ATOM 5599 C CA . ALA H 4 81 ? 159.665 132.119 130.751 1.00 98.91 185 ALA G CA 1
ATOM 5600 C C . ALA H 4 81 ? 159.488 133.346 131.636 1.00 98.91 185 ALA G C 1
ATOM 5601 O O . ALA H 4 81 ? 158.369 133.669 132.051 1.00 98.91 185 ALA G O 1
ATOM 5603 N N . ALA H 4 82 ? 160.584 134.042 131.938 1.00 100.16 186 ALA G N 1
ATOM 5604 C CA . ALA H 4 82 ? 160.502 135.201 132.819 1.00 100.16 186 ALA G CA 1
ATOM 5605 C C . ALA H 4 82 ? 159.931 136.417 132.096 1.00 100.16 186 ALA G C 1
ATOM 5606 O O . ALA H 4 82 ? 159.222 137.228 132.703 1.00 100.16 186 ALA G O 1
ATOM 5608 N N . LEU H 4 83 ? 160.232 136.565 130.804 1.00 98.83 187 LEU G N 1
ATOM 5609 C CA . LEU H 4 83 ? 159.720 137.708 130.053 1.00 98.83 187 LEU G CA 1
ATOM 5610 C C . LEU H 4 83 ? 158.245 137.539 129.713 1.00 98.83 187 LEU G C 1
ATOM 5611 O O . LEU H 4 83 ? 157.517 138.528 129.567 1.00 98.83 187 LEU G O 1
ATOM 5616 N N . PHE H 4 84 ? 157.787 136.292 129.572 1.00 94.85 188 PHE G N 1
ATOM 5617 C CA . PHE H 4 84 ? 156.422 136.051 129.115 1.00 94.85 188 PHE G CA 1
ATOM 5618 C C . PHE H 4 84 ? 155.401 136.397 130.192 1.00 94.85 188 PHE G C 1
ATOM 5619 O O . PHE H 4 84 ? 154.260 136.753 129.881 1.00 94.85 188 PHE G O 1
ATOM 5627 N N . ALA H 4 85 ? 155.796 136.312 131.465 1.00 95.61 189 ALA G N 1
ATOM 5628 C CA . ALA H 4 85 ? 154.851 136.557 132.552 1.00 95.61 189 ALA G CA 1
ATOM 5629 C C . ALA H 4 85 ? 154.449 138.026 132.627 1.00 95.61 189 ALA G C 1
ATOM 5630 O O . ALA H 4 85 ? 153.344 138.351 133.079 1.00 95.61 189 ALA G O 1
ATOM 5632 N N . VAL H 4 86 ? 155.335 138.927 132.199 1.00 92.85 190 VAL G N 1
ATOM 5633 C CA . VAL H 4 86 ? 155.030 140.354 132.250 1.00 92.85 190 VAL G CA 1
ATOM 5634 C C . VAL H 4 86 ? 153.979 140.724 131.209 1.00 92.85 190 VAL G C 1
ATOM 5635 O O . VAL H 4 86 ? 153.034 141.468 131.499 1.00 92.85 190 VAL G O 1
ATOM 5639 N N . VAL H 4 87 ? 154.114 140.206 129.989 1.00 90.70 191 VAL G N 1
ATOM 5640 C CA . VAL H 4 87 ? 153.267 140.630 128.878 1.00 90.70 191 VAL G CA 1
ATOM 5641 C C . VAL H 4 87 ? 152.458 139.458 128.336 1.00 90.70 191 VAL G C 1
ATOM 5642 O O . VAL H 4 87 ? 152.161 139.398 127.137 1.00 90.70 191 VAL G O 1
ATOM 5646 N N . GLY H 4 88 ? 152.095 138.517 129.211 1.00 96.50 192 GLY G N 1
ATOM 5647 C CA . GLY H 4 88 ? 151.296 137.380 128.786 1.00 96.50 192 GLY G CA 1
ATOM 5648 C C . GLY H 4 88 ? 149.851 137.713 128.488 1.00 96.50 192 GLY G C 1
ATOM 5649 O O . GLY H 4 88 ? 149.224 137.027 127.675 1.00 96.50 192 GLY G O 1
ATOM 5650 N N . LYS H 4 89 ? 149.309 138.750 129.121 1.00 97.86 193 LYS G N 1
ATOM 5651 C CA . LYS H 4 89 ? 147.942 139.186 128.883 1.00 97.86 193 LYS G CA 1
ATOM 5652 C C . LYS H 4 89 ? 147.839 140.162 127.720 1.00 97.86 193 LYS G C 1
ATOM 5653 O O . LYS H 4 89 ? 146.739 140.632 127.414 1.00 97.86 193 LYS G O 1
ATOM 5659 N N . GLY H 4 90 ? 148.955 140.475 127.068 1.00 92.77 194 GLY G N 1
ATOM 5660 C CA . GLY H 4 90 ? 148.956 141.441 125.986 1.00 92.77 194 GLY G CA 1
ATOM 5661 C C . GLY H 4 90 ? 148.619 140.798 124.651 1.00 92.77 194 GLY G C 1
ATOM 5662 O O . GLY H 4 90 ? 148.869 139.615 124.432 1.00 92.77 194 GLY G O 1
ATOM 5663 N N . VAL H 4 91 ? 148.042 141.603 123.762 1.00 89.75 195 VAL G N 1
ATOM 5664 C CA . VAL H 4 91 ? 147.681 141.158 122.418 1.00 89.75 195 VAL G CA 1
ATOM 5665 C C . VAL H 4 91 ? 148.911 141.344 121.534 1.00 89.75 195 VAL G C 1
ATOM 5666 O O . VAL H 4 91 ? 149.274 142.468 121.183 1.00 89.75 195 VAL G O 1
ATOM 5670 N N . PHE H 4 92 ? 149.562 140.237 121.172 1.00 93.04 196 PHE G N 1
ATOM 5671 C CA . PHE H 4 92 ? 150.744 140.275 120.309 1.00 93.04 196 PHE G CA 1
ATOM 5672 C C . PHE H 4 92 ? 150.332 140.124 118.845 1.00 93.04 196 PHE G C 1
ATOM 5673 O O . PHE H 4 92 ? 150.844 139.283 118.101 1.00 93.04 196 PHE G O 1
ATOM 5681 N N . SER H 4 93 ? 149.380 140.970 118.450 1.00 91.17 197 SER G N 1
ATOM 5682 C CA . SER H 4 93 ? 149.021 141.220 117.054 1.00 91.17 197 SER G CA 1
ATOM 5683 C C . SER H 4 93 ? 148.541 139.952 116.345 1.00 91.17 197 SER G C 1
ATOM 5684 O O . SER H 4 93 ? 149.143 139.472 115.383 1.00 91.17 197 SER G O 1
ATOM 5687 N N . GLY H 4 94 ? 147.434 139.412 116.844 1.00 88.55 198 GLY G N 1
ATOM 5688 C CA . GLY H 4 94 ? 146.831 138.232 116.253 1.00 88.55 198 GLY G CA 1
ATOM 5689 C C . GLY H 4 94 ? 147.586 136.950 116.546 1.00 88.55 198 GLY G C 1
ATOM 5690 O O . GLY H 4 94 ? 147.098 135.855 116.271 1.00 88.55 198 GLY G O 1
#

Organism: Marseillevirus marseillevirus (NCBI:txid694581)

CATH classification: 1.10.20.10

GO terms:
  GO:0005515 protein binding (F, IPI)

Secondary structure (DSSP, 8-state):
--STT------SS--HHHHHHHHTT--S-SS-HHHHHHHHHHHHHTTSSS-EE-HHHHHHHHHHHHHHHHHHHHHHHHHHHHTT-SSB-HHHHHHHHHTT--/--S---TTS----HHHHHHHHHHTT-S-B-TTTHHHHHHHHHHHHHHHHHHHHHHHHHTT-SEE-HHHHHHHHHHTT--B-----TT-SSSS-TT--/---SS-HHHHTT-SS-HHHHHHHHHTT-S-SEE-HHHHHHHHHHHHHHHHHHHHHHHHHHHHTT-SEE-HHHHHHHHHH-HHHHHHHTTSB---/--HHHHHHHHHHH-TT-EE-HHHHHHHHHHHHHHHHHHHHHHHHHS-TT--EE-HHHHHHHHHHHS-THHHHHHHHHHHHHHHHHHH--/--SSSS-----SS--HHHHHHHHTT--S--S-HHHHHHHHHHHHHHHSSS-EE-HHHHHHHHHHHHHHHHHHHHHHHHHHHHTT--EE-HHHHHHHHHTT--/--S---TTS----HHHHHHHHHHHT-SEE-TT-HHHHHHHHHHHHHHHHHHHHHHHHHTT-SEE-HHHHHHHHGGGT--B-----TT-SSSS-SS--/---SS-HHHHTT-SS-HHHHHHHHHTTSS-SEE-HHHHHHHHHHHHHHHHHHHHHHHHHHHHTT-SEE-HHHHHHHHHT-HHHHTTSTTSB---/--HHHHHHHHHHH-TT-EE-HHHHHHHHHHHHHHHHHHHHHHHHHS-SS--EE-HHHHHHHHHHHS-THHHHHHHHHHHHHHHHHHH--

Radius of gyration: 27.02 Å; Cα contacts (8 Å, |Δi|>4): 1232; chains: 8; bounding box: 66×66×72 Å

B-factor: mean 119.89, std 26.52, range [30.0, 177.36]

InterPro domains:
  IPR000164 Histone H3/CENP-A [PTHR11426] (145-224)
  IPR007125 Core Histone H2A/H2B/H3 domain [PF00125] (144-225)
  IPR009072 Histone-fold [G3DSA:1.10.20.10] (14-110)
  IPR009072 Histone-fold [G3DSA:1.10.20.10] (128-229)
  IPR009072 Histone-fold [SSF47113] (20-112)
  IPR009072 Histone-fold [SSF47113] (145-225)

Solvent-accessible surface area: 35565 Å² total; per-residue (Å²): 12,59,121,82,51,66,166,75,36,58,22,0,32,122,64,14,4,80,60,0,3,21,37,6,15,1,93,28,29,25,66,104,5,48,65,3,1,55,0,4,0,17,21,23,0,72,86,0,2,54,34,0,4,28,2,9,90,25,32,183,86,160,48,0,75,72,41,2,0,76,37,0,2,73,32,51,148,24,39,6,5,0,25,4,49,206,76,38,41,67,150,26,0,2,12,14,6,46,216,81,191,30,22,31,42,55,49,97,77,111,52,80,61,72,109,29,7,169,25,15,134,149,12,32,2,0,11,0,42,62,116,113,2,88,52,1,0,75,66,6,2,147,147,86,18,87,90,16,118,21,25,129,36,0,6,19,0,1,0,0,0,0,4,6,18,0,21,89,4,2,94,30,0,20,42,3,0,113,28,20,195,70,100,136,1,42,29,99,0,0,68,11,0,37,97,13,78,95,91,79,6,105,138,8,1,95,69,5,1,53,127,56,12,116,90,7,34,20,66,88,32,0,22,15,4,0,7,30,0,0,37,32,6,0,69,62,2,2,80,5,0,49,28,2,19,34,170,68,62,126,47,2,109,31,50,0,2,40,35,4,0,14,18,52,4,43,75,98,15,8,197,106,1,65,41,58,1,71,112,0,41,83,93,19,61,98,40,110,183,78,146,92,46,74,49,25,68,43,0,148,18,62,0,40,1,63,101,0,28,128,39,3,114,133,52,35,21,22,90,156,17,34,88,19,0,0,0,0,1,0,3,0,1,42,43,2,0,10,48,4,2,81,54,0,0,67,24,0,111,123,56,190,118,102,140,0,25,6,53,17,2,17,74,4,3,104,132,37,93,43,9,70,89,19,10,25,139,5,0,31,18,11,13,68,121,78,47,62,161,81,28,49,21,2,34,129,64,16,1,75,63,0,1,14,48,8,26,0,85,38,28,22,76,90,2,14,61,5,3,46,0,8,0,14,30,26,0,77,86,0,1,54,23,0,17,30,3,11,113,26,26,191,84,144,42,0,88,65,44,3,0,71,38,0,2,68,33,48,106,23,23,5,1,0,17,2,70,214,89,32,28,77,138,35,3,0,2,20,8,55,221,84,191,46,42,14,81,36,45,128,65,109,46,81,67,71,107,28,14,157,26,14,120,177,12,21,2,0,9,0,42,42,115,94,0,104,54,0,0,75,47,3,1,157,138,85,25,85,74,12,123,28,18,123,29,0,13,7,0,0,0,0,0,0,5,3,17,1,18,89,6,1,87,32,0,24,43,3,0,117,10,20,163,80,83,139,0,42,33,145,1,0,44,12,0,36,114,11,76,105,88,90,4,115,123,13,1,126,70,8,5,63,126,68,20,117,99,17,46,20,61,78,28,0,9,18,17,0,5,31,7,0,34,45,14,0,67,99,1,3,80,12,0,48,16,1,16,30,157,71,70,138,41,0,134,30,57,1,2,29,31,4,0,15,14,42,3,45,81,92,19,6,169,102,1,61,46,42,0,60,110,0,34,83,73,15,57,103,33,100,170,42,105,107,46,72,72,22,60,47,0,158,9,56,0,40,1,59,101,0,22,150,40,5,104,128,64,47,26,28,95,161,18,32,100,19,0,0,0,0,1,0,0,0,0,32,58,7,0,12,55,10,2,27,53,0,0,74,21,0,104,121,50,179,117,100,126,0,39,11,83,10,5,39,96,3,2,99,119,42,93,46,11,56,85,27,20,25,149,4,0,34,7,23

Sequence (764 aa):
LADHVSVGETQIPKASTQHLLRKAGSLSAAGDTEVPIRGFVHMKLHKLVQKSLLAMQLAKRKTIMKSDVKKAAELMHLPVFAIPTKDSGAKGSVFLSCRQKGAGSAGTGSETNSQEVRSQMRSTCLIIPKERFRTMAKEISKKEGHDVHIAEAALDMLQVIVESCTVRLLEKALVITYSGKRTRVTSKDIETAFMLEHGNFRLGLRNMLAQIHPDISVQTEALSELSNIAVFLGKKISHGAVTLLPEGTKTIKSSAVLLAAGDLYGKDLGRHAVGEMTKAVTRYGSAKESKEGSRSSKAKLQISVARSERLLREHGGCSRVSEGAAVALAAAIEYFMGEVLELAGNAARDSKKVRISVKHITLAIQNDAALFAVVGKGVFSGLADHVSVGETQIPKASTQHLLRKAGSLSAAGDTEVPIRGFVHMKLHKLVQKSLLAMQLAKRKTIMKSDVKKAAELMHLPVFAIPTKDSGAKGSVFLSCRQKGAGSAGTGSETNSQEVRSQMRSTCLIIPKERFRTMAKEISKKEGHDVHIAEAALDMLQVIVESCTVRLLEKALVITYSGKRTRVTSKDIETAFMLEHGNFRLGLRNMLAQIHPDISVQTEALSELSNIAVFLGKKISHGAVTLLPEGTKTIKSSAVLLAAGDLYGKDLGRHAVGEMTKAVTRYGSAKESKEGSRSSKAKLQISVARSERLLREHGGCSRVSEGAAVALAAAIEYFMGEVLELAGNAARDSKKVRISVKHITLAIQNDAALFAVVGKGVFSG

Nearest PDB structures (foldseek):
  7lv8-assembly1_B  TM=1.010E+00  e=1.521E-15  Marseillevirus marseillevirus
  7xnp-assembly1_F  TM=9.277E-01  e=1.528E-03  Xenopus laevis
  7egg-assembly1_F  TM=7.793E-01  e=1.268E-03  Homo sapiens
  7egb-assembly1_F  TM=7.793E-01  e=2.220E-03  Homo sapiens
  6f3t-assembly1_E  TM=7.624E-01  e=3.652E-03  Homo sapiens